Protein 8U7F (pdb70)

Sequence (955 aa):
MFPKNFKFGFSEAGFQFEMGVSDIDTNTDWYKWSHDSENIKNHIVSGDRPEEGVGYWDLYPKDHDLAEYIGMNAARIGIEWSRIFPVSTERVTVEVIEENGDILEIKITEKTIKELDLLSDKNAMQHYTNIFNDIKKRGWFLVINLFHWSLPLWINDPSNNALGNCMNRSSVIEFVKYAAYISYYFGSIADRFATMNEPNEVFKTCSEDKRVESYHIRMKWFVEAHARSYDAMKQFTNRQIGVIYANGDVQSFENKDPKLKEEVEYEQRYSFFDALIHGDVHWYVGACRKTNHVHGKSIRPDLSNRIDWIGVNYYSRNVVKRKEDGYENVRGLGYDTGWVSYEKSLDGRSVSETGWEIYPEGIYNIVMSYHKRYELPMMITENGMADDNDRFRPRYLVSHLKNLERAINDGAKVDGYLHWALTDNFEWGSGFSKKFGLIKVDYKTKKRYLRPSALIMKEITKHNGIPEELEWLGEDKFMFPKNFKFGFSEAGFQFEMGVSDIDTNTDWYKWSHDSENIKNHIVSGDRPEEGVGYWDLYPKDHDLAEYIGMNAARIGIEWSRIFPVSTERVTVEVIEENGDILEIKITEKTIKELDLLSDKNAMQHYTNIFNDIKKRGWFLVINLFHWSLPLWINDPSNALGNCMNRSSVIEFVKYAAYISYYFGSIADRFATMNEPNEVFKTCSEDKRVESYHIRMKWFVEAHARSYDAMKQFTNRQIGVIYANGDVQSFENKDPKLKEEVEYEQRYSFFDALIHGDVHWYVGACRKTNHVHGKSIRPDLSNRIDWIGVNYYSRNVVKRKEDGYENVRGLGYDTGWVSYEKSLDGRSVSETGWEIYPEGIYNIVMSYHKRYELPMMITENGMADDNDRFRPRYLVSHLKNLERAINDGAKVDGYLHWALTDNFEWGSGFSKKFGLIKVDYKTKKRYLRPSALIMKEITKHNGIPEELEWLGEDKF

Nearest PDB structures (foldseek):
  8u7f-assembly1_A  TM=1.002E+00  e=0.000E+00  Cuniculiplasma divulgatum
  8u7f-assembly2_B  TM=1.001E+00  e=3.703E-102  Cuniculiplasma divulgatum
  8u7g-assembly2_B  TM=9.493E-01  e=4.921E-72  Cuniculiplasma divulgatum
  1qvb-assembly1_A  TM=9.064E-01  e=3.653E-61  Thermosphaera aggregans
  1uwu-assembly1_B-2  TM=9.105E-01  e=4.332E-60  Saccharolobus solfataricus

Solvent-accessible surface area: 35203 Å² total; per-residue (Å²): 165,8,58,183,117,7,40,5,0,2,0,1,0,0,3,4,2,2,4,16,85,48,88,107,14,69,33,0,0,23,31,69,35,2,56,62,86,96,12,63,140,82,166,81,6,49,22,46,124,3,30,87,1,0,0,3,5,53,40,28,49,128,0,0,75,21,0,86,72,0,34,4,47,0,0,0,1,1,1,3,3,3,20,0,0,50,77,38,1,129,158,2,116,19,102,39,74,66,94,65,24,1,0,39,58,3,107,1,39,115,149,7,4,138,74,0,16,148,28,11,53,103,124,8,10,105,40,1,39,65,1,0,84,10,0,66,143,47,67,12,39,0,0,0,0,1,3,6,37,3,0,0,38,68,35,22,47,38,48,174,164,28,13,34,5,29,5,72,113,63,9,0,17,13,0,0,4,1,0,0,0,0,0,92,74,2,5,96,46,0,33,10,0,0,0,0,0,18,0,16,47,4,0,100,65,2,27,125,42,129,164,62,64,17,19,10,36,16,0,2,45,0,0,0,0,0,0,8,0,24,47,1,0,66,105,44,6,146,72,66,0,0,0,0,0,18,10,9,6,3,24,5,66,103,118,154,37,76,146,3,77,106,91,2,13,64,32,51,8,4,0,0,0,15,0,0,12,116,0,44,0,107,26,0,8,46,6,2,146,181,52,149,74,82,54,12,109,34,110,3,97,16,0,16,108,32,7,31,0,0,0,0,1,0,19,0,18,14,7,0,78,92,127,161,162,25,65,50,56,14,132,0,15,0,58,18,0,21,154,82,41,128,139,94,10,111,79,44,13,1,6,2,84,25,2,58,1,1,28,0,32,0,0,36,53,2,0,24,34,1,18,163,94,28,105,28,43,0,0,0,0,10,0,1,2,0,3,33,69,9,89,27,0,7,23,2,0,0,0,0,0,77,2,0,58,105,0,27,118,70,39,4,99,4,48,0,0,0,0,8,0,2,1,0,2,3,28,20,24,43,0,19,71,43,42,1,0,0,0,39,4,50,36,192,92,44,59,23,32,7,0,2,0,0,2,0,0,38,4,0,23,110,66,31,2,40,28,83,62,1,89,36,1,1,96,23,133,34,138,8,50,180,108,5,36,4,0,5,0,1,0,1,6,4,4,5,7,13,77,38,81,97,17,69,34,1,0,18,34,100,31,0,54,62,84,109,6,56,150,78,154,83,2,50,25,47,110,2,14,90,2,0,0,4,6,53,50,31,46,129,1,0,68,23,0,86,73,0,34,4,53,0,0,0,1,1,1,5,2,2,19,0,0,48,85,24,1,99,202,7,116,33,127,34,73,67,115,84,37,4,4,49,65,6,93,2,56,96,136,2,0,102,67,0,20,147,52,12,53,110,130,9,15,108,43,1,26,61,1,0,63,12,0,65,162,51,65,12,39,0,0,0,0,0,2,6,35,2,0,0,36,55,33,28,63,44,144,135,34,15,32,5,24,5,76,110,58,3,0,20,11,0,0,4,0,0,0,1,0,0,61,80,2,2,90,43,0,33,8,0,0,0,0,1,19,0,16,50,3,0,93,68,1,40,117,51,114,156,57,54,13,20,16,24,28,0,1,42,0,0,0,0,0,0,2,0,28,46,2,0,69,104,40,10,130,64,66,0,0,0,0,0,17,9,9,4,6,24,4,69,104,112,147,26,70,130,6,63,118,78,1,13,60,35,56,10,9,0,0,0,11,0,0,16,109,0,36,0,104,20,1,4,23,4,0,156,151,50,141,76,98,64,12,163,28,97,5,100,24,1,22,109,39,10,31,0,0,0,0,1,0,20,0,14,16,6,0,95,110,126,125,162,36,65,76,57,18,132,0,13,0,57,28,0,21,164,86,24,122,127,86,10,114,76,42,20,0,5,6,73,24,1,59,1,1,22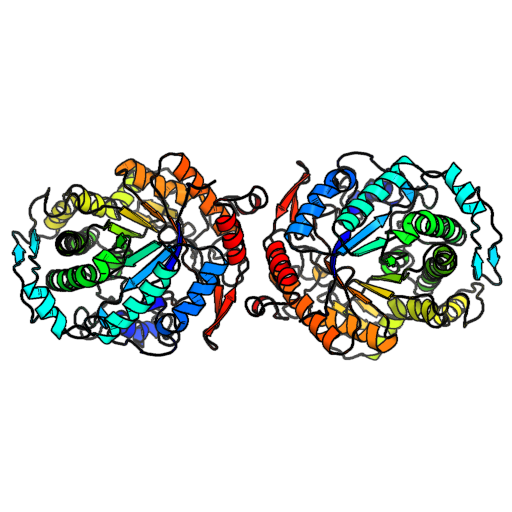,0,37,0,0,36,52,2,0,11,33,0,24,160,100,22,109,36,36,0,0,0,0,9,0,1,2,1,4,41,70,8,93,21,0,9,22,3,0,0,0,0,0,77,2,0,51,103,0,29,121,69,39,5,102,3,35,0,0,0,0,10,0,3,3,0,1,4,31,25,21,49,0,23,74,48,28,2,0,0,0,38,2,56,34,201,63,37,81,22,31,5,0,4,0,0,2,0,0,34,13,0,20,134,79,42,0,32,20,108,49,1,82,28,2,2,113,31,107,33

InterPro domains:
  IPR001360 Glycoside hydrolase family 1 [PF00232] (2-88)
  IPR001360 Glycoside hydrolase family 1 [PF00232] (123-471)
  IPR001360 Glycoside hydrolase family 1 [PR00131] (312-326)
  IPR001360 Glycoside hydrolase family 1 [PR00131] (384-392)
  IPR001360 Glycoside hydrolase family 1 [PR00131] (396-407)
  IPR001360 Glycoside hydrolase family 1 [PR00131] (417-434)
  IPR001360 Glycoside hydrolase family 1 [PR00131] (441-453)
  IPR001360 Glycoside hydrolase family 1 [PTHR10353] (3-472)
  IPR017853 Glycoside hydrolase superfamily [SSF51445] (1-477)
  IPR033132 Glycosyl hydrolases family 1, N-terminal conserved site [PS00653] (6-20)
  IPR053427 Beta-galactosidase [NF041004] (2-479)

Secondary structure (DSSP, 8-state):
-PPTT-EEEEE--HHHHS-SSS-----BHHHHHHH-HHHHHTTSS----GGGS--HHHHHHHHHHHHHHTT--EEEEEPPHHHH--S--TTS--EEEESSS-EEEEE--HHHHHHHHHHS-HHHHHHHHHHHHHHHTTT-EEEEEEE-S--BTTT--S----------HHHHHHHHHHHHHHHHHHTTT-SEEEEEE-HHHHHHHSSS---HHHHHHHHHHHHHHHHHHHHHHHTT--SEEEEEEEEEEEEEGGGS-HHHHHHHHIIIIIHHHHHHHT-B-HHHHHHHHHHT-----SB-TTTTT--S-EEEEEEEEEEEEE-SSSEEEPTTSGGG-TTT-SSB-TTS-BB-TTS-B--THHHHHHHHHHHHHH---EEEEE-----TT-SSHHHHHHHHHHHHHHHHHTT--EEEEEES-SB----GGGGGGS---SEEEETTTTEEEE-HHHHHHHHHHHHTS--GGGGGGG-S--/-PPTT-EEEEE--HHHHS-SSS-----BHHHHHHH-HHHHHTTSS----GGGS--HHHHHHHHHHHHHHTT--EEEEE--HHHH-SS--TTS---EEE-SS-EEEE---HHHHHHHTTTS-HHHHHHHHHHHHHHHTTT-EEEEES--S--BTTT------------HHHHHHHHHHHHHHHHHHTTT-SEEEEEE-HHHHTTSSSS---HHHHHHHHHHHHHHHHHHHHHHTTT--SEEEEEEEEEEEEEGGGS-HHHHHHHHIIIIIHHHHHHHH-B-HHHHHHHHHHT-----SB-TTTSS--SEEEEEEEEEEEEEE-SSSEEE-TTSGGGGGGT-SSB-TTS-BB-TTS-B--THHHHHHHHHHHHHH---EEEEE-----TT-SSHHHHHHHHHHHHHHHHHTT--EEEEEES-SB----GGGGGGS---SEEEETTTTEEEE-HHHHHHHHHHHHTS--GGGGGGG-S--

Foldseek 3Di:
DFDPPFAEAAEDECLWAAAADDDDQCFWLLQCVQCPPVCCVVLVFVNFHSNLWQNCLPCVLVLVVLCVLLQGFEYEYEQAPCQFQVDDPPVQDFDWDDDLQATLETDDDVVSLVVSVVRTDVVSVVSVVVSLCSNCVVVGAYEYEYEEQIDGVVLPHVVVPFSQSFADPVNLNRLLSVLLNCLQVCQVRHQEYAHYAAVLVCLCGNDPDNDLLSSLVSLSRVLSSQLNNLVSSVVRHPHFYAHHHEDAAEAEDVNPCVVVSVVVCCSRPVCSVCCQAWNQNVVNVVSCVVVVRGDDDRRRPSRHNRGQEYAYEYEWHFYWYADPVRIDGDAQAAQNNVPVDQQAGPVGFGAFNNRGGQFLLGLLNVLCVVCVVPNHAYEHNEYFGQDQLPPQGLLSVQQNQVSVVVNVVVRRNYRHYHYHRQEATQPRRHGRNGTGHCWYADSVVSDTGHDVSSSVSSVCSVVVHADPVSVVSNDRGD/DADPPFAEAAEDACLWAAAAPDDDDCQWLLQCCQCPPVCCVVLVFVNDHSNLWLNCLPCVLVLVVLRVLLQGFAYEYEDAPCQFAVDALPVQDFDFDDDQQDTQETADDPVSLVVSVVRTDVVSVVSVVVSLVSSVVVNGAYEYEYEEQIDGVVLPHPCVFSQRFADVVNLNRLLSSLLNCLQVCQPSHQEYADYAAVLVCLCRNDPDRPLLSSLVRLSRVLVSLLNSLVSSVVRHPHFYAHHHEDALEAEDVNPCVVVRVVVCCSRPVCSVCCQAFVANLVNVVSCVVVVGGDDDRGRPSRHRRHQEYAYEYEAHFYWYDDPVDIDTDQQAAQRVQVPDQQAGPVRAHHFPSGGGLFLLSLLNVQLVVCVVRVHAYENQEYFGQDQQCPLGLLSVQQNLVSNVVNVVVRGNYRYYHYHRQEQTQPRSHGRNRTGHQWYADSPVSDTHGHPSSNLSSVCSVVVHHPPVSCVSNDRGD

Structure (mmCIF, N/CA/C/O backbone):
data_8U7F
#
_entry.id   8U7F
#
_cell.length_a   193.215
_cell.length_b   51.805
_cell.length_c   128.794
_cell.angle_alpha   90.000
_cell.angle_beta   108.340
_cell.angle_gamma   90.000
#
_symmetry.space_group_name_H-M   'C 1 2 1'
#
loop_
_entity.id
_entity.type
_entity.pdbx_description
1 polymer 'CIB_12 Beta-galactosidase'
2 non-polymer GLYCEROL
3 water water
#
loop_
_atom_site.group_PDB
_atom_site.id
_atom_site.type_symbol
_atom_site.label_atom_id
_atom_site.label_alt_id
_atom_site.label_comp_id
_atom_site.label_asym_id
_atom_site.label_entity_id
_atom_site.label_seq_id
_atom_site.pdbx_PDB_ins_code
_atom_site.Cartn_x
_atom_site.Cartn_y
_atom_site.Cartn_z
_atom_site.occupancy
_atom_site.B_iso_or_equiv
_atom_site.auth_seq_id
_atom_site.auth_comp_id
_atom_site.auth_asym_id
_atom_site.auth_atom_id
_atom_site.pdbx_PDB_model_num
ATOM 1 N N . MET A 1 1 ? 7.16200 -14.83800 38.82300 1.000 73.95392 1 MET A N 1
ATOM 2 C CA . MET A 1 1 ? 6.93400 -14.48000 37.42800 1.000 68.52807 1 MET A CA 1
ATOM 3 C C . MET A 1 1 ? 8.25300 -14.26800 36.68900 1.000 68.10385 1 MET A C 1
ATOM 4 O O . MET A 1 1 ? 9.29500 -14.03900 37.30300 1.000 72.08524 1 MET A O 1
ATOM 9 N N . PHE A 1 2 ? 8.19400 -14.35000 35.36300 1.000 66.81555 2 PHE A N 1
ATOM 10 C CA . PHE A 1 2 ? 9.36700 -14.13400 34.53700 1.000 67.58469 2 PHE A CA 1
ATOM 11 C C . PHE A 1 2 ? 9.70900 -12.64600 34.48600 1.000 67.17997 2 PHE A C 1
ATOM 12 O O . PHE A 1 2 ? 8.88300 -11.79900 34.83500 1.000 69.16618 2 PHE A O 1
ATOM 20 N N . PRO A 1 3 ? 10.93100 -12.30100 34.07200 1.000 68.15276 3 PRO A N 1
ATOM 21 C CA . PRO A 1 3 ? 11.29300 -10.88400 33.95800 1.000 72.22455 3 PRO A CA 1
ATOM 22 C C . PRO A 1 3 ? 10.39200 -10.14600 32.97800 1.000 73.51337 3 PRO A C 1
ATOM 23 O O . PRO A 1 3 ? 9.74200 -10.74100 32.11400 1.000 72.78233 3 PRO A O 1
ATOM 27 N N . LYS A 1 4 ? 10.36300 -8.82300 33.12700 1.000 75.19439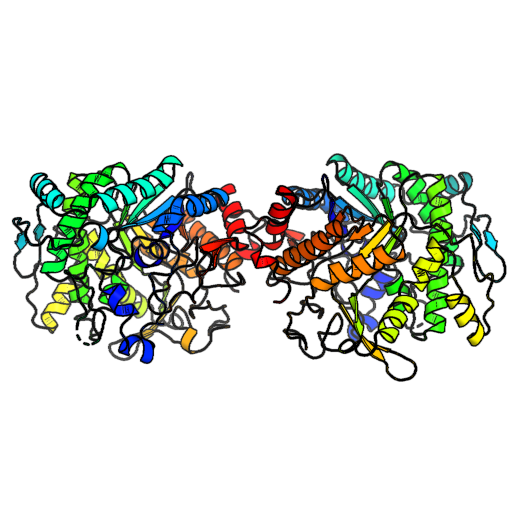 4 LYS A N 1
ATOM 28 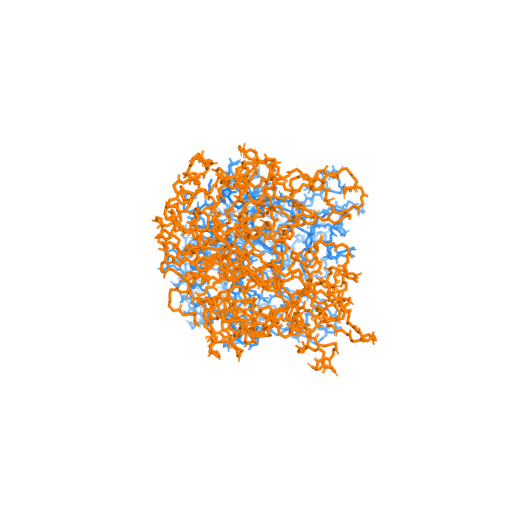C CA . LYS A 1 4 ? 9.51500 -7.99200 32.28400 1.000 78.82768 4 LYS A CA 1
ATOM 29 C C . LYS A 1 4 ? 9.94900 -8.08400 30.82700 1.000 79.33022 4 LYS A C 1
ATOM 30 O O . LYS A 1 4 ? 11.14300 -8.10000 30.51700 1.000 79.99531 4 LYS A O 1
ATOM 36 N N . ASN A 1 5 ? 8.96000 -8.14900 29.93300 1.000 79.90606 5 ASN A N 1
ATOM 37 C CA . ASN A 1 5 ? 9.18700 -8.26800 28.49200 1.000 79.01099 5 ASN A CA 1
ATOM 38 C C . ASN A 1 5 ? 10.01100 -9.50500 28.14400 1.000 75.06374 5 ASN A C 1
ATOM 39 O O . ASN A 1 5 ? 10.76900 -9.50300 27.17100 1.000 76.60237 5 ASN A O 1
ATOM 44 N N . PHE A 1 6 ? 9.87400 -10.56700 28.93600 1.000 75.09555 6 PHE A N 1
ATOM 45 C CA . PHE A 1 6 ? 10.55100 -11.81800 28.62500 1.000 66.68547 6 PHE A CA 1
ATOM 46 C C . PHE A 1 6 ? 10.05600 -12.36300 27.29300 1.000 67.74771 6 PHE A C 1
ATOM 47 O O . PHE A 1 6 ? 8.88600 -12.21200 26.92700 1.000 68.82809 6 PHE A O 1
ATOM 55 N N . LYS A 1 7 ? 10.96200 -13.00600 26.56400 1.000 65.42340 7 LYS A N 1
ATOM 56 C CA . LYS A 1 7 ? 10.69100 -13.44600 25.20200 1.000 59.57491 7 LYS A CA 1
ATOM 57 C C . LYS A 1 7 ? 10.19800 -14.88700 25.22400 1.000 58.73087 7 LYS A C 1
ATOM 58 O O . LYS A 1 7 ? 10.94900 -15.80600 25.56600 1.000 56.90519 7 LYS A O 1
ATOM 64 N N . PHE A 1 8 ? 8.92900 -15.07900 24.87300 1.000 61.07591 8 PHE A N 1
ATOM 65 C CA . PHE A 1 8 ? 8.35100 -16.39700 24.64200 1.000 54.66444 8 PHE A CA 1
ATOM 66 C C . PHE A 1 8 ? 8.07900 -16.52500 23.15000 1.000 55.40382 8 PHE A C 1
ATOM 67 O O . PHE A 1 8 ? 7.35200 -15.70600 22.57800 1.000 57.83032 8 PHE A O 1
ATOM 75 N N . GLY A 1 9 ? 8.65900 -17.53500 22.52200 1.000 54.39493 9 GLY A N 1
ATOM 76 C CA . GLY A 1 9 ? 8.50200 -17.68900 21.09600 1.000 51.46006 9 GLY A CA 1
ATOM 77 C C . GLY A 1 9 ? 8.80500 -19.08600 20.61200 1.000 52.40936 9 GLY A C 1
ATOM 78 O O . GLY A 1 9 ? 8.70100 -20.06100 21.35700 1.000 49.40010 9 GLY A O 1
ATOM 79 N N . PHE A 1 10 ? 9.18700 -19.17000 19.34000 1.000 51.44261 10 PHE A N 1
ATOM 80 C CA . PHE A 1 10 ? 9.42800 -20.44200 18.68000 1.000 49.53357 10 PHE A CA 1
ATOM 81 C C . PHE A 1 10 ? 10.70300 -20.35500 17.85300 1.000 52.25910 10 PHE A C 1
ATOM 82 O O . PHE A 1 10 ? 11.17400 -19.26800 17.50400 1.000 50.69409 10 PHE A O 1
ATOM 90 N N . SER A 1 11 ? 11.25000 -21.52200 17.53300 1.000 49.24981 11 SER A N 1
ATOM 91 C CA . SER A 1 11 ? 12.40200 -21.63400 16.65600 1.000 50.81499 11 SER A CA 1
ATOM 92 C C . SER A 1 11 ? 12.00400 -22.35300 15.37500 1.000 49.53047 11 SER A C 1
ATOM 93 O O . SER A 1 11 ? 11.07700 -23.16700 15.36100 1.000 50.20166 11 SER A O 1
ATOM 96 N N . GLU A 1 12 ? 12.71600 -22.04400 14.29700 1.000 47.83630 12 GLU A N 1
ATOM 97 C CA . GLU A 1 12 ? 12.37600 -22.59000 12.99400 1.000 50.28165 12 GLU A CA 1
ATOM 98 C C . GLU A 1 12 ? 13.65000 -22.80700 12.19000 1.000 49.97673 12 GLU A C 1
ATOM 99 O O . GLU A 1 12 ? 14.57800 -21.99500 12.25000 1.000 50.15353 12 GLU A O 1
ATOM 105 N N . ALA A 1 13 ? 13.68800 -23.91300 11.45300 1.000 49.52722 13 ALA A N 1
ATOM 106 C CA . ALA A 1 13 ? 14.75400 -24.20700 10.50700 1.000 49.41258 13 ALA A CA 1
ATOM 107 C C . ALA A 1 13 ? 14.20000 -24.13800 9.09100 1.000 52.15357 13 ALA A C 1
ATOM 108 O O . ALA A 1 13 ? 13.05600 -24.53500 8.84200 1.000 48.23764 13 ALA A O 1
ATOM 110 N N . GLY A 1 14 ? 15.01500 -23.63200 8.16600 1.000 52.93314 14 GLY A N 1
ATOM 111 C CA . GLY A 1 14 ? 14.55400 -23.48300 6.79500 1.000 45.80878 14 GLY A CA 1
ATOM 112 C C . GLY A 1 14 ? 14.23700 -24.81200 6.13800 1.000 47.59169 14 GLY A C 1
ATOM 113 O O . GLY A 1 14 ? 13.17100 -24.98800 5.54000 1.000 48.79889 14 GLY A O 1
ATOM 114 N N . PHE A 1 15 ? 15.15700 -25.77300 6.24700 1.000 44.00400 15 PHE A N 1
ATOM 115 C CA . PHE A 1 15 ? 14.95600 -27.06400 5.60100 1.000 45.25243 15 PHE A CA 1
ATOM 116 C C . PHE A 1 15 ? 13.77200 -27.81900 6.19000 1.000 48.56674 15 PHE A C 1
ATOM 117 O O . PHE A 1 15 ? 13.12800 -28.60300 5.48600 1.000 50.13511 15 PHE A O 1
ATOM 125 N N . GLN A 1 16 ? 13.46400 -27.59600 7.46500 1.000 48.29553 16 GLN A N 1
ATOM 126 C CA . GLN A 1 16 ? 12.42900 -28.36400 8.14100 1.000 48.03339 16 GLN A CA 1
ATOM 127 C C . GLN A 1 16 ? 11.03800 -27.75400 8.01500 1.000 44.08714 16 GLN A C 1
ATOM 128 O O . GLN A 1 16 ? 10.05400 -28.45000 8.28200 1.000 41.39512 16 GLN A O 1
ATOM 134 N N . PHE A 1 17 ? 10.92600 -26.49400 7.59800 1.000 45.91918 17 PHE A N 1
ATOM 135 C CA . PHE A 1 17 ? 9.65700 -25.77500 7.61200 1.000 45.67170 17 PHE A CA 1
ATOM 136 C C . PHE A 1 17 ? 9.25100 -25.21100 6.25700 1.000 46.98247 17 PHE A C 1
ATOM 137 O O . PHE A 1 17 ? 8.06300 -25.23000 5.92300 1.000 42.51000 17 PHE A O 1
ATOM 145 N N . GLU A 1 18 ? 10.20400 -24.69100 5.47500 1.000 47.01717 18 GLU A N 1
ATOM 146 C CA . GLU A 1 18 ? 9.87100 -23.85700 4.31900 1.000 49.05858 18 GLU A CA 1
ATOM 147 C C . GLU A 1 18 ? 9.05400 -24.61700 3.27900 1.000 48.43043 18 GLU A C 1
ATOM 148 O O . GLU A 1 18 ? 7.93200 -24.22300 2.94000 1.000 44.46528 18 GLU A O 1
ATOM 154 N N . MET A 1 19 ? 9.60900 -25.70000 2.74600 1.000 46.16367 19 MET A N 1
ATOM 155 C CA . MET A 1 19 ? 8.99400 -26.36200 1.60700 1.000 44.52827 19 MET A CA 1
ATOM 156 C C . MET A 1 19 ? 7.68100 -27.03500 1.99700 1.000 47.91973 19 MET A C 1
ATOM 157 O O . MET A 1 19 ? 7.41000 -27.30900 3.17000 1.000 45.89189 19 MET A O 1
ATOM 162 N N . GLY A 1 20 ? 6.86100 -27.30200 0.98100 1.000 47.73457 20 GLY A N 1
ATOM 163 C CA . GLY A 1 20 ? 5.60600 -27.99600 1.18000 1.000 43.33468 20 GLY A CA 1
ATOM 164 C C . GLY A 1 20 ? 4.51600 -27.57200 0.21900 1.000 45.90719 20 GLY A C 1
ATOM 165 O O . GLY A 1 20 ? 3.69000 -28.39300 -0.19200 1.000 43.30414 20 GLY A O 1
ATOM 166 N N . VAL A 1 21 ? 4.49900 -26.29200 -0.14800 1.000 41.50239 21 VAL A N 1
ATOM 167 C CA . VAL A 1 21 ? 3.46200 -25.72800 -1.01000 1.000 46.12115 21 VAL A CA 1
ATOM 168 C C . VAL A 1 21 ? 4.03600 -25.28000 -2.35400 1.000 46.24133 21 VAL A C 1
ATOM 169 O O . VAL A 1 21 ? 3.60500 -25.74800 -3.40800 1.000 52.63906 21 VAL A O 1
ATOM 173 N N . SER A 1 22 ? 5.00700 -24.37000 -2.33500 1.000 43.66426 22 SER A N 1
ATOM 174 C CA . SER A 1 22 ? 5.59400 -23.86200 -3.56600 1.000 51.22644 22 SER A CA 1
ATOM 175 C C . SER A 1 22 ? 7.07400 -23.56900 -3.35000 1.000 48.13546 22 SER A C 1
ATOM 176 O O . SER A 1 22 ? 7.58600 -23.62200 -2.23000 1.000 50.35499 22 SER A O 1
ATOM 179 N N . ASP A 1 23 ? 7.75800 -23.27000 -4.45500 1.000 54.52387 23 ASP A N 1
ATOM 180 C CA . ASP A 1 23 ? 9.16100 -22.85100 -4.46100 1.000 47.28785 23 ASP A CA 1
ATOM 181 C C . ASP A 1 23 ? 10.07100 -23.91700 -3.84500 1.000 47.48498 23 ASP A C 1
ATOM 182 O O . ASP A 1 23 ? 10.78200 -23.68000 -2.86700 1.000 44.62897 23 ASP A O 1
ATOM 187 N N . ILE A 1 24 ? 10.04900 -25.10400 -4.45600 1.000 48.95437 24 ILE A N 1
ATOM 188 C CA . ILE A 1 24 ? 10.90400 -26.19200 -3.99800 1.000 49.98472 24 ILE A CA 1
ATOM 189 C C . ILE A 1 24 ? 12.37000 -25.79900 -4.14100 1.000 50.01026 24 ILE A C 1
ATOM 190 O O . ILE A 1 24 ? 12.79500 -25.25700 -5.17000 1.000 57.48060 24 ILE A O 1
ATOM 195 N N . ASP A 1 25 ? 13.14800 -26.06400 -3.09700 1.000 50.37096 25 ASP A N 1
ATOM 196 C CA . ASP A 1 25 ? 14.59100 -25.82800 -3.09100 1.000 49.19406 25 ASP A CA 1
ATOM 197 C C . ASP A 1 25 ? 15.27500 -27.18900 -3.04000 1.000 49.41648 25 ASP A C 1
ATOM 198 O O . ASP A 1 25 ? 15.30700 -27.83900 -1.99100 1.000 46.73986 25 ASP A O 1
ATOM 203 N N . THR A 1 26 ? 15.80700 -27.62400 -4.18100 1.000 52.52129 26 THR A N 1
ATOM 204 C CA . THR A 1 26 ? 16.51600 -28.89100 -4.28500 1.000 49.83291 26 THR A CA 1
ATOM 205 C C . THR A 1 26 ? 18.02600 -28.73200 -4.16300 1.000 54.80420 26 THR A C 1
ATOM 206 O O . THR A 1 26 ? 18.74800 -29.73200 -4.22900 1.000 53.85962 26 THR A O 1
ATOM 210 N N . ASN A 1 27 ? 18.51600 -27.50800 -3.98200 1.000 52.88062 27 ASN A N 1
ATOM 211 C CA . ASN A 1 27 ? 19.94600 -27.20900 -4.04800 1.000 56.70703 27 ASN A CA 1
ATOM 212 C C . ASN A 1 27 ? 20.65400 -27.37300 -2.71100 1.000 55.00329 27 ASN A C 1
ATOM 213 O O . ASN A 1 27 ? 21.58100 -26.61600 -2.41000 1.000 55.74286 27 ASN A O 1
ATOM 218 N N . THR A 1 28 ? 20.25600 -28.33900 -1.88600 1.000 54.60451 28 THR A N 1
ATOM 219 C CA . THR A 1 28 ? 20.93200 -28.60500 -0.62500 1.000 54.61487 28 THR A CA 1
ATOM 220 C C . THR A 1 28 ? 21.45900 -30.03100 -0.60100 1.000 55.42743 28 THR A C 1
ATOM 221 O O . THR A 1 28 ? 20.89300 -30.93300 -1.22600 1.000 54.06352 28 THR A O 1
ATOM 225 N N . ASP A 1 29 ? 22.55300 -30.22400 0.13700 1.000 52.43197 29 ASP A N 1
ATOM 226 C CA . ASP A 1 29 ? 23.06600 -31.57100 0.35000 1.000 54.13447 29 ASP A CA 1
ATOM 227 C C . ASP A 1 29 ? 22.06900 -32.42900 1.11700 1.000 55.74027 29 ASP A C 1
ATOM 228 O O . ASP A 1 29 ? 21.97100 -33.63700 0.87100 1.000 58.00915 29 ASP A O 1
ATOM 233 N N . TRP A 1 30 ? 21.31400 -31.82700 2.03800 1.000 51.37802 30 TRP A N 1
ATOM 234 C CA . TRP A 1 30 ? 20.35200 -32.60100 2.81300 1.000 56.29258 30 TRP A CA 1
ATOM 235 C C . TRP A 1 30 ? 19.17100 -33.04900 1.96200 1.000 54.39857 30 TRP A C 1
ATOM 236 O O . TRP A 1 30 ? 18.60000 -34.11500 2.21700 1.000 55.43404 30 TRP A O 1
ATOM 247 N N . TYR A 1 31 ? 18.79200 -32.26000 0.95300 1.000 54.31424 31 TYR A N 1
ATOM 248 C CA . TYR A 1 31 ? 17.70900 -32.67200 0.06600 1.000 52.50859 31 TYR A CA 1
ATOM 249 C C . TYR A 1 31 ? 18.05400 -33.97800 -0.63700 1.000 54.89018 31 TYR A C 1
ATOM 250 O O . TYR A 1 31 ? 17.26600 -34.93100 -0.62700 1.000 55.46456 31 TYR A O 1
ATOM 259 N N . LYS A 1 32 ? 19.23800 -34.04000 -1.25000 1.000 59.34377 32 LYS A N 1
ATOM 260 C CA . LYS A 1 32 ? 19.67100 -35.27200 -1.89800 1.000 57.81199 32 LYS A CA 1
ATOM 261 C C . LYS A 1 32 ? 19.92700 -36.37400 -0.88000 1.000 57.53374 32 LYS A C 1
ATOM 262 O O . LYS A 1 32 ? 19.66000 -37.54800 -1.15900 1.000 61.31837 32 LYS A O 1
ATOM 268 N N . TRP A 1 33 ? 20.43900 -36.01900 0.30100 1.000 57.01602 33 TRP A N 1
ATOM 269 C CA . TRP A 1 33 ? 20.59000 -37.00500 1.36600 1.000 57.23230 33 TRP A CA 1
ATOM 270 C C . TRP A 1 33 ? 19.24200 -37.56600 1.79700 1.000 56.95838 33 TRP A C 1
ATOM 271 O O . TRP A 1 33 ? 19.14900 -38.74200 2.16700 1.000 57.21952 33 TRP A O 1
ATOM 282 N N . SER A 1 34 ? 18.18800 -36.74300 1.74700 1.000 60.55084 34 SER A N 1
ATOM 283 C CA . SER A 1 34 ? 16.85000 -37.21400 2.09200 1.000 56.53436 34 SER A CA 1
ATOM 284 C C . SER A 1 34 ? 16.27800 -38.13400 1.02400 1.000 56.08381 34 SER A C 1
ATOM 285 O O . SER A 1 34 ? 15.53500 -39.06800 1.34800 1.000 57.79206 34 SER A O 1
ATOM 288 N N . HIS A 1 35 ? 16.60300 -37.88700 -0.24700 1.000 53.85782 35 HIS A N 1
ATOM 289 C CA . HIS A 1 35 ? 15.99300 -38.60000 -1.36100 1.000 55.16818 35 HIS A CA 1
ATOM 290 C C . HIS A 1 35 ? 16.80700 -39.79300 -1.84300 1.000 57.87206 35 HIS A C 1
ATOM 291 O O . HIS A 1 35 ? 16.31900 -40.54300 -2.69400 1.000 58.83904 35 HIS A O 1
ATOM 298 N N . ASP A 1 36 ? 18.02200 -39.98200 -1.33100 1.000 56.48473 36 ASP A N 1
ATOM 299 C CA . ASP A 1 36 ? 18.87000 -41.07300 -1.79600 1.000 58.82499 36 ASP A CA 1
ATOM 300 C C . ASP A 1 36 ? 18.22700 -42.42200 -1.49600 1.000 61.90285 36 ASP A C 1
ATOM 301 O O . ASP A 1 36 ? 17.84500 -42.70500 -0.35600 1.000 61.82069 36 ASP A O 1
ATOM 306 N N . SER A 1 37 ? 18.11800 -43.26000 -2.53100 1.000 61.54206 37 SER A N 1
ATOM 307 C CA . SER A 1 37 ? 17.42300 -44.53500 -2.38400 1.000 65.17753 37 SER A CA 1
ATOM 308 C C . SER A 1 37 ? 18.17700 -45.47900 -1.45600 1.000 67.41864 37 SER A C 1
ATOM 309 O O . SER A 1 37 ? 17.56200 -46.18300 -0.64700 1.000 68.71023 37 SER A O 1
ATOM 312 N N . GLU A 1 38 ? 19.50700 -45.51200 -1.56100 1.000 72.55161 38 GLU A N 1
ATOM 313 C CA . GLU A 1 38 ? 20.28700 -46.38100 -0.68700 1.000 74.65100 38 GLU A CA 1
ATOM 314 C C . GLU A 1 38 ? 20.15900 -45.95300 0.76900 1.000 69.52888 38 GLU A C 1
ATOM 315 O O . GLU A 1 38 ? 20.08100 -46.79800 1.66800 1.000 69.62054 38 GLU A O 1
ATOM 321 N N . ASN A 1 39 ? 20.12500 -44.64200 1.02100 1.000 63.77335 39 ASN A N 1
ATOM 322 C CA . ASN A 1 39 ? 19.91900 -44.16100 2.38300 1.000 65.21864 39 ASN A CA 1
ATOM 323 C C . ASN A 1 39 ? 18.53400 -44.52000 2.90300 1.000 67.87427 39 ASN A C 1
ATOM 324 O O . ASN A 1 39 ? 18.34900 -44.66900 4.11600 1.000 65.35659 39 ASN A O 1
ATOM 329 N N . ILE A 1 40 ? 17.55400 -44.66300 2.00900 1.000 66.75031 40 ILE A N 1
ATOM 330 C CA . ILE A 1 40 ? 16.19900 -44.99100 2.44100 1.000 67.30077 40 ILE A CA 1
ATOM 331 C C . ILE A 1 40 ? 16.11500 -46.45200 2.86700 1.000 70.22826 40 ILE A C 1
ATOM 332 O O . ILE A 1 40 ? 15.60300 -46.77200 3.94600 1.000 73.24014 40 ILE A O 1
ATOM 337 N N . LYS A 1 41 ? 16.62100 -47.36000 2.03200 1.000 71.19901 41 LYS A N 1
ATOM 338 C CA . LYS A 1 41 ? 16.53200 -48.78300 2.33300 1.000 75.55659 41 LYS A CA 1
ATOM 339 C C . LYS A 1 41 ? 17.58200 -49.24900 3.33400 1.000 75.30498 41 LYS A C 1
ATOM 340 O O . LYS A 1 41 ? 17.50100 -50.38900 3.80500 1.000 77.13922 41 LYS A O 1
ATOM 346 N N . ASN A 1 42 ? 18.55500 -48.40600 3.67400 1.000 77.60226 42 ASN A N 1
ATOM 347 C CA . ASN A 1 42 ? 19.49700 -48.69300 4.74700 1.000 77.76520 42 ASN A CA 1
ATOM 348 C C . ASN A 1 42 ? 19.12100 -47.99100 6.04600 1.000 74.13071 42 ASN A C 1
ATOM 349 O O . ASN A 1 42 ? 19.88600 -48.04700 7.01400 1.000 76.30630 42 ASN A O 1
ATOM 354 N N . HIS A 1 43 ? 17.96700 -47.32200 6.07700 1.000 70.51021 43 HIS A N 1
ATOM 355 C CA . HIS A 1 43 ? 17.42400 -46.69200 7.28200 1.000 70.27467 43 HIS A CA 1
ATOM 356 C C . HIS A 1 43 ? 18.31000 -45.56100 7.79600 1.000 67.39691 43 HIS A C 1
ATOM 357 O O . HIS A 1 43 ? 18.39700 -45.32700 9.00300 1.000 65.78592 43 HIS A O 1
ATOM 364 N N . ILE A 1 44 ? 18.96700 -44.84700 6.88700 1.000 66.42918 44 ILE A N 1
ATOM 365 C CA . ILE A 1 44 ? 19.65800 -43.61400 7.25000 1.000 61.55294 44 ILE A CA 1
ATOM 366 C C . ILE A 1 44 ? 18.69700 -42.43100 7.25100 1.000 59.65580 44 ILE A C 1
ATOM 367 O O . ILE A 1 44 ? 18.76000 -41.56900 8.13200 1.000 59.35434 44 ILE A O 1
ATOM 372 N N . VAL A 1 45 ? 17.79000 -42.38300 6.27600 1.000 59.71233 45 VAL A N 1
ATOM 373 C CA . VAL A 1 45 ? 16.71300 -41.40400 6.23900 1.000 58.86134 45 VAL A CA 1
ATOM 374 C C . VAL A 1 45 ? 15.38800 -42.15000 6.17400 1.000 54.89256 45 VAL A C 1
ATOM 375 O O . VAL A 1 45 ? 15.32000 -43.32000 5.78800 1.000 56.23949 45 VAL A O 1
ATOM 379 N N . SER A 1 46 ? 14.31900 -41.44700 6.55500 1.000 54.37208 46 SER A N 1
ATOM 380 C CA . SER A 1 46 ? 13.00300 -42.07600 6.62000 1.000 53.36086 46 SER A CA 1
ATOM 381 C C . SER A 1 46 ? 12.44100 -42.36300 5.23500 1.000 56.64396 46 SER A C 1
ATOM 382 O O . SER A 1 46 ? 11.67100 -43.31500 5.06700 1.000 57.64513 46 SER A O 1
ATOM 385 N N . GLY A 1 47 ? 12.80600 -41.55700 4.24000 1.000 57.21071 47 GLY A N 1
ATOM 386 C CA . GLY A 1 47 ? 12.19600 -41.61300 2.93200 1.000 56.09534 47 GLY A CA 1
ATOM 387 C C . GLY A 1 47 ? 11.13900 -40.55600 2.69300 1.000 58.84075 47 GLY A C 1
ATOM 388 O O . GLY A 1 47 ? 10.70200 -40.38800 1.54700 1.000 61.84800 47 GLY A O 1
ATOM 389 N N . ASP A 1 48 ? 10.71700 -39.84600 3.73800 1.000 53.20027 48 ASP A N 1
ATOM 390 C CA . ASP A 1 48 ? 9.76400 -38.75900 3.58300 1.000 50.90462 48 ASP A CA 1
ATOM 391 C C . ASP A 1 48 ? 10.36300 -37.63800 2.74300 1.000 51.67365 48 ASP A C 1
ATOM 392 O O . ASP A 1 48 ? 11.57100 -37.38800 2.76500 1.000 49.12680 48 ASP A O 1
ATOM 397 N N . ARG A 1 49 ? 9.50000 -36.95300 1.99900 1.000 53.31854 49 ARG A N 1
ATOM 398 C CA . ARG A 1 49 ? 9.94300 -35.89100 1.11300 1.000 52.25004 49 ARG A CA 1
ATOM 399 C C . ARG A 1 49 ? 9.80900 -34.55300 1.81700 1.000 49.55315 49 ARG A C 1
ATOM 400 O O . ARG A 1 49 ? 8.68800 -34.17600 2.19300 1.000 50.29535 49 ARG A O 1
ATOM 408 N N . PRO A 1 50 ? 10.90100 -33.81300 2.03100 1.000 49.37953 50 PRO A N 1
ATOM 409 C CA . PRO A 1 50 ? 10.77400 -32.49200 2.66900 1.000 47.25593 50 PRO A CA 1
ATOM 410 C C . PRO A 1 50 ? 9.97300 -31.49800 1.84800 1.000 46.75121 50 PRO A C 1
ATOM 411 O O . PRO A 1 50 ? 9.42000 -30.55000 2.42100 1.000 48.08331 50 PRO A O 1
ATOM 415 N N . GLU A 1 51 ? 9.88100 -31.68300 0.53000 1.000 46.41288 51 GLU A N 1
ATOM 416 C CA . GLU A 1 51 ? 9.07200 -30.79500 -0.29800 1.000 47.22414 51 GLU A CA 1
ATOM 417 C C . GLU A 1 51 ? 7.57700 -31.02500 -0.11800 1.000 47.86515 51 GLU A C 1
ATOM 418 O O . GLU A 1 51 ? 6.78100 -30.34300 -0.77400 1.000 49.56046 51 GLU A O 1
ATOM 424 N N . GLU A 1 52 ? 7.18400 -31.96200 0.74200 1.000 49.99573 52 GLU A N 1
ATOM 425 C CA . GLU A 1 52 ? 5.79400 -32.18400 1.12400 1.000 46.38232 52 GLU A CA 1
ATOM 426 C C . GLU A 1 52 ? 5.56200 -31.78800 2.57900 1.000 45.24241 52 GLU A C 1
ATOM 427 O O . GLU A 1 52 ? 4.80000 -32.43200 3.30100 1.000 48.03602 52 GLU A O 1
ATOM 433 N N . GLY A 1 53 ? 6.21000 -30.72100 3.01900 1.000 49.75586 53 GLY A N 1
ATOM 434 C CA . GLY A 1 53 ? 6.30200 -30.39400 4.43100 1.000 51.40565 53 GLY A CA 1
ATOM 435 C C . GLY A 1 53 ? 5.31700 -29.33200 4.86800 1.000 51.75981 53 GLY A C 1
ATOM 436 O O . GLY A 1 53 ? 4.16600 -29.29600 4.41800 1.000 52.03842 53 GLY A O 1
ATOM 437 N N . VAL A 1 54 ? 5.78600 -28.44900 5.75200 1.000 47.79336 54 VAL A N 1
ATOM 438 C CA . VAL A 1 54 ? 4.90500 -27.53000 6.46500 1.000 43.17321 54 VAL A CA 1
ATOM 439 C C . VAL A 1 54 ? 4.35400 -26.46100 5.53200 1.000 44.61091 54 VAL A C 1
ATOM 440 O O . VAL A 1 54 ? 3.21600 -26.00700 5.69400 1.000 46.26650 54 VAL A O 1
ATOM 444 N N . GLY A 1 55 ? 5.14600 -26.03400 4.55200 1.000 47.71870 55 GLY A N 1
ATOM 445 C CA . GLY A 1 55 ? 4.75600 -24.90700 3.73200 1.000 42.98300 55 GLY A CA 1
ATOM 446 C C . GLY A 1 55 ? 4.94000 -23.56000 4.39000 1.000 47.35486 55 GLY A C 1
ATOM 447 O O . GLY A 1 55 ? 4.29100 -22.59100 3.98400 1.000 49.34001 55 GLY A O 1
ATOM 448 N N . TYR A 1 56 ? 5.81100 -23.46700 5.40000 1.000 49.93570 56 TYR A N 1
ATOM 449 C CA . TYR A 1 56 ? 6.05600 -22.20000 6.08200 1.000 46.78208 56 TYR A CA 1
ATOM 450 C C . TYR A 1 56 ? 6.54000 -21.11400 5.13100 1.000 51.52575 56 TYR A C 1
ATOM 451 O O . TYR A 1 56 ? 6.34500 -19.92700 5.41300 1.000 51.63818 56 TYR A O 1
ATOM 460 N N . TRP A 1 57 ? 7.15600 -21.49500 4.00900 1.000 50.67430 57 TRP A N 1
ATOM 461 C CA . TRP A 1 57 ? 7.60900 -20.51300 3.03000 1.000 49.59038 57 TRP A CA 1
ATOM 462 C C . TRP A 1 57 ? 6.46000 -19.65000 2.52500 1.000 53.36056 57 TRP A C 1
ATOM 463 O O . TRP A 1 57 ? 6.65800 -18.46700 2.22500 1.000 50.33729 57 TRP A O 1
ATOM 474 N N . ASP A 1 58 ? 5.25600 -20.21400 2.43600 1.000 57.32617 58 ASP A N 1
ATOM 475 C CA . ASP A 1 58 ? 4.08600 -19.48600 1.96200 1.000 56.62578 58 ASP A CA 1
ATOM 476 C C . ASP A 1 58 ? 3.04000 -19.23100 3.03600 1.000 57.48638 58 ASP A C 1
ATOM 477 O O . ASP A 1 58 ? 2.33400 -18.22400 2.95900 1.000 60.26016 58 ASP A O 1
ATOM 482 N N . LEU A 1 59 ? 2.92300 -20.11000 4.03200 1.000 55.69993 59 LEU A N 1
ATOM 483 C CA . LEU A 1 59 ? 1.88900 -20.01000 5.05500 1.000 55.84456 59 LEU A CA 1
ATOM 484 C C . LEU A 1 59 ? 2.38500 -19.34500 6.33700 1.000 54.03857 59 LEU A C 1
ATOM 485 O O . LEU A 1 59 ? 1.73700 -19.47300 7.38200 1.000 50.44632 59 LEU A O 1
ATOM 490 N N . TYR A 1 60 ? 3.50900 -18.63000 6.27800 1.000 54.26803 60 TYR A N 1
ATOM 491 C CA . TYR A 1 60 ? 4.06700 -18.04200 7.49300 1.000 54.37188 60 TYR A CA 1
ATOM 492 C C . TYR A 1 60 ? 3.17700 -16.99000 8.15300 1.000 54.95631 60 TYR A C 1
ATOM 493 O O . TYR A 1 60 ? 3.17100 -16.93400 9.39500 1.000 54.53693 60 TYR A O 1
ATOM 502 N N . PRO A 1 61 ? 2.42600 -16.13900 7.43700 1.000 56.70638 61 PRO A N 1
ATOM 503 C CA . PRO A 1 61 ? 1.58700 -15.17500 8.16600 1.000 54.83374 61 PRO A CA 1
ATOM 504 C C . PRO A 1 61 ? 0.45700 -15.83700 8.93200 1.000 55.13758 61 PRO A C 1
ATOM 505 O O . PRO A 1 61 ? 0.03800 -15.31100 9.97000 1.000 56.16890 61 PRO A O 1
ATOM 509 N N . LYS A 1 62 ? -0.03900 -16.98300 8.46200 1.000 54.09815 62 LYS A N 1
ATOM 510 C CA . LYS A 1 62 ? -1.08200 -17.68900 9.19600 1.000 53.43531 62 LYS A CA 1
ATOM 511 C C . LYS A 1 62 ? -0.51600 -18.47400 10.37100 1.000 52.68815 62 LYS A C 1
ATOM 512 O O . LYS A 1 62 ? -1.18800 -18.61000 11.39800 1.000 55.22686 62 LYS A O 1
ATOM 518 N N . ASP A 1 63 ? 0.70700 -18.99300 10.24300 1.000 54.35666 63 ASP A N 1
ATOM 519 C CA . ASP A 1 63 ? 1.35300 -19.64100 11.38000 1.000 51.76923 63 ASP A CA 1
ATOM 520 C C . ASP A 1 63 ? 1.82000 -18.62100 12.40900 1.000 52.38024 63 ASP A C 1
ATOM 521 O O . ASP A 1 63 ? 1.87400 -18.92800 13.60500 1.000 55.26687 63 ASP A O 1
ATOM 526 N N . HIS A 1 64 ? 2.16000 -17.40800 11.96800 1.000 52.59359 64 HIS A N 1
ATOM 527 C CA . HIS A 1 64 ? 2.50000 -16.35500 12.91700 1.000 54.17231 64 HIS A CA 1
ATOM 528 C C . HIS A 1 64 ? 1.27300 -15.87000 13.67400 1.000 56.36701 64 HIS A C 1
ATOM 529 O O . HIS A 1 64 ? 1.38300 -15.47500 14.84000 1.000 57.49558 64 HIS A O 1
ATOM 536 N N . ASP A 1 65 ? 0.10200 -15.88800 13.03200 1.000 55.37852 65 ASP A N 1
ATOM 537 C CA . ASP A 1 65 ? -1.12800 -15.52400 13.72800 1.000 54.72912 65 ASP A CA 1
ATOM 538 C C . ASP A 1 65 ? -1.43600 -16.49700 14.85600 1.000 53.63191 65 ASP A C 1
ATOM 539 O O . ASP A 1 65 ? -1.96700 -16.09300 15.89700 1.000 55.00613 65 ASP A O 1
ATOM 544 N N . LEU A 1 66 ? -1.11400 -17.77800 14.67200 1.000 52.33573 66 LEU A N 1
ATOM 545 C CA . LEU A 1 66 ? -1.32400 -18.74700 15.74100 1.000 51.94777 66 LEU A CA 1
ATOM 546 C C . LEU A 1 66 ? -0.33800 -18.52900 16.88100 1.000 55.48516 66 LEU A C 1
ATOM 547 O O . LEU A 1 66 ? -0.69900 -18.67000 18.05500 1.000 55.26225 66 LEU A O 1
ATOM 552 N N . ALA A 1 67 ? 0.91100 -18.18600 16.55600 1.000 53.92208 67 ALA A N 1
ATOM 553 C CA . ALA A 1 67 ? 1.86100 -17.81500 17.59900 1.000 52.83480 67 ALA A CA 1
ATOM 554 C C . ALA A 1 67 ? 1.39000 -16.57400 18.34200 1.000 55.12054 67 ALA A C 1
ATOM 555 O O . ALA A 1 67 ? 1.53900 -16.47700 19.56700 1.000 53.82768 67 ALA A O 1
ATOM 557 N N . GLU A 1 68 ? 0.81300 -15.61400 17.61600 1.000 53.19742 68 GLU A N 1
ATOM 558 C CA . GLU A 1 68 ? 0.28800 -14.41400 18.25800 1.000 54.57933 68 GLU A CA 1
ATOM 559 C C . GLU A 1 68 ? -0.90000 -14.74400 19.14900 1.000 56.68216 68 GLU A C 1
ATOM 560 O O . GLU A 1 68 ? -1.06500 -14.14700 20.22000 1.000 58.73355 68 GLU A O 1
ATOM 566 N N . TYR A 1 69 ? -1.73400 -15.69900 18.73500 1.000 54.54484 69 TYR A N 1
ATOM 567 C CA . TYR A 1 69 ? -2.89900 -16.04000 19.53900 1.000 55.52237 69 TYR A CA 1
ATOM 568 C C . TYR A 1 69 ? -2.50600 -16.68700 20.86200 1.000 54.43577 69 TYR A C 1
ATOM 569 O O . TYR A 1 69 ? -3.25000 -16.57700 21.84300 1.000 57.98570 69 TYR A O 1
ATOM 578 N N . ILE A 1 70 ? -1.35800 -17.36300 20.91800 1.000 52.04347 70 ILE A N 1
ATOM 579 C CA . ILE A 1 70 ? -0.94400 -18.07200 22.12800 1.000 54.77837 70 ILE A CA 1
ATOM 580 C C . ILE A 1 70 ? 0.07900 -17.22500 22.86300 1.000 52.03138 70 ILE A C 1
ATOM 581 O O . ILE A 1 70 ? 0.82100 -17.71900 23.72000 1.000 52.10573 70 ILE A O 1
ATOM 586 N N . GLY A 1 71 ? 0.11600 -15.94600 22.50500 1.000 49.83403 71 GLY A N 1
ATOM 587 C CA . GLY A 1 71 ? 0.85900 -14.93000 23.21200 1.000 51.81826 71 GLY A CA 1
ATOM 588 C C . GLY A 1 71 ? 2.34900 -14.90200 22.96700 1.000 53.25833 71 GLY A C 1
ATOM 589 O O . GLY A 1 71 ? 3.08000 -14.30200 23.76400 1.000 58.12978 71 GLY A O 1
ATOM 590 N N . MET A 1 72 ? 2.82800 -15.52800 21.89800 1.000 53.22101 72 MET A N 1
ATOM 591 C CA . MET A 1 72 ? 4.25100 -15.50700 21.60200 1.000 52.91309 72 MET A CA 1
ATOM 592 C C . MET A 1 72 ? 4.68300 -14.11200 21.16100 1.000 54.56639 72 MET A C 1
ATOM 593 O O . MET A 1 72 ? 3.90300 -13.35200 20.58100 1.000 54.98001 72 MET A O 1
ATOM 598 N N . ASN A 1 73 ? 5.94300 -13.76900 21.45600 1.000 54.34845 73 ASN A N 1
ATOM 599 C CA . ASN A 1 73 ? 6.48100 -12.47500 21.05200 1.000 56.50491 73 ASN A CA 1
ATOM 600 C C . ASN A 1 73 ? 7.91400 -12.57800 20.53600 1.000 60.24134 73 ASN A C 1
ATOM 601 O O . ASN A 1 73 ? 8.64700 -11.58200 20.56800 1.000 61.80057 73 ASN A O 1
ATOM 606 N N . ALA A 1 74 ? 8.32800 -13.75100 20.06200 1.000 59.49823 74 ALA A N 1
ATOM 607 C CA . ALA A 1 74 ? 9.68900 -13.95400 19.59100 1.000 59.14923 74 ALA A CA 1
ATOM 608 C C . ALA A 1 74 ? 9.69200 -15.04900 18.53800 1.000 55.25064 74 ALA A C 1
ATOM 609 O O . ALA A 1 74 ? 8.78800 -15.88500 18.48000 1.000 52.70172 74 ALA A O 1
ATOM 611 N N . ALA A 1 75 ? 10.73300 -15.04000 17.70900 1.000 54.29826 75 ALA A N 1
ATOM 612 C CA . ALA A 1 75 ? 10.87100 -16.03800 16.66000 1.000 55.72876 75 ALA A CA 1
ATOM 613 C C . ALA A 1 75 ? 12.33100 -16.13500 16.25000 1.000 54.70095 75 ALA A C 1
ATOM 614 O O . ALA A 1 75 ? 13.00900 -15.11600 16.09900 1.000 54.49754 75 ALA A O 1
ATOM 616 N N . ARG A 1 76 ? 12.80300 -17.36500 16.07400 1.000 52.73334 76 ARG A N 1
ATOM 617 C CA . ARG A 1 76 ? 14.12900 -17.64100 15.53500 1.000 52.84288 76 ARG A CA 1
ATOM 618 C C . ARG A 1 76 ? 13.94000 -18.27800 14.16500 1.000 54.15328 76 ARG A C 1
ATOM 619 O O . ARG A 1 76 ? 13.44100 -19.40500 14.06400 1.000 52.05473 76 ARG A O 1
ATOM 627 N N . ILE A 1 77 ? 14.33300 -17.55700 13.11800 1.000 55.14006 77 ILE A N 1
ATOM 628 C CA . ILE A 1 77 ? 14.15700 -17.99100 11.73800 1.000 55.44328 77 ILE A CA 1
ATOM 629 C C . ILE A 1 77 ? 15.52900 -18.25000 11.13300 1.000 57.54086 77 ILE A C 1
ATOM 630 O O . ILE A 1 77 ? 16.45400 -17.44700 11.30900 1.000 53.74756 77 ILE A O 1
ATOM 635 N N . GLY A 1 78 ? 15.66000 -19.36800 10.42300 1.000 60.19017 78 GLY A N 1
ATOM 636 C CA . GLY A 1 78 ? 16.90000 -19.71900 9.75600 1.000 61.17935 78 GLY A CA 1
ATOM 637 C C . GLY A 1 78 ? 16.83500 -19.39400 8.27500 1.000 57.03439 78 GLY A C 1
ATOM 638 O O . GLY A 1 78 ? 15.86400 -19.73100 7.59500 1.000 61.28545 78 GLY A O 1
ATOM 639 N N . ILE A 1 79 ? 17.87900 -18.73100 7.78700 1.000 55.66937 79 ILE A N 1
ATOM 640 C CA . ILE A 1 79 ? 17.99500 -18.40300 6.37100 1.000 56.44351 79 ILE A CA 1
ATOM 641 C C . ILE A 1 79 ? 18.76700 -19.51500 5.67400 1.000 53.23593 79 ILE A C 1
ATOM 642 O O . ILE A 1 79 ? 19.81300 -19.95900 6.16200 1.000 57.09241 79 ILE A O 1
ATOM 647 N N . GLU A 1 80 ? 18.25200 -19.96800 4.53600 1.000 51.73676 80 GLU A N 1
ATOM 648 C CA . GLU A 1 80 ? 18.89200 -21.04200 3.78700 1.000 53.89736 80 GLU A CA 1
ATOM 649 C C . GLU A 1 80 ? 19.96800 -20.46400 2.87600 1.000 54.31362 80 GLU A C 1
ATOM 650 O O . GLU A 1 80 ? 19.69400 -19.56900 2.06900 1.000 56.18336 80 GLU A O 1
ATOM 656 N N . TRP A 1 81 ? 21.19400 -20.97400 3.01200 1.000 54.10141 81 TRP A N 1
ATOM 657 C CA . TRP A 1 81 ? 22.27900 -20.55100 2.13500 1.000 58.32303 81 TRP A CA 1
ATOM 658 C C . TRP A 1 81 ? 21.99300 -20.91500 0.68200 1.000 58.06498 81 TRP A C 1
ATOM 659 O O . TRP A 1 81 ? 22.41600 -20.20200 -0.23500 1.000 53.11449 81 TRP A O 1
ATOM 670 N N . SER A 1 82 ? 21.25400 -22.00400 0.45900 1.000 58.58822 82 SER A N 1
ATOM 671 C CA . SER A 1 82 ? 20.98300 -22.47100 -0.89500 1.000 51.51048 82 SER A CA 1
ATOM 672 C C . SER A 1 82 ? 20.05700 -21.52800 -1.65300 1.000 56.20989 82 SER A C 1
ATOM 673 O O . SER A 1 82 ? 20.12700 -21.45400 -2.88500 1.000 57.51501 82 SER A O 1
ATOM 676 N N . ARG A 1 83 ? 19.17400 -20.81600 -0.95000 1.000 54.90926 83 ARG A N 1
ATOM 677 C CA . ARG A 1 83 ? 18.24600 -19.90900 -1.61900 1.000 55.56609 83 ARG A CA 1
ATOM 678 C C . ARG A 1 83 ? 18.84600 -18.53800 -1.89200 1.000 54.55671 83 ARG A C 1
ATOM 679 O O . ARG A 1 83 ? 18.49300 -17.91100 -2.89700 1.000 60.45230 83 ARG A O 1
ATOM 687 N N . ILE A 1 84 ? 19.74300 -18.05700 -1.03000 1.000 56.97879 84 ILE A N 1
ATOM 688 C CA . ILE A 1 84 ? 20.32600 -16.73400 -1.22900 1.000 58.71177 84 ILE A CA 1
ATOM 689 C C . ILE A 1 84 ? 21.36700 -16.77400 -2.34000 1.000 60.46013 84 ILE A C 1
ATOM 690 O O . ILE A 1 84 ? 21.36100 -15.93700 -3.25100 1.000 62.75157 84 ILE A O 1
ATOM 695 N N . PHE A 1 85 ? 22.27800 -17.74700 -2.28100 1.000 59.55342 85 PHE A N 1
ATOM 696 C CA . PHE A 1 85 ? 23.32000 -17.93400 -3.28700 1.000 58.48242 85 PHE A CA 1
ATOM 697 C C . PHE A 1 85 ? 23.16800 -19.33400 -3.86900 1.000 61.45335 85 PHE A C 1
ATOM 698 O O . PHE A 1 85 ? 23.84000 -20.27900 -3.42800 1.000 58.90072 85 PHE A O 1
ATOM 706 N N . PRO A 1 86 ? 22.28300 -19.51100 -4.85500 1.000 60.11440 86 PRO A N 1
ATOM 707 C CA . PRO A 1 86 ? 22.13000 -20.83900 -5.46800 1.000 61.01693 86 PRO A CA 1
ATOM 708 C C . PRO A 1 86 ? 23.30900 -21.24900 -6.33300 1.000 60.26625 86 PRO A C 1
ATOM 709 O O . PRO A 1 86 ? 23.43800 -22.44000 -6.64400 1.000 58.88128 86 PRO A O 1
ATOM 713 N N . VAL A 1 87 ? 24.16800 -20.31100 -6.73200 1.000 58.51018 87 VAL A N 1
ATOM 714 C CA . VAL A 1 87 ? 25.36300 -20.62300 -7.50400 1.000 64.09515 87 VAL A CA 1
ATOM 715 C C . VAL A 1 87 ? 26.58900 -20.22700 -6.68900 1.000 65.78261 87 VAL A C 1
ATOM 716 O O . VAL A 1 87 ? 26.51000 -19.44300 -5.74000 1.000 69.00321 87 VAL A O 1
ATOM 720 N N . SER A 1 88 ? 27.73500 -20.77500 -7.08300 1.000 67.50267 88 SER A N 1
ATOM 721 C CA . SER A 1 88 ? 28.94800 -20.63700 -6.28700 1.000 68.60934 88 SER A CA 1
ATOM 722 C C . SER A 1 88 ? 29.43600 -19.19400 -6.25900 1.000 73.14648 88 SER A C 1
ATOM 723 O O . SER A 1 88 ? 29.38900 -18.48200 -7.26600 1.000 73.75904 88 SER A O 1
ATOM 726 N N . THR A 1 89 ? 29.91400 -18.76800 -5.08900 1.000 74.61585 89 THR A N 1
ATOM 727 C CA . THR A 1 89 ? 30.51900 -17.45600 -4.90700 1.000 74.37314 89 THR A CA 1
ATOM 728 C C . THR A 1 89 ? 32.04300 -17.52300 -4.88000 1.000 78.71922 89 THR A C 1
ATOM 729 O O . THR A 1 89 ? 32.69300 -16.58100 -4.41100 1.000 78.69793 89 THR A O 1
ATOM 733 N N . GLU A 1 90 ? 32.62500 -18.62100 -5.37200 1.000 76.57398 90 GLU A N 1
ATOM 734 C CA . GLU A 1 90 ? 34.07700 -18.75600 -5.37500 1.000 78.75853 90 GLU A CA 1
ATOM 735 C C . GLU A 1 90 ? 34.73900 -17.73100 -6.28700 1.000 82.19357 90 GLU A C 1
ATOM 736 O O . GLU A 1 90 ? 35.86200 -17.29300 -6.01100 1.000 81.80424 90 GLU A O 1
ATOM 742 N N . ARG A 1 91 ? 34.06100 -17.32900 -7.36800 1.000 86.33374 91 ARG A N 1
ATOM 743 C CA . ARG A 1 91 ? 34.63300 -16.36000 -8.29700 1.000 84.48658 91 ARG A CA 1
ATOM 744 C C . ARG A 1 91 ? 34.85400 -14.99700 -7.65100 1.000 81.64056 91 ARG A C 1
ATOM 745 O O . ARG A 1 91 ? 35.62100 -14.18800 -8.18600 1.000 81.32974 91 ARG A O 1
ATOM 753 N N . VAL A 1 92 ? 34.20300 -14.72500 -6.52300 1.000 86.66132 92 VAL A N 1
ATOM 754 C CA . VAL A 1 92 ? 34.40800 -13.48900 -5.78300 1.000 84.73129 92 VAL A CA 1
ATOM 755 C C . VAL A 1 92 ? 35.55100 -13.74300 -4.80500 1.000 78.48056 92 VAL A C 1
ATOM 756 O O . VAL A 1 92 ? 35.37700 -14.41700 -3.78800 1.000 79.05005 92 VAL A O 1
ATOM 760 N N . THR A 1 93 ? 36.72400 -13.20700 -5.11500 1.000 80.80427 93 THR A N 1
ATOM 761 C CA . THR A 1 93 ? 37.90400 -13.39500 -4.28300 1.000 82.73713 93 THR A CA 1
ATOM 762 C C . THR A 1 93 ? 37.95400 -12.33700 -3.18800 1.000 78.65072 93 THR A C 1
ATOM 763 O O . THR A 1 93 ? 37.49800 -11.20400 -3.36900 1.000 77.69016 93 THR A O 1
ATOM 767 N N . VAL A 1 94 ? 38.50600 -12.72600 -2.03800 1.000 79.02404 94 VAL A N 1
ATOM 768 C CA . VAL A 1 94 ? 38.64100 -11.84300 -0.88800 1.000 77.50448 94 VAL A CA 1
ATOM 769 C C . VAL A 1 94 ? 40.03100 -12.01900 -0.29000 1.000 79.34683 94 VAL A C 1
ATOM 770 O O . VAL A 1 94 ? 40.71100 -13.02100 -0.52000 1.000 82.56457 94 VAL A O 1
ATOM 774 N N . GLU A 1 95 ? 40.45100 -11.02000 0.48500 1.000 77.58706 95 GLU A N 1
ATOM 775 C CA . GLU A 1 95 ? 41.73800 -11.07900 1.16600 1.000 77.50821 95 GLU A CA 1
ATOM 776 C C . GLU A 1 95 ? 41.65800 -12.06200 2.32900 1.000 79.42050 95 GLU A C 1
ATOM 777 O O . GLU A 1 95 ? 40.79600 -11.93000 3.20400 1.000 83.38512 95 GLU A O 1
ATOM 783 N N . VAL A 1 96 ? 42.55600 -13.04500 2.34500 1.000 79.25323 96 VAL A N 1
ATOM 784 C CA . VAL A 1 96 ? 42.54700 -14.10900 3.34600 1.000 83.54038 96 VAL A CA 1
ATOM 785 C C . VAL A 1 96 ? 43.94000 -14.20200 3.95600 1.000 83.12155 96 VAL A C 1
ATOM 786 O O . VAL A 1 96 ? 44.89300 -14.60700 3.27900 1.000 81.96611 96 VAL A O 1
ATOM 790 N N . ILE A 1 97 ? 44.05700 -13.84500 5.23400 1.000 86.26260 97 ILE A N 1
ATOM 791 C CA . ILE A 1 97 ? 45.31100 -13.93600 5.97500 1.000 84.01484 97 ILE A CA 1
ATOM 792 C C . ILE A 1 97 ? 45.30900 -15.23700 6.76500 1.000 87.48768 97 ILE A C 1
ATOM 793 O O . ILE A 1 97 ? 44.36900 -15.51200 7.52200 1.000 87.55007 97 ILE A O 1
ATOM 798 N N . GLU A 1 98 ? 46.35100 -16.04500 6.58300 1.000 88.39384 98 GLU A N 1
ATOM 799 C CA . GLU A 1 98 ? 46.49100 -17.31400 7.28000 1.000 92.44507 98 GLU A CA 1
ATOM 800 C C . GLU A 1 98 ? 47.90300 -17.44300 7.82900 1.000 97.01849 98 GLU A C 1
ATOM 801 O O . GLU A 1 98 ? 48.77900 -16.61600 7.56300 1.000 101.43994 98 GLU A O 1
ATOM 807 N N . GLU A 1 99 ? 48.11600 -18.50400 8.60500 1.000 100.80458 99 GLU A N 1
ATOM 808 C CA . GLU A 1 99 ? 49.44700 -18.82600 9.10100 1.000 109.25454 99 GLU A CA 1
ATOM 809 C C . GLU A 1 99 ? 49.69800 -20.32300 8.97900 1.000 114.02052 99 GLU A C 1
ATOM 810 O O . GLU A 1 99 ? 49.76000 -20.85700 7.86700 1.000 127.54542 99 GLU A O 1
ATOM 816 N N . ASN A 1 100 ? 49.82500 -21.01300 10.11200 1.000 105.79863 100 ASN A N 1
ATOM 817 C CA . ASN A 1 100 ? 50.09500 -22.44600 10.10500 1.000 103.41913 100 ASN A CA 1
ATOM 818 C C . ASN A 1 100 ? 48.81200 -23.24600 9.91600 1.000 101.24621 100 ASN A C 1
ATOM 819 O O . ASN A 1 100 ? 48.66800 -24.34000 10.47100 1.000 100.30314 100 ASN A O 1
ATOM 824 N N . GLY A 1 101 ? 47.87900 -22.71200 9.13300 1.000 101.68878 101 GLY A N 1
ATOM 825 C CA . GLY A 1 101 ? 46.61100 -23.35800 8.87200 1.000 92.59331 101 GLY A CA 1
ATOM 826 C C . GLY A 1 101 ? 45.42200 -22.67100 9.50200 1.000 91.91708 101 GLY A C 1
ATOM 827 O O . GLY A 1 101 ? 44.28200 -22.98200 9.13600 1.000 91.47485 101 GLY A O 1
ATOM 828 N N . ASP A 1 102 ? 45.65100 -21.74900 10.43200 1.000 93.58242 102 ASP A N 1
ATOM 829 C CA . ASP A 1 102 ? 44.57800 -21.03200 11.10700 1.000 88.18698 102 ASP A CA 1
ATOM 830 C C . ASP A 1 102 ? 44.22500 -19.78500 10.30400 1.000 83.61539 102 ASP A C 1
ATOM 831 O O . ASP A 1 102 ? 45.05900 -18.88800 10.14300 1.000 89.20005 102 ASP A O 1
ATOM 836 N N . ILE A 1 103 ? 42.99400 -19.73100 9.80000 1.000 87.83766 103 ILE A N 1
ATOM 837 C CA . ILE A 1 103 ? 42.52500 -18.55900 9.06800 1.000 89.50200 103 ILE A CA 1
ATOM 838 C C . ILE A 1 103 ? 42.34200 -17.41200 10.05300 1.000 88.00175 103 ILE A C 1
ATOM 839 O O . ILE A 1 103 ? 41.36800 -17.37900 10.81400 1.000 85.75491 103 ILE A O 1
ATOM 844 N N . LEU A 1 104 ? 43.27800 -16.46300 10.04300 1.000 88.30118 104 LEU A N 1
ATOM 845 C CA . LEU A 1 104 ? 43.27800 -15.37700 11.01200 1.000 88.87369 104 LEU A CA 1
ATOM 846 C C . LEU A 1 104 ? 42.47700 -14.16000 10.56700 1.000 89.55547 104 LEU A C 1
ATOM 847 O O . LEU A 1 104 ? 42.09900 -13.34700 11.41700 1.000 93.12179 104 LEU A O 1
ATOM 852 N N . GLU A 1 105 ? 42.20800 -14.00800 9.27200 1.000 85.08352 105 GLU A N 1
ATOM 853 C CA . GLU A 1 105 ? 41.54000 -12.80600 8.79000 1.000 82.51295 105 GLU A CA 1
ATOM 854 C C . GLU A 1 105 ? 40.94400 -13.06800 7.41500 1.000 83.98568 105 GLU A C 1
ATOM 855 O O . GLU A 1 105 ? 41.62100 -13.61300 6.53700 1.000 84.64959 105 GLU A O 1
ATOM 861 N N . ILE A 1 106 ? 39.68300 -12.67900 7.23700 1.000 82.14695 106 ILE A N 1
ATOM 862 C CA . ILE A 1 106 ? 38.99400 -12.73000 5.94900 1.000 82.04988 106 ILE A CA 1
ATOM 863 C C . ILE A 1 106 ? 38.34600 -11.36300 5.76300 1.000 82.42772 106 ILE A C 1
ATOM 864 O O . ILE A 1 106 ? 37.25700 -11.10800 6.29000 1.000 83.06361 106 ILE A O 1
ATOM 869 N N . LYS A 1 107 ? 39.01200 -10.48100 5.02100 1.000 82.05332 107 LYS A N 1
ATOM 870 C CA . LYS A 1 107 ? 38.56700 -9.09700 4.88200 1.000 82.65731 107 LYS A CA 1
ATOM 871 C C . LYS A 1 107 ? 37.42500 -9.02900 3.87600 1.000 78.36720 107 LYS A C 1
ATOM 872 O O . LYS A 1 107 ? 37.64200 -9.15600 2.66600 1.000 80.36489 107 LYS A O 1
ATOM 878 N N . ILE A 1 108 ? 36.21000 -8.82700 4.37300 1.000 83.01155 108 ILE A N 1
ATOM 879 C CA . ILE A 1 108 ? 35.03500 -8.62900 3.53500 1.000 83.20834 108 ILE A CA 1
ATOM 880 C C . ILE A 1 108 ? 34.71600 -7.14200 3.54900 1.000 87.38650 108 ILE A C 1
ATOM 881 O O . ILE A 1 108 ? 34.27700 -6.60000 4.56800 1.000 90.11338 108 ILE A O 1
ATOM 886 N N . THR A 1 109 ? 34.93500 -6.47700 2.42300 1.000 95.35471 109 THR A N 1
ATOM 887 C CA . THR A 1 109 ? 34.65700 -5.05800 2.28000 1.000 97.00111 109 THR A CA 1
ATOM 888 C C . THR A 1 109 ? 33.41500 -4.85800 1.41600 1.000 102.57219 109 THR A C 1
ATOM 889 O O . THR A 1 109 ? 32.79200 -5.81300 0.94400 1.000 101.29329 109 THR A O 1
ATOM 893 N N . GLU A 1 110 ? 33.06000 -3.58800 1.20600 1.000 108.98590 110 GLU A N 1
ATOM 894 C CA . GLU A 1 110 ? 31.82800 -3.26900 0.49600 1.000 107.87812 110 GLU A CA 1
ATOM 895 C C . GLU A 1 110 ? 31.92700 -3.53300 -1.00000 1.000 105.83473 110 GLU A C 1
ATOM 896 O O . GLU A 1 110 ? 30.89100 -3.69200 -1.65400 1.000 104.13500 110 GLU A O 1
ATOM 902 N N . LYS A 1 111 ? 33.13800 -3.58200 -1.55900 1.000 106.24339 111 LYS A N 1
ATOM 903 C CA . LYS A 1 111 ? 33.27300 -3.99200 -2.95100 1.000 104.76976 111 LYS A CA 1
ATOM 904 C C . LYS A 1 111 ? 33.02400 -5.48400 -3.12100 1.000 101.14039 111 LYS A C 1
ATOM 905 O O . LYS A 1 111 ? 32.74600 -5.93200 -4.23900 1.000 102.37468 111 LYS A O 1
ATOM 911 N N . THR A 1 112 ? 33.11600 -6.25800 -2.03800 1.000 99.61305 112 THR A N 1
ATOM 912 C CA . THR A 1 112 ? 32.71000 -7.65700 -2.07800 1.000 93.76788 112 THR A CA 1
ATOM 913 C C . THR A 1 112 ? 31.19500 -7.79600 -2.02800 1.000 92.60074 112 THR A C 1
ATOM 914 O O . THR A 1 112 ? 30.63400 -8.68700 -2.67700 1.000 88.64464 112 THR A O 1
ATOM 918 N N . ILE A 1 113 ? 30.52200 -6.91500 -1.28200 1.000 93.73721 113 ILE A N 1
ATOM 919 C CA . ILE A 1 113 ? 29.07100 -7.00300 -1.13500 1.000 90.37619 113 ILE A CA 1
ATOM 920 C C . ILE A 1 113 ? 28.38500 -6.78700 -2.47800 1.000 89.48711 113 ILE A C 1
ATOM 921 O O . ILE A 1 113 ? 27.50400 -7.55800 -2.87700 1.000 84.01401 113 ILE A O 1
ATOM 926 N N . LYS A 1 114 ? 28.77600 -5.73100 -3.19700 1.000 94.22192 114 LYS A N 1
ATOM 927 C CA . LYS A 1 114 ? 28.19200 -5.48500 -4.51100 1.000 98.26001 114 LYS A CA 1
ATOM 928 C C . LYS A 1 114 ? 28.60400 -6.55500 -5.51500 1.000 96.39500 114 LYS A C 1
ATOM 929 O O . LYS A 1 114 ? 27.87900 -6.80400 -6.48500 1.000 94.78115 114 LYS A O 1
ATOM 935 N N . GLU A 1 115 ? 29.75600 -7.19500 -5.30200 1.000 90.77541 115 GLU A N 1
ATOM 936 C CA . GLU A 1 115 ? 30.12000 -8.34200 -6.12600 1.000 87.81655 115 GLU A CA 1
ATOM 937 C C . GLU A 1 115 ? 29.21700 -9.53200 -5.82800 1.000 83.52590 115 GLU A C 1
ATOM 938 O O . GLU A 1 115 ? 28.74300 -10.20600 -6.75000 1.000 83.25777 115 GLU A O 1
ATOM 944 N N . LEU A 1 116 ? 28.96500 -9.80400 -4.54400 1.000 85.39719 116 LEU A N 1
ATOM 945 C CA . LEU A 1 116 ? 27.99500 -10.82700 -4.17000 1.000 81.79243 116 LEU A CA 1
ATOM 946 C C . LEU A 1 116 ? 26.57000 -10.41700 -4.51300 1.000 78.51176 116 LEU A C 1
ATOM 947 O O . LEU A 1 116 ? 25.69100 -11.28200 -4.58900 1.000 76.66520 116 LEU A O 1
ATOM 952 N N . ASP A 1 117 ? 26.32400 -9.12100 -4.72000 1.000 78.35542 117 ASP A N 1
ATOM 953 C CA . ASP A 1 117 ? 24.97900 -8.65200 -5.03400 1.000 79.31021 117 ASP A CA 1
ATOM 954 C C . ASP A 1 117 ? 24.50400 -9.16200 -6.38900 1.000 79.96891 117 ASP A C 1
ATOM 955 O O . ASP A 1 117 ? 23.29700 -9.33600 -6.59600 1.000 79.01584 117 ASP A O 1
ATOM 960 N N . LEU A 1 118 ? 25.42900 -9.41000 -7.31900 1.000 78.28923 118 LEU A N 1
ATOM 961 C CA . LEU A 1 118 ? 25.05700 -9.87300 -8.65000 1.000 79.38683 118 LEU A CA 1
ATOM 962 C C . LEU A 1 118 ? 24.75900 -11.36600 -8.69700 1.000 81.24283 118 LEU A C 1
ATOM 963 O O . LEU A 1 118 ? 24.03600 -11.81100 -9.59500 1.000 80.01813 118 LEU A O 1
ATOM 968 N N . LEU A 1 119 ? 25.29500 -12.14400 -7.75800 1.000 80.61354 119 LEU A N 1
ATOM 969 C CA . LEU A 1 119 ? 25.06400 -13.58100 -7.72700 1.000 76.35736 119 LEU A CA 1
ATOM 970 C C . LEU A 1 119 ? 23.92300 -13.98100 -6.80100 1.000 71.54068 119 LEU A C 1
ATOM 971 O O . LEU A 1 119 ? 23.48200 -15.13400 -6.85000 1.000 70.11112 119 LEU A O 1
ATOM 976 N N . SER A 1 120 ? 23.43800 -13.06700 -5.96700 1.000 72.90831 120 SER A N 1
ATOM 977 C CA . SER A 1 120 ? 22.40900 -13.40000 -4.99500 1.000 72.26904 120 SER A CA 1
ATOM 978 C C . SER A 1 120 ? 21.03800 -13.47000 -5.65600 1.000 69.94168 120 SER A C 1
ATOM 979 O O . SER A 1 120 ? 20.77000 -12.79900 -6.65700 1.000 68.98355 120 SER A O 1
ATOM 982 N N . ASP A 1 121 ? 20.16800 -14.29800 -5.08400 1.000 67.83378 121 ASP A N 1
ATOM 983 C CA . ASP A 1 121 ? 18.78300 -14.40900 -5.53500 1.000 67.74162 121 ASP A CA 1
ATOM 984 C C . ASP A 1 121 ? 18.00300 -13.25800 -4.91700 1.000 69.56071 121 ASP A C 1
ATOM 985 O O . ASP A 1 121 ? 17.61600 -13.30800 -3.74700 1.000 68.92410 121 ASP A O 1
ATOM 990 N N . LYS A 1 122 ? 17.77000 -12.20600 -5.70800 1.000 73.85341 122 LYS A N 1
ATOM 991 C CA . LYS A 1 122 ? 17.09200 -11.02700 -5.18300 1.000 75.23709 122 LYS A CA 1
ATOM 992 C C . LYS A 1 122 ? 15.65000 -11.33400 -4.80200 1.000 74.32140 122 LYS A C 1
ATOM 993 O O . LYS A 1 122 ? 15.07900 -10.65800 -3.93700 1.000 75.17281 122 LYS A O 1
ATOM 999 N N . ASN A 1 123 ? 15.04800 -12.34600 -5.42500 1.000 68.94059 123 ASN A N 1
ATOM 1000 C CA . ASN A 1 123 ? 13.69300 -12.73200 -5.04900 1.000 67.70190 123 ASN A CA 1
ATOM 1001 C C . ASN A 1 123 ? 13.67300 -13.50100 -3.73500 1.000 65.63230 123 ASN A C 1
ATOM 1002 O O . ASN A 1 123 ? 12.74600 -13.34000 -2.93200 1.000 63.16126 123 ASN A O 1
ATOM 1007 N N . ALA A 1 124 ? 14.68300 -14.34100 -3.49800 1.000 65.50013 124 ALA A N 1
ATOM 1008 C CA . ALA A 1 124 ? 14.77900 -15.02300 -2.21300 1.000 64.12432 124 ALA A CA 1
ATOM 1009 C C . ALA A 1 124 ? 15.07600 -14.04300 -1.08800 1.000 62.73782 124 ALA A C 1
ATOM 1010 O O . ALA A 1 124 ? 14.62900 -14.24800 0.04600 1.000 61.75050 124 ALA A O 1
ATOM 1012 N N . MET A 1 125 ? 15.82300 -12.97500 -1.37800 1.000 64.72768 125 MET A N 1
ATOM 1013 C CA . MET A 1 125 ? 16.06700 -11.95400 -0.36500 1.000 62.89435 125 MET A CA 1
ATOM 1014 C C . MET A 1 125 ? 14.78300 -11.21500 -0.01200 1.000 62.48374 125 MET A C 1
ATOM 1015 O O . MET A 1 125 ? 14.57500 -10.84100 1.14800 1.000 63.05082 125 MET A O 1
ATOM 1020 N N . GLN A 1 126 ? 13.90900 -11.00000 -0.99900 1.000 62.07376 126 GLN A N 1
ATOM 1021 C CA . GLN A 1 126 ? 12.65400 -10.30400 -0.73600 1.000 57.84248 126 GLN A CA 1
ATOM 1022 C C . GLN A 1 126 ? 11.68000 -11.17700 0.04000 1.000 56.93941 126 GLN A C 1
ATOM 1023 O O . GLN A 1 126 ? 10.88400 -10.66200 0.83300 1.000 57.64150 126 GLN A O 1
ATOM 1029 N N . HIS A 1 127 ? 11.72800 -12.49300 -0.16900 1.000 54.36077 127 HIS A N 1
ATOM 1030 C CA . HIS A 1 127 ? 10.82800 -13.38300 0.55600 1.000 55.18820 127 HIS A CA 1
ATOM 1031 C C . HIS A 1 127 ? 11.19900 -13.45200 2.03300 1.000 55.86541 127 HIS A C 1
ATOM 1032 O O . HIS A 1 127 ? 10.32700 -13.37400 2.90700 1.000 54.42221 127 HIS A O 1
ATOM 1039 N N . TYR A 1 128 ? 12.49200 -13.60000 2.33100 1.000 57.32776 128 TYR A N 1
ATOM 1040 C CA . TYR A 1 128 ? 12.93000 -13.59400 3.72300 1.000 57.72670 128 TYR A CA 1
ATOM 1041 C C . TYR A 1 128 ? 12.66500 -12.24200 4.37200 1.000 58.75895 128 TYR A C 1
ATOM 1042 O O . TYR A 1 128 ? 12.30600 -12.17200 5.55400 1.000 56.63405 128 TYR A O 1
ATOM 1051 N N . THR A 1 129 ? 12.83300 -11.15600 3.61200 1.000 56.79760 129 THR A N 1
ATOM 1052 C CA . THR A 1 129 ? 12.50500 -9.83000 4.12700 1.000 57.37407 129 THR A CA 1
ATOM 1053 C C . THR A 1 129 ? 11.03200 -9.73600 4.50700 1.000 60.99421 129 THR A C 1
ATOM 1054 O O . THR A 1 129 ? 10.68500 -9.13200 5.53000 1.000 62.36392 129 THR A O 1
ATOM 1058 N N . ASN A 1 130 ? 10.15100 -10.33000 3.69600 1.000 56.86879 130 ASN A N 1
ATOM 1059 C CA . ASN A 1 130 ? 8.72400 -10.30400 4.00600 1.000 57.06962 130 ASN A CA 1
ATOM 1060 C C . ASN A 1 130 ? 8.41100 -11.14800 5.23400 1.000 59.20630 130 ASN A C 1
ATOM 1061 O O . ASN A 1 130 ? 7.51800 -10.80400 6.01800 1.000 59.87629 130 ASN A O 1
ATOM 1066 N N . ILE A 1 131 ? 9.12700 -12.26000 5.41400 1.000 60.23871 131 ILE A N 1
ATOM 1067 C CA . ILE A 1 131 ? 8.94000 -13.07500 6.61000 1.000 56.09598 131 ILE A CA 1
ATOM 1068 C C . ILE A 1 131 ? 9.41600 -12.32300 7.84400 1.000 58.56316 131 ILE A C 1
ATOM 1069 O O . ILE A 1 131 ? 8.73700 -12.30400 8.87800 1.000 61.13175 131 ILE A O 1
ATOM 1074 N N . PHE A 1 132 ? 10.58600 -11.68500 7.75700 1.000 57.12300 132 PHE A N 1
ATOM 1075 C CA . PHE A 1 132 ? 11.11200 -10.94700 8.90000 1.000 59.63382 132 PHE A CA 1
ATOM 1076 C C . PHE A 1 132 ? 10.25600 -9.72600 9.20900 1.000 63.32682 132 PHE A C 1
ATOM 1077 O O . PHE A 1 132 ? 10.05400 -9.38300 10.38000 1.000 66.93429 132 PHE A O 1
ATOM 1085 N N . ASN A 1 133 ? 9.74700 -9.05500 8.17300 1.000 65.00662 133 ASN A N 1
ATOM 1086 C CA . ASN A 1 133 ? 8.86700 -7.91500 8.40400 1.000 66.64698 133 ASN A CA 1
ATOM 1087 C C . ASN A 1 133 ? 7.56200 -8.35400 9.05000 1.000 63.91246 133 ASN A C 1
ATOM 1088 O O . ASN A 1 133 ? 7.00600 -7.63800 9.89000 1.000 65.51680 133 ASN A O 1
ATOM 1093 N N . ASP A 1 134 ? 7.05900 -9.53100 8.67200 1.000 61.41775 134 ASP A N 1
ATOM 1094 C CA . ASP A 1 134 ? 5.86100 -10.06200 9.30900 1.000 63.62020 134 ASP A CA 1
ATOM 1095 C C . ASP A 1 134 ? 6.08200 -10.33900 10.78800 1.000 64.06895 134 ASP A C 1
ATOM 1096 O O . ASP A 1 134 ? 5.11600 -10.35500 11.55900 1.000 62.93951 134 ASP A O 1
ATOM 1101 N N . ILE A 1 135 ? 7.32900 -10.54800 11.20100 1.000 62.90110 135 ILE A N 1
ATOM 1102 C CA . ILE A 1 135 ? 7.61400 -10.78600 12.61000 1.000 61.95728 135 ILE A CA 1
ATOM 1103 C C . ILE A 1 135 ? 7.77900 -9.47000 13.35100 1.000 64.14865 135 ILE A C 1
ATOM 1104 O O . ILE A 1 135 ? 7.23100 -9.27600 14.44300 1.000 65.49406 135 ILE A O 1
ATOM 1109 N N . LYS A 1 136 ? 8.52900 -8.54000 12.76300 1.000 63.88366 136 LYS A N 1
ATOM 1110 C CA . LYS A 1 136 ? 8.85000 -7.30400 13.46100 1.000 66.59231 136 LYS A CA 1
ATOM 1111 C C . LYS A 1 136 ? 7.68500 -6.32400 13.47900 1.000 67.12549 136 LYS A C 1
ATOM 1112 O O . LYS A 1 136 ? 7.60200 -5.49000 14.38700 1.000 69.23503 136 LYS A O 1
ATOM 1118 N N . LYS A 1 137 ? 6.77800 -6.40500 12.50300 1.000 67.08437 137 LYS A N 1
ATOM 1119 C CA . LYS A 1 137 ? 5.62400 -5.51400 12.51000 1.000 67.30902 137 LYS A CA 1
ATOM 1120 C C . LYS A 1 137 ? 4.66900 -5.82400 13.65400 1.000 68.19220 137 LYS A C 1
ATOM 1121 O O . LYS A 1 137 ? 3.85900 -4.96600 14.01900 1.000 70.47045 137 LYS A O 1
ATOM 1127 N N . ARG A 1 138 ? 4.74800 -7.02300 14.22700 1.000 68.37060 138 ARG A N 1
ATOM 1128 C CA . ARG A 1 138 ? 4.00400 -7.37200 15.42700 1.000 66.29477 138 ARG A CA 1
ATOM 1129 C C . ARG A 1 138 ? 4.75100 -7.00000 16.70100 1.000 64.30585 138 ARG A C 1
ATOM 1130 O O . ARG A 1 138 ? 4.29200 -7.34100 17.79500 1.000 67.10473 138 ARG A O 1
ATOM 1138 N N . GLY A 1 139 ? 5.88500 -6.31300 16.58200 1.000 65.77965 139 GLY A N 1
ATOM 1139 C CA . GLY A 1 139 ? 6.67600 -5.95300 17.74300 1.000 66.74000 139 GLY A CA 1
ATOM 1140 C C . GLY A 1 139 ? 7.42000 -7.10700 18.37100 1.000 66.00236 139 GLY A C 1
ATOM 1141 O O . GLY A 1 139 ? 7.73100 -7.05800 19.56500 1.000 65.57209 139 GLY A O 1
ATOM 1142 N N . TRP A 1 140 ? 7.72900 -8.14200 17.59700 1.000 63.74141 140 TRP A N 1
ATOM 1143 C CA . TRP A 1 140 ? 8.32400 -9.35400 18.13400 1.000 64.00101 140 TRP A CA 1
ATOM 1144 C C . TRP A 1 140 ? 9.84700 -9.31800 18.04200 1.000 65.68147 140 TRP A C 1
ATOM 1145 O O . TRP A 1 140 ? 10.43900 -8.52600 17.30400 1.000 63.84172 140 TRP A O 1
ATOM 1156 N N . PHE A 1 141 ? 10.47400 -10.20400 18.81200 1.000 63.62215 141 PHE A N 1
ATOM 1157 C CA . PHE A 1 141 ? 11.91900 -10.37400 18.79000 1.000 63.80324 141 PHE A CA 1
ATOM 1158 C C . PHE A 1 141 ? 12.31500 -11.29200 17.64200 1.000 64.88294 141 PHE A C 1
ATOM 1159 O O . PHE A 1 141 ? 11.73100 -12.36800 17.46800 1.000 64.19994 141 PHE A O 1
ATOM 1167 N N . LEU A 1 142 ? 13.31500 -10.87700 16.86800 1.000 62.58179 142 LEU A N 1
ATOM 1168 C CA . LEU A 1 142 ? 13.76100 -11.61800 15.69600 1.000 61.05904 142 LEU A CA 1
ATOM 1169 C C . LEU A 1 142 ? 15.20100 -12.06800 15.89600 1.000 62.65107 142 LEU A C 1
ATOM 1170 O O . LEU A 1 142 ? 16.05800 -11.27000 16.28700 1.000 66.87174 142 LEU A O 1
ATOM 1175 N N . VAL A 1 143 ? 15.45900 -13.34700 15.63100 1.000 60.52910 143 VAL A N 1
ATOM 1176 C CA . VAL A 1 143 ? 16.79800 -13.92100 15.68700 1.000 59.63054 143 VAL A CA 1
ATOM 1177 C C . VAL A 1 143 ? 17.03100 -14.67000 14.38200 1.000 61.12556 143 VAL A C 1
ATOM 1178 O O . VAL A 1 143 ? 16.35100 -15.66600 14.10600 1.000 58.49279 143 VAL A O 1
ATOM 1182 N N . ILE A 1 144 ? 17.99000 -14.20400 13.58700 1.000 58.66967 144 ILE A N 1
ATOM 1183 C CA . ILE A 1 144 ? 18.31800 -14.83000 12.31100 1.000 57.01260 144 ILE A CA 1
ATOM 1184 C C . ILE A 1 144 ? 19.41500 -15.86200 12.53300 1.000 57.50919 144 ILE A C 1
ATOM 1185 O O . ILE A 1 144 ? 20.43000 -15.57500 13.18100 1.000 59.19104 144 ILE A O 1
ATOM 1190 N N . ASN A 1 145 ? 19.21500 -17.06200 11.99600 1.000 56.64065 145 ASN A N 1
ATOM 1191 C CA . ASN A 1 145 ? 20.21700 -18.11900 12.01500 1.000 57.02709 145 ASN A CA 1
ATOM 1192 C C . ASN A 1 145 ? 20.70500 -18.36800 10.59400 1.000 56.65907 145 ASN A C 1
ATOM 1193 O O . ASN A 1 145 ? 19.90000 -18.63700 9.69700 1.000 56.67284 145 ASN A O 1
ATOM 1198 N N . LEU A 1 146 ? 22.02200 -18.28300 10.39300 1.000 58.12928 146 LEU A N 1
ATOM 1199 C CA . LEU A 1 146 ? 22.57300 -18.35800 9.04300 1.000 57.15937 146 LEU A CA 1
ATOM 1200 C C . LEU A 1 146 ? 22.66500 -19.79100 8.53700 1.000 58.16649 146 LEU A C 1
ATOM 1201 O O . LEU A 1 146 ? 22.35100 -20.06100 7.37200 1.000 60.58719 146 LEU A O 1
ATOM 1206 N N . PHE A 1 147 ? 23.10400 -20.71600 9.38700 1.000 55.05141 147 PHE A N 1
ATOM 1207 C CA . PHE A 1 147 ? 23.37900 -22.08700 8.97900 1.000 58.73590 147 PHE A CA 1
ATOM 1208 C C . PHE A 1 147 ? 22.60600 -23.04900 9.86700 1.000 56.45745 147 PHE A C 1
ATOM 1209 O O . PHE A 1 147 ? 22.71400 -22.98600 11.09600 1.000 55.91010 147 PHE A O 1
ATOM 1217 N N . HIS A 1 148 ? 21.83500 -23.94100 9.24200 1.000 54.53139 148 HIS A N 1
ATOM 1218 C CA . HIS A 1 148 ? 21.07000 -24.96100 9.95200 1.000 53.12233 148 HIS A CA 1
ATOM 1219 C C . HIS A 1 148 ? 21.18500 -26.28700 9.20000 1.000 51.87893 148 HIS A C 1
ATOM 1220 O O . HIS A 1 148 ? 20.20400 -26.84300 8.70400 1.000 50.29865 148 HIS A O 1
ATOM 1227 N N . TRP A 1 149 ? 22.42800 -26.77100 9.09100 1.000 48.86104 149 TRP A N 1
ATOM 1228 C CA . TRP A 1 149 ? 22.79400 -28.10300 8.61100 1.000 50.92089 149 TRP A CA 1
ATOM 1229 C C . TRP A 1 149 ? 22.76600 -28.20900 7.08900 1.000 54.04729 149 TRP A C 1
ATOM 1230 O O . TRP A 1 149 ? 23.72000 -28.71300 6.48400 1.000 54.84383 149 TRP A O 1
ATOM 1241 N N . SER A 1 150 ? 21.69300 -27.74300 6.45700 1.000 49.98530 150 SER A N 1
ATOM 1242 C CA . SER A 1 150 ? 21.57600 -27.85100 5.00800 1.000 52.94789 150 SER A CA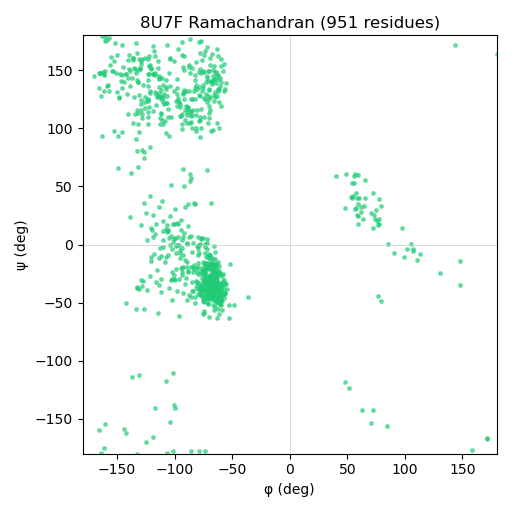 1
ATOM 1243 C C . SER A 1 150 ? 22.54700 -26.89700 4.32100 1.000 54.60453 150 SER A C 1
ATOM 1244 O O . SER A 1 150 ? 22.57000 -25.69700 4.61500 1.000 55.00521 150 SER A O 1
ATOM 1247 N N . LEU A 1 151 ? 23.34700 -27.43200 3.39800 1.000 51.88413 151 LEU A N 1
ATOM 1248 C CA . LEU A 1 151 ? 24.36500 -26.67300 2.69200 1.000 54.69248 151 LEU A CA 1
ATOM 1249 C C . LEU A 1 151 ? 24.09600 -26.67300 1.19100 1.000 55.74488 151 LEU A C 1
ATOM 1250 O O . LEU A 1 151 ? 23.58000 -27.65600 0.65000 1.000 51.88381 151 LEU A O 1
ATOM 1255 N N . PRO A 1 152 ? 24.43500 -25.58800 0.49200 1.000 55.26541 152 PRO A N 1
ATOM 1256 C CA . PRO A 1 152 ? 24.30600 -25.58100 -0.97000 1.000 55.99000 152 PRO A CA 1
ATOM 1257 C C . PRO A 1 152 ? 25.12600 -26.69100 -1.61000 1.000 57.18814 152 PRO A C 1
ATOM 1258 O O . PRO A 1 152 ? 26.17300 -27.09600 -1.10000 1.000 55.33460 152 PRO A O 1
ATOM 1262 N N . LEU A 1 153 ? 24.63500 -27.17900 -2.75100 1.000 57.23093 153 LEU A N 1
ATOM 1263 C CA . LEU A 1 153 ? 25.27100 -28.31800 -3.40500 1.000 60.13577 153 LEU A CA 1
ATOM 1264 C C . LEU A 1 153 ? 26.68200 -27.99400 -3.88100 1.000 59.45586 153 LEU A C 1
ATOM 1265 O O . LEU A 1 153 ? 27.54600 -28.87900 -3.88900 1.000 56.80080 153 LEU A O 1
ATOM 1270 N N . TRP A 1 154 ? 26.94100 -26.74500 -4.27800 1.000 56.98831 154 TRP A N 1
ATOM 1271 C CA . TRP A 1 154 ? 28.28500 -26.38500 -4.71700 1.000 59.22699 154 TRP A CA 1
ATOM 1272 C C . TRP A 1 154 ? 29.26400 -26.29800 -3.55400 1.000 60.86990 154 TRP A C 1
ATOM 1273 O O . TRP A 1 154 ? 30.47900 -26.30300 -3.78100 1.000 63.63696 154 TRP A O 1
ATOM 1284 N N . ILE A 1 155 ? 28.76400 -26.21500 -2.32100 1.000 59.75234 155 ILE A N 1
ATOM 1285 C CA . ILE A 1 155 ? 29.62900 -26.33100 -1.15200 1.000 56.37102 155 ILE A CA 1
ATOM 1286 C C . ILE A 1 155 ? 29.89800 -27.79500 -0.83500 1.000 57.66307 155 ILE A C 1
ATOM 1287 O O . ILE A 1 155 ? 31.05100 -28.21000 -0.66500 1.000 61.19321 155 ILE A O 1
ATOM 1292 N N . ASN A 1 156 ? 28.84000 -28.59700 -0.75100 1.000 56.93646 156 ASN A N 1
ATOM 1293 C CA . ASN A 1 156 ? 28.95400 -30.01600 -0.44800 1.000 56.98462 156 ASN A CA 1
ATOM 1294 C C . ASN A 1 156 ? 27.93800 -30.78200 -1.27900 1.000 60.97937 156 ASN A C 1
ATOM 1295 O O . ASN A 1 156 ? 26.75300 -30.43500 -1.29500 1.000 58.02862 156 ASN A O 1
ATOM 1300 N N . ASP A 1 157 ? 28.40700 -31.81500 -1.96300 1.000 63.95770 157 ASP A N 1
ATOM 1301 C CA . ASP A 1 157 ? 27.54600 -32.70400 -2.73900 1.000 62.80436 157 ASP A CA 1
ATOM 1302 C C . ASP A 1 157 ? 27.74300 -34.12800 -2.24600 1.000 67.41285 157 ASP A C 1
ATOM 1303 O O . ASP A 1 157 ? 28.82600 -34.70600 -2.45700 1.000 73.07255 157 ASP A O 1
ATOM 1308 N N . PRO A 1 158 ? 26.76000 -34.72400 -1.56400 1.000 69.17005 158 PRO A N 1
ATOM 1309 C CA . PRO A 1 158 ? 26.92500 -36.12500 -1.13500 1.000 71.18640 158 PRO A CA 1
ATOM 1310 C C . PRO A 1 158 ? 27.17200 -37.06600 -2.30100 1.000 74.30150 158 PRO A C 1
ATOM 1311 O O . PRO A 1 158 ? 28.01600 -37.96400 -2.20000 1.000 78.33436 158 PRO A O 1
ATOM 1315 N N . SER A 1 159 ? 26.45500 -36.88400 -3.40700 1.000 76.67519 159 SER A N 1
ATOM 1316 C CA . SER A 1 159 ? 26.84500 -37.52800 -4.65300 1.000 83.44338 159 SER A CA 1
ATOM 1317 C C . SER A 1 159 ? 28.21100 -37.00900 -5.08900 1.000 88.74338 159 SER A C 1
ATOM 1318 O O . SER A 1 159 ? 28.54700 -35.84200 -4.87800 1.000 89.28050 159 SER A O 1
ATOM 1321 N N . ASN A 1 160 ? 28.99300 -37.89000 -5.71100 1.000 100.99297 160 ASN A N 1
ATOM 1322 C CA . ASN A 1 160 ? 30.41700 -37.65900 -5.99800 1.000 103.36304 160 ASN A CA 1
ATOM 1323 C C . ASN A 1 160 ? 31.21600 -37.56600 -4.69900 1.000 101.11667 160 ASN A C 1
ATOM 1324 O O . ASN A 1 160 ? 31.02000 -36.65600 -3.89500 1.000 100.79797 160 ASN A O 1
ATOM 1329 N N . ASN A 1 167 ? 31.40100 -41.78800 3.58000 1.000 63.86053 167 ASN A N 1
ATOM 1330 C CA . ASN A 1 167 ? 30.08700 -42.40800 3.45800 1.000 69.17284 167 ASN A CA 1
ATOM 1331 C C . ASN A 1 167 ? 29.05200 -41.70000 4.33000 1.000 71.51471 167 ASN A C 1
ATOM 1332 O O . ASN A 1 167 ? 27.94500 -42.19900 4.53200 1.000 71.88843 167 ASN A O 1
ATOM 1337 N N . ALA A 1 168 ? 29.42300 -40.53400 4.84800 1.000 70.59865 168 ALA A N 1
ATOM 1338 C CA . ALA A 1 168 ? 28.52000 -39.69600 5.61800 1.000 63.43871 168 ALA A CA 1
ATOM 1339 C C . ALA A 1 168 ? 28.01100 -38.55500 4.74000 1.000 62.67610 168 ALA A C 1
ATOM 1340 O O . ALA A 1 168 ? 28.32700 -38.46200 3.55100 1.000 66.45749 168 ALA A O 1
ATOM 1342 N N . LEU A 1 169 ? 27.20900 -37.67200 5.34200 1.000 63.11671 169 LEU A N 1
ATOM 1343 C CA . LEU A 1 169 ? 26.67700 -36.53500 4.59800 1.000 61.62080 169 LEU A CA 1
ATOM 1344 C C . LEU A 1 169 ? 27.78900 -35.61600 4.11400 1.000 61.02231 169 LEU A C 1
ATOM 1345 O O . LEU A 1 169 ? 27.69300 -35.04500 3.02100 1.000 59.01467 169 LEU A O 1
ATOM 1350 N N . GLY A 1 170 ? 28.85300 -35.47000 4.90100 1.000 59.41173 170 GLY A N 1
ATOM 1351 C CA . GLY A 1 170 ? 29.98700 -34.67400 4.48600 1.000 59.98408 170 GLY A CA 1
ATOM 1352 C C . GLY A 1 170 ? 29.78600 -33.18100 4.57000 1.000 61.38378 170 GLY A C 1
ATOM 1353 O O . GLY A 1 170 ? 30.55100 -32.43000 3.95600 1.000 65.00852 170 GLY A O 1
ATOM 1354 N N . ASN A 1 171 ? 28.78000 -32.72100 5.31000 1.000 61.98285 171 ASN A N 1
ATOM 1355 C CA . ASN A 1 171 ? 28.53300 -31.28900 5.46000 1.000 62.03756 171 ASN A CA 1
ATOM 1356 C C . ASN A 1 171 ? 29.40200 -30.65000 6.53700 1.000 65.75157 171 ASN A C 1
ATOM 1357 O O . ASN A 1 171 ? 28.95800 -29.74000 7.24100 1.000 63.79874 171 ASN A O 1
ATOM 1362 N N . CYS A 1 172 ? 30.64300 -31.11100 6.68100 1.000 73.95111 172 CYS A N 1
ATOM 1363 C CA . CYS A 1 172 ? 31.58600 -30.47600 7.58600 1.000 73.49727 172 CYS A CA 1
ATOM 1364 C C . CYS A 1 172 ? 32.06100 -29.15100 6.99700 1.000 69.99529 172 CYS A C 1
ATOM 1365 O O . CYS A 1 172 ? 31.64000 -28.72300 5.91800 1.000 69.62025 172 CYS A O 1
ATOM 1368 N N . MET A 1 173 ? 32.96000 -28.49500 7.71600 1.000 69.58010 173 MET A N 1
ATOM 1369 C CA . MET A 1 173 ? 33.58000 -27.26600 7.25100 1.000 68.65223 173 MET A CA 1
ATOM 1370 C C . MET A 1 173 ? 35.04500 -27.52600 6.93000 1.000 65.39519 173 MET A C 1
ATOM 1371 O O . MET A 1 173 ? 35.73500 -28.23800 7.66600 1.000 61.49302 173 MET A O 1
ATOM 1376 N N . ASN A 1 174 ? 35.50000 -26.97900 5.81100 1.000 67.60428 174 ASN A N 1
ATOM 1377 C CA . ASN A 1 174 ? 36.91300 -26.93800 5.46900 1.000 68.79672 174 ASN A CA 1
ATOM 1378 C C . ASN A 1 174 ? 37.29500 -25.48200 5.20900 1.000 68.80826 174 ASN A C 1
ATOM 1379 O O . ASN A 1 174 ? 36.51100 -24.56700 5.47000 1.000 68.38016 174 ASN A O 1
ATOM 1384 N N . ARG A 1 175 ? 38.50200 -25.26400 4.68700 1.000 69.05983 175 ARG A N 1
ATOM 1385 C CA . ARG A 1 175 ? 38.95800 -23.89500 4.47500 1.000 71.89782 175 ARG A CA 1
ATOM 1386 C C . ARG A 1 175 ? 38.11900 -23.19200 3.41400 1.000 67.83173 175 ARG A C 1
ATOM 1387 O O . ARG A 1 175 ? 37.68500 -22.05200 3.61000 1.000 68.17766 175 ARG A O 1
ATOM 1395 N N . SER A 1 176 ? 37.86800 -23.86000 2.28500 1.000 70.71641 176 SER A N 1
ATOM 1396 C CA . SER A 1 176 ? 37.08600 -23.22900 1.22700 1.000 73.45712 176 SER A CA 1
ATOM 1397 C C . SER A 1 176 ? 35.64000 -22.99200 1.65300 1.000 67.79152 176 SER A C 1
ATOM 1398 O O . SER A 1 176 ? 35.03400 -21.99700 1.23900 1.000 66.70659 176 SER A O 1
ATOM 1401 N N . SER A 1 177 ? 35.07600 -23.87500 2.48200 1.000 67.68513 177 SER A N 1
ATOM 1402 C CA . SER A 1 177 ? 33.71400 -23.65900 2.96600 1.000 66.93755 177 SER A CA 1
ATOM 1403 C C . SER A 1 177 ? 33.63300 -22.46400 3.90600 1.000 69.81934 177 SER A C 1
ATOM 1404 O O . SER A 1 177 ? 32.59500 -21.79400 3.96300 1.000 69.03796 177 SER A O 1
ATOM 1407 N N . VAL A 1 178 ? 34.70400 -22.19200 4.65500 1.000 62.83825 178 VAL A N 1
ATOM 1408 C CA . VAL A 1 178 ? 34.69100 -21.06900 5.58700 1.000 66.98759 178 VAL A CA 1
ATOM 1409 C C . VAL A 1 178 ? 34.73800 -19.74600 4.83400 1.000 67.23508 178 VAL A C 1
ATOM 1410 O O . VAL A 1 178 ? 34.01400 -18.80100 5.17000 1.000 66.59983 178 VAL A O 1
ATOM 1414 N N . ILE A 1 179 ? 35.58900 -19.65400 3.80800 1.000 70.02067 179 ILE A N 1
ATOM 1415 C CA . ILE A 1 179 ? 35.72000 -18.40800 3.05700 1.000 68.75926 179 ILE A CA 1
ATOM 1416 C C . ILE A 1 179 ? 34.40000 -18.04000 2.39500 1.000 67.52054 179 ILE A C 1
ATOM 1417 O O . ILE A 1 179 ? 33.97200 -16.88000 2.43400 1.000 66.31842 179 ILE A O 1
ATOM 1422 N N . GLU A 1 180 ? 33.72700 -19.02200 1.78900 1.000 68.65188 180 GLU A N 1
ATOM 1423 C CA . GLU A 1 180 ? 32.43400 -18.75300 1.16900 1.000 68.28779 180 GLU A CA 1
ATOM 1424 C C . GLU A 1 180 ? 31.36600 -18.42300 2.20500 1.000 66.72121 180 GLU A C 1
ATOM 1425 O O . GLU A 1 180 ? 30.49100 -17.58900 1.94500 1.000 65.57313 180 GLU A O 1
ATOM 1431 N N . PHE A 1 181 ? 31.42200 -19.06000 3.37900 1.000 66.21773 181 PHE A N 1
ATOM 1432 C CA . PHE A 1 181 ? 30.41300 -18.81700 4.40700 1.000 66.28404 181 PHE A CA 1
ATOM 1433 C C . PHE A 1 181 ? 30.50200 -17.39800 4.95300 1.000 64.94543 181 PHE A C 1
ATOM 1434 O O . PHE A 1 181 ? 29.47300 -16.76100 5.20700 1.000 66.26521 181 PHE A O 1
ATOM 1442 N N . VAL A 1 182 ? 31.71900 -16.88800 5.14800 1.000 62.78933 182 VAL A N 1
ATOM 1443 C CA . VAL A 1 182 ? 31.87400 -15.52800 5.65600 1.000 68.04648 182 VAL A CA 1
ATOM 1444 C C . VAL A 1 182 ? 31.35800 -14.51300 4.64300 1.000 68.95483 182 VAL A C 1
ATOM 1445 O O . VAL A 1 182 ? 30.86100 -13.44500 5.02300 1.000 70.63822 182 VAL A O 1
ATOM 1449 N N . LYS A 1 183 ? 31.45600 -14.82100 3.34800 1.000 70.36599 183 LYS A N 1
ATOM 1450 C CA . LYS A 1 183 ? 30.84900 -13.95900 2.33900 1.000 67.56882 183 LYS A CA 1
ATOM 1451 C C . LYS A 1 183 ? 29.33500 -13.92500 2.50100 1.000 66.15141 183 LYS A C 1
ATOM 1452 O O . LYS A 1 183 ? 28.71900 -12.85400 2.49400 1.000 67.52760 183 LYS A O 1
ATOM 1458 N N . TYR A 1 184 ? 28.72100 -15.09900 2.65700 1.000 65.74095 184 TYR A N 1
ATOM 1459 C CA . TYR A 1 184 ? 27.27600 -15.17000 2.84000 1.000 66.92952 184 TYR A CA 1
ATOM 1460 C C . TYR A 1 184 ? 26.85600 -14.63100 4.20100 1.000 68.44287 184 TYR A C 1
ATOM 1461 O O . TYR A 1 184 ? 25.74400 -14.10900 4.34500 1.000 67.25594 184 TYR A O 1
ATOM 1470 N N . ALA A 1 185 ? 27.72900 -14.74100 5.20400 1.000 68.38161 185 ALA A N 1
ATOM 1471 C CA . ALA A 1 185 ? 27.40800 -14.21900 6.52800 1.000 67.47344 185 ALA A CA 1
ATOM 1472 C C . ALA A 1 185 ? 27.43100 -12.69700 6.53300 1.000 69.22345 185 ALA A C 1
ATOM 1473 O O . ALA A 1 185 ? 26.52800 -12.05300 7.08000 1.000 70.32087 185 ALA A O 1
ATOM 1475 N N . ALA A 1 186 ? 28.46500 -12.10200 5.93300 1.000 70.12740 186 ALA A N 1
ATOM 1476 C CA . ALA A 1 186 ? 28.51300 -10.65000 5.81500 1.000 72.25512 186 ALA A CA 1
ATOM 1477 C C . ALA A 1 186 ? 27.39400 -10.12400 4.92900 1.000 72.64429 186 ALA A C 1
ATOM 1478 O O . ALA A 1 186 ? 26.90300 -9.01000 5.14600 1.000 73.12926 186 ALA A O 1
ATOM 1480 N N . TYR A 1 187 ? 26.98000 -10.90600 3.92900 1.000 68.30367 187 TYR A N 1
ATOM 1481 C CA . TYR A 1 187 ? 25.90600 -10.46700 3.04700 1.000 70.25364 187 TYR A CA 1
ATOM 1482 C C . TYR A 1 187 ? 24.58700 -10.35400 3.80000 1.000 69.94577 187 TYR A C 1
ATOM 1483 O O . TYR A 1 187 ? 23.81600 -9.41300 3.57600 1.000 71.08929 187 TYR A O 1
ATOM 1492 N N . ILE A 1 188 ? 24.31600 -11.29700 4.70500 1.000 70.93045 188 ILE A N 1
ATOM 1493 C CA . ILE A 1 188 ? 23.06600 -11.26900 5.45700 1.000 70.85987 188 ILE A CA 1
ATOM 1494 C C . ILE A 1 188 ? 23.05100 -10.09400 6.42600 1.000 71.86281 188 ILE A C 1
ATOM 1495 O O . ILE A 1 188 ? 22.02600 -9.42300 6.59500 1.000 74.98290 188 ILE A O 1
ATOM 1500 N N . SER A 1 189 ? 24.18600 -9.81800 7.07000 1.000 77.25510 189 SER A N 1
ATOM 1501 C CA . SER A 1 189 ? 24.26200 -8.70300 8.00500 1.000 79.27885 189 SER A CA 1
ATOM 1502 C C . SER A 1 189 ? 24.22900 -7.35600 7.29800 1.000 79.43441 189 SER A C 1
ATOM 1503 O O . SER A 1 189 ? 23.92400 -6.34300 7.93400 1.000 79.67314 189 SER A O 1
ATOM 1506 N N . TYR A 1 190 ? 24.54600 -7.32200 6.00200 1.000 74.88734 190 TYR A N 1
ATOM 1507 C CA . TYR A 1 190 ? 24.49600 -6.06600 5.26600 1.000 73.99638 190 TYR A CA 1
ATOM 1508 C C . TYR A 1 190 ? 23.05600 -5.61600 5.04500 1.000 73.74583 190 TYR A C 1
ATOM 1509 O O . TYR A 1 190 ? 22.74700 -4.42600 5.17100 1.000 74.67680 190 TYR A O 1
ATOM 1518 N N . TYR A 1 191 ? 22.16100 -6.55300 4.72600 1.000 72.64058 191 TYR A N 1
ATOM 1519 C CA . TYR A 1 191 ? 20.78100 -6.22500 4.39400 1.000 72.35709 191 TYR A CA 1
ATOM 1520 C C . TYR A 1 191 ? 19.81300 -6.40700 5.55400 1.000 73.65078 191 TYR A C 1
ATOM 1521 O O . TYR A 1 191 ? 18.72600 -5.81800 5.52900 1.000 73.84863 191 TYR A O 1
ATOM 1530 N N . PHE A 1 192 ? 20.17100 -7.20300 6.56200 1.000 74.56197 192 PHE A N 1
ATOM 1531 C CA . PHE A 1 192 ? 19.30400 -7.44400 7.70800 1.000 72.96372 192 PHE A CA 1
ATOM 1532 C C . PHE A 1 192 ? 19.94700 -7.03300 9.02500 1.000 74.63256 192 PHE A C 1
ATOM 1533 O O . PHE A 1 192 ? 19.44600 -7.41300 10.09100 1.000 75.56539 192 PHE A O 1
ATOM 1541 N N . GLY A 1 193 ? 21.03900 -6.26700 8.98400 1.000 73.66297 193 GLY A N 1
ATOM 1542 C CA . GLY A 1 193 ? 21.69300 -5.83700 10.20700 1.000 81.47439 193 GLY A CA 1
ATOM 1543 C C . GLY A 1 193 ? 20.86400 -4.89400 11.05200 1.000 81.14204 193 GLY A C 1
ATOM 1544 O O . GLY A 1 193 ? 21.11900 -4.76900 12.25400 1.000 83.30689 193 GLY A O 1
ATOM 1545 N N . SER A 1 194 ? 19.88100 -4.22600 10.45300 1.000 75.69588 194 SER A N 1
ATOM 1546 C CA . SER A 1 194 ? 18.99100 -3.32900 11.17300 1.000 76.18467 194 SER A CA 1
ATOM 1547 C C . SER A 1 194 ? 17.62800 -3.95100 11.44800 1.000 76.88104 194 SER A C 1
ATOM 1548 O O . SER A 1 194 ? 16.79900 -3.32700 12.11800 1.000 77.36343 194 SER A O 1
ATOM 1551 N N . ILE A 1 195 ? 17.38100 -5.16100 10.95700 1.000 73.65333 195 ILE A N 1
ATOM 1552 C CA . ILE A 1 195 ? 16.12300 -5.86400 11.18400 1.000 73.54549 195 ILE A CA 1
ATOM 1553 C C . ILE A 1 195 ? 16.26800 -6.93400 12.25700 1.000 71.98016 195 ILE A C 1
ATOM 1554 O O . ILE A 1 195 ? 15.44800 -7.02300 13.17100 1.000 69.37050 195 ILE A O 1
ATOM 1559 N N . ALA A 1 196 ? 17.30900 -7.75700 12.16200 1.000 72.76398 196 ALA A N 1
ATOM 1560 C CA . ALA A 1 196 ? 17.52100 -8.82200 13.13400 1.000 69.10599 196 ALA A CA 1
ATOM 1561 C C . ALA A 1 196 ? 17.92700 -8.23100 14.47800 1.000 68.25805 196 ALA A C 1
ATOM 1562 O O . ALA A 1 196 ? 18.89100 -7.46300 14.56200 1.000 70.73491 196 ALA A O 1
ATOM 1564 N N . ASP A 1 197 ? 17.18600 -8.58600 15.53000 1.000 69.19616 197 ASP A N 1
ATOM 1565 C CA . ASP A 1 197 ? 17.53400 -8.11900 16.86700 1.000 68.35491 197 ASP A CA 1
ATOM 1566 C C . ASP A 1 197 ? 18.80300 -8.79500 17.37000 1.000 68.33756 197 ASP A C 1
ATOM 1567 O O . ASP A 1 197 ? 19.60500 -8.17500 18.07800 1.000 69.17356 197 ASP A O 1
ATOM 1572 N N . ARG A 1 198 ? 18.99200 -10.06700 17.02500 1.000 66.80821 198 ARG A N 1
ATOM 1573 C CA . ARG A 1 198 ? 20.21000 -10.80000 17.33400 1.000 67.47358 198 ARG A CA 1
ATOM 1574 C C . ARG A 1 198 ? 20.51100 -11.75400 16.18900 1.000 64.16564 198 ARG A C 1
ATOM 1575 O O . ARG A 1 198 ? 19.60700 -12.20100 15.47900 1.000 59.93565 198 ARG A O 1
ATOM 1583 N N . PHE A 1 199 ? 21.79100 -12.06100 16.01500 1.000 64.81133 199 PHE A N 1
ATOM 1584 C CA . PHE A 1 199 ? 22.24600 -12.95300 14.96100 1.000 62.21225 199 PHE A CA 1
ATOM 1585 C C . PHE A 1 199 ? 22.81100 -14.23200 15.56500 1.000 60.33485 199 PHE A C 1
ATOM 1586 O O . PHE A 1 199 ? 23.45100 -14.20300 16.62100 1.000 59.57062 199 PHE A O 1
ATOM 1594 N N . ALA A 1 200 ? 22.56000 -15.35200 14.89400 1.000 59.03991 200 ALA A N 1
ATOM 1595 C CA . ALA A 1 200 ? 23.18000 -16.63000 15.22000 1.000 55.60719 200 ALA A CA 1
ATOM 1596 C C . ALA A 1 200 ? 23.83100 -17.16400 13.95400 1.000 59.43948 200 ALA A C 1
ATOM 1597 O O . ALA A 1 200 ? 23.15800 -17.32500 12.93000 1.000 60.51892 200 ALA A O 1
ATOM 1599 N N . THR A 1 201 ? 25.13700 -17.42600 14.01800 1.000 58.85533 201 THR A N 1
ATOM 1600 C CA . THR A 1 201 ? 25.85700 -17.83900 12.81800 1.000 59.28467 201 THR A CA 1
ATOM 1601 C C . THR A 1 201 ? 25.53300 -19.27500 12.42400 1.000 57.67942 201 THR A C 1
ATOM 1602 O O . THR A 1 201 ? 25.52200 -19.59900 11.23100 1.000 59.16975 201 THR A O 1
ATOM 1606 N N . MET A 1 202 ? 25.26900 -20.14300 13.39800 1.000 52.33810 202 MET A N 1
ATOM 1607 C CA . MET A 1 202 ? 25.06300 -21.55800 13.13000 1.000 52.14910 202 MET A CA 1
ATOM 1608 C C . MET A 1 202 ? 24.18300 -22.14600 14.22100 1.000 57.73180 202 MET A C 1
ATOM 1609 O O . MET A 1 202 ? 24.21100 -21.69800 15.37100 1.000 56.22376 202 MET A O 1
ATOM 1614 N N . ASN A 1 203 ? 23.40700 -23.15900 13.85200 1.000 53.40236 203 ASN A N 1
ATOM 1615 C CA . ASN A 1 203 ? 22.55400 -23.88000 14.78600 1.000 52.06356 203 ASN A CA 1
ATOM 1616 C C . ASN A 1 203 ? 23.13400 -25.26900 15.00600 1.000 51.78252 203 ASN A C 1
ATOM 1617 O O . ASN A 1 203 ? 23.27600 -26.04100 14.05100 1.000 54.12177 203 ASN A O 1
ATOM 1622 N N . GLU A 1 204 ? 23.45400 -25.58100 16.25800 1.000 52.47875 204 GLU A N 1
ATOM 1623 C CA . GLU A 1 204 ? 23.98600 -26.88200 16.64800 1.000 53.40884 204 GLU A CA 1
ATOM 1624 C C . GLU A 1 204 ? 25.14500 -27.33700 15.75800 1.000 55.74408 204 GLU A C 1
ATOM 1625 O O . GLU A 1 204 ? 25.05500 -28.38300 15.09700 1.000 53.57990 204 GLU A O 1
ATOM 1631 N N . PRO A 1 205 ? 26.24900 -26.58700 15.71400 1.000 55.76304 205 PRO A N 1
ATOM 1632 C CA . PRO A 1 205 ? 27.39600 -27.05200 14.92200 1.000 52.15688 205 PRO A CA 1
ATOM 1633 C C . PRO A 1 205 ? 28.04800 -28.29100 15.50600 1.000 57.56714 205 PRO A C 1
ATOM 1634 O O . PRO A 1 205 ? 28.66000 -29.06300 14.75700 1.000 57.93015 205 PRO A O 1
ATOM 1638 N N . ASN A 1 206 ? 27.93100 -28.50900 16.82100 1.000 57.91404 206 ASN A N 1
ATOM 1639 C CA . ASN A 1 206 ? 28.49500 -29.71300 17.42000 1.000 56.43549 206 ASN A CA 1
ATOM 1640 C C . ASN A 1 206 ? 27.81100 -30.96700 16.90000 1.000 56.24225 206 ASN A C 1
ATOM 1641 O O . ASN A 1 206 ? 28.44300 -32.02400 16.79900 1.000 58.09947 206 ASN A O 1
ATOM 1646 N N . GLU A 1 207 ? 26.52500 -30.87000 16.56200 1.000 57.21214 207 GLU A N 1
ATOM 1647 C CA . GLU A 1 207 ? 25.84200 -31.99600 15.94200 1.000 59.28413 207 GLU A CA 1
ATOM 1648 C C . GLU A 1 207 ? 26.34200 -32.23300 14.52500 1.000 55.46195 207 GLU A C 1
ATOM 1649 O O . GLU A 1 207 ? 26.29700 -33.36600 14.03400 1.000 57.00892 207 GLU A O 1
ATOM 1655 N N . VAL A 1 208 ? 26.83100 -31.18600 13.86100 1.000 56.12322 208 VAL A N 1
ATOM 1656 C CA . VAL A 1 208 ? 27.29300 -31.32300 12.48300 1.000 57.90628 208 VAL A CA 1
ATOM 1657 C C . VAL A 1 208 ? 28.64400 -32.02600 12.43300 1.000 59.10201 208 VAL A C 1
ATOM 1658 O O . VAL A 1 208 ? 28.78000 -33.09200 11.82200 1.000 57.62022 208 VAL A O 1
ATOM 1662 N N . PHE A 1 209 ? 29.66800 -31.44600 13.08300 1.000 60.03671 209 PHE A N 1
ATOM 1663 C CA . PHE A 1 209 ? 30.97300 -32.10300 12.96800 1.000 60.26553 209 PHE A CA 1
ATOM 1664 C C . PHE A 1 209 ? 31.08200 -33.37100 13.81000 1.000 60.17710 209 PHE A C 1
ATOM 1665 O O . PHE A 1 209 ? 32.17400 -33.95300 13.87700 1.000 64.93045 209 PHE A O 1
ATOM 1673 N N . LYS A 1 210 ? 29.99700 -33.81000 14.44500 1.000 56.13459 210 LYS A N 1
ATOM 1674 C CA . LYS A 1 210 ? 29.95500 -35.12700 15.06300 1.000 58.33948 210 LYS A CA 1
ATOM 1675 C C . LYS A 1 210 ? 29.43300 -36.18800 14.10300 1.000 60.24736 210 LYS A C 1
ATOM 1676 O O . LYS A 1 210 ? 29.90200 -37.33200 14.13400 1.000 63.77785 210 LYS A O 1
ATOM 1682 N N . THR A 1 211 ? 28.49900 -35.82200 13.22600 1.000 58.34532 211 THR A N 1
ATOM 1683 C CA . THR A 1 211 ? 27.86000 -36.76600 12.32400 1.000 62.14546 211 THR A CA 1
ATOM 1684 C C . THR A 1 211 ? 28.28400 -36.61000 10.87000 1.000 60.77601 211 THR A C 1
ATOM 1685 O O . THR A 1 211 ? 28.03300 -37.52000 10.07300 1.000 58.85070 211 THR A O 1
ATOM 1689 N N . CYS A 1 212 ? 28.91700 -35.49200 10.50400 1.000 61.05970 212 CYS A N 1
ATOM 1690 C CA . CYS A 1 212 ? 29.21800 -35.21800 9.10400 1.000 64.48583 212 CYS A CA 1
ATOM 1691 C C . CYS A 1 212 ? 30.30600 -36.11700 8.53700 1.000 65.19014 212 CYS A C 1
ATOM 1692 O O . CYS A 1 212 ? 30.50900 -36.11500 7.31900 1.000 63.40438 212 CYS A O 1
ATOM 1695 N N . SER A 1 213 ? 31.00200 -36.88300 9.37300 1.000 65.90594 213 SER A N 1
ATOM 1696 C CA . SER A 1 213 ? 32.06900 -37.75100 8.90400 1.000 65.90103 213 SER A CA 1
ATOM 1697 C C . SER A 1 213 ? 32.00300 -39.08300 9.63500 1.000 67.49678 213 SER A C 1
ATOM 1698 O O . SER A 1 213 ? 31.54300 -39.16200 10.77700 1.000 69.17423 213 SER A O 1
ATOM 1701 N N . GLU A 1 214 ? 32.46600 -40.13400 8.95800 1.000 67.46889 214 GLU A N 1
ATOM 1702 C CA . GLU A 1 214 ? 32.56000 -41.45000 9.57400 1.000 72.60985 214 GLU A CA 1
ATOM 1703 C C . GLU A 1 214 ? 33.65200 -41.52400 10.63400 1.000 77.80606 214 GLU A C 1
ATOM 1704 O O . GLU A 1 214 ? 33.70300 -42.50700 11.38000 1.000 75.14324 214 GLU A O 1
ATOM 1710 N N . ASP A 1 215 ? 34.51600 -40.51400 10.71700 1.000 80.49980 215 ASP A N 1
ATOM 1711 C CA . ASP A 1 215 ? 35.63100 -40.50100 11.66200 1.000 79.83176 215 ASP A CA 1
ATOM 1712 C C . ASP A 1 215 ? 35.12100 -39.97200 12.99600 1.000 79.22032 215 ASP A C 1
ATOM 1713 O O . ASP A 1 215 ? 34.96900 -38.76100 13.18200 1.000 78.72596 215 ASP A O 1
ATOM 1718 N N . LYS A 1 216 ? 34.85500 -40.88200 13.93000 1.000 76.34794 216 LYS A N 1
ATOM 1719 C CA . LYS A 1 216 ? 34.36300 -40.52500 15.25200 1.000 73.05618 216 LYS A CA 1
ATOM 1720 C C . LYS A 1 216 ? 35.48400 -40.34800 16.26900 1.000 75.66611 216 LYS A C 1
ATOM 1721 O O . LYS A 1 216 ? 35.20300 -40.17000 17.46000 1.000 72.03312 216 LYS A O 1
ATOM 1727 N N . ARG A 1 217 ? 36.74000 -40.39400 15.83100 1.000 72.10444 217 ARG A N 1
ATOM 1728 C CA . ARG A 1 217 ? 37.85800 -40.21700 16.74500 1.000 75.54973 217 ARG A CA 1
ATOM 1729 C C . ARG A 1 217 ? 37.85600 -38.80900 17.33000 1.000 77.63629 217 ARG A C 1
ATOM 1730 O O . ARG A 1 217 ? 37.42700 -37.84500 16.69000 1.000 76.04481 217 ARG A O 1
ATOM 1738 N N . VAL A 1 218 ? 38.34300 -38.70500 18.56900 1.000 74.99377 218 VAL A N 1
ATOM 1739 C CA . VAL A 1 218 ? 38.31700 -37.42900 19.27900 1.000 75.59610 218 VAL A CA 1
ATOM 1740 C C . VAL A 1 218 ? 39.17300 -36.39800 18.55500 1.000 77.49650 218 VAL A C 1
ATOM 1741 O O . VAL A 1 218 ? 38.79100 -35.22700 18.43100 1.000 73.66002 218 VAL A O 1
ATOM 1745 N N . GLU A 1 219 ? 40.33200 -36.82200 18.04500 1.000 78.95380 219 GLU A N 1
ATOM 1746 C CA . GLU A 1 219 ? 41.25100 -35.90100 17.38200 1.000 79.11738 219 GLU A CA 1
ATOM 1747 C C . GLU A 1 219 ? 40.61200 -35.27500 16.14800 1.000 74.23066 219 GLU A C 1
ATOM 1748 O O . GLU A 1 219 ? 40.55000 -34.04700 16.01600 1.000 72.31717 219 GLU A O 1
ATOM 1754 N N . SER A 1 220 ? 40.13500 -36.11300 15.22300 1.000 76.62137 220 SER A N 1
ATOM 1755 C CA . SER A 1 220 ? 39.50700 -35.59500 14.01100 1.000 71.54562 220 SER A CA 1
ATOM 1756 C C . SER A 1 220 ? 38.21500 -34.85200 14.32100 1.000 70.58944 220 SER A C 1
ATOM 1757 O O . SER A 1 220 ? 37.83400 -33.93600 13.58300 1.000 72.67812 220 SER A O 1
ATOM 1760 N N . TYR A 1 221 ? 37.53000 -35.22800 15.40300 1.000 69.71473 221 TYR A N 1
ATOM 1761 C CA . TYR A 1 221 ? 36.34800 -34.48700 15.83100 1.000 69.14847 221 TYR A CA 1
ATOM 1762 C C . TYR A 1 221 ? 36.68800 -33.03900 16.16100 1.000 70.55339 221 TYR A C 1
ATOM 1763 O O . TYR A 1 221 ? 35.87000 -32.14200 15.93200 1.000 64.98394 221 TYR A O 1
ATOM 1772 N N . HIS A 1 222 ? 37.89300 -32.78600 16.67200 1.000 74.59117 222 HIS A N 1
ATOM 1773 C CA . HIS A 1 222 ? 38.24000 -31.45000 17.14000 1.000 75.59149 222 HIS A CA 1
ATOM 1774 C C . HIS A 1 222 ? 38.85000 -30.57100 16.05500 1.000 77.32107 222 HIS A C 1
ATOM 1775 O O . HIS A 1 222 ? 38.70200 -29.34400 16.11400 1.000 77.71040 222 HIS A O 1
ATOM 1782 N N . ILE A 1 223 ? 39.53000 -31.15300 15.06400 1.000 70.31112 223 ILE A N 1
ATOM 1783 C CA . ILE A 1 223 ? 39.95100 -30.34100 13.92600 1.000 69.65435 223 ILE A CA 1
ATOM 1784 C C . ILE A 1 223 ? 38.74900 -30.01400 13.04900 1.000 70.63022 223 ILE A C 1
ATOM 1785 O O . ILE A 1 223 ? 38.70000 -28.95100 12.41800 1.000 70.46292 223 ILE A O 1
ATOM 1790 N N . ARG A 1 224 ? 37.76400 -30.91300 12.99200 1.000 69.06368 224 ARG A N 1
ATOM 1791 C CA . ARG A 1 224 ? 36.49400 -30.56600 12.36600 1.000 67.27765 224 ARG A CA 1
ATOM 1792 C C . ARG A 1 224 ? 35.81600 -29.42800 13.11800 1.000 66.22188 224 ARG A C 1
ATOM 1793 O O . ARG A 1 224 ? 35.33500 -28.46700 12.50600 1.000 64.43408 224 ARG A O 1
ATOM 1801 N N . MET A 1 225 ? 35.77300 -29.51600 14.45200 1.000 65.70630 225 MET A N 1
ATOM 1802 C CA . MET A 1 225 ? 35.25900 -28.40500 15.24800 1.000 66.90228 225 MET A CA 1
ATOM 1803 C C . MET A 1 225 ? 36.06100 -27.13200 15.00600 1.000 69.68724 225 MET A C 1
ATOM 1804 O O . MET A 1 225 ? 35.49500 -26.03200 15.00300 1.000 69.20375 225 MET A O 1
ATOM 1809 N N . LYS A 1 226 ? 37.37200 -27.26500 14.78100 1.000 68.01487 226 LYS A N 1
ATOM 1810 C CA . LYS A 1 226 ? 38.21200 -26.09700 14.53700 1.000 67.63721 226 LYS A CA 1
ATOM 1811 C C . LYS A 1 226 ? 37.74000 -25.31000 13.32300 1.000 68.05660 226 LYS A C 1
ATOM 1812 O O . LYS A 1 226 ? 37.70600 -24.07400 13.35300 1.000 66.73217 226 LYS A O 1
ATOM 1818 N N . TRP A 1 227 ? 37.39000 -26.00400 12.23700 1.000 68.18801 227 TRP A N 1
ATOM 1819 C CA . TRP A 1 227 ? 36.91400 -25.30600 11.04700 1.000 68.95406 227 TRP A CA 1
ATOM 1820 C C . TRP A 1 227 ? 35.62300 -24.55200 11.33700 1.000 69.19599 227 TRP A C 1
ATOM 1821 O O . TRP A 1 227 ? 35.40200 -23.45600 10.80800 1.000 68.99030 227 TRP A O 1
ATOM 1832 N N . PHE A 1 228 ? 34.75900 -25.12200 12.18100 1.000 63.68987 228 PHE A N 1
ATOM 1833 C CA . PHE A 1 228 ? 33.54700 -24.41600 12.57800 1.000 62.59446 228 PHE A CA 1
ATOM 1834 C C . PHE A 1 228 ? 33.85800 -23.26400 13.52400 1.000 63.49854 228 PHE A C 1
ATOM 1835 O O . PHE A 1 228 ? 33.14700 -22.25200 13.52100 1.000 61.09139 228 PHE A O 1
ATOM 1843 N N . VAL A 1 229 ? 34.91000 -23.39900 14.33400 1.000 65.03254 229 VAL A N 1
ATOM 1844 C CA . VAL A 1 229 ? 35.32100 -22.31500 15.22300 1.000 63.45846 229 VAL A CA 1
ATOM 1845 C C . VAL A 1 229 ? 35.68900 -21.07800 14.41200 1.000 67.46349 229 VAL A C 1
ATOM 1846 O O . VAL A 1 229 ? 35.22600 -19.96600 14.69600 1.000 64.40868 229 VAL A O 1
ATOM 1850 N N . GLU A 1 230 ? 36.52400 -21.25500 13.38500 1.000 68.09824 230 GLU A N 1
ATOM 1851 C CA . GLU A 1 230 ? 36.88500 -20.13100 12.52800 1.000 67.62620 230 GLU A CA 1
ATOM 1852 C C . GLU A 1 230 ? 35.70800 -19.66900 11.68100 1.000 63.17440 230 GLU A C 1
ATOM 1853 O O . GLU A 1 230 ? 35.64400 -18.49400 11.30300 1.000 64.19084 230 GLU A O 1
ATOM 1859 N N . ALA A 1 231 ? 34.77200 -20.57400 11.37900 1.000 65.17892 231 ALA A N 1
ATOM 1860 C CA . ALA A 1 231 ? 33.61000 -20.20600 10.57600 1.000 63.52936 231 ALA A CA 1
ATOM 1861 C C . ALA A 1 231 ? 32.80300 -19.09700 11.23900 1.000 64.11736 231 ALA A C 1
ATOM 1862 O O . ALA A 1 231 ? 32.26300 -18.22100 10.55400 1.000 63.06043 231 ALA A O 1
ATOM 1864 N N . HIS A 1 232 ? 32.70500 -19.11900 12.57100 1.000 62.86632 232 HIS A N 1
ATOM 1865 C CA . HIS A 1 232 ? 32.00400 -18.06500 13.29400 1.000 62.68127 232 HIS A CA 1
ATOM 1866 C C . HIS A 1 232 ? 32.89900 -16.86900 13.57700 1.000 66.48096 232 HIS A C 1
ATOM 1867 O O . HIS A 1 232 ? 32.44400 -15.72400 13.48200 1.000 68.20581 232 HIS A O 1
ATOM 1874 N N . ALA A 1 233 ? 34.15900 -17.11600 13.94200 1.000 68.93641 233 ALA A N 1
ATOM 1875 C CA . ALA A 1 233 ? 35.05900 -16.02400 14.29500 1.000 68.57710 233 ALA A CA 1
ATOM 1876 C C . ALA A 1 233 ? 35.29000 -15.09800 13.10900 1.000 72.37938 233 ALA A C 1
ATOM 1877 O O . ALA A 1 233 ? 35.23400 -13.87000 13.24600 1.000 73.23688 233 ALA A O 1
ATOM 1879 N N . ARG A 1 234 ? 35.55100 -15.66900 11.93000 1.000 69.40973 234 ARG A N 1
ATOM 1880 C CA . ARG A 1 234 ? 35.73700 -14.83300 10.75000 1.000 72.40398 234 ARG A CA 1
ATOM 1881 C C . ARG A 1 234 ? 34.42200 -14.22900 10.28100 1.000 68.80396 234 ARG A C 1
ATOM 1882 O O . ARG A 1 234 ? 34.41100 -13.11700 9.74100 1.000 70.50881 234 ARG A O 1
ATOM 1890 N N . SER A 1 235 ? 33.31100 -14.93900 10.47800 1.000 68.49083 235 SER A N 1
ATOM 1891 C CA . SER A 1 235 ? 32.00700 -14.36700 10.16600 1.000 69.32109 235 SER A CA 1
ATOM 1892 C C . SER A 1 235 ? 31.72900 -13.15300 11.04300 1.000 72.14441 235 SER A C 1
ATOM 1893 O O . SER A 1 235 ? 31.60800 -12.02900 10.54400 1.000 74.17138 235 SER A O 1
ATOM 1896 N N . TYR A 1 236 ? 31.64800 -13.36900 12.36300 1.000 70.90703 236 TYR A N 1
ATOM 1897 C CA . TYR A 1 236 ? 31.43800 -12.33100 13.37200 1.000 71.10928 236 TYR A CA 1
ATOM 1898 C C . TYR A 1 236 ? 32.14300 -11.02900 13.01500 1.000 74.82039 236 TYR A C 1
ATOM 1899 O O . TYR A 1 236 ? 31.55700 -9.94800 13.13400 1.000 76.49697 236 TYR A O 1
ATOM 1908 N N . ASP A 1 237 ? 33.39800 -11.12600 12.57100 1.000 76.15611 237 ASP A N 1
ATOM 1909 C CA . ASP A 1 237 ? 34.13800 -9.93900 12.15700 1.000 74.85359 237 ASP A CA 1
ATOM 1910 C C . ASP A 1 237 ? 33.46200 -9.25700 10.97400 1.000 75.85459 237 ASP A C 1
ATOM 1911 O O . ASP A 1 237 ? 33.23800 -8.04100 10.98500 1.000 77.50871 237 ASP A O 1
ATOM 1916 N N . ALA A 1 238 ? 33.12300 -10.03300 9.94300 1.000 76.24845 238 ALA A N 1
ATOM 1917 C CA . ALA A 1 238 ? 32.51300 -9.46000 8.75000 1.000 72.61554 238 ALA A CA 1
ATOM 1918 C C . ALA A 1 238 ? 31.10700 -8.94600 9.03300 1.000 76.70101 238 ALA A C 1
ATOM 1919 O O . ALA A 1 238 ? 30.71600 -7.88900 8.52600 1.000 79.52847 238 ALA A O 1
ATOM 1921 N N . MET A 1 239 ? 30.33100 -9.68000 9.83800 1.000 74.76325 239 MET A N 1
ATOM 1922 C CA . MET A 1 239 ? 28.97900 -9.23600 10.16700 1.000 74.91635 239 MET A CA 1
ATOM 1923 C C . MET A 1 239 ? 28.99800 -7.95600 10.99300 1.000 77.05996 239 MET A C 1
ATOM 1924 O O . MET A 1 239 ? 28.22300 -7.03000 10.72500 1.000 78.86216 239 MET A O 1
ATOM 1929 N N . LYS A 1 240 ? 29.88100 -7.88000 11.99300 1.000 78.10888 240 LYS A N 1
ATOM 1930 C CA . LYS A 1 240 ? 29.94100 -6.70100 12.85200 1.000 78.07286 240 LYS A CA 1
ATOM 1931 C C . LYS A 1 240 ? 30.31300 -5.44000 12.08300 1.000 81.85403 240 LYS A C 1
ATOM 1932 O O . LYS A 1 240 ? 30.13300 -4.33300 12.60400 1.000 79.83474 240 LYS A O 1
ATOM 1938 N N . GLN A 1 241 ? 30.83100 -5.58200 10.86000 1.000 85.64622 241 GLN A N 1
ATOM 1939 C CA . GLN A 1 241 ? 31.08500 -4.41900 10.01800 1.000 84.93261 241 GLN A CA 1
ATOM 1940 C C . GLN A 1 241 ? 29.78900 -3.73100 9.60900 1.000 82.59231 241 GLN A C 1
ATOM 1941 O O . GLN A 1 241 ? 29.79000 -2.52800 9.32400 1.000 81.91187 241 GLN A O 1
ATOM 1947 N N . PHE A 1 242 ? 28.67800 -4.47100 9.57500 1.000 80.57998 242 PHE A N 1
ATOM 1948 C CA . PHE A 1 242 ? 27.41200 -3.94500 9.09000 1.000 82.00140 242 PHE A CA 1
ATOM 1949 C C . PHE A 1 242 ? 26.28700 -3.98400 10.11300 1.000 84.37468 242 PHE A C 1
ATOM 1950 O O . PHE A 1 242 ? 25.23400 -3.38600 9.86300 1.000 83.59844 242 PHE A O 1
ATOM 1958 N N . THR A 1 243 ? 26.46500 -4.66100 11.24600 1.000 86.31430 243 THR A N 1
ATOM 1959 C CA . THR A 1 243 ? 25.43600 -4.73100 12.27200 1.000 85.54331 243 THR A CA 1
ATOM 1960 C C . THR A 1 243 ? 26.02900 -4.38900 13.63200 1.000 88.57113 243 THR A C 1
ATOM 1961 O O . THR A 1 243 ? 27.22100 -4.58900 13.88100 1.000 88.59286 243 THR A O 1
ATOM 1965 N N . ASN A 1 244 ? 25.17800 -3.85100 14.50500 1.000 86.22705 244 ASN A N 1
ATOM 1966 C CA . ASN A 1 244 ? 25.54300 -3.53600 15.87900 1.000 80.66093 244 ASN A CA 1
ATOM 1967 C C . ASN A 1 244 ? 24.93800 -4.52100 16.86900 1.000 80.65352 244 ASN A C 1
ATOM 1968 O O . ASN A 1 244 ? 24.96300 -4.26700 18.07700 1.000 84.60886 244 ASN A O 1
ATOM 1973 N N . ARG A 1 245 ? 24.40400 -5.63600 16.38800 1.000 78.63294 245 ARG A N 1
ATOM 1974 C CA . ARG A 1 245 ? 23.58300 -6.52300 17.19600 1.000 76.49221 245 ARG A CA 1
ATOM 1975 C C . ARG A 1 245 ? 24.38900 -7.72100 17.68300 1.000 74.05438 245 ARG A C 1
ATOM 1976 O O . ARG A 1 245 ? 25.41000 -8.10000 17.10100 1.000 70.76505 245 ARG A O 1
ATOM 1984 N N . GLN A 1 246 ? 23.90100 -8.32300 18.76400 1.000 71.34433 246 GLN A N 1
ATOM 1985 C CA . GLN A 1 246 ? 24.60200 -9.43400 19.38800 1.000 69.89358 246 GLN A CA 1
ATOM 1986 C C . GLN A 1 246 ? 24.64200 -10.63400 18.45300 1.000 67.65183 246 GLN A C 1
ATOM 1987 O O . GLN A 1 246 ? 23.60800 -11.07700 17.94200 1.000 68.56343 246 GLN A O 1
ATOM 1993 N N . ILE A 1 247 ? 25.84300 -11.15600 18.22500 1.000 66.23383 247 ILE A N 1
ATOM 1994 C CA . ILE A 1 247 ? 26.05900 -12.31400 17.36900 1.000 65.50040 247 ILE A CA 1
ATOM 1995 C C . ILE A 1 247 ? 26.59400 -13.44700 18.23000 1.000 64.92931 247 ILE A C 1
ATOM 1996 O O . ILE A 1 247 ? 27.58300 -13.27200 18.95300 1.000 65.97221 247 ILE A O 1
ATOM 2001 N N . GLY A 1 248 ? 25.93900 -14.60200 18.15700 1.000 59.15469 248 GLY A N 1
ATOM 2002 C CA . GLY A 1 248 ? 26.35000 -15.75000 18.93800 1.000 56.10614 248 GLY A CA 1
ATOM 2003 C C . GLY A 1 248 ? 26.17500 -17.07100 18.21800 1.000 57.55001 248 GLY A C 1
ATOM 2004 O O . GLY A 1 248 ? 26.09000 -17.11400 16.98700 1.000 59.56467 248 GLY A O 1
ATOM 2005 N N . VAL A 1 249 ? 26.11600 -18.15800 18.98300 1.000 54.78043 249 VAL A N 1
ATOM 2006 C CA . VAL A 1 249 ? 26.02800 -19.51000 18.44800 1.000 49.10241 249 VAL A CA 1
ATOM 2007 C C . VAL A 1 249 ? 24.90600 -20.24000 19.16900 1.000 51.50659 249 VAL A C 1
ATOM 2008 O O . VAL A 1 249 ? 24.85700 -20.24800 20.40400 1.000 59.79801 249 VAL A O 1
ATOM 2012 N N . ILE A 1 250 ? 24.00700 -20.84500 18.40400 1.000 48.44312 250 ILE A N 1
ATOM 2013 C CA . ILE A 1 250 ? 23.01500 -21.76200 18.94800 1.000 49.88438 250 ILE A CA 1
ATOM 2014 C C . ILE A 1 250 ? 23.65900 -23.14000 19.00800 1.000 52.54272 250 ILE A C 1
ATOM 2015 O O . ILE A 1 250 ? 24.17200 -23.63900 18.00100 1.000 56.70490 250 ILE A O 1
ATOM 2020 N N . TYR A 1 251 ? 23.64900 -23.75200 20.18800 1.000 50.98016 251 TYR A N 1
ATOM 2021 C CA . TYR A 1 251 ? 24.41500 -24.96400 20.43700 1.000 54.45636 251 TYR A CA 1
ATOM 2022 C C . TYR A 1 251 ? 23.50500 -26.08400 20.91900 1.000 55.19275 251 TYR A C 1
ATOM 2023 O O . TYR A 1 251 ? 22.56100 -25.84800 21.68000 1.000 53.60078 251 TYR A O 1
ATOM 2032 N N . ALA A 1 252 ? 23.79100 -27.30200 20.46100 1.000 57.59497 252 ALA A N 1
ATOM 2033 C CA . ALA A 1 252 ? 23.12100 -28.48900 20.97200 1.000 55.00861 252 ALA A CA 1
ATOM 2034 C C . ALA A 1 252 ? 23.69300 -28.84000 22.33800 1.000 57.22409 252 ALA A C 1
ATOM 2035 O O . ALA A 1 252 ? 24.91300 -28.88200 22.51300 1.000 53.08583 252 ALA A O 1
ATOM 2037 N N . ASN A 1 253 ? 22.81800 -29.09300 23.30500 1.000 59.20744 253 ASN A N 1
ATOM 2038 C CA . ASN A 1 253 ? 23.26300 -29.36800 24.66100 1.000 56.24508 253 ASN A CA 1
ATOM 2039 C C . ASN A 1 253 ? 22.39800 -30.44400 25.29500 1.000 59.63358 253 ASN A C 1
ATOM 2040 O O . ASN A 1 253 ? 21.19800 -30.54700 25.02400 1.000 58.07533 253 ASN A O 1
ATOM 2045 N N . GLY A 1 254 ? 23.02800 -31.24400 26.13900 1.000 66.59562 254 GLY A N 1
ATOM 2046 C CA . GLY A 1 254 ? 22.30900 -32.12100 27.04100 1.000 68.35352 254 GLY A CA 1
ATOM 2047 C C . GLY A 1 254 ? 22.93600 -32.03900 28.41400 1.000 69.76551 254 GLY A C 1
ATOM 2048 O O . GLY A 1 254 ? 24.12300 -31.74400 28.55800 1.000 77.42478 254 GLY A O 1
ATOM 2049 N N . ASP A 1 255 ? 22.11800 -32.28300 29.43500 1.000 62.46557 255 ASP A N 1
ATOM 2050 C CA . ASP A 1 255 ? 22.61000 -32.26400 30.81100 1.000 59.76222 255 ASP A CA 1
ATOM 2051 C C . ASP A 1 255 ? 23.54400 -33.45000 31.00500 1.000 63.98358 255 ASP A C 1
ATOM 2052 O O . ASP A 1 255 ? 23.10100 -34.57500 31.24400 1.000 64.46118 255 ASP A O 1
ATOM 2057 N N . VAL A 1 256 ? 24.84800 -33.20400 30.89800 1.000 63.88631 256 VAL A N 1
ATOM 2058 C CA . VAL A 1 256 ? 25.82100 -34.28400 30.98700 1.000 65.65241 256 VAL A CA 1
ATOM 2059 C C . VAL A 1 256 ? 25.92900 -34.75400 32.43100 1.000 69.26095 256 VAL A C 1
ATOM 2060 O O . VAL A 1 256 ? 26.10900 -33.94900 33.35400 1.000 73.73181 256 VAL A O 1
ATOM 2064 N N . GLN A 1 257 ? 25.81600 -36.06500 32.63000 1.000 64.27783 257 GLN A N 1
ATOM 2065 C CA . GLN A 1 257 ? 25.88700 -36.66700 33.95200 1.000 68.10257 257 GLN A CA 1
ATOM 2066 C C . GLN A 1 257 ? 26.63000 -37.99200 33.85300 1.000 73.72179 257 GLN A C 1
ATOM 2067 O O . GLN A 1 257 ? 26.54500 -38.69100 32.84100 1.000 69.69008 257 GLN A O 1
ATOM 2073 N N . SER A 1 258 ? 27.37100 -38.32400 34.90800 1.000 67.37906 258 SER A N 1
ATOM 2074 C CA . SER A 1 258 ? 28.02300 -39.61900 34.97900 1.000 73.37599 258 SER A CA 1
ATOM 2075 C C . SER A 1 258 ? 27.00900 -40.69700 35.35500 1.000 79.48359 258 SER A C 1
ATOM 2076 O O . SER A 1 258 ? 25.90600 -40.41100 35.82100 1.000 86.42009 258 SER A O 1
ATOM 2079 N N . PHE A 1 259 ? 27.39900 -41.95500 35.14600 1.000 80.44546 259 PHE A N 1
ATOM 2080 C CA . PHE A 1 259 ? 26.56700 -43.07700 35.55300 1.000 86.75771 259 PHE A CA 1
ATOM 2081 C C . PHE A 1 259 ? 26.48900 -43.08900 37.07400 1.000 89.03721 259 PHE A C 1
ATOM 2082 O O . PHE A 1 259 ? 27.40500 -43.56500 37.75200 1.000 95.11103 259 PHE A O 1
ATOM 2090 N N . GLU A 1 260 ? 25.39900 -42.53600 37.60500 1.000 90.26596 260 GLU A N 1
ATOM 2091 C CA . GLU A 1 260 ? 25.11400 -42.46700 39.04100 1.000 96.85781 260 GLU A CA 1
ATOM 2092 C C . GLU A 1 260 ? 26.03600 -41.49600 39.77500 1.000 98.81055 260 GLU A C 1
ATOM 2093 O O . GLU A 1 260 ? 26.29700 -41.66900 40.96900 1.000 97.27904 260 GLU A O 1
ATOM 2099 N N . ASN A 1 261 ? 26.54600 -40.47900 39.07500 1.000 95.88255 261 ASN A N 1
ATOM 2100 C CA . ASN A 1 261 ? 27.37700 -39.42400 39.65800 1.000 98.36577 261 ASN A CA 1
ATOM 2101 C C . ASN A 1 261 ? 28.64500 -39.96400 40.31300 1.000 96.95594 261 ASN A C 1
ATOM 2102 O O . ASN A 1 261 ? 29.20000 -39.32700 41.21500 1.000 99.10412 261 ASN A O 1
ATOM 2107 N N . LYS A 1 262 ? 29.11800 -41.13200 39.87800 1.000 94.14602 262 LYS A N 1
ATOM 2108 C CA . LYS A 1 262 ? 30.35000 -41.69100 40.41600 1.000 85.15095 262 LYS A CA 1
ATOM 2109 C C . LYS A 1 262 ? 31.59300 -41.11800 39.75100 1.000 86.62905 262 LYS A C 1
ATOM 2110 O O . LYS A 1 262 ? 32.68100 -41.18600 40.33600 1.000 88.90846 262 LYS A O 1
ATOM 2116 N N . ASP A 1 263 ? 31.45700 -40.55700 38.55200 1.000 81.48702 263 ASP A N 1
ATOM 2117 C CA . ASP A 1 263 ? 32.58800 -40.09000 37.75300 1.000 82.91176 263 ASP A CA 1
ATOM 2118 C C . ASP A 1 263 ? 32.35400 -38.63800 37.36000 1.000 82.28969 263 ASP A C 1
ATOM 2119 O O . ASP A 1 263 ? 32.03800 -38.33900 36.20100 1.000 84.51368 263 ASP A O 1
ATOM 2124 N N . PRO A 1 264 ? 32.51400 -37.70300 38.30000 1.000 84.43812 264 PRO A N 1
ATOM 2125 C CA . PRO A 1 264 ? 32.30800 -36.29000 37.94800 1.000 82.17873 264 PRO A CA 1
ATOM 2126 C C . PRO A 1 264 ? 33.38700 -35.74800 37.03100 1.000 82.35298 264 PRO A C 1
ATOM 2127 O O . PRO A 1 264 ? 33.12800 -34.79500 36.28400 1.000 76.47378 264 PRO A O 1
ATOM 2131 N N . LYS A 1 265 ? 34.59200 -36.32200 37.06900 1.000 86.01680 265 LYS A N 1
ATOM 2132 C CA . LYS A 1 265 ? 35.64400 -35.88300 36.16100 1.000 85.41000 265 LYS A CA 1
ATOM 2133 C C . LYS A 1 265 ? 35.30500 -36.23500 34.71800 1.000 77.64253 265 LYS A C 1
ATOM 2134 O O . LYS A 1 265 ? 35.57800 -35.45000 33.80200 1.000 75.38812 265 LYS A O 1
ATOM 2140 N N . LEU A 1 266 ? 34.70600 -37.40900 34.49600 1.000 81.06165 266 LEU A N 1
ATOM 2141 C CA . LEU A 1 266 ? 34.27600 -37.76600 33.14800 1.000 81.76635 266 LEU A CA 1
ATOM 2142 C C . LEU A 1 266 ? 33.19200 -36.82400 32.64300 1.000 77.91249 266 LEU A C 1
ATOM 2143 O O . LEU A 1 266 ? 33.14400 -36.52300 31.44600 1.000 76.61625 266 LEU A O 1
ATOM 2148 N N . LYS A 1 267 ? 32.32200 -36.34500 33.53600 1.000 75.35149 267 LYS A N 1
ATOM 2149 C CA . LYS A 1 267 ? 31.31200 -35.37300 33.13100 1.000 75.07822 267 LYS A CA 1
ATOM 2150 C C . LYS A 1 267 ? 31.96300 -34.10200 32.59800 1.000 73.06066 267 LYS A C 1
ATOM 2151 O O . LYS A 1 267 ? 31.63000 -33.63200 31.50500 1.000 78.73091 267 LYS A O 1
ATOM 2157 N N . GLU A 1 268 ? 32.90300 -33.53600 33.35800 1.000 72.52599 268 GLU A N 1
ATOM 2158 C CA . GLU A 1 268 ? 33.61200 -32.34900 32.89400 1.000 76.01546 268 GLU A CA 1
ATOM 2159 C C . GLU A 1 268 ? 34.49900 -32.66100 31.69400 1.000 72.86349 268 GLU A C 1
ATOM 2160 O O . GLU A 1 268 ? 34.77700 -31.77200 30.88100 1.000 66.04697 268 GLU A O 1
ATOM 2166 N N . GLU A 1 269 ? 34.95500 -33.91000 31.57300 1.000 74.13010 269 GLU A N 1
ATOM 2167 C CA . GLU A 1 269 ? 35.68400 -34.32900 30.38100 1.000 72.51271 269 GLU A CA 1
ATOM 2168 C C . GLU A 1 269 ? 34.80200 -34.22700 29.14500 1.000 69.60070 269 GLU A C 1
ATOM 2169 O O . GLU A 1 269 ? 35.20500 -33.66900 28.11800 1.000 66.92314 269 GLU A O 1
ATOM 2175 N N . VAL A 1 270 ? 33.58700 -34.77200 29.23200 1.000 74.21450 270 VAL A N 1
ATOM 2176 C CA . VAL A 1 270 ? 32.66600 -34.75600 28.09800 1.000 70.40371 270 VAL A CA 1
ATOM 2177 C C . VAL A 1 270 ? 32.28700 -33.32400 27.74700 1.000 68.46633 270 VAL A C 1
ATOM 2178 O O . VAL A 1 270 ? 32.28600 -32.92900 26.57400 1.000 64.78110 270 VAL A O 1
ATOM 2182 N N . GLU A 1 271 ? 31.96700 -32.52200 28.76500 1.000 68.25554 271 GLU A N 1
ATOM 2183 C CA . GLU A 1 271 ? 31.51700 -31.15600 28.52000 1.000 69.54098 271 GLU A CA 1
ATOM 2184 C C . GLU A 1 271 ? 32.60400 -30.30700 27.87600 1.000 66.74443 271 GLU A C 1
ATOM 2185 O O . GLU A 1 271 ? 32.29500 -29.37200 27.12700 1.000 64.39663 271 GLU A O 1
ATOM 2191 N N . TYR A 1 272 ? 33.87700 -30.60900 28.14100 1.000 66.63659 272 TYR A N 1
ATOM 2192 C CA . TYR A 1 272 ? 34.93400 -29.83900 27.49700 1.000 67.47254 272 TYR A CA 1
ATOM 2193 C C . TYR A 1 272 ? 35.20600 -30.33100 26.08200 1.000 63.51318 272 TYR A C 1
ATOM 2194 O O . TYR A 1 272 ? 35.47300 -29.52500 25.18600 1.000 63.55296 272 TYR A O 1
ATOM 2203 N N . GLU A 1 273 ? 35.14200 -31.64500 25.85900 1.000 61.75184 273 GLU A N 1
ATOM 2204 C CA . GLU A 1 273 ? 35.40200 -32.17400 24.52400 1.000 63.72337 273 GLU A CA 1
ATOM 2205 C C . GLU A 1 273 ? 34.31700 -31.75100 23.53900 1.000 66.73281 273 GLU A C 1
ATOM 2206 O O . GLU A 1 273 ? 34.61400 -31.42800 22.38300 1.000 66.90345 273 GLU A O 1
ATOM 2212 N N . GLN A 1 274 ? 33.05900 -31.72400 23.98300 1.000 61.56857 274 GLN A N 1
ATOM 2213 C CA . GLN A 1 274 ? 31.93700 -31.50800 23.07900 1.000 63.46276 274 GLN A CA 1
ATOM 2214 C C . GLN A 1 274 ? 31.50300 -30.05400 22.97100 1.000 63.47001 274 GLN A C 1
ATOM 2215 O O . GLN A 1 274 ? 30.88700 -29.68500 21.96400 1.000 61.67179 274 GLN A O 1
ATOM 2221 N N . ARG A 1 275 ? 31.79100 -29.22200 23.97200 1.000 62.14929 275 ARG A N 1
ATOM 2222 C CA . ARG A 1 275 ? 31.18000 -27.89900 24.00300 1.000 64.48113 275 ARG A CA 1
ATOM 2223 C C . ARG A 1 275 ? 32.12600 -26.81400 24.50300 1.000 67.45372 275 ARG A C 1
ATOM 2224 O O . ARG A 1 275 ? 32.27300 -25.77100 23.85800 1.000 67.91343 275 ARG A O 1
ATOM 2232 N N . TYR A 1 276 ? 32.76800 -27.03600 25.65000 1.000 67.15564 276 TYR A N 1
ATOM 2233 C CA . TYR A 1 276 ? 33.54400 -25.96500 26.25900 1.000 68.44760 276 TYR A CA 1
ATOM 2234 C C . TYR A 1 276 ? 34.87900 -25.73300 25.56700 1.000 69.47832 276 TYR A C 1
ATOM 2235 O O . TYR A 1 276 ? 35.44900 -24.64700 25.71100 1.000 70.23297 276 TYR A O 1
ATOM 2244 N N . SER A 1 277 ? 35.38400 -26.71000 24.80900 1.000 67.45224 277 SER A N 1
ATOM 2245 C CA . SER A 1 277 ? 36.49100 -26.42300 23.90300 1.000 69.88231 277 SER A CA 1
ATOM 2246 C C . SER A 1 277 ? 36.07400 -25.39700 22.85900 1.000 70.84985 277 SER A C 1
ATOM 2247 O O . SER A 1 277 ? 36.82300 -24.45800 22.56100 1.000 70.73296 277 SER A O 1
ATOM 2250 N N . PHE A 1 278 ? 34.87500 -25.56800 22.29600 1.000 67.96550 278 PHE A N 1
ATOM 2251 C CA . PHE A 1 278 ? 34.33800 -24.62500 21.32100 1.000 66.51817 278 PHE A CA 1
ATOM 2252 C C . PHE A 1 278 ? 34.22200 -23.22600 21.91300 1.000 67.47140 278 PHE A C 1
ATOM 2253 O O . PHE A 1 278 ? 34.78000 -22.26200 21.38200 1.000 65.20854 278 PHE A O 1
ATOM 2261 N N . PHE A 1 279 ? 33.50000 -23.09600 23.02700 1.000 71.02785 279 PHE A N 1
ATOM 2262 C CA . PHE A 1 279 ? 33.21700 -21.76900 23.55600 1.000 70.64929 279 PHE A CA 1
ATOM 2263 C C . PHE A 1 279 ? 34.41900 -21.13200 24.24000 1.000 72.46670 279 PHE A C 1
ATOM 2264 O O . PHE A 1 279 ? 34.45800 -19.90500 24.36300 1.000 73.78890 279 PHE A O 1
ATOM 2272 N N . ASP A 1 280 ? 35.40000 -21.91700 24.68500 1.000 71.41522 280 ASP A N 1
ATOM 2273 C CA . ASP A 1 280 ? 36.61000 -21.30100 25.21300 1.000 73.09469 280 ASP A CA 1
ATOM 2274 C C . ASP A 1 280 ? 37.50100 -20.75700 24.11000 1.000 77.63080 280 ASP A C 1
ATOM 2275 O O . ASP A 1 280 ? 38.30600 -19.85400 24.36600 1.000 75.50036 280 ASP A O 1
ATOM 2280 N N . ALA A 1 281 ? 37.37300 -21.28200 22.89200 1.000 75.48265 281 ALA A N 1
ATOM 2281 C CA . ALA A 1 281 ? 38.12200 -20.73200 21.77200 1.000 73.84785 281 ALA A CA 1
ATOM 2282 C C . ALA A 1 281 ? 37.47600 -19.45200 21.25500 1.000 73.39482 281 ALA A C 1
ATOM 2283 O O . ALA A 1 281 ? 38.17200 -18.46600 20.98800 1.000 77.74269 281 ALA A O 1
ATOM 2285 N N . LEU A 1 282 ? 36.14600 -19.45100 21.13000 1.000 79.18153 282 LEU A N 1
ATOM 2286 C CA . LEU A 1 282 ? 35.42500 -18.33300 20.53200 1.000 82.43649 282 LEU A CA 1
ATOM 2287 C C . LEU A 1 282 ? 35.23000 -17.16800 21.49600 1.000 78.79335 282 LEU A C 1
ATOM 2288 O O . LEU A 1 282 ? 34.99200 -16.04100 21.04500 1.000 79.71220 282 LEU A O 1
ATOM 2293 N N . ILE A 1 283 ? 35.34500 -17.40900 22.80300 1.000 75.81807 283 ILE A N 1
ATOM 2294 C CA . ILE A 1 283 ? 35.28200 -16.34300 23.78600 1.000 79.97171 283 ILE A CA 1
ATOM 2295 C C . ILE A 1 283 ? 36.66100 -15.94500 24.31900 1.000 80.35463 283 ILE A C 1
ATOM 2296 O O . ILE A 1 283 ? 36.84800 -14.77700 24.67600 1.000 77.76261 283 ILE A O 1
ATOM 2301 N N . HIS A 1 284 ? 37.63800 -16.86500 24.37600 1.000 76.39928 284 HIS A N 1
ATOM 2302 C CA . HIS A 1 284 ? 38.90900 -16.57900 25.04600 1.000 82.17804 284 HIS A CA 1
ATOM 2303 C C . HIS A 1 284 ? 40.11900 -16.86800 24.16100 1.000 79.73897 284 HIS A C 1
ATOM 2304 O O . HIS A 1 284 ? 41.16700 -16.21800 24.28400 1.000 83.68678 284 HIS A O 1
ATOM 2311 N N . GLY A 1 285 ? 39.98200 -17.85400 23.27900 1.000 80.45742 285 GLY A N 1
ATOM 2312 C CA . GLY A 1 285 ? 41.02700 -18.23300 22.35300 1.000 77.55471 285 GLY A CA 1
ATOM 2313 C C . GLY A 1 285 ? 41.73300 -19.51700 22.70600 1.000 79.36604 285 GLY A C 1
ATOM 2314 O O . GLY A 1 285 ? 42.66000 -19.90500 21.98600 1.000 80.33681 285 GLY A O 1
ATOM 2315 N N . ASP A 1 286 ? 41.33900 -20.18300 23.79200 1.000 79.63568 286 ASP A N 1
ATOM 2316 C CA . ASP A 1 286 ? 41.94300 -21.44800 24.19100 1.000 80.81309 286 ASP A CA 1
ATOM 2317 C C . ASP A 1 286 ? 41.70400 -22.50900 23.12500 1.000 80.45284 286 ASP A C 1
ATOM 2318 O O . ASP A 1 286 ? 40.59100 -23.03100 23.00200 1.000 74.82572 286 ASP A O 1
ATOM 2323 N N . VAL A 1 287 ? 42.73400 -22.82700 22.34500 1.000 77.77324 287 VAL A N 1
ATOM 2324 C CA . VAL A 1 287 ? 42.65700 -23.89700 21.36100 1.000 81.14169 287 VAL A CA 1
ATOM 2325 C C . VAL A 1 287 ? 43.66600 -25.00400 21.66300 1.000 80.91076 287 VAL A C 1
ATOM 2326 O O . VAL A 1 287 ? 44.07200 -25.73900 20.76600 1.000 82.67040 287 VAL A O 1
ATOM 2330 N N . HIS A 1 288 ? 44.06300 -25.13700 22.93300 1.000 80.70364 288 HIS A N 1
ATOM 2331 C CA . HIS A 1 288 ? 44.99000 -26.19600 23.32000 1.000 84.85388 288 HIS A CA 1
ATOM 2332 C C . HIS A 1 288 ? 44.45300 -27.57500 22.95000 1.000 83.38896 288 HIS A C 1
ATOM 2333 O O . HIS A 1 288 ? 45.23600 -28.49000 22.66800 1.000 85.15980 288 HIS A O 1
ATOM 2340 N N . TRP A 1 289 ? 43.12700 -27.74000 22.94500 1.000 79.28785 289 TRP A N 1
ATOM 2341 C CA . TRP A 1 289 ? 42.52700 -28.97500 22.44800 1.000 80.01391 289 TRP A CA 1
ATOM 2342 C C . TRP A 1 289 ? 42.87600 -29.19500 20.98200 1.000 80.42557 289 TRP A C 1
ATOM 2343 O O . TRP A 1 289 ? 43.29600 -30.28800 20.58300 1.000 83.80791 289 TRP A O 1
ATOM 2354 N N . TYR A 1 290 ? 42.69900 -28.15600 20.16600 1.000 78.16626 290 TYR A N 1
ATOM 2355 C CA . TYR A 1 290 ? 42.97400 -28.25200 18.73800 1.000 80.70736 290 TYR A CA 1
ATOM 2356 C C . TYR A 1 290 ? 44.44700 -28.55300 18.48900 1.000 82.69358 290 TYR A C 1
ATOM 2357 O O . TYR A 1 290 ? 44.78300 -29.39100 17.64400 1.000 84.88973 290 TYR A O 1
ATOM 2366 N N . VAL A 1 291 ? 45.33900 -27.91300 19.24800 1.000 87.85918 291 VAL A N 1
ATOM 2367 C CA . VAL A 1 291 ? 46.76200 -28.20900 19.12000 1.000 83.69303 291 VAL A CA 1
ATOM 2368 C C . VAL A 1 291 ? 47.07200 -29.59100 19.68100 1.000 84.87548 291 VAL A C 1
ATOM 2369 O O . VAL A 1 291 ? 47.82800 -30.36200 19.07900 1.000 86.53209 291 VAL A O 1
ATOM 2373 N N . GLY A 1 292 ? 46.48700 -29.93100 20.83300 1.000 84.91116 292 GLY A N 1
ATOM 2374 C CA . GLY A 1 292 ? 46.68500 -31.26200 21.38500 1.000 88.49738 292 GLY A CA 1
ATOM 2375 C C . GLY A 1 292 ? 46.28000 -32.35700 20.41800 1.000 95.79470 292 GLY A C 1
ATOM 2376 O O . GLY A 1 292 ? 46.97500 -33.36800 20.27900 1.000 96.16357 292 GLY A O 1
ATOM 2377 N N . ALA A 1 293 ? 45.15600 -32.16600 19.72700 1.000 102.69893 293 ALA A N 1
ATOM 2378 C CA . ALA A 1 293 ? 44.76400 -33.09800 18.67800 1.000 100.15923 293 ALA A CA 1
ATOM 2379 C C . ALA A 1 293 ? 45.77000 -33.07700 17.53100 1.000 102.83666 293 ALA A C 1
ATOM 2380 O O . ALA A 1 293 ? 46.32400 -34.11700 17.15700 1.000 107.49345 293 ALA A O 1
ATOM 2382 N N . CYS A 1 294 ? 46.04700 -31.89000 16.98500 1.000 93.70773 294 CYS A N 1
ATOM 2383 C CA . CYS A 1 294 ? 46.93700 -31.74000 15.83300 1.000 101.17004 294 CYS A CA 1
ATOM 2384 C C . CYS A 1 294 ? 48.30300 -32.38900 15.95100 1.000 104.76986 294 CYS A C 1
ATOM 2385 O O . CYS A 1 294 ? 49.00500 -32.53200 14.94500 1.000 104.94139 294 CYS A O 1
ATOM 2388 N N . ARG A 1 295 ? 48.71400 -32.73000 17.16700 1.000 103.00493 295 ARG A N 1
ATOM 2389 C CA . ARG A 1 295 ? 49.99200 -33.40200 17.33600 1.000 103.90445 295 ARG A CA 1
ATOM 2390 C C . ARG A 1 295 ? 49.89900 -34.85600 16.89600 1.000 113.59906 295 ARG A C 1
ATOM 2391 O O . ARG A 1 295 ? 50.61200 -35.28600 15.98300 1.000 120.98631 295 ARG A O 1
ATOM 2399 N N . LYS A 1 296 ? 49.00300 -35.62600 17.52300 1.000 106.08003 296 LYS A N 1
ATOM 2400 C CA . LYS A 1 296 ? 48.85700 -37.04100 17.19600 1.000 108.29335 296 LYS A CA 1
ATOM 2401 C C . LYS A 1 296 ? 48.36700 -37.27100 15.77200 1.000 109.75021 296 LYS A C 1
ATOM 2402 O O . LYS A 1 296 ? 48.31600 -38.42200 15.32700 1.000 112.34298 296 LYS A O 1
ATOM 2408 N N . THR A 1 297 ? 48.00900 -36.21300 15.05400 1.000 107.72496 297 THR A N 1
ATOM 2409 C CA . THR A 1 297 ? 47.61000 -36.31600 13.65900 1.000 110.16595 297 THR A CA 1
ATOM 2410 C C . THR A 1 297 ? 48.74900 -36.07200 12.68400 1.000 112.39219 297 THR A C 1
ATOM 2411 O O . THR A 1 297 ? 48.64300 -36.48200 11.52100 1.000 113.05726 297 THR A O 1
ATOM 2415 N N . ASN A 1 298 ? 49.82400 -35.41400 13.12800 1.000 108.74654 298 ASN A N 1
ATOM 2416 C CA . ASN A 1 298 ? 50.87800 -34.89900 12.25100 1.000 113.22397 298 ASN A CA 1
ATOM 2417 C C . ASN A 1 298 ? 50.33000 -33.85400 11.28000 1.000 110.67660 298 ASN A C 1
ATOM 2418 O O . ASN A 1 298 ? 50.80000 -33.73100 10.14700 1.000 112.43977 298 ASN A O 1
ATOM 2423 N N . HIS A 1 299 ? 49.33100 -33.09900 11.72800 1.000 113.57000 299 HIS A N 1
ATOM 2424 C CA . HIS A 1 299 ? 48.72300 -32.01400 10.97000 1.000 114.15490 299 HIS A CA 1
ATOM 2425 C C . HIS A 1 299 ? 49.15500 -30.69300 11.59300 1.000 110.38966 299 HIS A C 1
ATOM 2426 O O . HIS A 1 299 ? 49.26100 -30.58100 12.81900 1.000 109.59206 299 HIS A O 1
ATOM 2433 N N . VAL A 1 300 ? 49.41500 -29.70000 10.74300 1.000 106.71537 300 VAL A N 1
ATOM 2434 C CA . VAL A 1 300 ? 50.04400 -28.46600 11.19700 1.000 101.20733 300 VAL A CA 1
ATOM 2435 C C . VAL A 1 300 ? 49.09900 -27.69500 12.11200 1.000 99.60459 300 VAL A C 1
ATOM 2436 O O . VAL A 1 300 ? 47.88900 -27.60400 11.86200 1.000 102.87244 300 VAL A O 1
ATOM 2440 N N . HIS A 1 301 ? 49.65100 -27.14400 13.19100 1.000 96.78124 301 HIS A N 1
ATOM 2441 C CA . HIS A 1 301 ? 48.89600 -26.36400 14.15900 1.000 94.16734 301 HIS A CA 1
ATOM 2442 C C . HIS A 1 301 ? 49.50200 -24.97300 14.28600 1.000 94.35566 301 HIS A C 1
ATOM 2443 O O . HIS A 1 301 ? 50.65300 -24.73600 13.90900 1.000 89.98898 301 HIS A O 1
ATOM 2450 N N . GLY A 1 302 ? 48.71200 -24.05200 14.83700 1.000 92.48877 302 GLY A N 1
ATOM 2451 C CA . GLY A 1 302 ? 49.13900 -22.67300 14.97800 1.000 94.40110 302 GLY A CA 1
ATOM 2452 C C . GLY A 1 302 ? 49.24000 -22.19900 16.41300 1.000 90.59080 302 GLY A C 1
ATOM 2453 O O . GLY A 1 302 ? 49.69000 -22.94300 17.28900 1.000 87.38519 302 GLY A O 1
ATOM 2454 N N . LYS A 1 303 ? 48.82900 -20.95700 16.66400 1.000 92.76877 303 LYS A N 1
ATOM 2455 C CA . LYS A 1 303 ? 48.89000 -20.40100 18.00900 1.000 91.48284 303 LYS A CA 1
ATOM 2456 C C . LYS A 1 303 ? 47.90600 -21.11100 18.93100 1.000 91.37409 303 LYS A C 1
ATOM 2457 O O . LYS A 1 303 ? 46.77800 -21.42000 18.54200 1.000 92.76062 303 LYS A O 1
ATOM 2463 N N . SER A 1 304 ? 48.33500 -21.35700 20.16800 1.000 91.89427 304 SER A N 1
ATOM 2464 C CA . SER A 1 304 ? 47.45900 -21.99200 21.14500 1.000 89.82459 304 SER A CA 1
ATOM 2465 C C . SER A 1 304 ? 46.46300 -21.02100 21.76800 1.000 85.96629 304 SER A C 1
ATOM 2466 O O . SER A 1 304 ? 45.49100 -21.46700 22.38800 1.000 83.88021 304 SER A O 1
ATOM 2469 N N . ILE A 1 305 ? 46.69100 -19.71400 21.63500 1.000 87.11677 305 ILE A N 1
ATOM 2470 C CA . ILE A 1 305 ? 45.79000 -18.67600 22.13400 1.000 86.21057 305 ILE A CA 1
ATOM 2471 C C . ILE A 1 305 ? 45.69500 -17.64300 21.02000 1.000 86.86774 305 ILE A C 1
ATOM 2472 O O . ILE A 1 305 ? 46.62200 -16.84900 20.81500 1.000 90.78746 305 ILE A O 1
ATOM 2477 N N . ARG A 1 306 ? 44.57400 -17.63900 20.30700 1.000 86.65378 306 ARG A N 1
ATOM 2478 C CA . ARG A 1 306 ? 44.41900 -16.81400 19.11100 1.000 87.05389 306 ARG A CA 1
ATOM 2479 C C . ARG A 1 306 ? 43.40900 -15.70700 19.36200 1.000 90.63720 306 ARG A C 1
ATOM 2480 O O . ARG A 1 306 ? 42.21900 -15.99600 19.56100 1.000 81.82663 306 ARG A O 1
ATOM 2488 N N . PRO A 1 307 ? 43.83500 -14.44000 19.38700 1.000 88.03596 307 PRO A N 1
ATOM 2489 C CA . PRO A 1 307 ? 42.87700 -13.32700 19.47300 1.000 89.57904 307 PRO A CA 1
ATOM 2490 C C . PRO A 1 307 ? 42.07300 -13.08700 18.19900 1.000 92.77215 307 PRO A C 1
ATOM 2491 O O . PRO A 1 307 ? 41.27800 -12.14000 18.17000 1.000 95.66120 307 PRO A O 1
ATOM 2495 N N . ASP A 1 308 ? 42.26100 -13.87400 17.13500 1.000 102.73400 308 ASP A N 1
ATOM 2496 C CA . ASP A 1 308 ? 41.30200 -13.82800 16.03400 1.000 101.20022 308 ASP A CA 1
ATOM 2497 C C . ASP A 1 308 ? 40.01000 -14.53400 16.41900 1.000 99.26746 308 ASP A C 1
ATOM 2498 O O . ASP A 1 308 ? 38.92800 -14.14200 15.97400 1.000 103.98353 308 ASP A O 1
ATOM 2503 N N . LEU A 1 309 ? 40.10200 -15.55300 17.26900 1.000 88.80094 309 LEU A N 1
ATOM 2504 C CA . LEU A 1 309 ? 38.93400 -16.31300 17.67800 1.000 86.10900 309 LEU A CA 1
ATOM 2505 C C . LEU A 1 309 ? 38.24100 -15.72100 18.89500 1.000 84.11841 309 LEU A C 1
ATOM 2506 O O . LEU A 1 309 ? 37.04000 -15.94900 19.08100 1.000 84.36047 309 LEU A O 1
ATOM 2511 N N . SER A 1 310 ? 38.95700 -14.94900 19.70500 1.000 84.92288 310 SER A N 1
ATOM 2512 C CA . SER A 1 310 ? 38.51400 -14.62400 21.05000 1.000 80.02083 310 SER A CA 1
ATOM 2513 C C . SER A 1 310 ? 37.50300 -13.47800 21.06200 1.000 78.99611 310 SER A C 1
ATOM 2514 O O . SER A 1 310 ? 37.44800 -12.64400 20.15500 1.000 79.47936 310 SER A O 1
ATOM 2517 N N . ASN A 1 311 ? 36.71300 -13.44200 22.13900 1.000 79.93347 311 ASN A N 1
ATOM 2518 C CA . ASN A 1 311 ? 35.67600 -12.42400 22.35400 1.000 77.69191 311 ASN A CA 1
ATOM 2519 C C . ASN A 1 311 ? 34.71600 -12.33000 21.17000 1.000 78.39556 311 ASN A C 1
ATOM 2520 O O . ASN A 1 311 ? 34.29800 -11.24100 20.76300 1.000 76.22976 311 ASN A O 1
ATOM 2525 N N . ARG A 1 312 ? 34.34900 -13.49000 20.62000 1.000 74.74735 312 ARG A N 1
ATOM 2526 C CA . ARG A 1 312 ? 33.49800 -13.57100 19.43700 1.000 74.28829 312 ARG A CA 1
ATOM 2527 C C . ARG A 1 312 ? 32.14100 -14.19600 19.75400 1.000 72.95137 312 ARG A C 1
ATOM 2528 O O . ARG A 1 312 ? 31.55400 -14.88200 18.91400 1.000 71.80234 312 ARG A O 1
ATOM 2536 N N . ILE A 1 313 ? 31.63500 -13.97600 20.96900 1.000 71.62200 313 ILE A N 1
ATOM 2537 C CA . ILE A 1 313 ? 30.34100 -14.50000 21.40100 1.000 67.26757 313 ILE A CA 1
ATOM 2538 C C . ILE A 1 313 ? 29.66000 -13.42100 22.23200 1.000 66.89193 313 ILE A C 1
ATOM 2539 O O . ILE A 1 313 ? 30.12400 -13.09700 23.33200 1.000 74.98239 313 ILE A O 1
ATOM 2544 N N . ASP A 1 314 ? 28.56600 -12.86600 21.71700 1.000 67.48674 314 ASP A N 1
ATOM 2545 C CA . ASP A 1 314 ? 27.79200 -11.88800 22.47200 1.000 67.33675 314 ASP A CA 1
ATOM 2546 C C . ASP A 1 314 ? 26.64500 -12.52500 23.24100 1.000 68.68826 314 ASP A C 1
ATOM 2547 O O . ASP A 1 314 ? 26.20900 -11.97700 24.26000 1.000 74.74585 314 ASP A O 1
ATOM 2552 N N . TRP A 1 315 ? 26.14900 -13.66500 22.77000 1.000 64.63205 315 TRP A N 1
ATOM 2553 C CA . TRP A 1 315 ? 25.08800 -14.38900 23.45100 1.000 63.23841 315 TRP A CA 1
ATOM 2554 C C . TRP A 1 315 ? 25.17800 -15.85200 23.04800 1.000 62.67011 315 TRP A C 1
ATOM 2555 O O . TRP A 1 315 ? 25.79700 -16.19800 22.04000 1.000 62.52913 315 TRP A O 1
ATOM 2566 N N . ILE A 1 316 ? 24.55800 -16.71000 23.85300 1.000 61.20751 316 ILE A N 1
ATOM 2567 C CA . ILE A 1 316 ? 24.61000 -18.15200 23.65000 1.000 57.75860 316 ILE A CA 1
ATOM 2568 C C . ILE A 1 316 ? 23.18800 -18.67600 23.52000 1.000 59.97156 316 ILE A C 1
ATOM 2569 O O . ILE A 1 316 ? 22.35100 -18.44200 24.39900 1.000 60.72901 316 ILE A O 1
ATOM 2574 N N . GLY A 1 317 ? 22.91700 -19.37500 22.42100 1.000 56.53198 317 GLY A N 1
ATOM 2575 C CA . GLY A 1 317 ? 21.63800 -20.02500 22.23600 1.000 52.94297 317 GLY A CA 1
ATOM 2576 C C . GLY A 1 317 ? 21.66500 -21.44400 22.75800 1.000 53.50283 317 GLY A C 1
ATOM 2577 O O . GLY A 1 317 ? 22.28100 -22.32700 22.15200 1.000 52.11272 317 GLY A O 1
ATOM 2578 N N . VAL A 1 318 ? 21.00800 -21.67500 23.88500 1.000 52.05397 318 VAL A N 1
ATOM 2579 C CA . VAL A 1 318 ? 21.03300 -22.97400 24.54400 1.000 54.42407 318 VAL A CA 1
ATOM 2580 C C . VAL A 1 318 ? 19.86500 -23.80900 24.04100 1.000 52.96102 318 VAL A C 1
ATOM 2581 O O . VAL A 1 318 ? 18.70900 -23.37300 24.09100 1.000 53.30162 318 VAL A O 1
ATOM 2585 N N . ASN A 1 319 ? 20.16600 -25.00400 23.54500 1.000 51.59662 319 ASN A N 1
ATOM 2586 C CA . ASN A 1 319 ? 19.15700 -25.98700 23.17900 1.000 52.26532 319 ASN A CA 1
ATOM 2587 C C . ASN A 1 319 ? 19.18100 -27.10700 24.20700 1.000 54.72669 319 ASN A C 1
ATOM 2588 O O . ASN A 1 319 ? 20.25600 -27.59500 24.56900 1.000 54.80631 319 ASN A O 1
ATOM 2593 N N . TYR A 1 320 ? 18.00200 -27.50900 24.67800 1.000 52.12820 320 TYR A N 1
ATOM 2594 C CA . TYR A 1 320 ? 17.90100 -28.57500 25.66200 1.000 48.93413 320 TYR A CA 1
ATOM 2595 C C . TYR A 1 320 ? 16.63600 -29.38100 25.41700 1.000 47.75489 320 TYR A C 1
ATOM 2596 O O . TYR A 1 320 ? 15.56100 -28.81500 25.20300 1.000 47.71781 320 TYR A O 1
ATOM 2605 N N . TYR A 1 321 ? 16.77500 -30.69900 25.46000 1.000 48.27523 321 TYR A N 1
ATOM 2606 C CA . TYR A 1 321 ? 15.66400 -31.63600 25.32000 1.000 48.66780 321 TYR A CA 1
ATOM 2607 C C . TYR A 1 321 ? 15.68400 -32.72500 26.38100 1.000 50.83764 321 TYR A C 1
ATOM 2608 O O . TYR A 1 321 ? 14.62100 -33.12100 26.86700 1.000 49.08616 321 TYR A O 1
ATOM 2617 N N . SER A 1 322 ? 16.86400 -33.21600 26.75000 1.000 48.18446 322 SER A N 1
ATOM 2618 C CA . SER A 1 322 ? 17.00800 -34.28700 27.72800 1.000 50.95544 322 SER A CA 1
ATOM 2619 C C . SER A 1 322 ? 18.42300 -34.22000 28.29100 1.000 56.79293 322 SER A C 1
ATOM 2620 O O . SER A 1 322 ? 19.24300 -33.40900 27.85500 1.000 58.43828 322 SER A O 1
ATOM 2623 N N . ARG A 1 323 ? 18.71000 -35.08000 29.27000 1.000 53.75323 323 ARG A N 1
ATOM 2624 C CA . ARG A 1 323 ? 20.06000 -35.16600 29.80400 1.000 57.99714 323 ARG A CA 1
ATOM 2625 C C . ARG A 1 323 ? 20.90100 -36.12000 28.96100 1.000 57.75802 323 ARG A C 1
ATOM 2626 O O . ARG A 1 323 ? 20.44400 -36.67800 27.96200 1.000 61.32215 323 ARG A O 1
ATOM 2634 N N . ASN A 1 324 ? 22.14700 -36.32500 29.38300 1.000 60.66186 324 ASN A N 1
ATOM 2635 C CA . ASN A 1 324 ? 23.07500 -37.18500 28.65200 1.000 58.74142 324 ASN A CA 1
ATOM 2636 C C . ASN A 1 324 ? 23.95700 -37.88300 29.68400 1.000 60.38187 324 ASN A C 1
ATOM 2637 O O . ASN A 1 324 ? 24.95000 -37.31000 30.14100 1.000 62.96218 324 ASN A O 1
ATOM 2642 N N . VAL A 1 325 ? 23.58900 -39.11000 30.04400 1.000 58.60631 325 VAL A N 1
ATOM 2643 C CA . VAL A 1 325 ? 24.33600 -39.89200 31.02300 1.000 68.97829 325 VAL A CA 1
ATOM 2644 C C . VAL A 1 325 ? 25.42700 -40.66300 30.29500 1.000 69.89405 325 VAL A C 1
ATOM 2645 O O . VAL A 1 325 ? 25.16700 -41.30800 29.27300 1.000 67.90622 325 VAL A O 1
ATOM 2649 N N . VAL A 1 326 ? 26.65100 -40.59600 30.82000 1.000 72.88489 326 VAL A N 1
ATOM 2650 C CA . VAL A 1 326 ? 27.81400 -41.17600 30.16400 1.000 76.80784 326 VAL A CA 1
ATOM 2651 C C . VAL A 1 326 ? 28.58400 -42.04000 31.15200 1.000 83.91453 326 VAL A C 1
ATOM 2652 O O . VAL A 1 326 ? 28.57100 -41.80000 32.36300 1.000 84.49332 326 VAL A O 1
ATOM 2656 N N . LYS A 1 327 ? 29.26400 -43.05300 30.61900 1.000 92.67300 327 LYS A N 1
ATOM 2657 C CA . LYS A 1 327 ? 30.09200 -43.95300 31.40400 1.000 101.35935 327 LYS A CA 1
ATOM 2658 C C . LYS A 1 327 ? 31.44300 -44.10500 30.72800 1.000 103.36601 327 LYS A C 1
ATOM 2659 O O . LYS A 1 327 ? 31.52400 -44.18100 29.49800 1.000 102.49716 327 LYS A O 1
ATOM 2665 N N . ARG A 1 328 ? 32.49200 -44.13300 31.54700 1.000 97.99608 328 ARG A N 1
ATOM 2666 C CA . ARG A 1 328 ? 33.85500 -44.29300 30.99800 1.000 97.58622 328 ARG A CA 1
ATOM 2667 C C . ARG A 1 328 ? 33.97900 -45.71700 30.47400 1.000 100.52628 328 ARG A C 1
ATOM 2668 O O . ARG A 1 328 ? 33.52000 -46.64200 31.15900 1.000 100.02392 328 ARG A O 1
ATOM 2676 N N . LYS A 1 329 ? 34.51600 -45.86600 29.27200 1.000 104.13169 329 LYS A N 1
ATOM 2677 C CA . LYS A 1 329 ? 34.76600 -47.22200 28.74700 1.000 106.09487 329 LYS A CA 1
ATOM 2678 C C . LYS A 1 329 ? 36.27700 -47.40500 28.79900 1.000 114.01144 329 LYS A C 1
ATOM 2679 O O . LYS A 1 329 ? 36.84700 -47.33800 29.90300 1.000 113.30339 329 LYS A O 1
ATOM 2685 N N . GLU A 1 330 ? 36.90100 -47.59000 27.64400 1.000 119.79809 330 GLU A N 1
ATOM 2686 C CA . GLU A 1 330 ? 38.38100 -47.68300 27.59600 1.000 123.38533 330 GLU A CA 1
ATOM 2687 C C . GLU A 1 330 ? 38.90800 -46.37800 27.00100 1.000 125.67550 330 GLU A C 1
ATOM 2688 O O . GLU A 1 330 ? 38.68200 -46.15000 25.80000 1.000 125.55740 330 GLU A O 1
ATOM 2694 N N . ASP A 1 331 ? 39.55000 -45.54700 27.82400 1.000 124.02924 331 ASP A N 1
ATOM 2695 C CA . ASP A 1 331 ? 40.09200 -44.24200 27.35600 1.000 124.93764 331 ASP A CA 1
ATOM 2696 C C . ASP A 1 331 ? 38.99800 -43.53100 26.56400 1.000 121.66117 331 ASP A C 1
ATOM 2697 O O . ASP A 1 331 ? 39.33600 -42.78400 25.63400 1.000 123.66049 331 ASP A O 1
ATOM 2702 N N . GLY A 1 332 ? 37.73900 -43.75700 26.93800 1.000 115.24788 332 GLY A N 1
ATOM 2703 C CA . GLY A 1 332 ? 36.62200 -43.14400 26.20400 1.000 103.86353 332 GLY A CA 1
ATOM 2704 C C . GLY A 1 332 ? 35.33700 -43.12800 27.00200 1.000 101.07302 332 GLY A C 1
ATOM 2705 O O . GLY A 1 332 ? 35.36700 -43.53200 28.17700 1.000 104.61606 332 GLY A O 1
ATOM 2706 N N . TYR A 1 333 ? 34.24500 -42.69000 26.37700 1.000 94.88266 333 TYR A N 1
ATOM 2707 C CA . TYR A 1 333 ? 32.95700 -42.59700 27.04400 1.000 90.27066 333 TYR A CA 1
ATOM 2708 C C . TYR A 1 333 ? 31.85300 -43.13100 26.14000 1.000 90.33336 333 TYR A C 1
ATOM 2709 O O . TYR A 1 333 ? 31.99300 -43.20300 24.91600 1.000 87.11252 333 TYR A O 1
ATOM 2718 N N . GLU A 1 334 ? 30.74200 -43.50500 26.77200 1.000 89.02515 334 GLU A N 1
ATOM 2719 C CA . GLU A 1 334 ? 29.59400 -44.07100 26.07600 1.000 81.88467 334 GLU A CA 1
ATOM 2720 C C . GLU A 1 334 ? 28.31900 -43.49000 26.66900 1.000 80.37071 334 GLU A C 1
ATOM 2721 O O . GLU A 1 334 ? 28.20600 -43.34900 27.89100 1.000 81.27832 334 GLU A O 1
ATOM 2727 N N . ASN A 1 335 ? 27.38200 -43.11100 25.80500 1.000 75.45684 335 ASN A N 1
ATOM 2728 C CA . ASN A 1 335 ? 26.07200 -42.67700 26.27000 1.000 69.96313 335 ASN A CA 1
ATOM 2729 C C . ASN A 1 335 ? 25.30100 -43.88700 26.77900 1.000 74.57239 335 ASN A C 1
ATOM 2730 O O . ASN A 1 335 ? 25.10400 -44.85900 26.04100 1.000 78.20820 335 ASN A O 1
ATOM 2735 N N . VAL A 1 336 ? 24.87500 -43.83600 28.04000 1.000 75.42568 336 VAL A N 1
ATOM 2736 C CA . VAL A 1 336 ? 24.19300 -44.97100 28.65300 1.000 73.35852 336 VAL A CA 1
ATOM 2737 C C . VAL A 1 336 ? 22.81400 -45.12700 28.02500 1.000 73.44122 336 VAL A C 1
ATOM 2738 O O . VAL A 1 336 ? 21.97100 -44.22400 28.10400 1.000 69.70780 336 VAL A O 1
ATOM 2742 N N . ARG A 1 337 ? 22.57900 -46.27800 27.39700 1.000 74.88477 337 ARG A N 1
ATOM 2743 C CA . ARG A 1 337 ? 21.30600 -46.54800 26.74500 1.000 77.21416 337 ARG A CA 1
ATOM 2744 C C . ARG A 1 337 ? 20.24100 -46.86000 27.78800 1.000 73.11632 337 ARG A C 1
ATOM 2745 O O . ARG A 1 337 ? 20.48000 -47.63000 28.72300 1.000 75.84622 337 ARG A O 1
ATOM 2753 N N . GLY A 1 338 ? 19.06600 -46.25900 27.62400 1.000 77.21412 338 GLY A N 1
ATOM 2754 C CA . GLY A 1 338 ? 18.00100 -46.36000 28.60000 1.000 77.30442 338 GLY A CA 1
ATOM 2755 C C . GLY A 1 338 ? 17.77000 -45.10100 29.40400 1.000 75.79113 338 GLY A C 1
ATOM 2756 O O . GLY A 1 338 ? 16.83500 -45.07000 30.21300 1.000 75.12689 338 GLY A O 1
ATOM 2757 N N . LEU A 1 339 ? 18.58500 -44.06500 29.21000 1.000 70.78287 339 LEU A N 1
ATOM 2758 C CA . LEU A 1 339 ? 18.44400 -42.81200 29.93500 1.000 67.50294 339 LEU A CA 1
ATOM 2759 C C . LEU A 1 339 ? 18.87800 -41.67000 29.02900 1.000 62.17415 339 LEU A C 1
ATOM 2760 O O . LEU A 1 339 ? 19.77500 -41.82800 28.19700 1.000 66.55325 339 LEU A O 1
ATOM 2765 N N . GLY A 1 340 ? 18.23000 -40.51900 29.19600 1.000 60.15964 340 GLY A N 1
ATOM 2766 C CA . GLY A 1 340 ? 18.60800 -39.34700 28.42000 1.000 60.80718 340 GLY A CA 1
ATOM 2767 C C . GLY A 1 340 ? 18.19000 -39.47100 26.96600 1.000 60.37860 340 GLY A C 1
ATOM 2768 O O . GLY A 1 340 ? 17.11700 -39.99300 26.64200 1.000 59.88144 340 GLY A O 1
ATOM 2769 N N . TYR A 1 341 ? 19.05400 -38.97700 26.07300 1.000 59.42406 341 TYR A N 1
ATOM 2770 C CA . TYR A 1 341 ? 18.78400 -39.04500 24.64200 1.000 56.83397 341 TYR A CA 1
ATOM 2771 C C . TYR A 1 341 ? 18.80400 -40.47300 24.11600 1.000 58.87015 341 TYR A C 1
ATOM 2772 O O . TYR A 1 341 ? 18.19300 -40.74600 23.07700 1.000 65.63713 341 TYR A O 1
ATOM 2781 N N . ASP A 1 342 ? 19.49100 -41.38400 24.80100 1.000 59.37322 342 ASP A N 1
ATOM 2782 C CA . ASP A 1 342 ? 19.58900 -42.77500 24.38100 1.000 65.01452 342 ASP A CA 1
ATOM 2783 C C . ASP A 1 342 ? 18.61800 -43.67700 25.13600 1.000 66.55187 342 ASP A C 1
ATOM 2784 O O . ASP A 1 342 ? 18.90300 -44.86100 25.34200 1.000 69.50492 342 ASP A O 1
ATOM 2789 N N . THR A 1 343 ? 17.46700 -43.14000 25.54800 1.000 66.10423 343 THR A N 1
ATOM 2790 C CA . THR A 1 343 ? 16.51400 -43.94000 26.31200 1.000 68.36258 343 THR A CA 1
ATOM 2791 C C . THR A 1 343 ? 15.79300 -44.94600 25.42400 1.000 70.50914 343 THR A C 1
ATOM 2792 O O . THR A 1 343 ? 15.53800 -46.08100 25.84400 1.000 75.71344 343 THR A O 1
ATOM 2796 N N . GLY A 1 344 ? 15.47100 -44.55900 24.19200 1.000 67.48992 344 GLY A N 1
ATOM 2797 C CA . GLY A 1 344 ? 14.67900 -45.39100 23.30500 1.000 71.92209 344 GLY A CA 1
ATOM 2798 C C . GLY A 1 344 ? 15.36300 -46.65200 22.81400 1.000 77.12613 344 GLY A C 1
ATOM 2799 O O . GLY A 1 344 ? 15.15600 -47.06900 21.67100 1.000 78.72184 344 GLY A O 1
ATOM 2800 N N . TRP A 1 345 ? 16.17500 -47.27400 23.66400 1.000 78.38579 345 TRP A N 1
ATOM 2801 C CA . TRP A 1 345 ? 16.81700 -48.54100 23.34300 1.000 83.15410 345 TRP A CA 1
ATOM 2802 C C . TRP A 1 345 ? 16.47400 -49.65600 24.31700 1.000 89.32530 345 TRP A C 1
ATOM 2803 O O . TRP A 1 345 ? 16.50200 -50.82400 23.92600 1.000 91.62145 345 TRP A O 1
ATOM 2814 N N . VAL A 1 346 ? 16.15200 -49.33800 25.56800 1.000 99.28290 346 VAL A N 1
ATOM 2815 C CA . VAL A 1 346 ? 15.66900 -50.34300 26.50500 1.000 104.09400 346 VAL A CA 1
ATOM 2816 C C . VAL A 1 346 ? 14.15800 -50.26100 26.67200 1.000 99.98937 346 VAL A C 1
ATOM 2817 O O . VAL A 1 346 ? 13.52900 -51.26900 27.02700 1.000 108.91266 346 VAL A O 1
ATOM 2821 N N . SER A 1 347 ? 13.55700 -49.10800 26.39900 1.000 88.25011 347 SER A N 1
ATOM 2822 C CA . SER A 1 347 ? 12.12200 -48.92000 26.53700 1.000 86.32332 347 SER A CA 1
ATOM 2823 C C . SER A 1 347 ? 11.73600 -47.58800 25.91500 1.000 81.02734 347 SER A C 1
ATOM 2824 O O . SER A 1 347 ? 12.49900 -46.62200 25.98700 1.000 77.76774 347 SER A O 1
ATOM 2827 N N . TYR A 1 348 ? 10.55500 -47.54600 25.30500 1.000 79.18788 348 TYR A N 1
ATOM 2828 C CA . TYR A 1 348 ? 10.01600 -46.32300 24.72700 1.000 75.53694 348 TYR A CA 1
ATOM 2829 C C . TYR A 1 348 ? 8.95800 -45.67400 25.61000 1.000 79.39371 348 TYR A C 1
ATOM 2830 O O . TYR A 1 348 ? 8.38900 -44.65000 25.22100 1.000 76.84929 348 TYR A O 1
ATOM 2839 N N . GLU A 1 349 ? 8.68700 -46.23900 26.78400 1.000 84.28587 349 GLU A N 1
ATOM 2840 C CA . GLU A 1 349 ? 7.65700 -45.73500 27.68000 1.000 86.01192 349 GLU A CA 1
ATOM 2841 C C . GLU A 1 349 ? 8.19100 -45.22600 29.01000 1.000 80.51475 349 GLU A C 1
ATOM 2842 O O . GLU A 1 349 ? 7.61300 -44.29100 29.56700 1.000 78.33291 349 GLU A O 1
ATOM 2848 N N . LYS A 1 350 ? 9.26700 -45.81000 29.53400 1.000 76.59432 350 LYS A N 1
ATOM 2849 C CA . LYS A 1 350 ? 9.85500 -45.37400 30.79300 1.000 76.35178 350 LYS A CA 1
ATOM 2850 C C . LYS A 1 350 ? 11.36500 -45.54200 30.72700 1.000 76.33054 350 LYS A C 1
ATOM 2851 O O . LYS A 1 350 ? 11.87400 -46.46900 30.09300 1.000 78.15768 350 LYS A O 1
ATOM 2857 N N . SER A 1 351 ? 12.08000 -44.63500 31.38800 1.000 73.51953 351 SER A N 1
ATOM 2858 C CA . SER A 1 351 ? 13.53000 -44.70200 31.44400 1.000 71.08523 351 SER A CA 1
ATOM 2859 C C . SER A 1 351 ? 13.96300 -45.60200 32.59900 1.000 72.53796 351 SER A C 1
ATOM 2860 O O . SER A 1 351 ? 13.14300 -46.11000 33.36600 1.000 76.04561 351 SER A O 1
ATOM 2863 N N . LEU A 1 352 ? 15.27600 -45.80300 32.72700 1.000 75.77720 352 LEU A N 1
ATOM 2864 C CA . LEU A 1 352 ? 15.78900 -46.60100 33.83600 1.000 73.11632 352 LEU A CA 1
ATOM 2865 C C . LEU A 1 352 ? 15.55400 -45.90600 35.17100 1.000 71.67419 352 LEU A C 1
ATOM 2866 O O . LEU A 1 352 ? 15.34100 -46.57400 36.18900 1.000 75.64540 352 LEU A O 1
ATOM 2871 N N . ASP A 1 353 ? 15.58600 -44.57100 35.18200 1.000 74.73360 353 ASP A N 1
ATOM 2872 C CA . ASP A 1 353 ? 15.17100 -43.76600 36.32700 1.000 78.05402 353 ASP A CA 1
ATOM 2873 C C . ASP A 1 353 ? 13.65800 -43.78100 36.51300 1.000 78.94172 353 ASP A C 1
ATOM 2874 O O . ASP A 1 353 ? 13.15300 -43.21300 37.48600 1.000 84.92200 353 ASP A O 1
ATOM 2879 N N . GLY A 1 354 ? 12.92200 -44.42600 35.61600 1.000 76.37009 354 GLY A N 1
ATOM 2880 C CA . GLY A 1 354 ? 11.47900 -44.47500 35.73000 1.000 72.85349 354 GLY A CA 1
ATOM 2881 C C . GLY A 1 354 ? 10.81800 -43.15000 35.41300 1.000 74.59481 354 GLY A C 1
ATOM 2882 O O . GLY A 1 354 ? 9.92100 -42.70300 36.13400 1.000 78.52373 354 GLY A O 1
ATOM 2883 N N . ARG A 1 355 ? 11.26300 -42.50600 34.33800 1.000 72.24914 355 ARG A N 1
ATOM 2884 C CA . ARG A 1 355 ? 10.68800 -41.25600 33.86900 1.000 69.42410 355 ARG A CA 1
ATOM 2885 C C . ARG A 1 355 ? 10.20300 -41.42600 32.43500 1.000 70.95761 355 ARG A C 1
ATOM 2886 O O . ARG A 1 355 ? 10.70900 -42.26700 31.68500 1.000 69.42374 355 ARG A O 1
ATOM 2894 N N . SER A 1 356 ? 9.21200 -40.61900 32.06500 1.000 68.29921 356 SER A N 1
ATOM 2895 C CA . SER A 1 356 ? 8.58000 -40.75300 30.76200 1.000 63.55754 356 SER A CA 1
ATOM 2896 C C . SER A 1 356 ? 9.55600 -40.42100 29.63900 1.000 63.38977 356 SER A C 1
ATOM 2897 O O . SER A 1 356 ? 10.51200 -39.66000 29.81400 1.000 63.00765 356 SER A O 1
ATOM 2900 N N . VAL A 1 357 ? 9.30300 -41.00800 28.47200 1.000 65.20198 357 VAL A N 1
ATOM 2901 C CA . VAL A 1 357 ? 10.16600 -40.86100 27.30800 1.000 60.40738 357 VAL A CA 1
ATOM 2902 C C . VAL A 1 357 ? 9.37600 -40.20500 26.18400 1.000 59.73649 357 VAL A C 1
ATOM 2903 O O . VAL A 1 357 ? 8.16800 -40.41800 26.03900 1.000 58.91114 357 VAL A O 1
ATOM 2907 N N . SER A 1 358 ? 10.07200 -39.40000 25.38500 1.000 56.52551 358 SER A N 1
ATOM 2908 C CA . SER A 1 358 ? 9.45000 -38.77200 24.23200 1.000 55.09697 358 SER A CA 1
ATOM 2909 C C . SER A 1 358 ? 9.23200 -39.79600 23.12100 1.000 56.25418 358 SER A C 1
ATOM 2910 O O . SER A 1 358 ? 9.78300 -40.90000 23.13300 1.000 58.45732 358 SER A O 1
ATOM 2913 N N . GLU A 1 359 ? 8.42400 -39.40600 22.13400 1.000 49.22877 359 GLU A N 1
ATOM 2914 C CA . GLU A 1 359 ? 8.16600 -40.28500 21.00000 1.000 53.72991 359 GLU A CA 1
ATOM 2915 C C . GLU A 1 359 ? 9.36300 -40.41700 20.07000 1.000 55.17915 359 GLU A C 1
ATOM 2916 O O . GLU A 1 359 ? 9.25000 -41.06800 19.02500 1.000 56.68804 359 GLU A O 1
ATOM 2922 N N . THR A 1 360 ? 10.50000 -39.82000 20.42000 1.000 53.73554 360 THR A N 1
ATOM 2923 C CA . THR A 1 360 ? 11.73500 -39.99300 19.67300 1.000 55.25888 360 THR A CA 1
ATOM 2924 C C . THR A 1 360 ? 12.83500 -40.61700 20.52600 1.000 54.74630 360 THR A C 1
ATOM 2925 O O . THR A 1 360 ? 13.97700 -40.73800 20.06500 1.000 53.48759 360 THR A O 1
ATOM 2929 N N . GLY A 1 361 ? 12.51500 -41.03500 21.74700 1.000 57.12755 361 GLY A N 1
ATOM 2930 C CA . GLY A 1 361 ? 13.43900 -41.77300 22.57900 1.000 59.84753 361 GLY A CA 1
ATOM 2931 C C . GLY A 1 361 ? 14.20100 -40.96500 23.60400 1.000 61.21580 361 GLY A C 1
ATOM 2932 O O . GLY A 1 361 ? 15.17400 -41.47800 24.16600 1.000 64.43083 361 GLY A O 1
ATOM 2933 N N . TRP A 1 362 ? 13.79200 -39.72800 23.87100 1.000 53.67309 362 TRP A N 1
ATOM 2934 C CA . TRP A 1 362 ? 14.48500 -38.84700 24.80400 1.000 54.20928 362 TRP A CA 1
ATOM 2935 C C . TRP A 1 362 ? 13.65800 -38.73000 26.07800 1.000 57.14495 362 TRP A C 1
ATOM 2936 O O . TRP A 1 362 ? 12.49700 -38.30800 26.03100 1.000 55.57577 362 TRP A O 1
ATOM 2947 N N . GLU A 1 363 ? 14.25200 -39.10000 27.21000 1.000 56.12942 363 GLU A N 1
ATOM 2948 C CA . GLU A 1 363 ? 13.52100 -39.07600 28.46800 1.000 56.31962 363 GLU A CA 1
ATOM 2949 C C . GLU A 1 363 ? 13.26300 -37.64100 28.91500 1.000 54.89441 363 GLU A C 1
ATOM 2950 O O . GLU A 1 363 ? 14.03500 -36.72300 28.62400 1.000 50.65633 363 GLU A O 1
ATOM 2956 N N . ILE A 1 364 ? 12.15400 -37.45400 29.62100 1.000 55.04318 364 ILE A N 1
ATOM 2957 C CA . ILE A 1 364 ? 11.75000 -36.14100 30.11100 1.000 52.22146 364 ILE A CA 1
ATOM 2958 C C . ILE A 1 364 ? 12.47000 -35.89100 31.43200 1.000 57.90275 364 ILE A C 1
ATOM 2959 O O . ILE A 1 364 ? 12.19600 -36.55200 32.43600 1.000 59.15774 364 ILE A O 1
ATOM 2964 N N . TYR A 1 365 ? 13.40000 -34.93600 31.42800 1.000 58.75186 365 TYR A N 1
ATOM 2965 C CA . TYR A 1 365 ? 14.19300 -34.57900 32.60500 1.000 53.98493 365 TYR A CA 1
ATOM 2966 C C . TYR A 1 365 ? 14.18100 -33.06300 32.74500 1.000 53.68562 365 TYR A C 1
ATOM 2967 O O . TYR A 1 365 ? 15.13600 -32.38000 32.34600 1.000 53.73684 365 TYR A O 1
ATOM 2976 N N . PRO A 1 366 ? 13.11300 -32.50000 33.31100 1.000 54.01010 366 PRO A N 1
ATOM 2977 C CA . PRO A 1 366 ? 13.00900 -31.03200 33.39100 1.000 54.20091 366 PRO A CA 1
ATOM 2978 C C . PRO A 1 366 ? 14.08500 -30.37200 34.24000 1.000 56.30470 366 PRO A C 1
ATOM 2979 O O . PRO A 1 366 ? 14.38300 -29.19200 34.01800 1.000 56.74018 366 PRO A O 1
ATOM 2983 N N . GLU A 1 367 ? 14.67700 -31.08500 35.20400 1.000 54.91030 367 GLU A N 1
ATOM 2984 C CA . GLU A 1 367 ? 15.73700 -30.49800 36.01900 1.000 57.85951 367 GLU A CA 1
ATOM 2985 C C . GLU A 1 367 ? 16.98600 -30.17700 35.20500 1.000 59.93859 367 GLU A C 1
ATOM 2986 O O . GLU A 1 367 ? 17.81300 -29.37500 35.65100 1.000 59.10336 367 GLU A O 1
ATOM 2992 N N . GLY A 1 368 ? 17.14200 -30.78400 34.02700 1.000 56.34361 368 GLY A N 1
ATOM 2993 C CA . GLY A 1 368 ? 18.32200 -30.54800 33.21700 1.000 57.34531 368 GLY A CA 1
ATOM 2994 C C . GLY A 1 368 ? 18.36100 -29.19000 32.55100 1.000 57.51710 368 GLY A C 1
ATOM 2995 O O . GLY A 1 368 ? 19.44800 -28.71400 32.20400 1.000 60.87589 368 GLY A O 1
ATOM 2996 N N . ILE A 1 369 ? 17.20300 -28.55400 32.35700 1.000 61.00194 369 ILE A N 1
ATOM 2997 C CA . ILE A 1 369 ? 17.21000 -27.22300 31.76000 1.000 59.21889 369 ILE A CA 1
ATOM 2998 C C . ILE A 1 369 ? 17.71900 -26.19700 32.76200 1.000 63.08802 369 ILE A C 1
ATOM 2999 O O . ILE A 1 369 ? 18.25800 -25.15300 32.37300 1.000 66.41609 369 ILE A O 1
ATOM 3004 N N . TYR A 1 370 ? 17.57400 -26.47200 34.06000 1.000 58.35733 370 TYR A N 1
ATOM 3005 C CA . TYR A 1 370 ? 18.24300 -25.64500 35.05600 1.000 59.07707 370 TYR A CA 1
ATOM 3006 C C . TYR A 1 370 ? 19.73000 -25.96800 35.11500 1.000 59.68939 370 TYR A C 1
ATOM 3007 O O . TYR A 1 370 ? 20.55800 -25.06500 35.27100 1.000 60.51280 370 TYR A O 1
ATOM 3016 N N . ASN A 1 371 ? 20.08100 -27.25000 34.98100 1.000 60.06192 371 ASN A N 1
ATOM 3017 C CA . ASN A 1 371 ? 21.47800 -27.65800 35.08900 1.000 59.54502 371 ASN A CA 1
ATOM 3018 C C . ASN A 1 371 ? 22.30200 -27.14300 33.91800 1.000 60.80613 371 ASN A C 1
ATOM 3019 O O . ASN A 1 371 ? 23.42100 -26.65100 34.10900 1.000 63.32314 371 ASN A O 1
ATOM 3024 N N . ILE A 1 372 ? 21.77300 -27.25200 32.69600 1.000 60.52846 372 ILE A N 1
ATOM 3025 C CA . ILE A 1 372 ? 22.54500 -26.84100 31.52900 1.000 58.73359 372 ILE A CA 1
ATOM 3026 C C . ILE A 1 372 ? 22.67600 -25.32500 31.47300 1.000 59.90306 372 ILE A C 1
ATOM 3027 O O . ILE A 1 372 ? 23.71500 -24.80200 31.05100 1.000 63.26950 372 ILE A O 1
ATOM 3032 N N . VAL A 1 373 ? 21.65000 -24.59300 31.90900 1.000 58.90799 373 VAL A N 1
ATOM 3033 C CA . VAL A 1 373 ? 21.73300 -23.13700 31.91100 1.000 59.98778 373 VAL A CA 1
ATOM 3034 C C . VAL A 1 373 ? 22.71200 -22.66800 32.97900 1.000 63.12349 373 VAL A C 1
ATOM 3035 O O . VAL A 1 373 ? 23.48300 -21.72400 32.76700 1.000 62.82719 373 VAL A O 1
ATOM 3039 N N . MET A 1 374 ? 22.71500 -23.33700 34.13500 1.000 62.27831 374 MET A N 1
ATOM 3040 C CA . MET A 1 374 ? 23.61400 -22.95800 35.22000 1.000 61.71897 374 MET A CA 1
ATOM 3041 C C . MET A 1 374 ? 25.07000 -23.18600 34.84100 1.000 64.79953 374 MET A C 1
ATOM 3042 O O . MET A 1 374 ? 25.92600 -22.33200 35.10400 1.000 60.75947 374 MET A O 1
ATOM 3047 N N . SER A 1 375 ? 25.36800 -24.32800 34.21700 1.000 65.04143 375 SER A N 1
ATOM 3048 C CA . SER A 1 375 ? 26.74200 -24.61600 33.81700 1.000 66.88127 375 SER A CA 1
ATOM 3049 C C . SER A 1 375 ? 27.24000 -23.59800 32.79800 1.000 66.18833 375 SER A C 1
ATOM 3050 O O . SER A 1 375 ? 28.39500 -23.16200 32.85700 1.000 68.84242 375 SER A O 1
ATOM 3053 N N . TYR A 1 376 ? 26.37600 -23.20000 31.86000 1.000 63.38933 376 TYR A N 1
ATOM 3054 C CA . TYR A 1 376 ? 26.75700 -22.18700 30.88200 1.000 67.78469 376 TYR A CA 1
ATOM 3055 C C . TYR A 1 376 ? 26.97200 -20.83400 31.54500 1.000 65.48871 376 TYR A C 1
ATOM 3056 O O . TYR A 1 376 ? 27.91000 -20.10700 31.19800 1.000 70.13045 376 TYR A O 1
ATOM 3065 N N . HIS A 1 377 ? 26.10400 -20.47400 32.49100 1.000 66.55516 377 HIS A N 1
ATOM 3066 C CA . HIS A 1 377 ? 26.22900 -19.18000 33.15100 1.000 68.50983 377 HIS A CA 1
ATOM 3067 C C . HIS A 1 377 ? 27.41900 -19.15300 34.10400 1.000 67.93480 377 HIS A C 1
ATOM 3068 O O . HIS A 1 377 ? 28.15700 -18.16300 34.15300 1.000 69.70677 377 HIS A O 1
ATOM 3075 N N . LYS A 1 378 ? 27.62900 -20.23300 34.86100 1.000 69.52056 378 LYS A N 1
ATOM 3076 C CA . LYS A 1 378 ? 28.71000 -20.26100 35.84300 1.000 70.89387 378 LYS A CA 1
ATOM 3077 C C . LYS A 1 378 ? 30.09300 -20.28200 35.20500 1.000 69.87867 378 LYS A C 1
ATOM 3078 O O . LYS A 1 378 ? 31.08700 -20.13900 35.92400 1.000 68.68577 378 LYS A O 1
ATOM 3084 N N . ARG A 1 379 ? 30.18200 -20.45500 33.88800 1.000 70.82426 379 ARG A N 1
ATOM 3085 C CA . ARG A 1 379 ? 31.46600 -20.47500 33.20000 1.000 70.28405 379 ARG A CA 1
ATOM 3086 C C . ARG A 1 379 ? 31.77000 -19.18700 32.44900 1.000 66.56710 379 ARG A C 1
ATOM 3087 O O . ARG A 1 379 ? 32.94200 -18.81200 32.34000 1.000 73.94018 379 ARG A O 1
ATOM 3095 N N . TYR A 1 380 ? 30.75300 -18.49000 31.94900 1.000 67.48394 380 TYR A N 1
ATOM 3096 C CA . TYR A 1 380 ? 31.00200 -17.35700 31.06300 1.000 68.46940 380 TYR A CA 1
ATOM 3097 C C . TYR A 1 380 ? 30.23600 -16.09300 31.43500 1.000 68.71707 380 TYR A C 1
ATOM 3098 O O . TYR A 1 380 ? 30.77400 -14.99300 31.27400 1.000 70.95460 380 TYR A O 1
ATOM 3107 N N . GLU A 1 381 ? 28.98400 -16.21800 31.89000 1.000 66.73296 381 GLU A N 1
ATOM 3108 C CA . GLU A 1 381 ? 28.17800 -15.08600 32.36800 1.000 67.39922 381 GLU A CA 1
ATOM 3109 C C . GLU A 1 381 ? 27.85700 -14.09400 31.24400 1.000 68.33099 381 GLU A C 1
ATOM 3110 O O . GLU A 1 381 ? 28.13300 -12.90000 31.35400 1.000 69.18834 381 GLU A O 1
ATOM 3116 N N . LEU A 1 382 ? 27.25700 -14.59400 30.15700 1.000 71.40091 382 LEU A N 1
ATOM 3117 C CA . LEU A 1 382 ? 26.78700 -13.70700 29.09300 1.000 72.41748 382 LEU A CA 1
ATOM 3118 C C . LEU A 1 382 ? 25.27600 -13.81600 28.93500 1.000 66.89494 382 LEU A C 1
ATOM 3119 O O . LEU A 1 382 ? 24.66000 -14.74000 29.48000 1.000 68.33610 382 LEU A O 1
ATOM 3124 N N . PRO A 1 383 ? 24.64300 -12.88700 28.21400 1.000 67.24157 383 PRO A N 1
ATOM 3125 C CA . PRO A 1 383 ? 23.22900 -13.07000 27.87100 1.000 66.25924 383 PRO A CA 1
ATOM 3126 C C . PRO A 1 383 ? 23.02000 -14.39200 27.15100 1.000 64.34450 383 PRO A C 1
ATOM 3127 O O . PRO A 1 383 ? 23.81900 -14.79300 26.30400 1.000 63.86658 383 PRO A O 1
ATOM 3131 N N . MET A 1 384 ? 21.94100 -15.07900 27.50800 1.000 61.18930 384 MET A N 1
ATOM 3132 C CA . MET A 1 384 ? 21.65900 -16.39500 26.96100 1.000 59.33071 384 MET A CA 1
ATOM 3133 C C . MET A 1 384 ? 20.20600 -16.45700 26.51500 1.000 62.23748 384 MET A C 1
ATOM 3134 O O . MET A 1 384 ? 19.44400 -15.49300 26.64200 1.000 61.13334 384 MET A O 1
ATOM 3139 N N . MET A 1 385 ? 19.82600 -17.61900 25.99600 1.000 58.81443 385 MET A N 1
ATOM 3140 C CA . MET A 1 385 ? 18.50400 -17.82300 25.42700 1.000 54.87341 385 MET A CA 1
ATOM 3141 C C . MET A 1 385 ? 18.26900 -19.31600 25.25700 1.000 54.93619 385 MET A C 1
ATOM 3142 O O . MET A 1 385 ? 19.16000 -20.03600 24.79300 1.000 55.77463 385 MET A O 1
ATOM 3147 N N . ILE A 1 386 ? 17.09300 -19.80200 25.65000 1.000 49.18944 386 ILE A N 1
ATOM 3148 C CA . ILE A 1 386 ? 16.70100 -21.17100 25.32900 1.000 52.79134 386 ILE A CA 1
ATOM 3149 C C . ILE A 1 386 ? 16.16800 -21.14600 23.89900 1.000 53.42178 386 ILE A C 1
ATOM 3150 O O . ILE A 1 386 ? 15.01600 -20.78400 23.65600 1.000 50.21448 386 ILE A O 1
ATOM 3155 N N . THR A 1 387 ? 17.02200 -21.50500 22.94000 1.000 52.83478 387 THR A N 1
ATOM 3156 C CA . THR A 1 387 ? 16.64600 -21.43100 21.53500 1.000 50.14055 387 THR A CA 1
ATOM 3157 C C . THR A 1 387 ? 15.86200 -22.64800 21.06500 1.000 48.36343 387 THR A C 1
ATOM 3158 O O . THR A 1 387 ? 15.21000 -22.57400 20.02000 1.000 49.52737 387 THR A O 1
ATOM 3162 N N . GLU A 1 388 ? 15.90500 -23.75700 21.80300 1.000 50.05080 388 GLU A N 1
ATOM 3163 C CA . GLU A 1 388 ? 15.12800 -24.94200 21.46100 1.000 48.76237 388 GLU A CA 1
ATOM 3164 C C . GLU A 1 388 ? 14.78100 -25.70000 22.73400 1.000 47.53606 388 GLU A C 1
ATOM 3165 O O . GLU A 1 388 ? 15.66000 -25.96100 23.56200 1.000 49.83665 388 GLU A O 1
ATOM 3171 N N . ASN A 1 389 ? 13.50500 -26.05300 22.88000 1.000 43.85093 389 ASN A N 1
ATOM 3172 C CA . ASN A 1 389 ? 13.05200 -26.89100 23.98600 1.000 46.55533 389 ASN A CA 1
ATOM 3173 C C . ASN A 1 389 ? 11.67200 -27.43300 23.64800 1.000 44.85153 389 ASN A C 1
ATOM 3174 O O . ASN A 1 389 ? 10.77300 -26.66200 23.30300 1.000 46.58014 389 ASN A O 1
ATOM 3179 N N . GLY A 1 390 ? 11.51000 -28.74700 23.74500 1.000 42.29476 390 GLY A N 1
ATOM 3180 C CA . GLY A 1 390 ? 10.25500 -29.37000 23.38200 1.000 42.14627 390 GLY A CA 1
ATOM 3181 C C . GLY A 1 390 ? 10.39100 -30.87800 23.38800 1.000 42.88727 390 GLY A C 1
ATOM 3182 O O . GLY A 1 390 ? 11.37100 -31.43200 23.89300 1.000 43.38607 390 GLY A O 1
ATOM 3183 N N . MET A 1 391 ? 9.38600 -31.53000 22.80900 1.000 41.26573 391 MET A N 1
ATOM 3184 C CA . MET A 1 391 ? 9.36400 -32.98500 22.76600 1.000 42.83554 391 MET A CA 1
ATOM 3185 C C . MET A 1 391 ? 8.49500 -33.45000 21.60800 1.000 46.57921 391 MET A C 1
ATOM 3186 O O . MET A 1 391 ? 7.60800 -32.72800 21.14300 1.000 45.54797 391 MET A O 1
ATOM 3191 N N . ALA A 1 392 ? 8.78800 -34.65600 21.13100 1.000 45.51925 392 ALA A N 1
ATOM 3192 C CA . ALA A 1 392 ? 7.94800 -35.31600 20.14200 1.000 46.84627 392 ALA A CA 1
ATOM 3193 C C . ALA A 1 392 ? 6.75700 -35.94000 20.85800 1.000 48.02544 392 ALA A C 1
ATOM 3194 O O . ALA A 1 392 ? 6.92800 -36.84600 21.68100 1.000 47.34472 392 ALA A O 1
ATOM 3196 N N . ASP A 1 393 ? 5.55400 -35.45400 20.54600 1.000 46.42534 393 ASP A N 1
ATOM 3197 C CA . ASP A 1 393 ? 4.35200 -35.85100 21.28500 1.000 46.04260 393 ASP A CA 1
ATOM 3198 C C . ASP A 1 393 ? 3.13900 -35.47000 20.42700 1.000 47.98490 393 ASP A C 1
ATOM 3199 O O . ASP A 1 393 ? 2.64400 -34.34500 20.50500 1.000 47.02288 393 ASP A O 1
ATOM 3204 N N . ASP A 1 394 ? 2.67000 -36.42800 19.62400 1.000 49.61892 394 ASP A N 1
ATOM 3205 C CA . ASP A 1 394 ? 1.59600 -36.14700 18.67400 1.000 48.92495 394 ASP A CA 1
ATOM 3206 C C . ASP A 1 394 ? 0.26500 -35.93100 19.38500 1.000 48.33094 394 ASP A C 1
ATOM 3207 O O . ASP A 1 394 ? -0.42000 -34.92700 19.15200 1.000 43.99569 394 ASP A O 1
ATOM 3212 N N . ASN A 1 395 ? -0.11800 -36.86400 20.25500 1.000 48.51264 395 ASN A N 1
ATOM 3213 C CA . ASN A 1 395 ? -1.39300 -36.80700 20.95700 1.000 45.58273 395 ASN A CA 1
ATOM 3214 C C . ASN A 1 395 ? -1.38100 -35.85900 22.14800 1.000 45.14907 395 ASN A C 1
ATOM 3215 O O . ASN A 1 395 ? -2.36800 -35.81900 22.89100 1.000 47.74269 395 ASN A O 1
ATOM 3220 N N . ASP A 1 396 ? -0.29400 -35.10800 22.34400 1.000 46.49901 396 ASP A N 1
ATOM 3221 C CA . ASP A 1 396 ? -0.17800 -34.15000 23.44500 1.000 44.49377 396 ASP A CA 1
ATOM 3222 C C . ASP A 1 396 ? -0.35200 -34.83800 24.79600 1.000 45.30243 396 ASP A C 1
ATOM 3223 O O . ASP A 1 396 ? -0.98500 -34.30800 25.71100 1.000 43.87831 396 ASP A O 1
ATOM 3228 N N . ARG A 1 397 ? 0.21900 -36.03800 24.91900 1.000 47.58088 397 ARG A N 1
ATOM 3229 C CA . ARG A 1 397 ? 0.14100 -36.78000 26.17300 1.000 45.91664 397 ARG A CA 1
ATOM 3230 C C . ARG A 1 397 ? 1.02600 -36.16000 27.24700 1.000 45.82160 397 ARG A C 1
ATOM 3231 O O . ARG A 1 397 ? 0.61200 -36.03800 28.40600 1.000 47.33250 397 ARG A O 1
ATOM 3239 N N . PHE A 1 398 ? 2.25100 -35.76800 26.88700 1.000 46.83053 398 PHE A N 1
ATOM 3240 C CA . PHE A 1 398 ? 3.21700 -35.29400 27.86700 1.000 48.60634 398 PHE A CA 1
ATOM 3241 C C . PHE A 1 398 ? 3.61200 -33.83500 27.70100 1.000 47.27564 398 PHE A C 1
ATOM 3242 O O . PHE A 1 398 ? 4.08300 -33.23200 28.67200 1.000 46.30113 398 PHE A O 1
ATOM 3250 N N . ARG A 1 399 ? 3.43900 -33.25800 26.51200 1.000 43.64170 399 ARG A N 1
ATOM 3251 C CA . ARG A 1 399 ? 3.91600 -31.89700 26.28200 1.000 45.37724 399 ARG A CA 1
ATOM 3252 C C . ARG A 1 399 ? 3.33900 -30.86400 27.24800 1.000 46.33624 399 ARG A C 1
ATOM 3253 O O . ARG A 1 399 ? 4.08700 -29.94900 27.63600 1.000 43.93928 399 ARG A O 1
ATOM 3261 N N . PRO A 1 400 ? 2.06300 -30.91700 27.65700 1.000 45.03309 400 PRO A N 1
ATOM 3262 C CA . PRO A 1 400 ? 1.60100 -29.94000 28.66100 1.000 45.33750 400 PRO A CA 1
ATOM 3263 C C . PRO A 1 400 ? 2.41100 -29.97100 29.94500 1.000 48.85605 400 PRO A C 1
ATOM 3264 O O . PRO A 1 400 ? 2.79800 -28.91400 30.45900 1.000 46.57687 400 PRO A O 1
ATOM 3268 N N . ARG A 1 401 ? 2.68300 -31.16300 30.47900 1.000 48.60906 401 ARG A N 1
ATOM 3269 C CA . ARG A 1 401 ? 3.51700 -31.25700 31.67000 1.000 48.52874 401 ARG A CA 1
ATOM 3270 C C . ARG A 1 401 ? 4.98100 -30.97900 31.35000 1.000 51.03320 401 ARG A C 1
ATOM 3271 O O . ARG A 1 401 ? 5.71800 -30.48700 32.21100 1.000 46.23263 401 ARG A O 1
ATOM 3279 N N . TYR A 1 402 ? 5.41300 -31.28200 30.12200 1.000 49.14271 402 TYR A N 1
ATOM 3280 C CA . TYR A 1 402 ? 6.78400 -30.98400 29.71500 1.000 47.86963 402 TYR A CA 1
ATOM 3281 C C . TYR A 1 402 ? 7.03200 -29.48100 29.69400 1.000 48.47619 402 TYR A C 1
ATOM 3282 O O . TYR A 1 402 ? 8.04200 -28.99600 30.21800 1.000 49.13675 402 TYR A O 1
ATOM 3291 N N . LEU A 1 403 ? 6.11300 -28.72500 29.09000 1.000 46.53635 403 LEU A N 1
ATOM 3292 C CA . LEU A 1 403 ? 6.32200 -27.29100 28.93200 1.000 48.44481 403 LEU A CA 1
ATOM 3293 C C . LEU A 1 403 ? 6.33500 -26.57500 30.27700 1.000 48.85747 403 LEU A C 1
ATOM 3294 O O . LEU A 1 403 ? 7.16300 -25.68500 30.50300 1.000 47.66310 403 LEU A O 1
ATOM 3299 N N . VAL A 1 404 ? 5.42700 -26.94700 31.18200 1.000 50.51804 404 VAL A N 1
ATOM 3300 C CA . VAL A 1 404 ? 5.34100 -26.25400 32.46300 1.000 50.78239 404 VAL A CA 1
ATOM 3301 C C . VAL A 1 404 ? 6.53600 -26.59800 33.34200 1.000 51.08408 404 VAL A C 1
ATOM 3302 O O . VAL A 1 404 ? 7.14600 -25.71500 33.95600 1.000 51.90319 404 VAL A O 1
ATOM 3306 N N . SER A 1 405 ? 6.89800 -27.88100 33.41000 1.000 50.06345 405 SER A N 1
ATOM 3307 C CA . SER A 1 405 ? 7.97900 -28.29600 34.29900 1.000 49.68399 405 SER A CA 1
ATOM 3308 C C . SER A 1 405 ? 9.31600 -27.70500 33.86400 1.000 55.34967 405 SER A C 1
ATOM 3309 O O . SER A 1 405 ? 10.12500 -27.30100 34.70900 1.000 54.13415 405 SER A O 1
ATOM 3312 N N . HIS A 1 406 ? 9.56400 -27.64200 32.55200 1.000 52.38241 406 HIS A N 1
ATOM 3313 C CA . HIS A 1 406 ? 10.81700 -27.07200 32.06500 1.000 50.30640 406 HIS A CA 1
ATOM 3314 C C . HIS A 1 406 ? 10.85500 -25.56300 32.27400 1.000 50.95706 406 HIS A C 1
ATOM 3315 O O . HIS A 1 406 ? 11.90400 -25.00500 32.61700 1.000 54.51855 406 HIS A O 1
ATOM 3322 N N . LEU A 1 407 ? 9.72100 -24.88700 32.08200 1.000 48.37626 407 LEU A N 1
ATOM 3323 C CA . LEU A 1 407 ? 9.68900 -23.43700 32.23600 1.000 51.44762 407 LEU A CA 1
ATOM 3324 C C . LEU A 1 407 ? 9.88300 -23.01400 33.68900 1.000 58.52639 407 LEU A C 1
ATOM 3325 O O . LEU A 1 407 ? 10.39400 -21.91800 33.94700 1.000 61.38192 407 LEU A O 1
ATOM 3330 N N . LYS A 1 408 ? 9.48300 -23.85400 34.64900 1.000 52.03728 408 LYS A N 1
ATOM 3331 C CA . LYS A 1 408 ? 9.70800 -23.50500 36.04600 1.000 58.26324 408 LYS A CA 1
ATOM 3332 C C . LYS A 1 408 ? 11.13100 -23.82000 36.48500 1.000 60.27054 408 LYS A C 1
ATOM 3333 O O . LYS A 1 408 ? 11.67500 -23.12200 37.34800 1.000 58.90677 408 LYS A O 1
ATOM 3339 N N . ASN A 1 409 ? 11.74800 -24.85500 35.90900 1.000 58.99588 409 ASN A N 1
ATOM 3340 C CA . ASN A 1 409 ? 13.16100 -25.09100 36.16400 1.000 55.46609 409 ASN A CA 1
ATOM 3341 C C . ASN A 1 409 ? 14.01600 -24.00900 35.52500 1.000 58.88350 409 ASN A C 1
ATOM 3342 O O . ASN A 1 409 ? 15.08600 -23.67500 36.04400 1.000 62.44156 409 ASN A O 1
ATOM 3347 N N . LEU A 1 410 ? 13.55800 -23.45000 34.40500 1.000 57.93208 410 LEU A N 1
ATOM 3348 C CA . LEU A 1 410 ? 14.25000 -22.31200 33.81500 1.000 60.62541 410 LEU A CA 1
ATOM 3349 C C . LEU A 1 410 ? 14.02600 -21.05000 34.63700 1.000 61.74137 410 LEU A C 1
ATOM 3350 O O . LEU A 1 410 ? 14.95100 -20.25100 34.81800 1.000 63.51685 410 LEU A O 1
ATOM 3355 N N . GLU A 1 411 ? 12.80600 -20.85300 35.14400 1.000 60.38565 411 GLU A N 1
ATOM 3356 C CA . GLU A 1 411 ? 12.55000 -19.71300 36.01900 1.000 63.10776 411 GLU A CA 1
ATOM 3357 C C . GLU A 1 411 ? 13.41400 -19.78300 37.27200 1.000 66.19857 411 GLU A C 1
ATOM 3358 O O . GLU A 1 411 ? 13.89300 -18.75500 37.76600 1.000 66.94190 411 GLU A O 1
ATOM 3364 N N . ARG A 1 412 ? 13.62800 -20.99300 37.79600 1.000 66.70777 412 ARG A N 1
ATOM 3365 C CA . ARG A 1 412 ? 14.56700 -21.17000 38.89800 1.000 64.56150 412 ARG A CA 1
ATOM 3366 C C . ARG A 1 412 ? 15.97600 -20.76200 38.48900 1.000 68.37276 412 ARG A C 1
ATOM 3367 O O . ARG A 1 412 ? 16.78100 -20.35900 39.33800 1.000 66.88345 412 ARG A O 1
ATOM 3375 N N . ALA A 1 413 ? 16.28700 -20.84500 37.19400 1.000 69.58502 413 ALA A N 1
ATOM 3376 C CA . ALA A 1 413 ? 17.60300 -20.44200 36.71500 1.000 66.20696 413 ALA A CA 1
ATOM 3377 C C . ALA A 1 413 ? 17.71900 -18.92700 36.58400 1.000 70.87816 413 ALA A C 1
ATOM 3378 O O . ALA A 1 413 ? 18.77300 -18.35800 36.88800 1.000 72.49127 413 ALA A O 1
ATOM 3380 N N . ILE A 1 414 ? 16.65400 -18.25600 36.13500 1.000 71.52723 414 ILE A N 1
ATOM 3381 C CA . ILE A 1 414 ? 16.68400 -16.79800 36.05700 1.000 71.12966 414 ILE A CA 1
ATOM 3382 C C . ILE A 1 414 ? 16.88200 -16.19900 37.44200 1.000 72.97130 414 ILE A C 1
ATOM 3383 O O . ILE A 1 414 ? 17.66300 -15.25600 37.62300 1.000 74.22180 414 ILE A O 1
ATOM 3388 N N . ASN A 1 415 ? 16.17900 -16.74100 38.44100 1.000 75.67766 415 ASN A N 1
ATOM 3389 C CA . ASN A 1 415 ? 16.27000 -16.20700 39.79500 1.000 80.33107 415 ASN A CA 1
ATOM 3390 C C . ASN A 1 415 ? 17.66000 -16.41200 40.38500 1.000 79.49606 415 ASN A C 1
ATOM 3391 O O . ASN A 1 415 ? 18.10100 -15.61600 41.22300 1.000 84.53983 415 ASN A O 1
ATOM 3396 N N . ASP A 1 416 ? 18.37200 -17.44900 39.94900 1.000 77.13133 416 ASP A N 1
ATOM 3397 C CA . ASP A 1 416 ? 19.70700 -17.74400 40.45300 1.000 79.11409 416 ASP A CA 1
ATOM 3398 C C . ASP A 1 416 ? 20.80400 -16.97300 39.72600 1.000 76.01734 416 ASP A C 1
ATOM 3399 O O . ASP A 1 416 ? 21.98900 -17.23300 39.96400 1.000 75.28417 416 ASP A O 1
ATOM 3404 N N . GLY A 1 417 ? 20.44400 -16.03900 38.85000 1.000 83.37164 417 GLY A N 1
ATOM 3405 C CA . GLY A 1 417 ? 21.40600 -15.15300 38.21400 1.000 82.32852 417 GLY A CA 1
ATOM 3406 C C . GLY A 1 417 ? 21.59200 -15.34300 36.71700 1.000 79.21112 417 GLY A C 1
ATOM 3407 O O . GLY A 1 417 ? 22.28300 -14.52400 36.09500 1.000 80.32748 417 GLY A O 1
ATOM 3408 N N . ALA A 1 418 ? 21.02000 -16.37500 36.09900 1.000 74.28302 418 ALA A N 1
ATOM 3409 C CA . ALA A 1 418 ? 21.24000 -16.60500 34.67300 1.000 75.71708 418 ALA A CA 1
ATOM 3410 C C . ALA A 1 418 ? 20.63600 -15.47800 33.84000 1.000 70.65841 418 ALA A C 1
ATOM 3411 O O . ALA A 1 418 ? 19.46100 -15.13200 34.00200 1.000 67.98062 418 ALA A O 1
ATOM 3413 N N . LYS A 1 419 ? 21.44000 -14.91600 32.93900 1.000 69.58906 419 LYS A N 1
ATOM 3414 C CA . LYS A 1 419 ? 21.00400 -13.80500 32.09000 1.000 66.56274 419 LYS A CA 1
ATOM 3415 C C . LYS A 1 419 ? 20.29500 -14.32700 30.83800 1.000 65.19180 419 LYS A C 1
ATOM 3416 O O . LYS A 1 419 ? 20.67200 -14.04700 29.70100 1.000 63.49578 419 LYS A O 1
ATOM 3422 N N . VAL A 1 420 ? 19.23900 -15.10000 31.07300 1.000 64.49724 420 VAL A N 1
ATOM 3423 C CA . VAL A 1 420 ? 18.40800 -15.65400 30.01000 1.000 63.59479 420 VAL A CA 1
ATOM 3424 C C . VAL A 1 420 ? 17.18300 -14.76400 29.85800 1.000 61.10825 420 VAL A C 1
ATOM 3425 O O . VAL A 1 420 ? 16.39500 -14.61300 30.79900 1.000 62.15240 420 VAL A O 1
ATOM 3429 N N . ASP A 1 421 ? 17.01800 -14.17400 28.67300 1.000 59.84116 421 ASP A N 1
ATOM 3430 C CA . ASP A 1 421 ? 15.92600 -13.24200 28.41400 1.000 62.47513 421 ASP A CA 1
ATOM 3431 C C . ASP A 1 421 ? 14.95500 -13.76000 27.35700 1.000 59.10383 421 ASP A C 1
ATOM 3432 O O . ASP A 1 421 ? 14.18100 -12.97500 26.80000 1.000 55.36163 421 ASP A O 1
ATOM 3437 N N . GLY A 1 422 ? 14.96700 -15.06000 27.07200 1.000 56.84496 422 GLY A N 1
ATOM 3438 C CA . GLY A 1 422 ? 14.10600 -15.59700 26.03700 1.000 57.50764 422 GLY A CA 1
ATOM 3439 C C . GLY A 1 422 ? 13.98700 -17.10000 26.11500 1.000 54.50116 422 GLY A C 1
ATOM 3440 O O . GLY A 1 422 ? 14.92800 -17.79800 26.50400 1.000 53.92245 422 GLY A O 1
ATOM 3441 N N . TYR A 1 423 ? 12.81200 -17.59900 25.73400 1.000 52.52938 423 TYR A N 1
ATOM 3442 C CA . TYR A 1 423 ? 12.53600 -19.03000 25.64700 1.000 52.61584 423 TYR A CA 1
ATOM 3443 C C . TYR A 1 423 ? 11.88900 -19.28900 24.29300 1.000 52.58443 423 TYR A C 1
ATOM 3444 O O . TYR A 1 423 ? 10.77200 -18.82700 24.03700 1.000 51.72483 423 TYR A O 1
ATOM 3453 N N . LEU A 1 424 ? 12.58500 -20.01400 23.42700 1.000 52.44462 424 LEU A N 1
ATOM 3454 C CA . LEU A 1 424 ? 12.09500 -20.32800 22.08800 1.000 50.71162 424 LEU A CA 1
ATOM 3455 C C . LEU A 1 424 ? 11.77700 -21.81800 22.05300 1.000 50.61073 424 LEU A C 1
ATOM 3456 O O . LEU A 1 424 ? 12.68000 -22.65800 21.99100 1.000 44.68010 424 LEU A O 1
ATOM 3461 N N . HIS A 1 425 ? 10.48700 -22.13600 22.11100 1.000 49.00037 425 HIS A N 1
ATOM 3462 C CA . HIS A 1 425 ? 10.04700 -23.52400 22.09800 1.000 48.20934 425 HIS A CA 1
ATOM 3463 C C . HIS A 1 425 ? 10.26900 -24.11100 20.71100 1.000 49.12995 425 HIS A C 1
ATOM 3464 O O . HIS A 1 425 ? 9.82300 -23.53800 19.71200 1.000 52.31603 425 HIS A O 1
ATOM 3471 N N . TRP A 1 426 ? 10.70300 -25.37600 20.66700 1.000 45.29359 426 TRP A N 1
ATOM 3472 C CA . TRP A 1 426 ? 10.76800 -26.12800 19.39000 1.000 45.95175 426 TRP A CA 1
ATOM 3473 C C . TRP A 1 426 ? 9.64800 -27.17300 19.40700 1.000 48.36226 426 TRP A C 1
ATOM 3474 O O . TRP A 1 426 ? 9.87100 -28.24700 19.97100 1.000 49.41495 426 TRP A O 1
ATOM 3485 N N . ALA A 1 427 ? 8.49000 -26.87300 18.81700 1.000 48.38086 427 ALA A N 1
ATOM 3486 C CA . ALA A 1 427 ? 8.34300 -25.75000 17.86700 1.000 45.97897 427 ALA A CA 1
ATOM 3487 C C . ALA A 1 427 ? 6.88400 -25.31400 17.80900 1.000 46.60732 427 ALA A C 1
ATOM 3488 O O . ALA A 1 427 ? 6.05600 -25.95100 18.46900 1.000 44.62553 427 ALA A O 1
ATOM 3490 N N . LEU A 1 428 ? 6.59400 -24.27600 17.02800 1.000 45.29146 428 LEU A N 1
ATOM 3491 C CA . LEU A 1 428 ? 5.19500 -23.80600 16.88500 1.000 47.20556 428 LEU A CA 1
ATOM 3492 C C . LEU A 1 428 ? 4.39900 -24.88000 16.15900 1.000 46.90423 428 LEU A C 1
ATOM 3493 O O . LEU A 1 428 ? 3.27200 -25.16000 16.57700 1.000 48.47355 428 LEU A O 1
ATOM 3498 N N . THR A 1 429 ? 4.98700 -25.46700 15.12200 1.000 45.72203 429 THR A N 1
ATOM 3499 C CA . THR A 1 429 ? 4.27300 -26.47700 14.31300 1.000 44.71084 429 THR A CA 1
ATOM 3500 C C . THR A 1 429 ? 5.16100 -27.69800 14.14500 1.000 43.29531 429 THR A C 1
ATOM 3501 O O . THR A 1 429 ? 6.36700 -27.56900 14.34600 1.000 44.11410 429 THR A O 1
ATOM 3505 N N . ASP A 1 430 ? 4.57300 -28.84500 13.82700 1.000 41.94233 430 ASP A N 1
ATOM 3506 C CA . ASP A 1 430 ? 5.40600 -30.00000 13.52300 1.000 41.56430 430 ASP A CA 1
ATOM 3507 C C . ASP A 1 430 ? 6.25100 -29.70400 12.28500 1.000 41.31465 430 ASP A C 1
ATOM 3508 O O . ASP A 1 430 ? 6.02400 -28.72800 11.56900 1.000 42.48992 430 ASP A O 1
ATOM 3513 N N . ASN A 1 431 ? 7.24000 -30.55800 12.02700 1.000 44.72636 431 ASN A N 1
ATOM 3514 C CA . ASN A 1 431 ? 8.16300 -30.28800 10.93100 1.000 38.38029 431 ASN A CA 1
ATOM 3515 C C . ASN A 1 431 ? 8.93500 -31.55100 10.57800 1.000 41.19910 431 ASN A C 1
ATOM 3516 O O . ASN A 1 431 ? 8.74000 -32.61700 11.16800 1.000 46.30066 431 ASN A O 1
ATOM 3521 N N . PHE A 1 432 ? 9.82400 -31.40800 9.59500 1.000 44.45511 432 PHE A N 1
ATOM 3522 C CA . PHE A 1 432 ? 10.66700 -32.49000 9.10100 1.000 45.98440 432 PHE A CA 1
ATOM 3523 C C . PHE A 1 432 ? 11.82000 -32.70400 10.07300 1.000 46.55177 432 PHE A C 1
ATOM 3524 O O . PHE A 1 432 ? 12.75100 -31.89200 10.13200 1.000 47.22261 432 PHE A O 1
ATOM 3532 N N . GLU A 1 433 ? 11.76700 -33.79600 10.83500 1.000 44.85197 433 GLU A N 1
ATOM 3533 C CA . GLU A 1 433 ? 12.83500 -34.13500 11.77600 1.000 46.68447 433 GLU A CA 1
ATOM 3534 C C . GLU A 1 433 ? 13.93100 -34.94000 11.07000 1.000 47.78400 433 GLU A C 1
ATOM 3535 O O . GLU A 1 433 ? 14.22000 -36.09300 11.39600 1.000 46.67662 433 GLU A O 1
ATOM 3541 N N . TRP A 1 434 ? 14.52700 -34.29500 10.06300 1.000 47.35682 434 TRP A N 1
ATOM 3542 C CA . TRP A 1 434 ? 15.71300 -34.79200 9.37000 1.000 48.59886 434 TRP A CA 1
ATOM 3543 C C . TRP A 1 434 ? 15.58900 -36.25400 8.95600 1.000 48.24587 434 TRP A C 1
ATOM 3544 O O . TRP A 1 434 ? 14.70500 -36.60900 8.17000 1.000 45.42538 434 TRP A O 1
ATOM 3555 N N . GLY A 1 435 ? 16.46800 -37.10700 9.48700 1.000 49.69482 435 GLY A N 1
ATOM 3556 C CA . GLY A 1 435 ? 16.48900 -38.50500 9.09400 1.000 47.49150 435 GLY A CA 1
ATOM 3557 C C . GLY A 1 435 ? 15.25100 -39.28400 9.48400 1.000 50.61824 435 GLY A C 1
ATOM 3558 O O . GLY A 1 435 ? 14.99000 -40.34000 8.89700 1.000 52.58079 435 GLY A O 1
ATOM 3559 N N . SER A 1 436 ? 14.48500 -38.79400 10.45900 1.000 45.81759 436 SER A N 1
ATOM 3560 C CA . SER A 1 436 ? 13.28100 -39.47300 10.91800 1.000 48.42920 436 SER A CA 1
ATOM 3561 C C . SER A 1 436 ? 12.01200 -38.96600 10.24800 1.000 48.49906 436 SER A C 1
ATOM 3562 O O . SER A 1 436 ? 10.93400 -39.51200 10.50400 1.000 48.01142 436 SER A O 1
ATOM 3565 N N . GLY A 1 437 ? 12.10900 -37.93400 9.41000 1.000 46.81588 437 GLY A N 1
ATOM 3566 C CA . GLY A 1 437 ? 10.96200 -37.46900 8.65700 1.000 47.26748 437 GLY A CA 1
ATOM 3567 C C . GLY A 1 437 ? 9.92000 -36.77700 9.52000 1.000 49.25194 437 GLY A C 1
ATOM 3568 O O . GLY A 1 437 ? 10.21000 -36.21600 10.58100 1.000 46.26688 437 GLY A O 1
ATOM 3569 N N . PHE A 1 438 ? 8.67700 -36.82200 9.04400 1.000 46.32245 438 PHE A N 1
ATOM 3570 C CA . PHE A 1 438 ? 7.56300 -36.16800 9.71700 1.000 45.32912 438 PHE A CA 1
ATOM 3571 C C . PHE A 1 438 ? 6.95700 -37.01200 10.83000 1.000 47.13218 438 PHE A C 1
ATOM 3572 O O . PHE A 1 438 ? 5.98300 -36.57300 11.45000 1.000 47.96098 438 PHE A O 1
ATOM 3580 N N . SER A 1 439 ? 7.49500 -38.20700 11.09500 1.000 45.47199 439 SER A N 1
ATOM 3581 C CA . SER A 1 439 ? 6.93300 -39.05000 12.14500 1.000 44.20364 439 SER A CA 1
ATOM 3582 C C . SER A 1 439 ? 7.11600 -38.43000 13.52400 1.000 46.63732 439 SER A C 1
ATOM 3583 O O . SER A 1 439 ? 6.31300 -38.68500 14.42800 1.000 44.85868 439 SER A O 1
ATOM 3586 N N . LYS A 1 440 ? 8.15100 -37.61400 13.70200 1.000 45.81034 440 LYS A N 1
ATOM 3587 C CA . LYS A 1 440 ? 8.43200 -36.97500 14.98200 1.000 48.18802 440 LYS A CA 1
ATOM 3588 C C . LYS A 1 440 ? 7.80300 -35.58500 14.98400 1.000 45.31186 440 LYS A C 1
ATOM 3589 O O . LYS A 1 440 ? 8.25300 -34.69000 14.26100 1.000 40.45514 440 LYS A O 1
ATOM 3595 N N . LYS A 1 441 ? 6.76400 -35.40700 15.80000 1.000 45.47634 441 LYS A N 1
ATOM 3596 C CA . LYS A 1 441 ? 5.95900 -34.18800 15.81800 1.000 48.83540 441 LYS A CA 1
ATOM 3597 C C . LYS A 1 441 ? 6.26500 -33.40700 17.09100 1.000 45.41271 441 LYS A C 1
ATOM 3598 O O . LYS A 1 441 ? 5.82500 -33.78900 18.18100 1.000 45.78877 441 LYS A O 1
ATOM 3604 N N . PHE A 1 442 ? 6.99900 -32.30600 16.94400 1.000 43.34768 442 PHE A N 1
ATOM 3605 C CA . PHE A 1 442 ? 7.43300 -31.48100 18.06200 1.000 45.69556 442 PHE A CA 1
ATOM 3606 C C . PHE A 1 442 ? 6.56400 -30.25100 18.27300 1.000 46.10701 442 PHE A C 1
ATOM 3607 O O . PHE A 1 442 ? 6.81400 -29.49200 19.21300 1.000 52.04862 442 PHE A O 1
ATOM 3615 N N . GLY A 1 443 ? 5.55300 -30.03600 17.43500 1.000 43.46328 443 GLY A N 1
ATOM 3616 C CA . GLY A 1 443 ? 4.86100 -28.76100 17.42500 1.000 45.44404 443 GLY A CA 1
ATOM 3617 C C . GLY A 1 443 ? 3.88000 -28.58700 18.57300 1.000 47.43699 443 GLY A C 1
ATOM 3618 O O . GLY A 1 443 ? 3.27300 -29.53700 19.06500 1.000 46.16427 443 GLY A O 1
ATOM 3619 N N . LEU A 1 444 ? 3.74200 -27.33200 19.01000 1.000 45.97446 444 LEU A N 1
ATOM 3620 C CA . LEU A 1 444 ? 2.62700 -26.95600 19.86800 1.000 42.85377 444 LEU A CA 1
ATOM 3621 C C . LEU A 1 444 ? 1.31800 -26.98800 19.10300 1.000 47.04744 444 LEU A C 1
ATOM 3622 O O . LEU A 1 444 ? 0.24700 -27.05500 19.71500 1.000 45.97212 444 LEU A O 1
ATOM 3627 N N . ILE A 1 445 ? 1.38400 -26.91500 17.77900 1.000 48.05644 445 ILE A N 1
ATOM 3628 C CA . ILE A 1 445 ? 0.24000 -27.16600 16.91900 1.000 50.22841 445 ILE A CA 1
ATOM 3629 C C . ILE A 1 445 ? 0.61500 -28.29000 15.96400 1.000 46.43771 445 ILE A C 1
ATOM 3630 O O . ILE A 1 445 ? 1.77800 -28.44200 15.57500 1.000 44.54457 445 ILE A O 1
ATOM 3635 N N . LYS A 1 446 ? -0.37500 -29.10100 15.61000 1.000 45.52808 446 LYS A N 1
ATOM 3636 C CA . LYS A 1 446 ? -0.14600 -30.25800 14.76000 1.000 49.03732 446 LYS A CA 1
ATOM 3637 C C . LYS A 1 446 ? -0.49000 -29.91000 13.31800 1.000 49.80901 446 LYS A C 1
ATOM 3638 O O . LYS A 1 446 ? -1.42800 -29.14900 13.05500 1.000 48.40403 446 LYS A O 1
ATOM 3644 N N . VAL A 1 447 ? 0.29900 -30.44400 12.39000 1.000 49.04263 447 VAL A N 1
ATOM 3645 C CA . VAL A 1 447 ? 0.15900 -30.17200 10.96500 1.000 45.76164 447 VAL A CA 1
ATOM 3646 C C . VAL A 1 447 ? -0.29100 -31.45100 10.27500 1.000 49.93624 447 VAL A C 1
ATOM 3647 O O . VAL A 1 447 ? 0.32900 -32.50800 10.44800 1.000 46.64606 447 VAL A O 1
ATOM 3651 N N . ASP A 1 448 ? -1.37800 -31.35800 9.51000 1.000 47.28407 448 ASP A N 1
ATOM 3652 C CA . ASP A 1 448 ? -1.81000 -32.42700 8.61100 1.000 46.62429 448 ASP A CA 1
ATOM 3653 C C . ASP A 1 448 ? -1.07600 -32.21500 7.29500 1.000 47.84860 448 ASP A C 1
ATOM 3654 O O . ASP A 1 448 ? -1.41700 -31.32000 6.52100 1.000 52.21263 448 ASP A O 1
ATOM 3659 N N . TYR A 1 449 ? -0.05900 -33.03700 7.03300 1.000 47.82864 449 TYR A N 1
ATOM 3660 C CA . TYR A 1 449 ? 0.76300 -32.81900 5.84700 1.000 50.97545 449 TYR A CA 1
ATOM 3661 C C . TYR A 1 449 ? 0.02800 -33.11100 4.54600 1.000 48.21004 449 TYR A C 1
ATOM 3662 O O . TYR A 1 449 ? 0.51500 -32.71500 3.48100 1.000 50.51955 449 TYR A O 1
ATOM 3671 N N . LYS A 1 450 ? -1.12100 -33.78500 4.59800 1.000 51.03943 450 LYS A N 1
ATOM 3672 C CA . LYS A 1 450 ? -1.89800 -33.99600 3.38200 1.000 52.92434 450 LYS A CA 1
ATOM 3673 C C . LYS A 1 450 ? -2.68000 -32.74600 3.00100 1.000 50.02267 450 LYS A C 1
ATOM 3674 O O . LYS A 1 450 ? -2.74000 -32.38600 1.82000 1.000 51.62620 450 LYS A O 1
ATOM 3680 N N . THR A 1 451 ? -3.27600 -32.06800 3.98500 1.000 46.75029 451 THR A N 1
ATOM 3681 C CA . THR A 1 451 ? -4.09100 -30.88700 3.74100 1.000 45.61177 451 THR A CA 1
ATOM 3682 C C . THR A 1 451 ? -3.41500 -29.58200 4.13600 1.000 46.49423 451 THR A C 1
ATOM 3683 O O . THR A 1 451 ? -3.95700 -28.51500 3.82800 1.000 47.74732 451 THR A O 1
ATOM 3687 N N . LYS A 1 452 ? -2.26400 -29.63800 4.81100 1.000 51.09299 452 LYS A N 1
ATOM 3688 C CA . LYS A 1 452 ? -1.52700 -28.46900 5.29900 1.000 46.84356 452 LYS A CA 1
ATOM 3689 C C . LYS A 1 452 ? -2.31700 -27.67000 6.33400 1.000 46.72014 452 LYS A C 1
ATOM 3690 O O . LYS A 1 452 ? -2.03500 -26.48700 6.55800 1.000 42.45914 452 LYS A O 1
ATOM 3696 N N . LYS A 1 453 ? -3.29300 -28.29500 6.98700 1.000 47.49401 453 LYS A N 1
ATOM 3697 C CA . LYS A 1 453 ? -4.09300 -27.59800 7.98200 1.000 49.30804 453 LYS A CA 1
ATOM 3698 C C . LYS A 1 453 ? -3.38300 -27.56300 9.33100 1.000 49.84484 453 LYS A C 1
ATOM 3699 O O . LYS A 1 453 ? -2.67300 -28.49700 9.71300 1.000 46.52284 453 LYS A O 1
ATOM 3705 N N . ARG A 1 454 ? -3.59100 -26.46500 10.05300 1.000 52.35841 454 ARG A N 1
ATOM 3706 C CA . ARG A 1 454 ? -2.99900 -26.24000 11.36400 1.000 46.13339 454 ARG A CA 1
ATOM 3707 C C . ARG A 1 454 ? -4.01300 -26.61100 12.44100 1.000 49.85845 454 ARG A C 1
ATOM 3708 O O . ARG A 1 454 ? -5.18500 -26.23100 12.34800 1.000 52.42228 454 ARG A O 1
ATOM 3716 N N . TYR A 1 455 ? -3.56200 -27.34600 13.45900 1.000 50.26937 455 TYR A N 1
ATOM 3717 C CA . TYR A 1 455 ? -4.40700 -27.75500 14.57800 1.000 49.40598 455 TYR A CA 1
ATOM 3718 C C . TYR A 1 455 ? -3.71600 -27.39300 15.88300 1.000 49.53048 455 TYR A C 1
ATOM 3719 O O . TYR A 1 455 ? -2.62000 -27.88800 16.15600 1.000 49.53328 455 TYR A O 1
ATOM 3728 N N . LEU A 1 456 ? -4.36600 -26.56900 16.70300 1.000 52.22023 456 LEU A N 1
ATOM 3729 C CA . LEU A 1 456 ? -3.81700 -26.23000 18.01200 1.000 49.03179 456 LEU A CA 1
ATOM 3730 C C . LEU A 1 456 ? -3.85400 -27.43800 18.94100 1.000 48.07874 456 LEU A C 1
ATOM 3731 O O . LEU A 1 456 ? -4.90300 -28.06400 19.12300 1.000 48.22371 456 LEU A O 1
ATOM 3736 N N . ARG A 1 457 ? -2.69400 -27.77100 19.53500 1.000 49.34479 457 ARG A N 1
ATOM 3737 C CA . ARG A 1 457 ? -2.72400 -28.78100 20.58300 1.000 47.95825 457 ARG A CA 1
ATOM 3738 C C . ARG A 1 457 ? -3.01100 -28.12900 21.92900 1.000 46.94867 457 ARG A C 1
ATOM 3739 O O . ARG A 1 457 ? -2.74000 -26.93800 22.11500 1.000 46.08531 457 ARG A O 1
ATOM 3747 N N . PRO A 1 458 ? -3.57100 -28.87300 22.88900 1.000 45.89396 458 PRO A N 1
ATOM 3748 C CA . PRO A 1 458 ? -3.85000 -28.27100 24.20500 1.000 46.30793 458 PRO A CA 1
ATOM 3749 C C . PRO A 1 458 ? -2.62800 -27.64700 24.85800 1.000 47.83522 458 PRO A C 1
ATOM 3750 O O . PRO A 1 458 ? -2.76300 -26.63200 25.55400 1.000 46.18351 458 PRO A O 1
ATOM 3754 N N . SER A 1 459 ? -1.43700 -28.21500 24.65100 1.000 45.34459 459 SER A N 1
ATOM 3755 C CA . SER A 1 459 ? -0.22500 -27.61800 25.20300 1.000 46.27198 459 SER A CA 1
ATOM 3756 C C . SER A 1 459 ? 0.02500 -26.21500 24.66400 1.000 48.94917 459 SER A C 1
ATOM 3757 O O . SER A 1 459 ? 0.70000 -25.42000 25.32900 1.000 47.80147 459 SER A O 1
ATOM 3760 N N . ALA A 1 460 ? -0.50200 -25.89000 23.48000 1.000 47.70026 460 ALA A N 1
ATOM 3761 C CA . ALA A 1 460 ? -0.35600 -24.53500 22.95900 1.000 46.55966 460 ALA A CA 1
ATOM 3762 C C . ALA A 1 460 ? -1.20100 -23.54200 23.74200 1.000 49.25434 460 ALA A C 1
ATOM 3763 O O . ALA A 1 460 ? -0.83300 -22.36600 23.85100 1.000 47.74885 460 ALA A O 1
ATOM 3765 N N . LEU A 1 461 ? -2.33700 -23.99000 24.28300 1.000 50.77260 461 LEU A N 1
ATOM 3766 C CA . LEU A 1 461 ? -3.14200 -23.12100 25.13200 1.000 49.02905 461 LEU A CA 1
ATOM 3767 C C . LEU A 1 461 ? -2.47500 -22.89900 26.48200 1.000 52.90810 461 LEU A C 1
ATOM 3768 O O . LEU A 1 461 ? -2.66500 -21.84400 27.10100 1.000 51.25475 461 LEU A O 1
ATOM 3773 N N . ILE A 1 462 ? -1.69700 -23.87800 26.95300 1.000 52.82813 462 ILE A N 1
ATOM 3774 C CA . ILE A 1 462 ? -0.88700 -23.68200 28.15200 1.000 50.50066 462 ILE A CA 1
ATOM 3775 C C . ILE A 1 462 ? 0.12500 -22.56600 27.92700 1.000 52.26307 462 ILE A C 1
ATOM 3776 O O . ILE A 1 462 ? 0.37700 -21.74500 28.81900 1.000 53.49742 462 ILE A O 1
ATOM 3781 N N . MET A 1 463 ? 0.72000 -22.51900 26.73200 1.000 48.95743 463 MET A N 1
ATOM 3782 C CA . MET A 1 463 ? 1.60100 -21.40800 26.38600 1.000 49.11218 463 MET A CA 1
ATOM 3783 C C . MET A 1 463 ? 0.84000 -20.09000 26.37500 1.000 51.41076 463 MET A C 1
ATOM 3784 O O . MET A 1 463 ? 1.37900 -19.04900 26.77100 1.000 51.94913 463 MET A O 1
ATOM 3789 N N . LYS A 1 464 ? -0.41800 -20.11500 25.92600 1.000 53.49297 464 LYS A N 1
ATOM 3790 C CA . LYS A 1 464 ? -1.23100 -18.90400 25.92100 1.000 55.53887 464 LYS A CA 1
ATOM 3791 C C . LYS A 1 464 ? -1.48800 -18.40400 27.33500 1.000 56.05594 464 LYS A C 1
ATOM 3792 O O . LYS A 1 464 ? -1.55800 -17.19100 27.56300 1.000 61.41217 464 LYS A O 1
ATOM 3798 N N . GLU A 1 465 ? -1.61800 -19.31800 28.29700 1.000 62.32771 465 GLU A N 1
ATOM 3799 C CA . GLU A 1 465 ? -1.83600 -18.92200 29.68300 1.000 60.14779 465 GLU A CA 1
ATOM 3800 C C . GLU A 1 465 ? -0.55500 -18.40400 30.32600 1.000 62.14294 465 GLU A C 1
ATOM 3801 O O . GLU A 1 465 ? -0.59100 -17.44400 31.10400 1.000 69.30748 465 GLU A O 1
ATOM 3807 N N . ILE A 1 466 ? 0.58300 -19.02800 30.01700 1.000 57.39407 466 ILE A N 1
ATOM 3808 C CA . ILE A 1 466 ? 1.84800 -18.59800 30.60400 1.000 60.31482 466 ILE A CA 1
ATOM 3809 C C . ILE A 1 466 ? 2.26900 -17.24600 30.04200 1.000 63.49592 466 ILE A C 1
ATOM 3810 O O . ILE A 1 466 ? 2.72600 -16.36600 30.78200 1.000 64.58544 466 ILE A O 1
ATOM 3815 N N . THR A 1 467 ? 2.11600 -17.05200 28.72800 1.000 58.17052 467 THR A N 1
ATOM 3816 C CA . THR A 1 467 ? 2.46800 -15.76800 28.13100 1.000 59.13482 467 THR A CA 1
ATOM 3817 C C . THR A 1 467 ? 1.58600 -14.64600 28.66000 1.000 58.96832 467 THR A C 1
ATOM 3818 O O . THR A 1 467 ? 2.05100 -13.51000 28.81000 1.000 59.46154 467 THR A O 1
ATOM 3822 N N . LYS A 1 468 ? 0.31900 -14.94400 28.95600 1.000 59.06763 468 LYS A N 1
ATOM 3823 C CA . LYS A 1 468 ? -0.58800 -13.91200 29.44900 1.000 63.13259 468 LYS A CA 1
ATOM 3824 C C . LYS A 1 468 ? -0.18000 -13.43000 30.83600 1.000 69.22175 468 LYS A C 1
ATOM 3825 O O . LYS A 1 468 ? -0.28500 -12.23600 31.13900 1.000 70.84732 468 LYS A O 1
ATOM 3831 N N . HIS A 1 469 ? 0.29300 -14.33900 31.68900 1.000 72.54606 469 HIS A N 1
ATOM 3832 C CA . HIS A 1 469 ? 0.68100 -14.00900 33.05400 1.000 71.25518 469 HIS A CA 1
ATOM 3833 C C . HIS A 1 469 ? 2.17900 -13.79000 33.21400 1.000 71.79602 469 HIS A C 1
ATOM 3834 O O . HIS A 1 469 ? 2.62800 -13.48500 34.32400 1.000 72.09104 469 HIS A O 1
ATOM 3841 N N . ASN A 1 470 ? 2.95700 -13.92800 32.13600 1.000 68.89619 470 ASN A N 1
ATOM 3842 C CA . ASN A 1 470 ? 4.41400 -13.79300 32.19000 1.000 66.28487 470 ASN A CA 1
ATOM 3843 C C . ASN A 1 470 ? 5.01000 -14.73400 33.23400 1.000 65.28613 470 ASN A C 1
ATOM 3844 O O . ASN A 1 470 ? 5.90900 -14.37300 33.99500 1.000 67.47516 470 ASN A O 1
ATOM 3849 N N . GLY A 1 471 ? 4.49600 -15.95200 33.27000 1.000 66.16804 471 GLY A N 1
ATOM 3850 C CA . GLY A 1 471 ? 4.92200 -16.92300 34.25500 1.000 62.57235 471 GLY A CA 1
ATOM 3851 C C . GLY A 1 471 ? 3.86200 -17.98700 34.43800 1.000 60.50832 471 GLY A C 1
ATOM 3852 O O . GLY A 1 471 ? 2.83000 -17.99800 33.76600 1.000 65.19271 471 GLY A O 1
ATOM 3853 N N . ILE A 1 472 ? 4.14200 -18.88500 35.37700 1.000 58.89594 472 ILE A N 1
ATOM 3854 C CA . ILE A 1 472 ? 3.27300 -20.02200 35.66400 1.000 62.75857 472 ILE A CA 1
ATOM 3855 C C . ILE A 1 472 ? 2.35600 -19.63200 36.82100 1.000 61.87065 472 ILE A C 1
ATOM 3856 O O . ILE A 1 472 ? 2.84000 -19.47900 37.95500 1.000 66.59581 472 ILE A O 1
ATOM 3861 N N . PRO A 1 473 ? 1.05600 -19.45600 36.59200 1.000 62.67200 473 PRO A N 1
ATOM 3862 C CA . PRO A 1 473 ? 0.13800 -19.21800 37.70900 1.000 64.88684 473 PRO A CA 1
ATOM 3863 C C . PRO A 1 473 ? 0.01900 -20.45300 38.58800 1.000 62.92851 473 PRO A C 1
ATOM 3864 O O . PRO A 1 473 ? 0.38800 -21.56500 38.20300 1.000 63.21499 473 PRO A O 1
ATOM 3868 N N . GLU A 1 474 ? -0.51400 -20.23700 39.79300 1.000 64.56799 474 GLU A N 1
ATOM 3869 C CA . GLU A 1 474 ? -0.60600 -21.32000 40.76700 1.000 63.16137 474 GLU A CA 1
ATOM 3870 C C . GLU A 1 474 ? -1.47000 -22.46800 40.26400 1.000 62.24077 474 GLU A C 1
ATOM 3871 O O . GLU A 1 474 ? -1.19000 -23.63300 40.56800 1.000 61.85390 474 GLU A O 1
ATOM 3877 N N . GLU A 1 475 ? -2.51500 -22.16500 39.49200 1.000 62.24625 475 GLU A N 1
ATOM 3878 C CA . GLU A 1 475 ? -3.41400 -23.19900 38.99400 1.000 57.16442 475 GLU A CA 1
ATOM 3879 C C . GLU A 1 475 ? -2.75700 -24.11200 37.96900 1.000 58.02149 475 GLU A C 1
ATOM 3880 O O . GLU A 1 475 ? -3.34100 -25.14300 37.62000 1.000 60.14843 475 GLU A O 1
ATOM 3886 N N . LEU A 1 476 ? -1.56800 -23.76700 37.48200 1.000 58.42271 476 LEU A N 1
ATOM 3887 C CA . LEU A 1 476 ? -0.84100 -24.60300 36.53900 1.000 55.52914 476 LEU A CA 1
ATOM 3888 C C . LEU A 1 476 ? 0.35200 -25.30000 37.17800 1.000 59.39786 476 LEU A C 1
ATOM 3889 O O . LEU A 1 476 ? 1.16800 -25.89000 36.46300 1.000 59.50574 476 LEU A O 1
ATOM 3894 N N . GLU A 1 477 ? 0.47000 -25.25500 38.50900 1.000 58.25249 477 GLU A N 1
ATOM 3895 C CA . GLU A 1 477 ? 1.66800 -25.77500 39.15900 1.000 56.47937 477 GLU A CA 1
ATOM 3896 C C . GLU A 1 477 ? 1.68900 -27.29700 39.17700 1.000 57.58608 477 GLU A C 1
ATOM 3897 O O . GLU A 1 477 ? 2.76700 -27.89900 39.26900 1.000 58.70865 477 GLU A O 1
ATOM 3903 N N . TRP A 1 478 ? 0.52000 -27.93500 39.10300 1.000 55.81226 478 TRP A N 1
ATOM 3904 C CA . TRP A 1 478 ? 0.48900 -29.39400 39.08900 1.000 55.67439 478 TRP A CA 1
ATOM 3905 C C . TRP A 1 478 ? 1.15200 -29.94900 37.83500 1.000 55.99786 478 TRP A C 1
ATOM 3906 O O . TRP A 1 478 ? 1.76600 -31.02300 37.87600 1.000 56.42891 478 TRP A O 1
ATOM 3917 N N . LEU A 1 479 ? 1.05800 -29.22700 36.71800 1.000 53.22548 479 LEU A N 1
ATOM 3918 C CA . LEU A 1 479 ? 1.73800 -29.65700 35.50400 1.000 56.77751 479 LEU A CA 1
ATOM 3919 C C . LEU A 1 479 ? 3.24600 -29.47600 35.59400 1.000 54.68044 479 LEU A C 1
ATOM 3920 O O . LEU A 1 479 ? 3.98100 -30.12400 34.84200 1.000 52.25734 479 LEU A O 1
ATOM 3925 N N . GLY A 1 480 ? 3.72100 -28.62100 36.49700 1.000 56.53636 480 GLY A N 1
ATOM 3926 C CA . GLY A 1 480 ? 5.13200 -28.33300 36.64600 1.000 54.01890 480 GLY A CA 1
ATOM 3927 C C . GLY A 1 480 ? 5.94100 -29.35500 37.40500 1.000 57.16313 480 GLY A C 1
ATOM 3928 O O . GLY A 1 480 ? 7.15100 -29.16900 37.55900 1.000 55.74838 480 GLY A O 1
ATOM 3929 N N . GLU A 1 481 ? 5.31100 -30.42500 37.89200 1.000 58.30569 481 GLU A N 1
ATOM 3930 C CA . GLU A 1 481 ? 6.03900 -31.46900 38.60300 1.000 56.32030 481 GLU A CA 1
ATOM 3931 C C . GLU A 1 481 ? 7.14000 -32.04000 37.71700 1.000 59.69199 481 GLU A C 1
ATOM 3932 O O . GLU A 1 481 ? 6.90600 -32.36800 36.55000 1.000 61.77382 481 GLU A O 1
ATOM 3938 N N . ASP A 1 482 ? 8.34700 -32.14900 38.27900 1.000 58.73506 482 ASP A N 1
ATOM 3939 C CA . ASP A 1 482 ? 9.51300 -32.52900 37.48600 1.000 56.89295 482 ASP A CA 1
ATOM 3940 C C . ASP A 1 482 ? 9.40300 -33.96300 36.98000 1.000 61.18466 482 ASP A C 1
ATOM 3941 O O . ASP A 1 482 ? 9.63600 -34.23300 35.79500 1.000 58.33349 482 ASP A O 1
ATOM 3946 N N . LYS A 1 483 ? 9.05800 -34.89600 37.86100 1.000 59.06350 483 LYS A N 1
ATOM 3947 C CA . LYS A 1 483 ? 9.05900 -36.31700 37.53500 1.000 63.59184 483 LYS A CA 1
ATOM 3948 C C . LYS A 1 483 ? 7.65100 -36.76200 37.15800 1.000 61.01282 483 LYS A C 1
ATOM 3949 O O . LYS A 1 483 ? 6.70900 -36.58300 37.93600 1.000 62.27748 483 LYS A O 1
ATOM 3955 N N . PHE A 1 484 ? 7.51500 -37.33300 35.96400 1.000 60.87326 484 PHE A N 1
ATOM 3956 C CA . PHE A 1 484 ? 6.26100 -37.93700 35.52300 1.000 61.84682 484 PHE A CA 1
ATOM 3957 C C . PHE A 1 484 ? 6.51900 -38.87900 34.35200 1.000 65.06951 484 PHE A C 1
ATOM 3958 O O . PHE A 1 484 ? 5.59600 -39.46400 33.78500 1.000 63.29360 484 PHE A O 1
ATOM 3967 N N . MET B 1 1 ? -21.67400 -24.37900 14.61800 1.000 62.52233 1 MET B N 1
ATOM 3968 C CA . MET B 1 1 ? -21.90800 -23.40000 15.67300 1.000 62.42882 1 MET B CA 1
ATOM 3969 C C . MET B 1 1 ? -23.12800 -23.77100 16.51300 1.000 62.09493 1 MET B C 1
ATOM 3970 O O . MET B 1 1 ? -24.16800 -24.17100 15.98600 1.000 63.91822 1 MET B O 1
ATOM 3975 N N . PHE B 1 2 ? -22.98600 -23.64200 17.82500 1.000 59.25530 2 PHE B N 1
ATOM 3976 C CA . PHE B 1 2 ? -24.05400 -23.97700 18.75000 1.000 60.71889 2 PHE B CA 1
ATOM 3977 C C . PHE B 1 2 ? -25.11900 -22.88400 18.74600 1.000 60.78636 2 PHE B C 1
ATOM 3978 O O . PHE B 1 2 ? -24.85600 -21.75300 18.33100 1.000 60.45917 2 PHE B O 1
ATOM 3986 N N . PRO B 1 3 ? -26.34300 -23.20700 19.17200 1.000 61.13232 3 PRO B N 1
ATOM 3987 C CA . PRO B 1 3 ? -27.39800 -22.18600 19.21100 1.000 61.04507 3 PRO B CA 1
ATOM 3988 C C . PRO B 1 3 ? -26.99300 -20.99100 20.06100 1.000 64.46868 3 PRO B C 1
ATOM 3989 O O . PRO B 1 3 ? -26.14500 -21.09000 20.95100 1.000 63.08429 3 PRO B O 1
ATOM 3993 N N . LYS B 1 4 ? -27.60500 -19.84700 19.76300 1.000 64.47624 4 LYS B N 1
ATOM 3994 C CA . LYS B 1 4 ? -27.27800 -18.61600 20.46800 1.000 68.77345 4 LYS B CA 1
ATOM 3995 C C . LYS B 1 4 ? -27.56500 -18.76400 21.95700 1.000 69.15563 4 LYS B C 1
ATOM 3996 O O . LYS B 1 4 ? -28.59400 -19.31600 22.35700 1.000 68.33196 4 LYS B O 1
ATOM 4002 N N . ASN B 1 5 ? -26.62900 -18.28200 22.77800 1.000 70.59864 5 ASN B N 1
ATOM 4003 C CA . ASN B 1 5 ? -26.73100 -18.36100 24.23500 1.000 69.12426 5 ASN B CA 1
ATOM 4004 C C . ASN B 1 5 ? -26.84200 -19.81000 24.70700 1.000 63.91884 5 ASN B C 1
ATOM 4005 O O . ASN B 1 5 ? -27.53300 -20.11500 25.68300 1.000 67.68231 5 ASN B O 1
ATOM 4010 N N . PHE B 1 6 ? -26.16100 -20.71100 24.00200 1.000 62.95543 6 PHE B N 1
ATOM 4011 C CA . PHE B 1 6 ? -26.08600 -22.10200 24.42800 1.000 59.95691 6 PHE B CA 1
ATOM 4012 C C . PHE B 1 6 ? -25.42600 -22.18800 25.79700 1.000 59.03751 6 PHE B C 1
ATOM 4013 O O . PHE B 1 6 ? -24.50300 -21.43100 26.11200 1.000 59.73090 6 PHE B O 1
ATOM 4021 N N . LYS B 1 7 ? -25.91000 -23.11300 26.61700 1.000 57.03343 7 LYS B N 1
ATOM 4022 C CA . LYS B 1 7 ? -25.46800 -23.22500 28.00000 1.000 56.04573 7 LYS B CA 1
ATOM 4023 C C . LYS B 1 7 ? -24.25900 -24.15000 28.08000 1.000 54.32806 7 LYS B C 1
ATOM 4024 O O . LYS B 1 7 ? -24.34700 -25.33200 27.72700 1.000 53.46265 7 LYS B O 1
ATOM 4030 N N . PHE B 1 8 ? -23.13300 -23.60700 28.53600 1.000 54.95359 8 PHE B N 1
ATOM 4031 C CA . PHE B 1 8 ? -21.92400 -24.37200 28.81700 1.000 51.06047 8 PHE B CA 1
ATOM 4032 C C . PHE B 1 8 ? -21.63600 -24.26200 30.30600 1.000 50.40127 8 PHE B C 1
ATOM 4033 O O . PHE B 1 8 ? -21.44400 -23.15500 30.82000 1.000 53.02868 8 PHE B O 1
ATOM 4041 N N . GLY B 1 9 ? -21.60700 -25.39100 30.99500 1.000 48.24547 9 GLY B N 1
ATOM 4042 C CA . GLY B 1 9 ? -21.39600 -25.36100 32.42200 1.000 47.88187 9 GLY B CA 1
ATOM 4043 C C . GLY B 1 9 ? -21.05600 -26.71200 32.99700 1.000 48.92170 9 GLY B C 1
ATOM 4044 O O . GLY B 1 9 ? -20.61500 -27.61900 32.28900 1.000 45.42040 9 GLY B O 1
ATOM 4045 N N . PHE B 1 10 ? -21.27300 -26.83600 34.30600 1.000 49.10899 10 PHE B N 1
ATOM 4046 C CA . PHE B 1 10 ? -20.90700 -28.02400 35.06200 1.000 49.22603 10 PHE B CA 1
ATOM 4047 C C . PHE B 1 10 ? -22.10200 -28.51500 35.86600 1.000 47.20644 10 PHE B C 1
ATOM 4048 O O . PHE B 1 10 ? -23.04500 -27.76900 36.14000 1.000 46.59070 10 PHE B O 1
ATOM 4056 N N . SER B 1 11 ? -22.04300 -29.78700 36.24900 1.000 47.59680 11 SER B N 1
ATOM 4057 C CA . SER B 1 11 ? -23.03200 -30.40300 37.12000 1.000 49.55916 11 SER B CA 1
ATOM 4058 C C . SER B 1 11 ? -22.38900 -30.76700 38.45200 1.000 49.28723 11 SER B C 1
ATOM 4059 O O . SER B 1 11 ? -21.21700 -31.14800 38.51200 1.000 48.52784 11 SER B O 1
ATOM 4062 N N . GLU B 1 12 ? -23.17200 -30.64800 39.52200 1.000 48.59985 12 GLU B N 1
ATOM 4063 C CA . GLU B 1 12 ? -22.67600 -30.84000 40.87600 1.000 52.96928 12 GLU B CA 1
ATOM 4064 C C . GLU B 1 12 ? -23.69300 -31.63100 41.68800 1.000 55.84691 12 GLU B C 1
ATOM 4065 O O . GLU B 1 12 ? -24.90200 -31.55200 41.44800 1.000 49.89765 12 GLU B O 1
ATOM 4071 N N . ALA B 1 13 ? -23.18300 -32.40600 42.64600 1.000 49.26266 13 ALA B N 1
ATOM 4072 C CA . ALA B 1 13 ? -23.99200 -33.11700 43.62400 1.000 52.25648 13 ALA B CA 1
ATOM 4073 C C . ALA B 1 13 ? -23.57000 -32.69900 45.02700 1.000 51.15996 13 ALA B C 1
ATOM 4074 O O . ALA B 1 13 ? -22.39600 -32.40800 45.27800 1.000 49.04595 13 ALA B O 1
ATOM 4076 N N . GLY B 1 14 ? -24.53900 -32.67400 45.94400 1.000 49.95367 14 GLY B N 1
ATOM 4077 C CA . GLY B 1 14 ? -24.24700 -32.22600 47.29700 1.000 50.37198 14 GLY B CA 1
ATOM 4078 C C . GLY B 1 14 ? -23.31200 -33.16500 48.03600 1.000 46.00876 14 GLY B C 1
ATOM 4079 O O . GLY B 1 14 ? -22.28900 -32.74100 48.58100 1.000 48.48812 14 GLY B O 1
ATOM 4080 N N . PHE B 1 15 ? -23.64600 -34.45800 48.05400 1.000 43.42218 15 PHE B N 1
ATOM 4081 C CA . PHE B 1 15 ? -22.84300 -35.42300 48.79800 1.000 45.89597 15 PHE B CA 1
ATOM 4082 C C . PHE B 1 15 ? -21.43100 -35.54400 48.23900 1.000 51.34438 15 PHE B C 1
ATOM 4083 O O . PHE B 1 15 ? -20.50100 -35.89400 48.97600 1.000 47.61323 15 PHE B O 1
ATOM 4091 N N . GLN B 1 16 ? -21.24600 -35.26200 46.95200 1.000 51.85633 16 GLN B N 1
ATOM 4092 C CA . GLN B 1 16 ? -19.95000 -35.44800 46.31600 1.000 49.45055 16 GLN B CA 1
ATOM 4093 C C . GLN B 1 16 ? -19.07500 -34.20100 46.33600 1.000 45.07353 16 GLN B C 1
ATOM 4094 O O . GLN B 1 16 ? -17.89400 -34.29400 45.98800 1.000 41.67856 16 GLN B O 1
ATOM 4100 N N . PHE B 1 17 ? -19.61000 -33.05200 46.73300 1.000 44.98842 17 PHE B N 1
ATOM 4101 C CA . PHE B 1 17 ? -18.86600 -31.79700 46.64000 1.000 48.32704 17 PHE B CA 1
ATOM 4102 C C . PHE B 1 17 ? -18.83700 -31.01100 47.94400 1.000 50.03427 17 PHE B C 1
ATOM 4103 O O . PHE B 1 17 ? -17.81800 -30.38800 48.25500 1.000 50.94379 17 PHE B O 1
ATOM 4111 N N . GLU B 1 18 ? -19.92300 -31.03300 48.71900 1.000 48.40432 18 GLU B N 1
ATOM 4112 C CA . GLU B 1 18 ? -20.09500 -30.07300 49.80700 1.000 50.83656 18 GLU B CA 1
ATOM 4113 C C . GLU B 1 18 ? -19.06000 -30.26900 50.90900 1.000 48.78214 18 GLU B C 1
ATOM 4114 O O . GLU B 1 18 ? -18.32400 -29.34000 51.26000 1.000 47.71784 18 GLU B O 1
ATOM 4120 N N . MET B 1 19 ? -18.98900 -31.47200 51.47100 1.000 46.19473 19 MET B N 1
ATOM 4121 C CA . MET B 1 19 ? -18.22000 -31.67800 52.68900 1.000 48.98281 19 MET B CA 1
ATOM 4122 C C . MET B 1 19 ? -16.71900 -31.68700 52.40800 1.000 52.34177 19 MET B C 1
ATOM 4123 O O . MET B 1 19 ? -16.26200 -32.08800 51.33500 1.000 54.21777 19 MET B O 1
ATOM 4128 N N . GLY B 1 20 ? -15.95000 -31.23500 53.39400 1.000 52.60554 20 GLY B N 1
ATOM 4129 C CA . GLY B 1 20 ? -14.50500 -31.22600 53.27800 1.000 52.27277 20 GLY B CA 1
ATOM 4130 C C . GLY B 1 20 ? -13.85500 -30.08100 54.02400 1.000 47.63289 20 GLY B C 1
ATOM 4131 O O . GLY B 1 20 ? -12.64100 -30.08500 54.24500 1.000 50.18850 20 GLY B O 1
ATOM 4132 N N . VAL B 1 21 ? -14.65600 -29.09300 54.41800 1.000 51.73764 21 VAL B N 1
ATOM 4133 C CA . VAL B 1 21 ? -14.14800 -27.91900 55.11900 1.000 50.68124 21 VAL B CA 1
ATOM 4134 C C . VAL B 1 21 ? -14.91900 -27.71700 56.41600 1.000 52.99209 21 VAL B C 1
ATOM 4135 O O . VAL B 1 21 ? -14.32500 -27.65600 57.49900 1.000 56.34433 21 VAL B O 1
ATOM 4139 N N . SER B 1 22 ? -16.24300 -27.61500 56.32000 1.000 50.64373 22 SER B N 1
ATOM 4140 C CA . SER B 1 22 ? -17.06800 -27.34600 57.48800 1.000 54.22971 22 SER B CA 1
ATOM 4141 C C . SER B 1 22 ? -18.44600 -27.95400 57.28400 1.000 49.34804 22 SER B C 1
ATOM 4142 O O . SER B 1 22 ? -18.77300 -28.46000 56.20900 1.000 56.01356 22 SER B O 1
ATOM 4145 N N . ASP B 1 23 ? -19.25100 -27.90200 58.34700 1.000 55.18073 23 ASP B N 1
ATOM 4146 C CA . ASP B 1 23 ? -20.66300 -28.28900 58.31700 1.000 51.53897 23 ASP B CA 1
ATOM 4147 C C . ASP B 1 23 ? -20.84200 -29.72300 57.81300 1.000 48.08059 23 ASP B C 1
ATOM 4148 O O . ASP B 1 23 ? -21.53000 -29.98700 56.82600 1.000 47.06512 23 ASP B O 1
ATOM 4153 N N . ILE B 1 24 ? -20.20800 -30.65300 58.52900 1.000 48.10783 24 ILE B N 1
ATOM 4154 C CA . ILE B 1 24 ? -20.33000 -32.06700 58.20100 1.000 48.28635 24 ILE B CA 1
ATOM 4155 C C . ILE B 1 24 ? -21.77900 -32.50500 58.35100 1.000 54.05010 24 ILE B C 1
ATOM 4156 O O . ILE B 1 24 ? -22.43400 -32.21500 59.36000 1.000 59.35978 24 ILE B O 1
ATOM 4161 N N . ASP B 1 25 ? -22.28700 -33.21200 57.34400 1.000 49.40548 25 ASP B N 1
ATOM 4162 C CA . ASP B 1 25 ? -23.64200 -33.75300 57.35500 1.000 51.76725 25 ASP B CA 1
ATOM 4163 C C . ASP B 1 25 ? -23.54500 -35.27100 57.46400 1.000 53.49989 25 ASP B C 1
ATOM 4164 O O . ASP B 1 25 ? -23.15800 -35.94500 56.50400 1.000 55.78492 25 ASP B O 1
ATOM 4169 N N . THR B 1 26 ? -23.88600 -35.80500 58.63500 1.000 53.94847 26 THR B N 1
ATOM 4170 C CA . THR B 1 26 ? -23.92400 -37.24300 58.85900 1.000 53.34109 26 THR B CA 1
ATOM 4171 C C . THR B 1 26 ? -25.33800 -37.79800 58.79100 1.000 55.79710 26 THR B C 1
ATOM 4172 O O . THR B 1 26 ? -25.54100 -38.98800 59.05000 1.000 59.68760 26 THR B O 1
ATOM 4176 N N . ASN B 1 27 ? -26.31700 -36.96100 58.44300 1.000 54.51627 27 ASN B N 1
ATOM 4177 C CA . ASN B 1 27 ? -27.72500 -37.33200 58.47100 1.000 54.93330 27 ASN B CA 1
ATOM 4178 C C . ASN B 1 27 ? -28.21500 -37.91000 57.14700 1.000 56.78657 27 ASN B C 1
ATOM 4179 O O . ASN B 1 27 ? -29.38500 -37.72100 56.78900 1.000 54.70158 27 ASN B O 1
ATOM 4184 N N . THR B 1 28 ? -27.35700 -38.61100 56.41000 1.000 55.36265 28 THR B N 1
ATOM 4185 C CA . THR B 1 28 ? -27.75100 -39.25800 55.16800 1.000 55.92018 28 THR B CA 1
ATOM 4186 C C . THR B 1 28 ? -27.49000 -40.75400 55.25000 1.000 55.86179 28 THR B C 1
ATOM 4187 O O . THR B 1 28 ? -26.62000 -41.21100 55.99500 1.000 56.41050 28 THR B O 1
ATOM 4191 N N . ASP B 1 29 ? -28.25500 -41.51500 54.46600 1.000 55.79003 29 ASP B N 1
ATOM 4192 C CA . ASP B 1 29 ? -28.00600 -42.94700 54.37500 1.000 53.94348 29 ASP B CA 1
ATOM 4193 C C . ASP B 1 29 ? -26.68600 -43.23700 53.67500 1.000 55.73870 29 ASP B C 1
ATOM 4194 O O . ASP B 1 29 ? -26.06400 -44.27300 53.93500 1.000 55.34923 29 ASP B O 1
ATOM 4199 N N . TRP B 1 30 ? -26.24000 -42.33700 52.79400 1.000 55.56628 30 TRP B N 1
ATOM 4200 C CA . TRP B 1 30 ? -24.99600 -42.55500 52.06600 1.000 54.99382 30 TRP B CA 1
ATOM 4201 C C . TRP B 1 30 ? -23.77300 -42.32300 52.94300 1.000 54.69834 30 TRP B C 1
ATOM 4202 O O . TRP B 1 30 ? -22.73700 -42.96400 52.73100 1.000 53.13424 30 TRP B O 1
ATOM 4213 N N . TYR B 1 31 ? -23.86700 -41.42000 53.92200 1.000 56.81955 31 TYR B N 1
ATOM 4214 C CA . TYR B 1 31 ? -22.75800 -41.23000 54.85200 1.000 56.22781 31 TYR B CA 1
ATOM 4215 C C . TYR B 1 31 ? -22.45100 -42.52200 55.59600 1.000 55.97949 31 TYR B C 1
ATOM 4216 O O . TYR B 1 31 ? -21.30300 -42.98300 55.61900 1.000 56.47401 31 TYR B O 1
ATOM 4225 N N . LYS B 1 32 ? -23.47100 -43.12700 56.21000 1.000 51.33061 32 LYS B N 1
ATOM 4226 C CA . LYS B 1 32 ? -23.26300 -44.40100 56.88600 1.000 55.84328 32 LYS B CA 1
ATOM 4227 C C . LYS B 1 32 ? -22.89100 -45.50200 55.90100 1.000 53.77333 32 LYS B C 1
ATOM 4228 O O . LYS B 1 32 ? -22.12700 -46.41000 56.24500 1.000 52.68201 32 LYS B O 1
ATOM 4234 N N . TRP B 1 33 ? -23.40400 -45.42700 54.67100 1.000 58.03698 33 TRP B N 1
ATOM 4235 C CA . TRP B 1 33 ? -23.09500 -46.44800 53.67700 1.000 55.61239 33 TRP B CA 1
ATOM 4236 C C . TRP B 1 33 ? -21.61100 -46.45200 53.32900 1.000 54.31143 33 TRP B C 1
ATOM 4237 O O . TRP B 1 33 ? -20.99800 -47.52000 53.21800 1.000 54.27912 33 TRP B O 1
ATOM 4248 N N . SER B 1 34 ? -21.01600 -45.27100 53.16500 1.000 52.85866 34 SER B N 1
ATOM 4249 C CA . SER B 1 34 ? -19.60900 -45.17000 52.79800 1.000 54.69798 34 SER B CA 1
ATOM 4250 C C . SER B 1 34 ? -18.66700 -45.37500 53.97700 1.000 55.70445 34 SER B C 1
ATOM 4251 O O . SER B 1 34 ? -17.44700 -45.39300 53.77600 1.000 56.93778 34 SER B O 1
ATOM 4254 N N . HIS B 1 35 ? -19.19600 -45.53200 55.19300 1.000 58.13026 35 HIS B N 1
ATOM 4255 C CA . HIS B 1 35 ? -18.38200 -45.76000 56.37900 1.000 56.10938 35 HIS B CA 1
ATOM 4256 C C . HIS B 1 35 ? -18.54100 -47.15600 56.96400 1.000 58.36552 35 HIS B C 1
ATOM 4257 O O . HIS B 1 35 ? -17.76600 -47.52400 57.85300 1.000 60.37781 35 HIS B O 1
ATOM 4264 N N . ASP B 1 36 ? -19.51600 -47.93500 56.49600 1.000 59.98034 36 ASP B N 1
ATOM 4265 C CA . ASP B 1 36 ? -19.77200 -49.25400 57.06000 1.000 64.18345 36 ASP B CA 1
ATOM 4266 C C . ASP B 1 36 ? -18.56000 -50.15900 56.88400 1.000 69.76700 36 ASP B C 1
ATOM 4267 O O . ASP B 1 36 ? -17.97300 -50.22700 55.80100 1.000 70.56657 36 ASP B O 1
ATOM 4272 N N . SER B 1 37 ? -18.19100 -50.86000 57.95900 1.000 74.37074 37 SER B N 1
ATOM 4273 C CA . SER B 1 37 ? -16.97400 -51.66700 57.94200 1.000 81.03623 37 SER B CA 1
ATOM 4274 C C . SER B 1 37 ? -17.08000 -52.81200 56.94300 1.000 81.47723 37 SER B C 1
ATOM 4275 O O . SER B 1 37 ? -16.14700 -53.06800 56.17200 1.000 81.47682 37 SER B O 1
ATOM 4278 N N . GLU B 1 38 ? -18.21200 -53.52100 56.94500 1.000 76.16764 38 GLU B N 1
ATOM 4279 C CA . GLU B 1 38 ? -18.37800 -54.63600 56.02000 1.000 78.90742 38 GLU B CA 1
ATOM 4280 C C . GLU B 1 38 ? -18.43600 -54.16100 54.57500 1.000 76.81040 38 GLU B C 1
ATOM 4281 O O . GLU B 1 38 ? -18.06400 -54.90700 53.66300 1.000 80.67506 38 GLU B O 1
ATOM 4287 N N . ASN B 1 39 ? -18.89000 -52.92800 54.34700 1.000 74.12583 39 ASN B N 1
ATOM 4288 C CA . ASN B 1 39 ? -18.91500 -52.39700 52.99000 1.000 71.25437 39 ASN B CA 1
ATOM 4289 C C . ASN B 1 39 ? -17.51300 -52.11700 52.46700 1.000 71.62561 39 ASN B C 1
ATOM 4290 O O . ASN B 1 39 ? -17.26700 -52.24700 51.26300 1.000 71.01263 39 ASN B O 1
ATOM 4295 N N . ILE B 1 40 ? -16.58600 -51.73800 53.35000 1.000 73.65892 40 ILE B N 1
ATOM 4296 C CA . ILE B 1 40 ? -15.23300 -51.40100 52.91700 1.000 74.26411 40 ILE B CA 1
ATOM 4297 C C . ILE B 1 40 ? -14.43100 -52.65700 52.60200 1.000 76.64941 40 ILE B C 1
ATOM 4298 O O . ILE B 1 40 ? -13.64000 -52.67700 51.65200 1.000 80.49966 40 ILE B O 1
ATOM 4303 N N . LYS B 1 41 ? -14.61300 -53.72200 53.38500 1.000 78.15616 41 LYS B N 1
ATOM 4304 C CA . LYS B 1 41 ? -13.83300 -54.93400 53.17100 1.000 80.91294 41 LYS B CA 1
ATOM 4305 C C . LYS B 1 41 ? -14.38000 -55.80200 52.04600 1.000 84.13119 41 LYS B C 1
ATOM 4306 O O . LYS B 1 41 ? -13.64200 -56.64000 51.51800 1.000 90.05599 41 LYS B O 1
ATOM 4312 N N . ASN B 1 42 ? -15.64400 -55.62800 51.67100 1.000 80.50351 42 ASN B N 1
ATOM 4313 C CA . ASN B 1 42 ? -16.19700 -56.29300 50.50000 1.000 81.02529 42 ASN B CA 1
ATOM 4314 C C . ASN B 1 42 ? -16.06600 -55.45100 49.23900 1.000 76.63223 42 ASN B C 1
ATOM 4315 O O . ASN B 1 42 ? -16.65400 -55.79900 48.21200 1.000 76.66118 42 ASN B O 1
ATOM 4320 N N . HIS B 1 43 ? -15.31400 -54.35200 49.30500 1.000 76.04893 43 HIS B N 1
ATOM 4321 C CA . HIS B 1 43 ? -15.10100 -53.43000 48.19200 1.000 74.55384 43 HIS B CA 1
ATOM 4322 C C . HIS B 1 43 ? -16.40300 -52.84200 47.66000 1.000 68.79926 43 HIS B C 1
ATOM 4323 O O . HIS B 1 43 ? -16.47600 -52.44100 46.49500 1.000 67.13335 43 HIS B O 1
ATOM 4330 N N . ILE B 1 44 ? -17.43800 -52.77900 48.50100 1.000 70.50837 44 ILE B N 1
ATOM 4331 C CA . ILE B 1 44 ? -18.66300 -52.08100 48.12100 1.000 65.22640 44 ILE B CA 1
ATOM 4332 C C . ILE B 1 44 ? -18.42400 -50.57700 48.09400 1.000 62.85486 44 ILE B C 1
ATOM 4333 O O . ILE B 1 44 ? -18.92000 -49.86900 47.21000 1.000 63.74962 44 ILE B O 1
ATOM 4338 N N . VAL B 1 45 ? -17.67700 -50.06600 49.07200 1.000 63.72067 45 VAL B N 1
ATOM 4339 C CA . VAL B 1 45 ? -17.24900 -48.67500 49.10300 1.000 62.12946 45 VAL B CA 1
ATOM 4340 C C . VAL B 1 45 ? -15.74500 -48.65100 49.33100 1.000 62.62288 45 VAL B C 1
ATOM 4341 O O . VAL B 1 45 ? -15.16600 -49.58900 49.88800 1.000 61.44791 45 VAL B O 1
ATOM 4345 N N . SER B 1 46 ? -15.10800 -47.56500 48.88700 1.000 59.44040 46 SER B N 1
ATOM 4346 C CA . SER B 1 46 ? -13.65600 -47.46800 48.99900 1.000 54.74943 46 SER B CA 1
ATOM 4347 C C . SER B 1 46 ? -13.20900 -47.29700 50.44300 1.000 63.91336 46 SER B C 1
ATOM 4348 O O . SER B 1 46 ? -12.14000 -47.79100 50.82500 1.000 63.80587 46 SER B O 1
ATOM 4351 N N . GLY B 1 47 ? -14.00400 -46.61000 51.25800 1.000 63.16130 47 GLY B N 1
ATOM 4352 C CA . GLY B 1 47 ? -13.61000 -46.28000 52.60900 1.000 61.99700 47 GLY B CA 1
ATOM 4353 C C . GLY B 1 47 ? -13.15000 -44.85400 52.79700 1.000 57.92247 47 GLY B C 1
ATOM 4354 O O . GLY B 1 47 ? -12.84900 -44.46400 53.93200 1.000 60.25770 47 GLY B O 1
ATOM 4355 N N . ASP B 1 48 ? -13.08000 -44.06900 51.72600 1.000 53.61614 48 ASP B N 1
ATOM 4356 C CA . ASP B 1 48 ? -12.72000 -42.66400 51.84500 1.000 54.34152 48 ASP B CA 1
ATOM 4357 C C . ASP B 1 48 ? -13.79200 -41.90700 52.61700 1.000 55.97222 48 ASP B C 1
ATOM 4358 O O . ASP B 1 48 ? -14.99000 -42.16800 52.47100 1.000 58.11564 48 ASP B O 1
ATOM 4363 N N . ARG B 1 49 ? -13.35200 -40.96200 53.44300 1.000 57.03576 49 ARG B N 1
ATOM 4364 C CA . ARG B 1 49 ? -14.25300 -40.17100 54.27000 1.000 56.86499 49 ARG B CA 1
ATOM 4365 C C . ARG B 1 49 ? -14.84800 -39.03100 53.45400 1.000 55.73065 49 ARG B C 1
ATOM 4366 O O . ARG B 1 49 ? -14.12800 -38.09900 53.07400 1.000 57.05975 49 ARG B O 1
ATOM 4374 N N . PRO B 1 50 ? -16.15200 -39.06200 53.16800 1.000 55.54963 50 PRO B N 1
ATOM 4375 C CA . PRO B 1 50 ? -16.75200 -37.97000 52.38600 1.000 53.55520 50 PRO B CA 1
ATOM 4376 C C . PRO B 1 50 ? -16.69900 -36.62400 53.08600 1.000 56.45755 50 PRO B C 1
ATOM 4377 O O . PRO B 1 50 ? -16.86700 -35.59400 52.42100 1.000 57.46264 50 PRO B O 1
ATOM 4381 N N . GLU B 1 51 ? -16.45900 -36.59000 54.39700 1.000 52.89981 51 GLU B N 1
ATOM 4382 C CA . GLU B 1 51 ? -16.34300 -35.32500 55.11200 1.000 58.76624 51 GLU B CA 1
ATOM 4383 C C . GLU B 1 51 ? -14.99400 -34.64800 54.90800 1.000 56.86567 51 GLU B C 1
ATOM 4384 O O . GLU B 1 51 ? -14.77000 -33.57100 55.47100 1.000 57.33822 51 GLU B O 1
ATOM 4390 N N . GLU B 1 52 ? -14.09900 -35.24600 54.12500 1.000 57.58971 52 GLU B N 1
ATOM 4391 C CA . GLU B 1 52 ? -12.80300 -34.66800 53.79200 1.000 58.02121 52 GLU B CA 1
ATOM 4392 C C . GLU B 1 52 ? -12.66200 -34.51300 52.28100 1.000 57.53914 52 GLU B C 1
ATOM 4393 O O . GLU B 1 52 ? -11.60800 -34.78800 51.70300 1.000 58.61761 52 GLU B O 1
ATOM 4399 N N . GLY B 1 53 ? -13.72400 -34.06600 51.62900 1.000 53.38186 53 GLY B N 1
ATOM 4400 C CA . GLY B 1 53 ? -13.81000 -34.03300 50.18100 1.000 51.87676 53 GLY B CA 1
ATOM 4401 C C . GLY B 1 53 ? -13.53700 -32.66100 49.60200 1.000 52.20285 53 GLY B C 1
ATOM 4402 O O . GLY B 1 53 ? -12.63700 -31.94200 50.05200 1.000 56.64086 53 GLY B O 1
ATOM 4403 N N . VAL B 1 54 ? -14.34100 -32.29300 48.60100 1.000 48.82975 54 VAL B N 1
ATOM 4404 C CA . VAL B 1 54 ? -14.05800 -31.12500 47.77100 1.000 50.45343 54 VAL B CA 1
ATOM 4405 C C . VAL B 1 54 ? -14.13200 -29.83700 48.58100 1.000 50.26712 54 VAL B C 1
ATOM 4406 O O . VAL B 1 54 ? -13.38200 -28.88700 48.32500 1.000 50.37716 54 VAL B O 1
ATOM 4410 N N . GLY B 1 55 ? -15.03400 -29.77300 49.55700 1.000 48.37601 55 GLY B N 1
ATOM 4411 C CA . GLY B 1 55 ? -15.22800 -28.53100 50.27600 1.000 47.86071 55 GLY B CA 1
ATOM 4412 C C . GLY B 1 55 ? -15.97500 -27.47400 49.49900 1.000 49.90846 55 GLY B C 1
ATOM 4413 O O . GLY B 1 55 ? -15.85200 -26.28600 49.80900 1.000 51.36383 55 GLY B O 1
ATOM 4414 N N . TYR B 1 56 ? -16.75400 -27.87900 48.49100 1.000 50.97878 56 TYR B N 1
ATOM 4415 C CA . TYR B 1 56 ? -17.50100 -26.93200 47.66800 1.000 51.38426 56 TYR B CA 1
ATOM 4416 C C . TYR B 1 56 ? -18.50100 -26.12600 48.48600 1.000 50.52089 56 TYR B C 1
ATOM 4417 O O . TYR B 1 56 ? -18.88800 -25.02800 48.06900 1.000 51.82055 56 TYR B O 1
ATOM 4426 N N . TRP B 1 57 ? -18.92000 -26.64900 49.64000 1.000 53.07623 57 TRP B N 1
ATOM 4427 C CA . TRP B 1 57 ? -19.80700 -25.90900 50.53200 1.000 52.36222 57 TRP B CA 1
ATOM 4428 C C . TRP B 1 57 ? -19.20200 -24.56600 50.92200 1.000 50.36615 57 TRP B C 1
ATOM 4429 O O . TRP B 1 57 ? -19.90000 -23.54700 50.95400 1.000 50.51396 57 TRP B O 1
ATOM 4440 N N . ASP B 1 58 ? -17.90100 -24.54000 51.20500 1.000 54.96290 58 ASP B N 1
ATOM 4441 C CA . ASP B 1 58 ? -17.22600 -23.31200 51.60800 1.000 52.82529 58 ASP B CA 1
ATOM 4442 C C . ASP B 1 58 ? -16.43600 -22.65500 50.48600 1.000 54.36794 58 ASP B C 1
ATOM 4443 O O . ASP B 1 58 ? -16.24300 -21.43500 50.51600 1.000 56.69921 58 ASP B O 1
ATOM 4448 N N . LEU B 1 59 ? -15.97900 -23.42500 49.49900 1.000 54.39421 59 LEU B N 1
ATOM 4449 C CA . LEU B 1 59 ? -15.13100 -22.91200 48.43100 1.000 54.77939 59 LEU B CA 1
ATOM 4450 C C . LEU B 1 59 ? -15.88500 -22.71400 47.12200 1.000 57.09373 59 LEU B C 1
ATOM 4451 O O . LEU B 1 59 ? -15.26600 -22.72300 46.05300 1.000 57.72779 59 LEU B O 1
ATOM 4456 N N . TYR B 1 60 ? -17.20100 -22.52800 47.17800 1.000 56.51607 60 TYR B N 1
ATOM 4457 C CA . TYR B 1 60 ? -17.97100 -22.37200 45.95000 1.000 56.19226 60 TYR B CA 1
ATOM 4458 C C . TYR B 1 60 ? -17.64800 -21.08600 45.18300 1.000 56.13899 60 TYR B C 1
ATOM 4459 O O . TYR B 1 60 ? -17.58000 -21.13900 43.94900 1.000 55.11151 60 TYR B O 1
ATOM 4468 N N . PRO B 1 61 ? -17.43200 -19.92500 45.82400 1.000 58.24364 61 PRO B N 1
ATOM 4469 C CA . PRO B 1 61 ? -17.12500 -18.73500 45.01400 1.000 60.69071 61 PRO B CA 1
ATOM 4470 C C . PRO B 1 61 ? -15.78600 -18.83200 44.30500 1.000 62.83994 61 PRO B C 1
ATOM 4471 O O . PRO B 1 61 ? -15.61400 -18.21900 43.24400 1.000 60.66702 61 PRO B O 1
ATOM 4475 N N . LYS B 1 62 ? -14.83700 -19.59600 44.85000 1.000 64.41966 62 LYS B N 1
ATOM 4476 C CA . LYS B 1 62 ? -13.56300 -19.79800 44.17000 1.000 66.20848 62 LYS B CA 1
ATOM 4477 C C . LYS B 1 62 ? -13.70000 -20.78300 43.01400 1.000 63.01584 62 LYS B C 1
ATOM 4478 O O . LYS B 1 62 ? -13.09500 -20.58600 41.95400 1.000 63.18531 62 LYS B O 1
ATOM 4484 N N . ASP B 1 63 ? -14.48400 -21.84800 43.20000 1.000 57.14453 63 ASP B N 1
ATOM 4485 C CA . ASP B 1 63 ? -14.69900 -22.79700 42.11400 1.000 56.94799 63 ASP B CA 1
ATOM 4486 C C . ASP B 1 63 ? -15.51000 -22.16700 40.98900 1.000 57.60402 63 ASP B C 1
ATOM 4487 O O . ASP B 1 63 ? -15.25500 -22.43200 39.80900 1.000 54.24016 63 ASP B O 1
ATOM 4492 N N . HIS B 1 64 ? -16.48600 -21.32300 41.33500 1.000 58.27761 64 HIS B N 1
ATOM 4493 C CA . HIS B 1 64 ? -17.24700 -20.61900 40.30800 1.000 57.53922 64 HIS B CA 1
ATOM 4494 C C . HIS B 1 64 ? -16.37900 -19.62100 39.55400 1.000 57.08181 64 HIS B C 1
ATOM 4495 O O . HIS B 1 64 ? -16.62800 -19.35500 38.37200 1.000 58.95514 64 HIS B O 1
ATOM 4502 N N . ASP B 1 65 ? -15.36700 -19.05700 40.21700 1.000 57.96602 65 ASP B N 1
ATOM 4503 C CA . ASP B 1 65 ? -14.44200 -18.16200 39.53100 1.000 57.93368 65 ASP B CA 1
ATOM 4504 C C . ASP B 1 65 ? -13.67000 -18.90200 38.44700 1.000 55.59018 65 ASP B C 1
ATOM 4505 O O . ASP B 1 65 ? -13.42500 -18.35700 37.36400 1.000 51.33064 65 ASP B O 1
ATOM 4510 N N . LEU B 1 66 ? -13.28500 -20.14900 38.71900 1.000 55.50664 66 LEU B N 1
ATOM 4511 C CA . LEU B 1 66 ? -12.58500 -20.93800 37.71200 1.000 54.16090 66 LEU B CA 1
ATOM 4512 C C . LEU B 1 66 ? -13.50000 -21.27500 36.54300 1.000 53.22367 66 LEU B C 1
ATOM 4513 O O . LEU B 1 66 ? -13.09000 -21.17900 35.38000 1.000 55.91002 66 LEU B O 1
ATOM 4518 N N . ALA B 1 67 ? -14.73900 -21.67800 36.83300 1.000 53.26117 67 ALA B N 1
ATOM 4519 C CA . ALA B 1 67 ? -15.70800 -21.91600 35.76900 1.000 53.41304 67 ALA B CA 1
ATOM 4520 C C . ALA B 1 67 ? -15.93400 -20.65700 34.94500 1.000 52.03767 67 ALA B C 1
ATOM 4521 O O . ALA B 1 67 ? -16.04800 -20.72100 33.71500 1.000 53.42386 67 ALA B O 1
ATOM 4523 N N . GLU B 1 68 ? -15.99900 -19.49900 35.60900 1.000 50.65631 68 GLU B N 1
ATOM 4524 C CA . GLU B 1 68 ? -16.11700 -18.23800 34.88500 1.000 53.80881 68 GLU B CA 1
ATOM 4525 C C . GLU B 1 68 ? -14.89800 -17.98200 34.01500 1.000 55.20079 68 GLU B C 1
ATOM 4526 O O . GLU B 1 68 ? -15.02000 -17.42000 32.92000 1.000 54.39859 68 GLU B O 1
ATOM 4532 N N . TYR B 1 69 ? -13.71700 -18.39800 34.47200 1.000 51.75379 69 TYR B N 1
ATOM 4533 C CA . TYR B 1 69 ? -12.51200 -18.17000 33.68900 1.000 52.38490 69 TYR B CA 1
ATOM 4534 C C . TYR B 1 69 ? -12.50700 -18.98400 32.40200 1.000 53.46421 69 TYR B C 1
ATOM 4535 O O . TYR B 1 69 ? -11.91400 -18.55400 31.40700 1.000 53.93682 69 TYR B O 1
ATOM 4544 N N . ILE B 1 70 ? -13.13700 -20.15700 32.39700 1.000 53.98363 70 ILE B N 1
ATOM 4545 C CA . ILE B 1 70 ? -13.13500 -21.01300 31.21300 1.000 52.24799 70 ILE B CA 1
ATOM 4546 C C . ILE B 1 70 ? -14.43600 -20.79600 30.46300 1.000 50.71388 70 ILE B C 1
ATOM 4547 O O . ILE B 1 70 ? -14.84700 -21.62400 29.64100 1.000 48.08972 70 ILE B O 1
ATOM 4552 N N . GLY B 1 71 ? -15.08500 -19.67900 30.76900 1.000 49.12946 71 GLY B N 1
ATOM 4553 C CA . GLY B 1 71 ? -16.20100 -19.18900 29.99700 1.000 51.09119 71 GLY B CA 1
ATOM 4554 C C . GLY B 1 71 ? -17.50900 -19.91500 30.19900 1.000 50.73630 71 GLY B C 1
ATOM 4555 O O . GLY B 1 71 ? -18.39100 -19.82500 29.33900 1.000 51.23740 71 GLY B O 1
ATOM 4556 N N . MET B 1 72 ? -17.66900 -20.62900 31.30700 1.000 51.93812 72 MET B N 1
ATOM 4557 C CA . MET B 1 72 ? -18.92700 -21.31000 31.57700 1.000 50.92286 72 MET B CA 1
ATOM 4558 C C . MET B 1 72 ? -20.00700 -20.30000 31.94800 1.000 51.71713 72 MET B C 1
ATOM 4559 O O . MET B 1 72 ? -19.73500 -19.29100 32.60600 1.000 50.05073 72 MET B O 1
ATOM 4564 N N . ASN B 1 73 ? -21.24400 -20.56900 31.50800 1.000 51.31006 73 ASN B N 1
ATOM 4565 C CA . ASN B 1 73 ? -22.36600 -19.66200 31.73600 1.000 52.26110 73 ASN B CA 1
ATOM 4566 C C . ASN B 1 73 ? -23.57500 -20.37800 32.33100 1.000 54.69144 73 ASN B C 1
ATOM 4567 O O . ASN B 1 73 ? -24.68700 -19.84100 32.29700 1.000 54.82137 73 ASN B O 1
ATOM 4572 N N . ALA B 1 74 ? -23.38600 -21.57900 32.86900 1.000 54.43618 74 ALA B N 1
ATOM 4573 C CA . ALA B 1 74 ? -24.48500 -22.34700 33.43000 1.000 51.89694 74 ALA B CA 1
ATOM 4574 C C . ALA B 1 74 ? -23.95000 -23.22200 34.55000 1.000 53.08291 74 ALA B C 1
ATOM 4575 O O . ALA B 1 74 ? -22.74400 -23.45900 34.66000 1.000 49.65714 74 ALA B O 1
ATOM 4577 N N . ALA B 1 75 ? -24.86800 -23.70500 35.38200 1.000 48.81906 75 ALA B N 1
ATOM 4578 C CA . ALA B 1 75 ? -24.50300 -24.60200 36.46500 1.000 51.92160 75 ALA B CA 1
ATOM 4579 C C . ALA B 1 75 ? -25.75000 -25.32700 36.93800 1.000 49.89725 75 ALA B C 1
ATOM 4580 O O . ALA B 1 75 ? -26.85300 -24.77400 36.91800 1.000 50.35928 75 ALA B O 1
ATOM 4582 N N . ARG B 1 76 ? -25.55900 -26.57400 37.35600 1.000 48.90983 76 ARG B N 1
ATOM 4583 C CA . ARG B 1 76 ? -26.61100 -27.37500 37.96400 1.000 50.22867 76 ARG B CA 1
ATOM 4584 C C . ARG B 1 76 ? -26.15100 -27.79900 39.34900 1.000 52.76965 76 ARG B C 1
ATOM 4585 O O . ARG B 1 76 ? -25.14300 -28.50300 39.48200 1.000 54.06864 76 ARG B O 1
ATOM 4593 N N . ILE B 1 77 ? -26.88500 -27.37200 40.37400 1.000 52.35455 77 ILE B N 1
ATOM 4594 C CA . ILE B 1 77 ? -26.52000 -27.59900 41.76800 1.000 52.89160 77 ILE B CA 1
ATOM 4595 C C . ILE B 1 77 ? -27.54700 -28.52800 42.39900 1.000 53.81577 77 ILE B C 1
ATOM 4596 O O . ILE B 1 77 ? -28.74500 -28.43700 42.10600 1.000 48.28632 77 ILE B O 1
ATOM 4601 N N . GLY B 1 78 ? -27.07800 -29.41800 43.26800 1.000 52.95408 78 GLY B N 1
ATOM 4602 C CA . GLY B 1 78 ? -27.93400 -30.37100 43.95500 1.000 53.30160 78 GLY B CA 1
ATOM 4603 C C . GLY B 1 78 ? -28.11500 -29.98300 45.41400 1.000 51.05639 78 GLY B C 1
ATOM 4604 O O . GLY B 1 78 ? -27.13800 -29.76300 46.13200 1.000 57.87568 78 GLY B O 1
ATOM 4605 N N . ILE B 1 79 ? -29.37400 -29.90400 45.83400 1.000 54.26365 79 ILE B N 1
ATOM 4606 C CA . ILE B 1 79 ? -29.71500 -29.57800 47.21300 1.000 54.17786 79 ILE B CA 1
ATOM 4607 C C . ILE B 1 79 ? -29.87100 -30.87600 47.99000 1.000 53.61052 79 ILE B C 1
ATOM 4608 O O . ILE B 1 79 ? -30.56900 -31.79500 47.54600 1.000 52.44168 79 ILE B O 1
ATOM 4613 N N . GLU B 1 80 ? -29.22000 -30.95400 49.14900 1.000 50.78378 80 GLU B N 1
ATOM 4614 C CA . GLU B 1 80 ? -29.30600 -32.13900 49.99000 1.000 53.05102 80 GLU B CA 1
ATOM 4615 C C . GLU B 1 80 ? -30.57300 -32.09500 50.83600 1.000 55.02681 80 GLU B C 1
ATOM 4616 O O . GLU B 1 80 ? -30.81700 -31.12500 51.56100 1.000 54.83675 80 GLU B O 1
ATOM 4622 N N . TRP B 1 81 ? -31.38000 -33.15400 50.73600 1.000 58.64279 81 TRP B N 1
ATOM 4623 C CA . TRP B 1 81 ? -32.62600 -33.23100 51.49400 1.000 55.51383 81 TRP B CA 1
ATOM 4624 C C . TRP B 1 81 ? -32.36100 -33.21700 52.99600 1.000 56.00163 81 TRP B C 1
ATOM 4625 O O . TRP B 1 81 ? -33.12600 -32.62500 53.76800 1.000 56.27694 81 TRP B O 1
ATOM 4636 N N . SER B 1 82 ? -31.27100 -33.85200 53.42600 1.000 57.41659 82 SER B N 1
ATOM 4637 C CA . SER B 1 82 ? -30.95500 -33.92400 54.84800 1.000 55.43013 82 SER B CA 1
ATOM 4638 C C . SER B 1 82 ? -30.60100 -32.56000 55.42800 1.000 56.77862 82 SER B C 1
ATOM 4639 O O . SER B 1 82 ? -30.78300 -32.33500 56.63000 1.000 56.64683 82 SER B O 1
ATOM 4642 N N . ARG B 1 83 ? -30.09200 -31.64400 54.60400 1.000 56.80454 83 ARG B N 1
ATOM 4643 C CA . ARG B 1 83 ? -29.70900 -30.33300 55.11500 1.000 58.20974 83 ARG B CA 1
ATOM 4644 C C . ARG B 1 83 ? -30.90600 -29.40500 55.27100 1.000 55.26861 83 ARG B C 1
ATOM 4645 O O . ARG B 1 83 ? -30.91900 -28.56900 56.18100 1.000 57.04404 83 ARG B O 1
ATOM 4653 N N . ILE B 1 84 ? -31.91300 -29.53500 54.40800 1.000 57.22372 84 ILE B N 1
ATOM 4654 C CA . ILE B 1 84 ? -33.09800 -28.69100 54.51200 1.000 58.54483 84 ILE B CA 1
ATOM 4655 C C . ILE B 1 84 ? -33.98100 -29.14400 55.66600 1.000 60.14450 84 ILE B C 1
ATOM 4656 O O . ILE B 1 84 ? -34.44200 -28.33000 56.47400 1.000 59.08458 84 ILE B O 1
ATOM 4661 N N . PHE B 1 85 ? -34.23000 -30.44800 55.76100 1.000 56.17929 85 PHE B N 1
ATOM 4662 C CA . PHE B 1 85 ? -35.06300 -31.02600 56.81300 1.000 56.40995 85 PHE B CA 1
ATOM 4663 C C . PHE B 1 85 ? -34.28300 -32.13700 57.50100 1.000 56.32511 85 PHE B C 1
ATOM 4664 O O . PHE B 1 85 ? -34.48600 -33.32500 57.21600 1.000 54.80039 85 PHE B O 1
ATOM 4672 N N . PRO B 1 86 ? -33.37400 -31.78700 58.41600 1.000 57.79546 86 PRO B N 1
ATOM 4673 C CA . PRO B 1 86 ? -32.66300 -32.83600 59.16400 1.000 56.53476 86 PRO B CA 1
ATOM 4674 C C . PRO B 1 86 ? -33.57700 -33.68200 60.03400 1.000 58.08357 86 PRO B C 1
ATOM 4675 O O . PRO B 1 86 ? -33.26800 -34.85500 60.27700 1.000 60.28045 86 PRO B O 1
A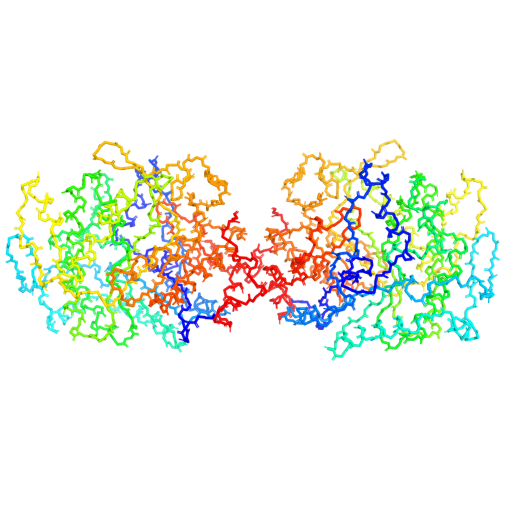TOM 4679 N N . VAL B 1 87 ? -34.69400 -33.13100 60.50500 1.000 58.14046 87 VAL B N 1
ATOM 4680 C CA . VAL B 1 87 ? -35.66300 -33.88800 61.28200 1.000 61.86710 87 VAL B CA 1
ATOM 4681 C C . VAL B 1 87 ? -36.85500 -34.21200 60.39000 1.000 59.83777 87 VAL B C 1
ATOM 4682 O O . VAL B 1 87 ? -37.08800 -33.57400 59.36000 1.000 59.33855 87 VAL B O 1
ATOM 4686 N N . SER B 1 88 ? -37.62300 -35.22100 60.79400 1.000 62.66300 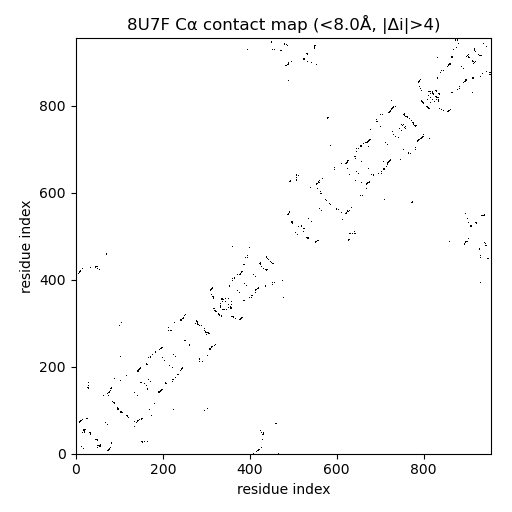88 SER B N 1
ATOM 4687 C CA . SER B 1 88 ? -38.68900 -35.75000 59.95400 1.000 59.51281 88 SER B CA 1
ATOM 4688 C C . SER B 1 88 ? -39.80400 -34.73000 59.75100 1.000 64.49884 88 SER B C 1
ATOM 4689 O O . SER B 1 88 ? -40.13100 -33.93900 60.64000 1.000 69.52563 88 SER B O 1
ATOM 4692 N N . THR B 1 89 ? -40.39000 -34.75900 58.55600 1.000 69.30824 89 THR B N 1
ATOM 4693 C CA . THR B 1 89 ? -41.51600 -33.90800 58.20200 1.000 71.09664 89 THR B CA 1
ATOM 4694 C C . THR B 1 89 ? -42.84200 -34.65900 58.22000 1.000 73.65794 89 THR B C 1
ATOM 4695 O O . THR B 1 89 ? -43.86500 -34.09700 57.81400 1.000 73.85044 89 THR B O 1
ATOM 4699 N N . GLU B 1 90 ? -42.84900 -35.91300 58.68500 1.000 71.54742 90 GLU B N 1
ATOM 4700 C CA . GLU B 1 90 ? -44.07800 -36.70000 58.71700 1.000 80.29408 90 GLU B CA 1
ATOM 4701 C C . GLU B 1 90 ? -45.14300 -36.07800 59.60900 1.000 83.67152 90 GLU B C 1
ATOM 4702 O O . GLU B 1 90 ? -46.32400 -36.41400 59.46900 1.000 86.80564 90 GLU B O 1
ATOM 4708 N N . ARG B 1 91 ? -44.75500 -35.18000 60.51700 1.000 90.79093 91 ARG B N 1
ATOM 4709 C CA . ARG B 1 91 ? -45.70900 -34.52500 61.40100 1.000 91.19824 91 ARG B CA 1
ATOM 4710 C C . ARG B 1 91 ? -46.61100 -33.53900 60.67000 1.000 93.26371 91 ARG B C 1
ATOM 4711 O O . ARG B 1 91 ? -47.56300 -33.03400 61.27500 1.000 91.11073 91 ARG B O 1
ATOM 4719 N N . VAL B 1 92 ? -46.33800 -33.25500 59.39900 1.000 90.90950 92 VAL B N 1
ATOM 4720 C CA . VAL B 1 92 ? -47.16100 -32.36300 58.59000 1.000 93.08311 92 VAL B CA 1
ATOM 4721 C C . VAL B 1 92 ? -48.13600 -33.21500 57.78900 1.000 98.58041 92 VAL B C 1
ATOM 4722 O O . VAL B 1 92 ? -47.72400 -34.09600 57.02500 1.000 94.36019 92 VAL B O 1
ATOM 4726 N N . THR B 1 93 ? -49.42800 -32.94400 57.95800 1.000 103.59099 93 THR B N 1
ATOM 4727 C CA . THR B 1 93 ? -50.49300 -33.74500 57.37200 1.000 106.68681 93 THR B CA 1
ATOM 4728 C C . THR B 1 93 ? -51.09900 -33.02800 56.17200 1.000 109.82016 93 THR B C 1
ATOM 4729 O O . THR B 1 93 ? -51.32100 -31.81400 56.21100 1.000 115.72659 93 THR B O 1
ATOM 4733 N N . VAL B 1 94 ? -51.34200 -33.78000 55.09100 1.000 107.21583 94 VAL B N 1
ATOM 4734 C CA . VAL B 1 94 ? -52.17900 -33.31300 53.99100 1.000 107.83234 94 VAL B CA 1
ATOM 4735 C C . VAL B 1 94 ? -53.04400 -34.46600 53.49700 1.000 109.18912 94 VAL B C 1
ATOM 4736 O O . VAL B 1 94 ? -52.74200 -35.64100 53.71500 1.000 105.32178 94 VAL B O 1
ATOM 4740 N N . GLU B 1 95 ? -54.14000 -34.10700 52.82700 1.000 116.67074 95 GLU B N 1
ATOM 4741 C CA . GLU B 1 95 ? -54.95300 -35.09100 52.12700 1.000 114.70165 95 GLU B CA 1
ATOM 4742 C C . GLU B 1 95 ? -54.14800 -35.69800 50.98600 1.000 113.62011 95 GLU B C 1
ATOM 4743 O O . GLU B 1 95 ? -53.53200 -34.97600 50.19500 1.000 110.98524 95 GLU B O 1
ATOM 4749 N N . VAL B 1 96 ? -54.14400 -37.02400 50.90600 1.000 100.23461 96 VAL B N 1
ATOM 4750 C CA . VAL B 1 96 ? -53.44500 -37.75500 49.85500 1.000 90.31660 96 VAL B CA 1
ATOM 4751 C C . VAL B 1 96 ? -54.47400 -38.63600 49.16000 1.000 91.01673 96 VAL B C 1
ATOM 4752 O O . VAL B 1 96 ? -55.02100 -39.56400 49.77000 1.000 88.94981 96 VAL B O 1
ATOM 4756 N N . ILE B 1 97 ? -54.74100 -38.34600 47.88900 1.000 90.90404 97 ILE B N 1
ATOM 4757 C CA . ILE B 1 97 ? -55.76000 -39.05300 47.11900 1.000 85.12479 97 ILE B CA 1
ATOM 4758 C C . ILE B 1 97 ? -55.12400 -40.30000 46.51800 1.000 84.41630 97 ILE B C 1
ATOM 4759 O O . ILE B 1 97 ? -54.29100 -40.21100 45.61400 1.000 85.01340 97 ILE B O 1
ATOM 4764 N N . GLU B 1 98 ? -55.51800 -41.46600 47.02000 1.000 86.27609 98 GLU B N 1
ATOM 4765 C CA . GLU B 1 98 ? -55.03800 -42.73600 46.50300 1.000 90.83968 98 GLU B CA 1
ATOM 4766 C C . GLU B 1 98 ? -56.22400 -43.61000 46.13300 1.000 100.32557 98 GLU B C 1
ATOM 4767 O O . GLU B 1 98 ? -57.34800 -43.40000 46.59800 1.000 104.15156 98 GLU B O 1
ATOM 4773 N N . GLU B 1 99 ? -55.95700 -44.60500 45.29000 1.000 102.71508 99 GLU B N 1
ATOM 4774 C CA . GLU B 1 99 ? -56.97600 -45.58100 44.93200 1.000 115.92202 99 GLU B CA 1
ATOM 4775 C C . GLU B 1 99 ? -56.42600 -46.99300 45.07600 1.000 113.53049 99 GLU B C 1
ATOM 4776 O O . GLU B 1 99 ? -56.15000 -47.44500 46.19100 1.000 123.01702 99 GLU B O 1
ATOM 4782 N N . ASN B 1 100 ? -56.25700 -47.69500 43.95900 1.000 100.07549 100 ASN B N 1
ATOM 4783 C CA . ASN B 1 100 ? -55.79700 -49.08200 43.98900 1.000 98.76619 100 ASN B CA 1
ATOM 4784 C C . ASN B 1 100 ? -54.27300 -49.14700 43.86500 1.000 93.24038 100 ASN B C 1
ATOM 4785 O O . ASN B 1 100 ? -53.71000 -49.65500 42.89700 1.000 93.62195 100 ASN B O 1
ATOM 4790 N N . GLY B 1 101 ? -53.60600 -48.61300 44.88800 1.000 92.72228 101 GLY B N 1
ATOM 4791 C CA . GLY B 1 101 ? -52.16500 -48.66300 44.98400 1.000 86.80564 101 GLY B CA 1
ATOM 4792 C C . GLY B 1 101 ? -51.43200 -47.49400 44.36400 1.000 83.79173 101 GLY B C 1
ATOM 4793 O O . GLY B 1 101 ? -50.20800 -47.40000 44.52300 1.000 80.70224 101 GLY B O 1
ATOM 4794 N N . ASP B 1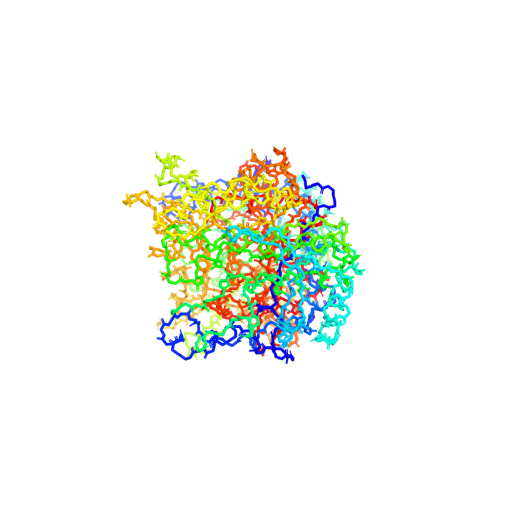 102 ? -52.13300 -46.60200 43.67100 1.000 83.59759 102 ASP B N 1
ATOM 4795 C CA . ASP B 1 102 ? -51.52200 -45.47800 42.97700 1.000 77.16917 102 ASP B CA 1
ATOM 4796 C C . ASP B 1 102 ? -51.81500 -44.17900 43.71500 1.000 75.86616 102 ASP B C 1
ATOM 4797 O O . ASP B 1 102 ? -52.94500 -43.94200 44.15200 1.000 85.13086 102 ASP B O 1
ATOM 4802 N N . ILE B 1 103 ? -50.79100 -43.34500 43.86000 1.000 77.30853 103 ILE B N 1
ATOM 4803 C CA . ILE B 1 103 ? -50.93900 -42.02500 44.46400 1.000 78.63996 103 ILE B CA 1
ATOM 4804 C C . ILE B 1 103 ? -51.30900 -41.03600 43.36700 1.000 76.88823 103 ILE B C 1
ATOM 4805 O O . ILE B 1 103 ? -50.54300 -40.82600 42.42100 1.000 76.72210 103 ILE B O 1
ATOM 4810 N N . LEU B 1 104 ? -52.48900 -40.43300 43.49100 1.000 80.85166 104 LEU B N 1
ATOM 4811 C CA . LEU B 1 104 ? -53.02000 -39.56400 42.45000 1.000 80.87471 104 LEU B CA 1
ATOM 4812 C C . LEU B 1 104 ? -52.83200 -38.08600 42.73900 1.000 84.05285 104 LEU B C 1
ATOM 4813 O O . LEU B 1 104 ? -52.71100 -37.29700 41.79700 1.000 83.99485 104 LEU B O 1
ATOM 4818 N N . GLU B 1 105 ? -52.81000 -37.68800 44.00700 1.000 83.28851 105 GLU B N 1
ATOM 4819 C CA . GLU B 1 105 ? -52.70000 -36.27300 44.32400 1.000 83.85229 105 GLU B CA 1
ATOM 4820 C C . GLU B 1 105 ? -52.18200 -36.10700 45.74300 1.000 83.71747 105 GLU B C 1
ATOM 4821 O O . GLU B 1 105 ? -52.61900 -36.81100 46.66000 1.000 88.44177 105 GLU B O 1
ATOM 4827 N N . ILE B 1 106 ? -51.24200 -35.18100 45.90800 1.000 80.68800 106 ILE B N 1
ATOM 4828 C CA . ILE B 1 106 ? -50.74600 -34.77600 47.22300 1.000 80.12323 106 ILE B CA 1
ATOM 4829 C C . ILE B 1 106 ? -50.72800 -33.25000 47.22200 1.000 81.33535 106 ILE B C 1
ATOM 4830 O O . ILE B 1 106 ? -49.74100 -32.62500 46.82000 1.000 82.72677 106 ILE B O 1
ATOM 4835 N N . LYS B 1 107 ? -51.82800 -32.64300 47.65400 1.000 84.31312 107 LYS B N 1
ATOM 4836 C CA . LYS B 1 107 ? -51.90100 -31.19000 47.68500 1.000 85.54759 107 LYS B CA 1
ATOM 4837 C C . LYS B 1 107 ? -50.84800 -30.62800 48.63000 1.000 84.09357 107 LYS B C 1
ATOM 4838 O O . LYS B 1 107 ? -50.56100 -31.20500 49.67900 1.000 82.52845 107 LYS B O 1
ATOM 4844 N N . ILE B 1 108 ? -50.25500 -29.50200 48.24500 1.000 85.57601 108 ILE B N 1
ATOM 4845 C CA . ILE B 1 108 ? -49.41300 -28.71800 49.13900 1.000 84.47137 108 ILE B CA 1
ATOM 4846 C C . ILE B 1 108 ? -49.95600 -27.29600 49.13200 1.000 86.14157 108 ILE B C 1
ATOM 4847 O O . ILE B 1 108 ? -49.99700 -26.64600 48.08000 1.000 87.08239 108 ILE B O 1
ATOM 4852 N N . THR B 1 109 ? -50.40900 -26.83300 50.28700 1.000 87.12916 109 THR B N 1
ATOM 4853 C CA . THR B 1 109 ? -50.91300 -25.48100 50.43500 1.000 87.28728 109 THR B CA 1
ATOM 4854 C C . THR B 1 109 ? -49.81700 -24.58200 50.99300 1.000 85.79766 109 THR B C 1
ATOM 4855 O O . THR B 1 109 ? -48.77000 -25.04300 51.45000 1.000 86.33487 109 THR B O 1
ATOM 4859 N N . GLU B 1 110 ? -50.06700 -23.27200 50.94000 1.000 88.28067 110 GLU B N 1
ATOM 4860 C CA . GLU B 1 110 ? -49.13000 -22.33200 51.53800 1.000 90.08905 110 GLU B CA 1
ATOM 4861 C C . GLU B 1 110 ? -49.07000 -22.47400 53.05200 1.000 84.40036 110 GLU B C 1
ATOM 4862 O O . GLU B 1 110 ? -48.09700 -22.02600 53.66400 1.000 80.66391 110 GLU B O 1
ATOM 4868 N N . LYS B 1 111 ? -50.08600 -23.08600 53.66500 1.000 90.62356 111 LYS B N 1
ATOM 4869 C CA . LYS B 1 111 ? -50.03900 -23.34500 55.10000 1.000 89.27026 111 LYS B CA 1
ATOM 4870 C C . LYS B 1 111 ? -49.10500 -24.50200 55.42600 1.000 85.58571 111 LYS B C 1
ATOM 4871 O O . LYS B 1 111 ? -48.44900 -24.49200 56.47500 1.000 84.59242 111 LYS B O 1
ATOM 4877 N N . THR B 1 112 ? -49.01900 -25.49800 54.54100 1.000 85.90777 112 THR B N 1
ATOM 4878 C CA . THR B 1 112 ? -48.13200 -26.63000 54.79100 1.000 88.45724 112 THR B CA 1
ATOM 4879 C C . THR B 1 112 ? -46.66700 -26.22200 54.68800 1.000 83.63508 112 THR B C 1
ATOM 4880 O O . THR B 1 112 ? -45.82600 -26.72100 55.44400 1.000 87.61780 112 THR B O 1
ATOM 4884 N N . ILE B 1 113 ? -46.33800 -25.31700 53.76300 1.000 79.20780 113 ILE B N 1
ATOM 4885 C CA . ILE B 1 113 ? -44.97000 -24.81300 53.72000 1.000 81.41542 113 ILE B CA 1
ATOM 4886 C C . ILE B 1 113 ? -44.71300 -23.87700 54.89600 1.000 81.77623 113 ILE B C 1
ATOM 4887 O O . ILE B 1 113 ? -43.58600 -23.80300 55.40300 1.000 83.10746 113 ILE B O 1
ATOM 4892 N N . LYS B 1 114 ? -45.74000 -23.15300 55.35600 1.000 82.88950 114 LYS B N 1
ATOM 4893 C CA . LYS B 1 114 ? -45.60500 -22.40100 56.59900 1.000 83.43534 114 LYS B CA 1
ATOM 4894 C C . LYS B 1 114 ? -45.43100 -23.33800 57.78700 1.000 83.88848 114 LYS B C 1
ATOM 4895 O O . LYS B 1 114 ? -44.79500 -22.96800 58.78000 1.000 88.24631 114 LYS B O 1
ATOM 4901 N N . GLU B 1 115 ? -45.99400 -24.54600 57.70300 1.000 82.24809 115 GLU B N 1
ATOM 4902 C CA . GLU B 1 115 ? -45.72100 -25.56500 58.71200 1.000 81.12472 115 GLU B CA 1
ATOM 4903 C C . GLU B 1 115 ? -44.30900 -26.11600 58.55800 1.000 80.90287 115 GLU B C 1
ATOM 4904 O O . GLU B 1 115 ? -43.61000 -26.34100 59.55300 1.000 79.06772 115 GLU B O 1
ATOM 4910 N N . LEU B 1 116 ? -43.87100 -26.33500 57.31600 1.000 82.49657 116 LEU B N 1
ATOM 4911 C CA . LEU B 1 116 ? -42.51500 -26.81300 57.07800 1.000 78.70615 116 LEU B CA 1
ATOM 4912 C C . LEU B 1 116 ? -41.46400 -25.79600 57.49900 1.000 73.15771 116 LEU B C 1
ATOM 4913 O O . LEU B 1 116 ? -40.30600 -26.17200 57.70300 1.000 74.78805 116 LEU B O 1
ATOM 4918 N N . ASP B 1 117 ? -41.83800 -24.52000 57.63300 1.000 74.67098 117 ASP B N 1
ATOM 4919 C CA . ASP B 1 117 ? -40.89600 -23.52100 58.12700 1.000 75.11269 117 ASP B CA 1
ATOM 4920 C C . ASP B 1 117 ? -40.46800 -23.81500 59.55600 1.000 76.49914 117 ASP B C 1
ATOM 4921 O O . ASP B 1 117 ? -39.32900 -23.52000 59.93700 1.000 73.95534 117 ASP B O 1
ATOM 4926 N N . LEU B 1 118 ? -41.36000 -24.39600 60.36100 1.000 76.02155 118 LEU B N 1
ATOM 4927 C CA . LEU B 1 118 ? -41.03000 -24.69400 61.74800 1.000 71.41349 118 LEU B CA 1
ATOM 4928 C C . LEU B 1 118 ? -39.94300 -25.75300 61.87900 1.000 71.54994 118 LEU B C 1
ATOM 4929 O O . LEU B 1 118 ? -39.27800 -25.81100 62.91700 1.000 69.98991 118 LEU B O 1
ATOM 4934 N N . LEU B 1 119 ? -39.74100 -26.58300 60.85700 1.000 73.82436 119 LEU B N 1
ATOM 4935 C CA . LEU B 1 119 ? -38.78200 -27.67900 60.92100 1.000 69.42961 119 LEU B CA 1
ATOM 4936 C C . LEU B 1 119 ? -37.59400 -27.49600 59.98500 1.000 72.41133 119 LEU B C 1
ATOM 4937 O O . LEU B 1 119 ? -36.68100 -28.33100 59.99000 1.000 66.04465 119 LEU B O 1
ATOM 4942 N N . SER B 1 120 ? -37.58100 -26.43600 59.18300 1.000 74.67481 120 SER B N 1
ATOM 4943 C CA . SER B 1 120 ? -36.52500 -26.23900 58.20100 1.000 70.17440 120 SER B CA 1
ATOM 4944 C C . SER B 1 120 ? -35.29000 -25.61400 58.83900 1.000 64.73162 120 SER B C 1
ATOM 4945 O O . SER B 1 120 ? -35.39200 -24.73600 59.69900 1.000 68.24186 120 SER B O 1
ATOM 4948 N N . ASP B 1 121 ? -34.12000 -26.07400 58.40700 1.000 66.44756 121 ASP B N 1
ATOM 4949 C CA . ASP B 1 121 ? -32.84500 -25.50400 58.83800 1.000 66.24763 121 ASP B CA 1
ATOM 4950 C C . ASP B 1 121 ? -32.63600 -24.19300 58.09000 1.000 70.56350 121 ASP B C 1
ATOM 4951 O O . ASP B 1 121 ? -32.22400 -24.18500 56.92800 1.000 68.43633 121 ASP B O 1
ATOM 4956 N N . LYS B 1 122 ? -32.92300 -23.07300 58.76000 1.000 73.68304 122 LYS B N 1
ATOM 4957 C CA . LYS B 1 122 ? -32.78700 -21.76500 58.12500 1.000 72.00816 122 LYS B CA 1
ATOM 4958 C C . LYS B 1 122 ? -31.34300 -21.43100 57.78100 1.000 72.37929 122 LYS B C 1
ATOM 4959 O O . LYS B 1 122 ? -31.10500 -20.61300 56.88600 1.000 75.22379 122 LYS B O 1
ATOM 4965 N N . ASN B 1 123 ? -30.37500 -22.03800 58.47000 1.000 69.07309 123 ASN B N 1
ATOM 4966 C CA . ASN B 1 123 ? -28.97400 -21.77000 58.16500 1.000 69.49922 123 ASN B CA 1
ATOM 4967 C C . ASN B 1 123 ? -28.58000 -22.38700 56.83000 1.000 67.55466 123 ASN B C 1
ATOM 4968 O O . ASN B 1 123 ? -27.94800 -21.73200 55.99400 1.000 70.73254 123 ASN B O 1
ATOM 4973 N N . ALA B 1 124 ? -28.94800 -23.65100 56.61100 1.000 64.53504 124 ALA B N 1
ATOM 4974 C CA . ALA B 1 124 ? -28.64400 -24.28900 55.33500 1.000 64.83555 124 ALA B CA 1
ATOM 4975 C C . ALA B 1 124 ? -29.47900 -23.70500 54.20500 1.000 68.33418 124 ALA B C 1
ATOM 4976 O O . ALA B 1 124 ? -29.02700 -23.67400 53.05500 1.000 66.62145 124 ALA B O 1
ATOM 4978 N N . MET B 1 125 ? -30.69100 -23.23500 54.51100 1.000 69.93460 125 MET B N 1
ATOM 4979 C CA . MET B 1 125 ? -31.54100 -22.64600 53.48200 1.000 64.67046 125 MET B CA 1
ATOM 4980 C C . MET B 1 125 ? -30.92800 -21.36900 52.92200 1.000 67.48161 125 MET B C 1
ATOM 4981 O O . MET B 1 125 ? -30.92200 -21.16200 51.70300 1.000 68.41535 125 MET B O 1
ATOM 4986 N N . GLN B 1 126 ? -30.40400 -20.50300 53.79400 1.000 64.75339 126 GLN B N 1
ATOM 4987 C CA . GLN B 1 126 ? -29.75000 -19.28900 53.31800 1.000 65.57082 126 GLN B CA 1
ATOM 4988 C C . GLN B 1 126 ? -28.41900 -19.59900 52.64600 1.000 66.00910 126 GLN B C 1
ATOM 4989 O O . GLN B 1 126 ? -28.02100 -18.90000 51.70700 1.000 65.94153 126 GLN B O 1
ATOM 4995 N N . HIS B 1 127 ? -27.72400 -20.64500 53.09900 1.000 64.24420 127 HIS B N 1
ATOM 4996 C CA . HIS B 1 127 ? -26.45000 -20.99600 52.48300 1.000 62.28857 127 HIS B CA 1
ATOM 4997 C C . HIS B 1 127 ? -26.64000 -21.44000 51.03800 1.000 61.31342 127 HIS B C 1
ATOM 4998 O O . HIS B 1 127 ? -25.87900 -21.03100 50.15200 1.000 58.81331 127 HIS B O 1
ATOM 5005 N N . TYR B 1 128 ? -27.64500 -22.28100 50.78100 1.000 60.56457 128 TYR B N 1
ATOM 5006 C CA . TYR B 1 128 ? -27.97200 -22.63700 49.40500 1.000 60.27918 128 TYR B CA 1
ATOM 5007 C C . TYR B 1 128 ? -28.39300 -21.40700 48.61000 1.000 58.09227 128 TYR B C 1
ATOM 5008 O O . TYR B 1 128 ? -28.08400 -21.29300 47.41800 1.000 59.62764 128 TYR B O 1
ATOM 5017 N N . THR B 1 129 ? -29.09500 -20.47300 49.25800 1.000 59.23952 129 THR B N 1
ATOM 5018 C CA . THR B 1 129 ? -29.44300 -19.21600 48.60100 1.000 61.00447 129 THR B CA 1
ATOM 5019 C C . THR B 1 129 ? -28.19400 -18.44700 48.19400 1.000 61.29626 129 THR B C 1
ATOM 5020 O O . THR B 1 129 ? -28.15200 -17.84000 47.11700 1.000 62.72283 129 THR B O 1
ATOM 5024 N N . ASN B 1 130 ? -27.16000 -18.46700 49.03900 1.000 62.12723 130 ASN B N 1
ATOM 5025 C CA . ASN B 1 130 ? -25.92700 -17.75700 48.72000 1.000 60.93571 130 ASN B CA 1
ATOM 5026 C C . ASN B 1 130 ? -25.15900 -18.43500 47.59400 1.000 60.62986 130 ASN B C 1
ATOM 5027 O O . ASN B 1 130 ? -24.48000 -17.75700 46.81400 1.000 58.81138 130 ASN B O 1
ATOM 5032 N N . ILE B 1 131 ? -25.24200 -19.76400 47.50200 1.000 60.60024 131 ILE B N 1
ATOM 5033 C CA . ILE B 1 131 ? -24.61500 -20.47600 46.39300 1.000 55.27395 131 ILE B CA 1
ATOM 5034 C C . ILE B 1 131 ? -25.36400 -20.19000 45.09600 1.000 60.25174 131 ILE B C 1
ATOM 5035 O O . ILE B 1 131 ? -24.75600 -19.90800 44.05600 1.000 58.03441 131 ILE B O 1
ATOM 5040 N N . PHE B 1 132 ? -26.69700 -20.25200 45.14200 1.000 57.55330 132 PHE B N 1
ATOM 5041 C CA . PHE B 1 132 ? -27.48500 -19.97900 43.94600 1.000 58.32595 132 PHE B CA 1
ATOM 5042 C C . PHE B 1 132 ? -27.31700 -18.53400 43.49600 1.000 61.04981 132 PHE B C 1
ATOM 5043 O O . PHE B 1 132 ? -27.16200 -18.26500 42.29900 1.000 60.94930 132 PHE B O 1
ATOM 5051 N N . ASN B 1 133 ? -27.32500 -17.59200 44.44100 1.000 64.42374 133 ASN B N 1
ATOM 5052 C CA . ASN B 1 133 ? -27.11100 -16.19400 44.08700 1.000 67.01624 133 ASN B CA 1
ATOM 5053 C C . ASN B 1 133 ? -25.70800 -15.96200 43.54100 1.000 66.19770 133 ASN B C 1
ATOM 5054 O O . ASN B 1 133 ? -25.50600 -15.05300 42.72900 1.000 68.88776 133 ASN B O 1
ATOM 5059 N N . ASP B 1 134 ? -24.73400 -16.77200 43.96600 1.000 60.72474 134 ASP B N 1
ATOM 5060 C CA . ASP B 1 134 ? -23.36100 -16.57300 43.51400 1.000 61.84506 134 ASP B CA 1
ATOM 5061 C C . ASP B 1 134 ? -23.20500 -16.87100 42.03000 1.000 63.73082 134 ASP B C 1
ATOM 5062 O O . ASP B 1 134 ? -22.31600 -16.31000 41.37900 1.000 62.65452 134 ASP B O 1
ATOM 5067 N N . ILE B 1 135 ? -24.04600 -17.74200 41.47600 1.000 59.92822 135 ILE B N 1
ATOM 5068 C CA . ILE B 1 135 ? -23.98100 -18.03700 40.05100 1.000 60.53430 135 ILE B CA 1
ATOM 5069 C C . ILE B 1 135 ? -24.99600 -17.17100 39.31600 1.000 61.91993 135 ILE B C 1
ATOM 5070 O O . ILE B 1 135 ? -24.78700 -16.80800 38.15400 1.000 65.28878 135 ILE B O 1
ATOM 5075 N N . LYS B 1 136 ? -26.09100 -16.81400 39.99000 1.000 62.36809 136 LYS B N 1
ATOM 5076 C CA . LYS B 1 136 ? -27.09900 -15.97700 39.35200 1.000 64.62331 136 LYS B CA 1
ATOM 5077 C C . LYS B 1 136 ? -26.64700 -14.52900 39.23400 1.000 66.70008 136 LYS B C 1
ATOM 5078 O O . LYS B 1 136 ? -27.13800 -13.80800 38.35900 1.000 66.15702 136 LYS B O 1
ATOM 5084 N N . LYS B 1 137 ? -25.72000 -14.09100 40.09000 1.000 65.91335 137 LYS B N 1
ATOM 5085 C CA . LYS B 1 137 ? -25.18600 -12.73900 39.98500 1.000 69.40700 137 LYS B CA 1
ATOM 5086 C C . LYS B 1 137 ? -24.25100 -12.58200 38.79400 1.000 70.28931 137 LYS B C 1
ATOM 5087 O O . LYS B 1 137 ? -23.95300 -11.44900 38.40200 1.000 74.13697 137 LYS B O 1
ATOM 5093 N N . ARG B 1 138 ? -23.77600 -13.68300 38.21900 1.000 65.36634 138 ARG B N 1
ATOM 5094 C CA . ARG B 1 138 ? -22.96200 -13.64500 37.01300 1.000 68.29187 138 ARG B CA 1
ATOM 5095 C C . ARG B 1 138 ? -23.78800 -13.80000 35.74400 1.000 69.13978 138 ARG B C 1
ATOM 5096 O O . ARG B 1 138 ? -23.21400 -13.86400 34.65200 1.000 71.23467 138 ARG B O 1
ATOM 5104 N N . GLY B 1 139 ? -25.11200 -13.86800 35.86000 1.000 68.43416 139 GLY B N 1
ATOM 5105 C CA . GLY B 1 139 ? -25.95200 -14.10500 34.70500 1.000 66.52049 139 GLY B CA 1
ATOM 5106 C C . GLY B 1 139 ? -25.93800 -15.53200 34.21000 1.000 64.57154 139 GLY B C 1
ATOM 5107 O O . GLY B 1 139 ? -26.12400 -15.76400 33.01300 1.000 67.05532 139 GLY B O 1
ATOM 5108 N N . TRP B 1 140 ? -25.72600 -16.49800 35.09700 1.000 61.16423 140 TRP B N 1
ATOM 5109 C CA . TRP B 1 140 ? -25.61800 -17.89200 34.69700 1.000 59.19552 140 TRP B CA 1
ATOM 5110 C C . TRP B 1 140 ? -26.97100 -18.59300 34.76300 1.000 59.35763 140 TRP B C 1
ATOM 5111 O O . TRP B 1 140 ? -27.91100 -18.13500 35.41800 1.000 60.16381 140 TRP B O 1
ATOM 5122 N N . PHE B 1 141 ? -27.04700 -19.73100 34.07900 1.000 58.72291 141 PHE B N 1
ATOM 5123 C CA . PHE B 1 141 ? -28.25400 -20.54900 34.02100 1.000 56.59717 141 PHE B CA 1
ATOM 5124 C C . PHE B 1 141 ? -28.22200 -21.54500 35.17500 1.000 57.31814 141 PHE B C 1
ATOM 5125 O O . PHE B 1 141 ? -27.36900 -22.43900 35.21000 1.000 56.12814 141 PHE B O 1
ATOM 5133 N N . LEU B 1 142 ? -29.15300 -21.39900 36.11600 1.000 56.12153 142 LEU B N 1
ATOM 5134 C CA . LEU B 1 142 ? -29.17900 -22.20900 37.32700 1.000 55.65674 142 LEU B CA 1
ATOM 5135 C C . LEU B 1 142 ? -30.17400 -23.35300 37.17200 1.000 55.20512 142 LEU B C 1
ATOM 5136 O O . LEU B 1 142 ? -31.35700 -23.12200 36.90100 1.000 59.27620 142 LEU B O 1
ATOM 5141 N N . VAL B 1 143 ? -29.69200 -24.57900 37.35800 1.000 50.75251 143 VAL B N 1
ATOM 5142 C CA . VAL B 1 143 ? -30.52900 -25.76900 37.44300 1.000 51.59885 143 VAL B CA 1
ATOM 5143 C C . VAL B 1 143 ? -30.40900 -26.32200 38.85700 1.000 54.57477 143 VAL B C 1
ATOM 5144 O O . VAL B 1 143 ? -29.29600 -26.53500 39.35000 1.000 56.26327 143 VAL B O 1
ATOM 5148 N N . ILE B 1 144 ? -31.54400 -26.54600 39.51100 1.000 53.13107 144 ILE B N 1
ATOM 5149 C CA . ILE B 1 144 ? -31.56800 -27.07600 40.86900 1.000 49.69126 144 ILE B CA 1
ATOM 5150 C C . ILE B 1 144 ? -32.05300 -28.51700 40.81100 1.000 51.72984 144 ILE B C 1
ATOM 5151 O O . ILE B 1 144 ? -33.15700 -28.79000 40.32300 1.000 51.09570 144 ILE B O 1
ATOM 5156 N N . ASN B 1 145 ? -31.22600 -29.43800 41.30000 1.000 51.64960 145 ASN B N 1
ATOM 5157 C CA . ASN B 1 145 ? -31.59900 -30.83900 41.44100 1.000 51.25434 145 ASN B CA 1
ATOM 5158 C C . ASN B 1 145 ? -32.02600 -31.10000 42.87900 1.000 53.76899 145 ASN B C 1
ATOM 5159 O O . ASN B 1 145 ? -31.30300 -30.75700 43.81900 1.000 56.74334 145 ASN B O 1
ATOM 5164 N N . LEU B 1 146 ? -33.19300 -31.72200 43.04200 1.000 53.14405 146 LEU B N 1
ATOM 5165 C CA . LEU B 1 146 ? -33.78500 -31.87900 44.36600 1.000 53.06928 146 LEU B CA 1
ATOM 5166 C C . LEU B 1 146 ? -33.20200 -33.07500 45.11100 1.000 52.82665 146 LEU B C 1
ATOM 5167 O O . LEU B 1 146 ? -32.88400 -32.97900 46.30100 1.000 54.53797 146 LEU B O 1
ATOM 5172 N N . PHE B 1 147 ? -33.06500 -34.21100 44.43200 1.000 50.86757 147 PHE B N 1
ATOM 5173 C CA . PHE B 1 147 ? -32.63700 -35.45500 45.06100 1.000 50.43946 147 PHE B CA 1
ATOM 5174 C C . PHE B 1 147 ? -31.48400 -36.04000 44.26200 1.000 55.73076 147 PHE B C 1
ATOM 5175 O O . PHE B 1 147 ? -31.61300 -36.26600 43.05300 1.000 52.79304 147 PHE B O 1
ATOM 5183 N N . HIS B 1 148 ? -30.35600 -36.28600 44.93500 1.000 54.74021 148 HIS B N 1
ATOM 5184 C CA . HIS B 1 148 ? -29.17500 -36.87400 44.30700 1.000 52.10484 148 HIS B CA 1
ATOM 5185 C C . HIS B 1 148 ? -28.67000 -38.03000 45.17400 1.000 52.04526 148 HIS B C 1
ATOM 5186 O O . HIS B 1 148 ? -27.58800 -37.95700 45.76400 1.000 50.68725 148 HIS B O 1
ATOM 5193 N N . TRP B 1 149 ? -29.48500 -39.08500 45.25400 1.000 52.89782 149 TRP B N 1
ATOM 5194 C CA . TRP B 1 149 ? -29.11800 -40.37800 45.82600 1.000 52.80587 149 TRP B CA 1
ATOM 5195 C C . TRP B 1 149 ? -29.09500 -40.36200 47.35200 1.000 51.06461 149 TRP B C 1
ATOM 5196 O O . TRP B 1 149 ? -29.61400 -41.28700 47.98500 1.000 49.10777 149 TRP B O 1
ATOM 5207 N N . SER B 1 150 ? -28.51100 -39.32900 47.95700 1.000 52.13626 150 SER B N 1
ATOM 5208 C CA . SER B 1 150 ? -28.39300 -39.26900 49.41000 1.000 55.90298 150 SER B CA 1
ATOM 5209 C C . SER B 1 150 ? -29.73600 -38.88200 50.02000 1.000 55.60015 150 SER B C 1
ATOM 5210 O O . SER B 1 150 ? -30.24400 -37.78200 49.77500 1.000 57.34162 150 SER B O 1
ATOM 5213 N N . LEU B 1 151 ? -30.31800 -39.80000 50.82200 1.000 57.07788 151 LEU B N 1
ATOM 5214 C CA . LEU B 1 151 ? -31.58900 -39.60000 51.50000 1.000 53.74199 151 LEU B CA 1
ATOM 5215 C C . LEU B 1 151 ? -31.36800 -39.33200 52.98300 1.000 55.42369 151 LEU B C 1
ATOM 5216 O O . LEU B 1 151 ? -30.42000 -39.85200 53.57900 1.000 54.58306 151 LEU B O 1
ATOM 5221 N N . PRO B 1 152 ? -32.22100 -38.51700 53.60100 1.000 56.31266 152 PRO B N 1
ATOM 5222 C CA . PRO B 1 152 ? -32.11400 -38.30200 55.04900 1.000 53.26846 152 PRO B CA 1
ATOM 5223 C C . PRO B 1 152 ? -32.26700 -39.60700 55.81600 1.000 56.01567 152 PRO B C 1
ATOM 5224 O O . PRO B 1 152 ? -32.90000 -40.55800 55.35100 1.000 55.00968 152 PRO B O 1
ATOM 5228 N N . LEU B 1 153 ? -31.67200 -39.64200 57.01200 1.000 57.19906 153 LEU B N 1
ATOM 5229 C CA . LEU B 1 153 ? -31.68100 -40.87100 57.79600 1.000 56.59023 153 LEU B CA 1
ATOM 5230 C C . LEU B 1 153 ? -33.08300 -41.22700 58.27000 1.000 56.05989 153 LEU B C 1
ATOM 5231 O O . LEU B 1 153 ? -33.41000 -42.41300 58.39100 1.000 56.77456 153 LEU B O 1
ATOM 5236 N N . TRP B 1 154 ? -33.92200 -40.22500 58.54200 1.000 56.40198 154 TRP B N 1
ATOM 5237 C CA . TRP B 1 154 ? -35.30500 -40.50100 58.90500 1.000 58.61379 154 TRP B CA 1
ATOM 5238 C C . TRP B 1 154 ? -36.13300 -40.97000 57.71700 1.000 59.24027 154 TRP B C 1
ATOM 5239 O O . TRP B 1 154 ? -37.26600 -41.42300 57.91200 1.000 59.81836 154 TRP B O 1
ATOM 5250 N N . ILE B 1 155 ? -35.60300 -40.86400 56.50200 1.000 59.33237 155 ILE B N 1
ATOM 5251 C CA . ILE B 1 155 ? -36.22000 -41.49100 55.33800 1.000 56.58381 155 ILE B CA 1
ATOM 5252 C C . ILE B 1 155 ? -35.70600 -42.91000 55.14800 1.000 59.18742 155 ILE B C 1
ATOM 5253 O O . ILE B 1 155 ? -36.48700 -43.84700 54.95600 1.000 55.70818 155 ILE B O 1
ATOM 5258 N N . ASN B 1 156 ? -34.38700 -43.08700 55.21500 1.000 58.78436 156 ASN B N 1
ATOM 5259 C CA . ASN B 1 156 ? -33.77000 -44.39600 55.04800 1.000 58.54532 156 ASN B CA 1
ATOM 5260 C C . ASN B 1 156 ? -32.51300 -44.47000 55.90100 1.000 59.92727 156 ASN B C 1
ATOM 5261 O O . ASN B 1 156 ? -31.63700 -43.60600 55.79400 1.000 58.98182 156 ASN B O 1
ATOM 5266 N N . ASP B 1 157 ? -32.42900 -45.49800 56.73900 1.000 63.54664 157 ASP B N 1
ATOM 5267 C CA . ASP B 1 157 ? -31.24900 -45.75200 57.56500 1.000 67.80531 157 ASP B CA 1
ATOM 5268 C C . ASP B 1 157 ? -30.81300 -47.19400 57.35000 1.000 69.34848 157 ASP B C 1
ATOM 5269 O O . ASP B 1 157 ? -31.50100 -48.12200 57.82400 1.000 72.12477 157 ASP B O 1
ATOM 5274 N N . PRO B 1 158 ? -29.69600 -47.43700 56.66500 1.000 70.54708 158 PRO B N 1
ATOM 5275 C CA . PRO B 1 158 ? -29.24200 -48.82100 56.47400 1.000 74.11927 158 PRO B CA 1
ATOM 5276 C C . PRO B 1 158 ? -28.69300 -49.42700 57.75800 1.000 78.61684 158 PRO B C 1
ATOM 5277 O O . PRO B 1 158 ? -27.50700 -49.76400 57.83900 1.000 77.81549 158 PRO B O 1
ATOM 5281 N N . SER B 1 159 ? -29.55200 -49.57100 58.76400 1.000 86.48737 159 SER B N 1
ATOM 5282 C CA . SER B 1 159 ? -29.16000 -50.11700 60.06100 1.000 85.66324 159 SER B CA 1
ATOM 5283 C C . SER B 1 159 ? -28.74800 -51.58000 59.95000 1.000 93.09953 159 SER B C 1
ATOM 5284 O O . SER B 1 159 ? -29.59500 -52.46900 59.85300 1.000 100.34634 159 SER B O 1
ATOM 5287 N N . ASN B 1 167 ? -29.04400 -56.31400 51.65400 1.000 97.24245 167 ASN B N 1
ATOM 5288 C CA . ASN B 1 167 ? -27.67000 -55.88200 51.88200 1.000 101.25260 167 ASN B CA 1
ATOM 5289 C C . ASN B 1 167 ? -27.32100 -54.69400 50.98300 1.000 95.85215 167 ASN B C 1
ATOM 5290 O O . ASN B 1 167 ? -26.17900 -54.23500 50.94800 1.000 97.47120 167 ASN B O 1
ATOM 5295 N N . ALA B 1 168 ? -28.31300 -54.19300 50.25800 1.000 82.73132 168 ALA B N 1
ATOM 5296 C CA . ALA B 1 168 ? -28.11600 -53.02500 49.41700 1.000 73.68613 168 ALA B CA 1
ATOM 5297 C C . ALA B 1 168 ? -28.49400 -51.75500 50.17600 1.000 67.98582 168 ALA B C 1
ATOM 5298 O O . ALA B 1 168 ? -28.99900 -51.79800 51.29900 1.000 67.40540 168 ALA B O 1
ATOM 5300 N N . LEU B 1 169 ? -28.24000 -50.60700 49.54200 1.000 63.70692 169 LEU B N 1
ATOM 5301 C CA . LEU B 1 169 ? -28.45700 -49.32700 50.20900 1.000 58.81239 169 LEU B CA 1
ATOM 5302 C C . LEU B 1 169 ? -29.92100 -49.14100 50.58500 1.000 63.89309 169 LEU B C 1
ATOM 5303 O O . LEU B 1 169 ? -30.23800 -48.76400 51.71900 1.000 56.59444 169 LEU B O 1
ATOM 5308 N N . GLY B 1 170 ? -30.82500 -49.40700 49.64700 1.000 69.95977 170 GLY B N 1
ATOM 5309 C CA . GLY B 1 170 ? -32.24800 -49.28400 49.90600 1.000 66.69149 170 GLY B CA 1
ATOM 5310 C C . GLY B 1 170 ? -32.76600 -47.86400 49.89800 1.000 62.48665 170 GLY B C 1
ATOM 5311 O O . GLY B 1 170 ? -33.62500 -47.51700 50.71800 1.000 64.65030 170 GLY B O 1
ATOM 5312 N N . ASN B 1 171 ? -32.28200 -47.03400 48.98400 1.000 59.01867 171 ASN B N 1
ATOM 5313 C CA . ASN B 1 171 ? -32.62800 -45.61200 48.95800 1.000 57.54857 171 ASN B CA 1
ATOM 5314 C C . ASN B 1 171 ? -33.65000 -45.29200 47.87200 1.000 58.13211 171 ASN B C 1
ATOM 5315 O O . ASN B 1 171 ? -33.45400 -44.37800 47.07300 1.000 57.70495 171 ASN B O 1
ATOM 5320 N N . CYS B 1 172 ? -34.76000 -46.02400 47.83300 1.000 61.92043 172 CYS B N 1
ATOM 5321 C CA . CYS B 1 172 ? -35.83500 -45.76400 46.88300 1.000 63.98219 172 CYS B CA 1
ATOM 5322 C C . CYS B 1 172 ? -37.03500 -45.13400 47.56600 1.000 61.28335 172 CYS B C 1
ATOM 5323 O O . CYS B 1 172 ? -37.12700 -45.04800 48.79200 1.000 63.48196 172 CYS B O 1
ATOM 5326 N N . MET B 1 173 ? -37.97400 -44.71300 46.73100 1.000 61.16043 173 MET B N 1
ATOM 5327 C CA . MET B 1 173 ? -39.24500 -44.21400 47.21100 1.000 66.30191 173 MET B CA 1
ATOM 5328 C C . MET B 1 173 ? -40.17800 -45.37500 47.53500 1.000 65.41913 173 MET B C 1
ATOM 5329 O O . MET B 1 173 ? -40.23700 -46.36900 46.80600 1.000 63.33924 173 MET B O 1
ATOM 5334 N N . ASN B 1 174 ? -40.87900 -45.26100 48.66000 1.000 67.88155 174 ASN B N 1
ATOM 5335 C CA . ASN B 1 174 ? -42.02800 -46.11100 48.94400 1.000 69.35979 174 ASN B CA 1
ATOM 5336 C C . ASN B 1 174 ? -43.22400 -45.18500 49.08400 1.000 68.09397 174 ASN B C 1
ATOM 5337 O O . ASN B 1 174 ? -43.13400 -44.01100 48.70900 1.000 68.39421 174 ASN B O 1
ATOM 5342 N N . ARG B 1 175 ? -44.33800 -45.67300 49.62900 1.000 70.51871 175 ARG B N 1
ATOM 5343 C CA . ARG B 1 175 ? -45.48400 -44.78900 49.80800 1.000 69.73284 175 ARG B CA 1
ATOM 5344 C C . ARG B 1 175 ? -45.14000 -43.62800 50.73400 1.000 74.05391 175 ARG B C 1
ATOM 5345 O O . ARG B 1 175 ? -45.56200 -42.49000 50.49600 1.000 71.84121 175 ARG B O 1
ATOM 5353 N N . SER B 1 176 ? -44.34400 -43.88700 51.77700 1.000 75.60261 176 SER B N 1
ATOM 5354 C CA . SER B 1 176 ? -44.00100 -42.84200 52.73700 1.000 70.15922 176 SER B CA 1
ATOM 5355 C C . SER B 1 176 ? -42.93400 -41.89900 52.19300 1.000 67.14841 176 SER B C 1
ATOM 5356 O O . SER B 1 176 ? -42.96800 -40.69500 52.47100 1.000 65.62777 176 SER B O 1
ATOM 5359 N N . SER B 1 177 ? -41.98300 -42.42500 51.41800 1.000 70.47395 177 SER B N 1
ATOM 5360 C CA . SER B 1 177 ? -40.89700 -41.59000 50.91300 1.000 67.11325 177 SER B CA 1
ATOM 5361 C C . SER B 1 177 ? -41.39900 -40.56700 49.90000 1.000 66.48411 177 SER B C 1
ATOM 5362 O O . SER B 1 177 ? -40.91000 -39.43100 49.87100 1.000 61.88477 177 SER B O 1
ATOM 5365 N N . VAL B 1 178 ? -42.35800 -40.95200 49.04900 1.000 66.27474 178 VAL B N 1
ATOM 5366 C CA . VAL B 1 178 ? -42.89300 -40.00800 48.06800 1.000 65.37020 178 VAL B CA 1
ATOM 5367 C C . VAL B 1 178 ? -43.61600 -38.86600 48.76900 1.000 64.30040 178 VAL B C 1
ATOM 5368 O O . VAL B 1 178 ? -43.42600 -37.69100 48.42900 1.000 63.75768 178 VAL B O 1
ATOM 5372 N N . ILE B 1 179 ? -44.44200 -39.19100 49.76600 1.000 66.01401 179 ILE B N 1
ATOM 5373 C CA . ILE B 1 179 ? -45.24200 -38.17700 50.44900 1.000 67.41692 179 ILE B CA 1
ATOM 5374 C C . ILE B 1 179 ? -44.34800 -37.11100 51.06900 1.000 66.28666 179 ILE B C 1
ATOM 5375 O O . ILE B 1 179 ? -44.57700 -35.90700 50.89900 1.000 67.54768 179 ILE B O 1
ATOM 5380 N N . GLU B 1 180 ? -43.31100 -37.53300 51.79600 1.000 65.19647 180 GLU B N 1
ATOM 5381 C CA . GLU B 1 180 ? -42.39600 -36.56100 52.38200 1.000 66.37383 180 GLU B CA 1
ATOM 5382 C C . GLU B 1 180 ? -41.58300 -35.83500 51.31500 1.000 64.17119 180 GLU B C 1
ATOM 5383 O O . GLU B 1 180 ? -41.27300 -34.64900 51.47800 1.000 62.35369 180 GLU B O 1
ATOM 5389 N N . PHE B 1 181 ? -41.23600 -36.51900 50.22100 1.000 61.51481 181 PHE B N 1
ATOM 5390 C CA . PHE B 1 181 ? -40.43700 -35.88300 49.17800 1.000 59.98403 181 PHE B CA 1
ATOM 5391 C C . PHE B 1 181 ? -41.19200 -34.75000 48.49600 1.000 61.19608 181 PHE B C 1
ATOM 5392 O O . PHE B 1 181 ? -40.58100 -33.74700 48.11000 1.000 59.84774 181 PHE B O 1
ATOM 5400 N N . VAL B 1 182 ? -42.51000 -34.88800 48.34000 1.000 62.41778 182 VAL B N 1
ATOM 5401 C CA . VAL B 1 182 ? -43.28900 -33.85100 47.67200 1.000 63.37590 182 VAL B CA 1
ATOM 5402 C C . VAL B 1 182 ? -43.28500 -32.56500 48.49300 1.000 67.79585 182 VAL B C 1
ATOM 5403 O O . VAL B 1 182 ? -43.12300 -31.46800 47.94500 1.000 64.89542 182 VAL B O 1
ATOM 5407 N N . LYS B 1 183 ? -43.45600 -32.67700 49.81600 1.000 66.62250 183 LYS B N 1
ATOM 5408 C CA . LYS B 1 183 ? -43.40100 -31.49200 50.66900 1.000 65.40935 183 LYS B CA 1
ATOM 5409 C C . LYS B 1 183 ? -42.04500 -30.80500 50.56800 1.000 63.46953 183 LYS B C 1
ATOM 5410 O O . LYS B 1 183 ? -41.96800 -29.57300 50.48800 1.000 64.16571 183 LYS B O 1
ATOM 5416 N N . TYR B 1 184 ? -40.96300 -31.58500 50.57200 1.000 61.85553 184 TYR B N 1
ATOM 5417 C CA . TYR B 1 184 ? -39.64200 -31.00100 50.37100 1.000 62.17355 184 TYR B CA 1
ATOM 5418 C C . TYR B 1 184 ? -39.51800 -30.41200 48.97200 1.000 61.95993 184 TYR B C 1
ATOM 5419 O O . TYR B 1 184 ? -38.89500 -29.36000 48.78500 1.000 62.91349 184 TYR B O 1
ATOM 5428 N N . ALA B 1 185 ? -40.12800 -31.06300 47.97900 1.000 61.56812 185 ALA B N 1
ATOM 5429 C CA . ALA B 1 185 ? -40.06800 -30.56000 46.61100 1.000 63.56387 185 ALA B CA 1
ATOM 5430 C C . ALA B 1 185 ? -40.77000 -29.21300 46.48900 1.000 64.69848 185 ALA B C 1
ATOM 5431 O O . ALA B 1 185 ? -40.24200 -28.27700 45.87800 1.000 68.03792 185 ALA B O 1
ATOM 5433 N N . ALA B 1 186 ? -41.96800 -29.09800 47.06300 1.000 65.02774 186 ALA B N 1
ATOM 5434 C CA . ALA B 1 186 ? -42.68900 -27.83300 46.99900 1.000 68.17990 186 ALA B CA 1
ATOM 5435 C C . ALA B 1 186 ? -42.00200 -26.75800 47.82700 1.000 67.48418 186 ALA B C 1
ATOM 5436 O O . ALA B 1 186 ? -42.06700 -25.57300 47.47900 1.000 67.90290 186 ALA B O 1
ATOM 5438 N N . TYR B 1 187 ? -41.34000 -27.15100 48.91700 1.000 67.88586 187 TYR B N 1
ATOM 5439 C CA . TYR B 1 187 ? -40.64400 -26.18300 49.75600 1.000 65.82767 187 TYR B CA 1
ATOM 5440 C C . TYR B 1 187 ? -39.53600 -25.48200 48.98100 1.000 65.84466 187 TYR B C 1
ATOM 5441 O O . TYR B 1 187 ? -39.41000 -24.25300 49.02800 1.000 67.11327 187 TYR B O 1
ATOM 5450 N N . ILE B 1 188 ? -38.71800 -26.25300 48.26200 1.000 60.75110 188 ILE B N 1
ATOM 5451 C CA . ILE B 1 188 ? -37.68100 -25.65600 47.42600 1.000 63.70599 188 ILE B CA 1
ATOM 5452 C C . ILE B 1 188 ? -38.30600 -24.80500 46.33100 1.000 67.47998 188 ILE B C 1
ATOM 5453 O O . ILE B 1 188 ? -37.80700 -23.72100 46.00400 1.000 66.74391 188 ILE B O 1
ATOM 5458 N N . SER B 1 189 ? -39.41200 -25.27900 45.75200 1.000 72.79486 189 SER B N 1
ATOM 5459 C CA . SER B 1 189 ? -40.09700 -24.50800 44.72100 1.000 68.30066 189 SER B CA 1
ATOM 5460 C C . SER B 1 189 ? -40.70200 -23.23000 45.28500 1.000 73.63885 189 SER B C 1
ATOM 5461 O O . SER B 1 189 ? -40.87900 -22.25300 44.54900 1.000 75.80939 189 SER B O 1
ATOM 5464 N N . TYR B 1 190 ? -41.02400 -23.21200 46.57800 1.000 68.83115 190 TYR B N 1
ATOM 5465 C CA . TYR B 1 190 ? -41.57800 -22.00300 47.17700 1.000 71.99307 190 TYR B CA 1
ATOM 5466 C C . TYR B 1 190 ? -40.51700 -20.91800 47.30700 1.000 69.94062 190 TYR B C 1
ATOM 5467 O O . TYR B 1 190 ? -40.73000 -19.77300 46.89400 1.000 71.67438 190 TYR B O 1
ATOM 5476 N N . TYR B 1 191 ? -39.36300 -21.26000 47.88100 1.000 66.42476 191 TYR B N 1
ATOM 5477 C CA . TYR B 1 191 ? -38.33800 -20.26500 48.16400 1.000 64.09053 191 TYR B CA 1
ATOM 5478 C C . TYR B 1 191 ? -37.37300 -20.04400 47.00800 1.000 67.32900 191 TYR B C 1
ATOM 5479 O O . TYR B 1 191 ? -36.75200 -18.97800 46.93600 1.000 72.02666 191 TYR B O 1
ATOM 5488 N N . PHE B 1 192 ? -37.23300 -21.00900 46.09900 1.000 65.37056 192 PHE B N 1
ATOM 5489 C CA . PHE B 1 192 ? -36.30100 -20.88600 44.98400 1.000 64.61942 192 PHE B CA 1
ATOM 5490 C C . PHE B 1 192 ? -36.99200 -20.95700 43.62800 1.000 66.81814 192 PHE B C 1
ATOM 5491 O O . PHE B 1 192 ? -36.31100 -21.09100 42.60300 1.000 65.39026 192 PHE B O 1
ATOM 5499 N N . GLY B 1 193 ? -38.32300 -20.85800 43.58900 1.000 68.58477 193 GLY B N 1
ATOM 5500 C CA . GLY B 1 193 ? -39.04000 -20.96200 42.33000 1.000 71.44426 193 GLY B CA 1
ATOM 5501 C C . GLY B 1 193 ? -38.78400 -19.82500 41.36400 1.000 66.09180 193 GLY B C 1
ATOM 5502 O O . GLY B 1 193 ? -39.04600 -19.97500 40.16700 1.000 64.20369 193 GLY B O 1
ATOM 5503 N N . SER B 1 194 ? -38.28300 -18.69000 41.85400 1.000 65.99326 194 SER B N 1
ATOM 5504 C CA . SER B 1 194 ? -37.95700 -17.55200 41.00800 1.000 63.94354 194 SER B CA 1
ATOM 5505 C C . SER B 1 194 ? -36.46100 -17.33800 40.82800 1.000 66.53146 194 SER B C 1
ATOM 5506 O O . SER B 1 194 ? -36.06800 -16.53000 39.98000 1.000 70.16448 194 SER B O 1
ATOM 5509 N N . ILE B 1 195 ? -35.62200 -18.02800 41.59600 1.000 62.21143 195 ILE B N 1
ATOM 5510 C CA . ILE B 1 195 ? -34.17600 -17.89900 41.43700 1.000 63.44502 195 ILE B CA 1
ATOM 5511 C C . ILE B 1 195 ? -33.62700 -18.95900 40.49200 1.000 60.84908 195 ILE B C 1
ATOM 5512 O O . ILE B 1 195 ? -32.76900 -18.66800 39.65500 1.000 58.60074 195 ILE B O 1
ATOM 5517 N N . ALA B 1 196 ? -34.10500 -20.19300 40.60700 1.000 62.24197 196 ALA B N 1
ATOM 5518 C CA . ALA B 1 196 ? -33.69000 -21.23900 39.68500 1.000 57.12621 196 ALA B CA 1
ATOM 5519 C C . ALA B 1 196 ? -34.30100 -21.00800 38.31000 1.000 62.81105 196 ALA B C 1
ATOM 5520 O O . ALA B 1 196 ? -35.42800 -20.52200 38.18400 1.000 66.12473 196 ALA B O 1
ATOM 5522 N N . ASP B 1 197 ? -33.54500 -21.35500 37.27200 1.000 62.99522 197 ASP B N 1
ATOM 5523 C CA . ASP B 1 197 ? -34.04400 -21.26900 35.90800 1.000 62.64179 197 ASP B CA 1
ATOM 5524 C C . ASP B 1 197 ? -34.64700 -22.57800 35.42300 1.000 65.97256 197 ASP B C 1
ATOM 5525 O O . ASP B 1 197 ? -35.43000 -22.57000 34.46700 1.000 71.29824 197 ASP B O 1
ATOM 5530 N N . ARG B 1 198 ? -34.30600 -23.69400 36.06400 1.000 63.43850 198 ARG B N 1
ATOM 5531 C CA . ARG B 1 198 ? -34.84000 -24.99900 35.70800 1.000 63.06835 198 ARG B CA 1
ATOM 5532 C C . ARG B 1 198 ? -34.79200 -25.88700 36.94100 1.000 61.85161 198 ARG B C 1
ATOM 5533 O O . ARG B 1 198 ? -33.91300 -25.74100 37.79400 1.000 57.46185 198 ARG B O 1
ATOM 5541 N N . PHE B 1 199 ? -35.74200 -26.81300 37.02500 1.000 61.93726 199 PHE B N 1
ATOM 5542 C CA . PHE B 1 199 ? -35.85200 -27.72200 38.15600 1.000 56.95727 199 PHE B CA 1
ATOM 5543 C C . PHE B 1 199 ? -35.75400 -29.16000 37.67000 1.000 56.03267 199 PHE B C 1
ATOM 5544 O O . PHE B 1 199 ? -36.44700 -29.55000 36.72500 1.000 58.29438 199 PHE B O 1
ATOM 5552 N N . ALA B 1 200 ? -34.89200 -29.93900 38.31700 1.000 51.64796 200 ALA B N 1
ATOM 5553 C CA . ALA B 1 200 ? -34.79500 -31.37700 38.09800 1.000 51.04981 200 ALA B CA 1
ATOM 5554 C C . ALA B 1 200 ? -35.12200 -32.05400 39.42100 1.000 52.40726 200 ALA B C 1
ATOM 5555 O O . ALA B 1 200 ? -34.38400 -31.90200 40.40000 1.000 56.32263 200 ALA B O 1
ATOM 5557 N N . THR B 1 201 ? -36.22900 -32.79200 39.45600 1.000 52.39201 201 THR B N 1
ATOM 5558 C CA . THR B 1 201 ? -36.67400 -33.37600 40.71600 1.000 57.87411 201 THR B CA 1
ATOM 5559 C C . THR B 1 201 ? -35.78300 -34.51700 41.18500 1.000 52.62893 201 THR B C 1
ATOM 5560 O O . THR B 1 201 ? -35.82700 -34.86900 42.36900 1.000 52.22998 201 THR B O 1
ATOM 5564 N N . MET B 1 202 ? -34.97500 -35.09200 40.29700 1.000 50.85442 202 MET B N 1
ATOM 5565 C CA . MET B 1 202 ? -34.14900 -36.23700 40.65400 1.000 51.69161 202 MET B CA 1
ATOM 5566 C C . MET B 1 202 ? -33.03500 -36.39400 39.63000 1.000 55.45021 202 MET B C 1
ATOM 5567 O O . MET B 1 202 ? -33.20500 -36.07400 38.45000 1.000 53.66485 202 MET B O 1
ATOM 5572 N N . ASN B 1 203 ? -31.89600 -36.89800 40.09700 1.000 54.16448 203 ASN B N 1
ATOM 5573 C CA . ASN B 1 203 ? -30.76000 -37.21200 39.24200 1.000 48.30890 203 ASN B CA 1
ATOM 5574 C C . ASN B 1 203 ? -30.61400 -38.72200 39.13900 1.000 48.89019 203 ASN B C 1
ATOM 5575 O O . ASN B 1 203 ? -30.57600 -39.41200 40.16300 1.000 48.15637 203 ASN B O 1
ATOM 5580 N N . GLU B 1 204 ? -30.51000 -39.22100 37.90900 1.000 50.06376 204 GLU B N 1
ATOM 5581 C CA . GLU B 1 204 ? -30.31500 -40.63500 37.59500 1.000 49.82256 204 GLU B CA 1
ATOM 5582 C C . GLU B 1 204 ? -31.15000 -41.54800 38.50100 1.000 50.93399 204 GLU B C 1
ATOM 5583 O O . GLU B 1 204 ? -30.59300 -42.39100 39.21400 1.000 50.07282 204 GLU B O 1
ATOM 5589 N N . PRO B 1 205 ? -32.47900 -41.40600 38.50000 1.000 52.60606 205 PRO B N 1
ATOM 5590 C CA . PRO B 1 205 ? -33.29100 -42.30700 39.33000 1.000 49.76579 205 PRO B CA 1
ATOM 5591 C C . PRO B 1 205 ? -33.23500 -43.74900 38.86000 1.000 53.80261 205 PRO B C 1
ATOM 5592 O O . PRO B 1 205 ? -33.36800 -44.66100 39.68500 1.000 54.58295 205 PRO B O 1
ATOM 5596 N N . ASN B 1 206 ? -33.03200 -43.98300 37.55900 1.000 53.64843 206 ASN B N 1
ATOM 5597 C CA . ASN B 1 206 ? -32.91900 -45.35200 37.06800 1.000 53.57791 206 ASN B CA 1
ATOM 5598 C C . ASN B 1 206 ? -31.69900 -46.05200 37.64500 1.000 53.60972 206 ASN B C 1
ATOM 5599 O O . ASN B 1 206 ? -31.70900 -47.27600 37.81700 1.000 56.25176 206 ASN B O 1
ATOM 5604 N N . GLU B 1 207 ? -30.63800 -45.30000 37.94300 1.000 53.88774 207 GLU B N 1
ATOM 5605 C CA . GLU B 1 207 ? -29.49800 -45.88900 38.63400 1.000 54.73099 207 GLU B CA 1
ATOM 5606 C C . GLU B 1 207 ? -29.84000 -46.21700 40.07900 1.000 53.25853 207 GLU B C 1
ATOM 5607 O O . GLU B 1 207 ? -29.26700 -47.14800 40.65600 1.000 55.17593 207 GLU B O 1
ATOM 5613 N N . VAL B 1 208 ? -30.77800 -45.47900 40.67100 1.000 55.27686 208 VAL B N 1
ATOM 5614 C CA . VAL B 1 208 ? -31.14300 -45.71000 42.06400 1.000 52.45722 208 VAL B CA 1
ATOM 5615 C C . VAL B 1 208 ? -31.98200 -46.97500 42.20000 1.000 59.51635 208 VAL B C 1
ATOM 5616 O O . VAL B 1 208 ? -31.60800 -47.90200 42.92700 1.000 57.60001 208 VAL B O 1
ATOM 5620 N N . PHE B 1 209 ? -33.12200 -47.04500 41.49900 1.000 59.49755 209 PHE B N 1
ATOM 5621 C CA . PHE B 1 209 ? -33.97500 -48.22100 41.65600 1.000 60.83743 209 PHE B CA 1
ATOM 5622 C C . PHE B 1 209 ? -33.45300 -49.44000 40.90100 1.000 59.70039 209 PHE B C 1
ATOM 5623 O O . PHE B 1 209 ? -34.12800 -50.47500 40.88100 1.000 62.70258 209 PHE B O 1
ATOM 5631 N N . LYS B 1 210 ? -32.26500 -49.34600 40.30300 1.000 59.62978 210 LYS B N 1
ATOM 5632 C CA . LYS B 1 210 ? -31.52700 -50.52600 39.87300 1.000 61.42774 210 LYS B CA 1
ATOM 5633 C C . LYS B 1 210 ? -30.65300 -51.07400 40.99600 1.000 59.03857 210 LYS B C 1
ATOM 5634 O O . LYS B 1 210 ? -30.61800 -52.28800 41.22200 1.000 57.54268 210 LYS B O 1
ATOM 5640 N N . THR B 1 211 ? -29.95600 -50.19300 41.71500 1.000 59.00048 211 THR B N 1
ATOM 5641 C CA . THR B 1 211 ? -29.10400 -50.57300 42.83200 1.000 63.33703 211 THR B CA 1
ATOM 5642 C C . THR B 1 211 ? -29.83000 -50.47100 44.17100 1.000 67.10637 211 THR B C 1
ATOM 5643 O O . THR B 1 211 ? -29.18500 -50.38600 45.22100 1.000 66.85743 211 THR B O 1
ATOM 5647 N N . CYS B 1 212 ? -31.16400 -50.48700 44.14700 1.000 79.26964 212 CYS B N 1
ATOM 5648 C CA . CYS B 1 212 ? -31.95400 -50.30500 45.35900 1.000 76.01479 212 CYS B CA 1
ATOM 5649 C C . CYS B 1 212 ? -31.83600 -51.50300 46.28600 1.000 78.70581 212 CYS B C 1
ATOM 5650 O O . CYS B 1 212 ? -31.39600 -51.37800 47.43400 1.000 79.13560 212 CYS B O 1
ATOM 5653 N N . SER B 1 213 ? -32.27600 -52.66200 45.81800 1.000 71.88129 213 SER B N 1
ATOM 5654 C CA . SER B 1 213 ? -32.19200 -53.91500 46.54200 1.000 76.65423 213 SER B CA 1
ATOM 5655 C C . SER B 1 213 ? -31.33300 -54.88900 45.75000 1.000 77.59149 213 SER B C 1
ATOM 5656 O O . SER B 1 213 ? -30.96000 -54.63500 44.60200 1.000 75.02081 213 SER B O 1
ATOM 5659 N N . GLU B 1 214 ? -31.00700 -56.01600 46.38200 1.000 80.48273 214 GLU B N 1
ATOM 5660 C CA . GLU B 1 214 ? -30.32600 -57.08000 45.65800 1.000 81.69832 214 GLU B CA 1
ATOM 5661 C C . GLU B 1 214 ? -31.26300 -57.79600 44.69900 1.000 81.08271 214 GLU B C 1
ATOM 5662 O O . GLU B 1 214 ? -30.79100 -58.47200 43.77900 1.000 74.60143 214 GLU B O 1
ATOM 5668 N N . ASP B 1 215 ? -32.57300 -57.65500 44.89400 1.000 90.90836 215 ASP B N 1
ATOM 5669 C CA . ASP B 1 215 ? -33.55200 -58.22500 43.98000 1.000 87.39121 215 ASP B CA 1
ATOM 5670 C C . ASP B 1 215 ? -33.51000 -57.47800 42.65500 1.000 86.66624 215 ASP B C 1
ATOM 5671 O O . ASP B 1 215 ? -33.81500 -56.28200 42.59600 1.000 85.86703 215 ASP B O 1
ATOM 5676 N N . LYS B 1 216 ? -33.13700 -58.18500 41.59400 1.000 81.30823 216 LYS B N 1
ATOM 5677 C CA . LYS B 1 216 ? -32.98300 -57.58900 40.27900 1.000 77.99685 216 LYS B CA 1
ATOM 5678 C C . LYS B 1 216 ? -34.04900 -58.03900 39.29200 1.000 78.48140 216 LYS B C 1
ATOM 5679 O O . LYS B 1 216 ? -33.97000 -57.67200 38.11600 1.000 74.28328 216 LYS B O 1
ATOM 5685 N N . ARG B 1 217 ? -35.03000 -58.82800 39.72900 1.000 79.70005 217 ARG B N 1
ATOM 5686 C CA . ARG B 1 217 ? -36.10400 -59.24800 38.83700 1.000 76.45500 217 ARG B CA 1
ATOM 5687 C C . ARG B 1 217 ? -36.80000 -58.03400 38.23200 1.000 76.42797 217 ARG B C 1
ATOM 5688 O O . ARG B 1 217 ? -37.11700 -57.07100 38.93600 1.000 75.13293 217 ARG B O 1
ATOM 5696 N N . VAL B 1 218 ? -37.02800 -58.08400 36.91600 1.000 75.93751 218 VAL B N 1
ATOM 5697 C CA . VAL B 1 218 ? -37.59700 -56.94700 36.19300 1.000 74.64960 218 VAL B CA 1
ATOM 5698 C C . VAL B 1 218 ? -38.94300 -56.53200 36.76800 1.000 76.43361 218 VAL B C 1
ATOM 5699 O O . VAL B 1 218 ? -39.27400 -55.34100 36.78600 1.000 72.07007 218 VAL B O 1
ATOM 5703 N N . GLU B 1 219 ? -39.74000 -57.49200 37.23800 1.000 76.45632 219 GLU B N 1
ATOM 5704 C CA . GLU B 1 219 ? -41.05500 -57.20300 37.79400 1.000 76.00647 219 GLU B CA 1
ATOM 5705 C C . GLU B 1 219 ? -40.99500 -56.62600 39.20100 1.000 75.06232 219 GLU B C 1
ATOM 5706 O O . GLU B 1 219 ? -42.04500 -56.45500 39.82100 1.000 83.27621 219 GLU B O 1
ATOM 5712 N N . SER B 1 220 ? -39.80200 -56.35900 39.72600 1.000 74.18973 220 SER B N 1
ATOM 5713 C CA . SER B 1 220 ? -39.62700 -55.53600 40.91400 1.000 71.39852 220 SER B CA 1
ATOM 5714 C C . SER B 1 220 ? -38.91200 -54.23300 40.61500 1.000 71.49654 220 SER B C 1
ATOM 5715 O O . SER B 1 220 ? -39.20900 -53.21600 41.24700 1.000 71.57804 220 SER B O 1
ATOM 5718 N N . TYR B 1 221 ? -37.96600 -54.25400 39.67400 1.000 70.61672 221 TYR B N 1
ATOM 5719 C CA . TYR B 1 221 ? -37.35900 -53.03300 39.16200 1.000 66.48727 221 TYR B CA 1
ATOM 5720 C C . TYR B 1 221 ? -38.42200 -52.06800 38.65400 1.000 65.07575 221 TYR B C 1
ATOM 5721 O O . TYR B 1 221 ? -38.32000 -50.85300 38.85400 1.000 63.66786 221 TYR B O 1
ATOM 5730 N N . HIS B 1 222 ? -39.46800 -52.59800 38.01700 1.000 67.67659 222 HIS B N 1
ATOM 5731 C CA . HIS B 1 222 ? -40.52500 -51.74600 37.48500 1.000 66.22867 222 HIS B CA 1
ATOM 5732 C C . HIS B 1 222 ? -41.41500 -51.19000 38.59200 1.000 64.93889 222 HIS B C 1
ATOM 5733 O O . HIS B 1 222 ? -41.83300 -50.02900 38.52200 1.000 63.26037 222 HIS B O 1
ATOM 5740 N N . ILE B 1 223 ? -41.71400 -51.99000 39.62100 1.000 64.94791 223 ILE B N 1
ATOM 5741 C CA . ILE B 1 223 ? -42.50100 -51.48000 40.74400 1.000 67.80047 223 ILE B CA 1
ATOM 5742 C C . ILE B 1 223 ? -41.78000 -50.31600 41.41000 1.000 67.49226 223 ILE B C 1
ATOM 5743 O O . ILE B 1 223 ? -42.38600 -49.28400 41.72400 1.000 66.66918 223 ILE B O 1
ATOM 5748 N N . ARG B 1 224 ? -40.47500 -50.47100 41.64600 1.000 67.46482 224 ARG B N 1
ATOM 5749 C CA . ARG B 1 224 ? -39.70800 -49.39900 42.27000 1.000 65.41122 224 ARG B CA 1
ATOM 5750 C C . ARG B 1 224 ? -39.63000 -48.17100 41.37200 1.000 62.38256 224 ARG B C 1
ATOM 5751 O O . ARG B 1 224 ? -39.62800 -47.04000 41.87300 1.000 64.38827 224 ARG B O 1
ATOM 5759 N N . MET B 1 225 ? -39.56600 -48.37000 40.05100 1.000 60.78278 225 MET B N 1
ATOM 5760 C CA . MET B 1 225 ? -39.57100 -47.23000 39.14200 1.000 62.00059 225 MET B CA 1
ATOM 5761 C C . MET B 1 225 ? -40.83800 -46.40800 39.31500 1.000 60.62781 225 MET B C 1
ATOM 5762 O O . MET B 1 225 ? -40.78300 -45.17500 39.37900 1.000 61.18066 225 MET B O 1
ATOM 5767 N N . LYS B 1 226 ? -41.98300 -47.08000 39.43600 1.000 61.85837 226 LYS B N 1
ATOM 5768 C CA . LYS B 1 226 ? -43.25100 -46.37200 39.54300 1.000 63.38027 226 LYS B CA 1
ATOM 5769 C C . LYS B 1 226 ? -43.30100 -45.46300 40.76000 1.000 63.24032 226 LYS B C 1
ATOM 5770 O O . LYS B 1 226 ? -43.94100 -44.40700 40.71100 1.000 63.77091 226 LYS B O 1
ATOM 5776 N N . TRP B 1 227 ? -42.66500 -45.86300 41.86400 1.000 65.17028 227 TRP B N 1
ATOM 5777 C CA . TRP B 1 227 ? -42.56200 -44.96800 43.01200 1.000 62.45811 227 TRP B CA 1
ATOM 5778 C C . TRP B 1 227 ? -41.80300 -43.69800 42.64800 1.000 61.19380 227 TRP B C 1
ATOM 5779 O O . TRP B 1 227 ? -42.18900 -42.59600 43.05400 1.000 61.07212 227 TRP B O 1
ATOM 5790 N N . PHE B 1 228 ? -40.70900 -43.83300 41.89400 1.000 59.15891 228 PHE B N 1
ATOM 5791 C CA . PHE B 1 228 ? -39.99900 -42.64900 41.42300 1.000 60.47525 228 PHE B CA 1
ATOM 5792 C C . PHE B 1 228 ? -40.80500 -41.88900 40.37700 1.000 59.44833 228 PHE B C 1
ATOM 5793 O O . PHE B 1 228 ? -40.66700 -40.66500 40.26100 1.000 57.88346 228 PHE B O 1
ATOM 5801 N N . VAL B 1 229 ? -41.64300 -42.59000 39.60900 1.000 61.49339 229 VAL B N 1
ATOM 5802 C CA . VAL B 1 229 ? -42.51200 -41.91500 38.64700 1.000 60.55323 229 VAL B CA 1
ATOM 5803 C C . VAL B 1 229 ? -43.43400 -40.93300 39.36200 1.000 61.80163 229 VAL B C 1
ATOM 5804 O O . VAL B 1 229 ? -43.56000 -39.76900 38.96200 1.000 61.76726 229 VAL B O 1
ATOM 5808 N N . GLU B 1 230 ? -44.08300 -41.37800 40.44200 1.000 63.03492 230 GLU B N 1
ATOM 5809 C CA . GLU B 1 230 ? -44.95500 -40.46800 41.17800 1.000 64.34706 230 GLU B CA 1
ATOM 5810 C C . GLU B 1 230 ? -44.16900 -39.45400 41.98600 1.000 64.24730 230 GLU B C 1
ATOM 5811 O O . GLU B 1 230 ? -44.70300 -38.39100 42.31900 1.000 67.57141 230 GLU B O 1
ATOM 5817 N N . ALA B 1 231 ? -42.93200 -39.78000 42.36100 1.000 62.38313 231 ALA B N 1
ATOM 5818 C CA . ALA B 1 231 ? -42.11700 -38.80100 43.06900 1.000 61.33330 231 ALA B CA 1
ATOM 5819 C C . ALA B 1 231 ? -41.97100 -37.52300 42.24700 1.000 60.33323 231 ALA B C 1
ATOM 5820 O O . ALA B 1 231 ? -42.13000 -36.41400 42.77200 1.000 61.31215 231 ALA B O 1
ATOM 5822 N N . HIS B 1 232 ? -41.72200 -37.65700 40.94300 1.000 59.12084 232 HIS B N 1
ATOM 5823 C CA . HIS B 1 232 ? -41.67100 -36.47500 40.09000 1.000 60.66647 232 HIS B CA 1
ATOM 5824 C C . HIS B 1 232 ? -43.06900 -35.97500 39.73800 1.000 63.30381 232 HIS B C 1
ATOM 5825 O O . HIS B 1 232 ? -43.29600 -34.76200 39.66700 1.000 62.29863 232 HIS B O 1
ATOM 5832 N N . ALA B 1 233 ? -44.01300 -36.89000 39.50800 1.000 62.36208 233 ALA B N 1
ATOM 5833 C CA . ALA B 1 233 ? -45.35200 -36.48500 39.09400 1.000 65.36813 233 ALA B CA 1
ATOM 5834 C C . ALA B 1 233 ? -46.03200 -35.65400 40.17400 1.000 66.79259 233 ALA B C 1
ATOM 5835 O O . ALA B 1 233 ? -46.55500 -34.56700 39.89900 1.000 71.67768 233 ALA B O 1
ATOM 5837 N N . ARG B 1 234 ? -46.02700 -36.14300 41.41600 1.000 65.87972 234 ARG B N 1
ATOM 5838 C CA . ARG B 1 234 ? -46.69500 -35.41000 42.48500 1.000 67.99523 234 ARG B CA 1
ATOM 5839 C C . ARG B 1 234 ? -45.91000 -34.17200 42.89900 1.000 68.26270 234 ARG B C 1
ATOM 5840 O O . ARG B 1 234 ? -46.51100 -33.17400 43.31600 1.000 68.24254 234 ARG B O 1
ATOM 5848 N N . SER B 1 235 ? -44.57900 -34.21100 42.78900 1.000 63.92310 235 SER B N 1
ATOM 5849 C CA . SER B 1 235 ? -43.78600 -32.99800 42.97400 1.000 62.93158 235 SER B CA 1
ATOM 5850 C C . SER B 1 235 ? -44.14900 -31.95100 41.93200 1.000 67.60849 235 SER B C 1
ATOM 5851 O O . SER B 1 235 ? -44.39100 -30.78600 42.26600 1.000 71.94492 235 SER B O 1
ATOM 5854 N N . TYR B 1 236 ? -44.18400 -32.35700 40.65800 1.000 68.59302 236 TYR B N 1
ATOM 5855 C CA . TYR B 1 236 ? -44.50900 -31.44600 39.56300 1.000 69.15273 236 TYR B CA 1
ATOM 5856 C C . TYR B 1 236 ? -45.75900 -30.63200 39.87000 1.000 70.14782 236 TYR B C 1
ATOM 5857 O O . TYR B 1 236 ? -45.74900 -29.39800 39.78600 1.000 69.96015 236 TYR B O 1
ATOM 5866 N N . ASP B 1 237 ? -46.84700 -31.31100 40.24300 1.000 74.87883 237 ASP B N 1
ATOM 5867 C CA . ASP B 1 237 ? -48.08100 -30.60400 40.56500 1.000 72.29042 237 ASP B CA 1
ATOM 5868 C C . ASP B 1 237 ? -47.89900 -29.67800 41.76100 1.000 74.12790 237 ASP B C 1
ATOM 5869 O O . ASP B 1 237 ? -48.51200 -28.60500 41.81400 1.000 77.46229 237 ASP B O 1
ATOM 5874 N N . ALA B 1 238 ? -47.05500 -30.06300 42.72000 1.000 70.95121 238 ALA B N 1
ATOM 5875 C CA . ALA B 1 238 ? -46.85000 -29.23600 43.90300 1.000 72.49583 238 ALA B CA 1
ATOM 5876 C C . ALA B 1 238 ? -45.89100 -28.08400 43.63900 1.000 73.36038 238 ALA B C 1
ATOM 5877 O O . ALA B 1 238 ? -46.06800 -26.99500 44.19500 1.000 76.39610 238 ALA B O 1
ATOM 5879 N N . MET B 1 239 ? -44.87600 -28.30100 42.80200 1.000 76.05598 239 MET B N 1
ATOM 5880 C CA . MET B 1 239 ? -43.90200 -27.25000 42.53700 1.000 75.65370 239 MET B CA 1
ATOM 5881 C C . MET B 1 239 ? -44.44700 -26.18100 41.60000 1.000 72.08678 239 MET B C 1
ATOM 5882 O O . MET B 1 239 ? -44.04000 -25.01800 41.69500 1.000 72.21414 239 MET B O 1
ATOM 5887 N N . LYS B 1 240 ? -45.38000 -26.53800 40.71500 1.000 71.53368 240 LYS B N 1
ATOM 5888 C CA . LYS B 1 240 ? -45.90000 -25.56800 39.75800 1.000 73.84881 240 LYS B CA 1
ATOM 5889 C C . LYS B 1 240 ? -46.69300 -24.45100 40.42500 1.000 76.13765 240 LYS B C 1
ATOM 5890 O O . LYS B 1 240 ? -46.82100 -23.36800 39.84100 1.000 77.79023 240 LYS B O 1
ATOM 5896 N N . GLN B 1 241 ? -47.21800 -24.68000 41.63100 1.000 75.47651 241 GLN B N 1
ATOM 5897 C CA . GLN B 1 241 ? -47.96000 -23.63500 42.32800 1.000 78.20226 241 GLN B CA 1
ATOM 5898 C C . GLN B 1 241 ? -47.07400 -22.46200 42.73000 1.000 79.56161 241 GLN B C 1
ATOM 5899 O O . GLN B 1 241 ? -47.59300 -21.37100 42.98900 1.000 78.23653 241 GLN B O 1
ATOM 5905 N N . PHE B 1 242 ? -45.75700 -22.65700 42.78700 1.000 83.72977 242 PHE B N 1
ATOM 5906 C CA . PHE B 1 242 ? -44.84600 -21.61900 43.24100 1.000 81.73282 242 PHE B CA 1
ATOM 5907 C C . PHE B 1 242 ? -43.75900 -21.27300 42.23300 1.000 81.04070 242 PHE B C 1
ATOM 5908 O O . PHE B 1 242 ? -42.88600 -20.45600 42.54700 1.000 83.01865 242 PHE B O 1
ATOM 5916 N N . THR B 1 243 ? -43.78000 -21.86100 41.03800 1.000 76.02421 243 THR B N 1
ATOM 5917 C CA . THR B 1 243 ? -42.80000 -21.51800 40.01900 1.000 74.39677 243 THR B CA 1
ATOM 5918 C C . THR B 1 243 ? -43.40700 -21.72000 38.64000 1.000 75.06745 243 THR B C 1
ATOM 5919 O O . THR B 1 243 ? -44.25600 -22.59300 38.43700 1.000 76.06539 243 THR B O 1
ATOM 5923 N N . ASN B 1 244 ? -42.96900 -20.88900 37.69600 1.000 73.10913 244 ASN B N 1
ATOM 5924 C CA . ASN B 1 244 ? -43.32300 -21.03900 36.29200 1.000 76.21383 244 ASN B CA 1
ATOM 5925 C C . ASN B 1 244 ? -42.14900 -21.53100 35.45600 1.000 70.86680 244 ASN B C 1
ATOM 5926 O O . ASN B 1 244 ? -42.20600 -21.46900 34.22300 1.000 72.44474 244 ASN B O 1
ATOM 5931 N N . ARG B 1 245 ? -41.08600 -22.01200 36.09800 1.000 68.31108 245 ARG B N 1
ATOM 5932 C CA . ARG B 1 245 ? -39.93400 -22.56200 35.40400 1.000 69.86151 245 ARG B CA 1
ATOM 5933 C C . ARG B 1 245 ? -40.24600 -23.97100 34.90300 1.000 69.62979 245 ARG B C 1
ATOM 5934 O O . ARG B 1 245 ? -41.30800 -24.53700 35.17500 1.000 73.13535 245 ARG B O 1
ATOM 5942 N N . GLN B 1 246 ? -39.30200 -24.54800 34.16300 1.000 72.06301 246 GLN B N 1
ATOM 5943 C CA . GLN B 1 246 ? -39.47200 -25.87500 33.59000 1.000 69.53883 246 GLN B CA 1
ATOM 5944 C C . GLN B 1 246 ? -38.96200 -26.92600 34.56800 1.000 67.38084 246 GLN B C 1
ATOM 5945 O O . GLN B 1 246 ? -37.86400 -26.79200 35.11800 1.000 68.58397 246 GLN B O 1
ATOM 5951 N N . ILE B 1 247 ? -39.76600 -27.96200 34.78900 1.000 64.11506 247 ILE B N 1
ATOM 5952 C CA . ILE B 1 247 ? -39.44900 -29.02400 35.73500 1.000 65.09026 247 ILE B CA 1
ATOM 5953 C C . ILE B 1 247 ? -39.23600 -30.31300 34.95000 1.000 59.72378 247 ILE B C 1
ATOM 5954 O O . ILE B 1 247 ? -40.07700 -30.69300 34.12600 1.000 60.14530 247 ILE B O 1
ATOM 5959 N N . GLY B 1 248 ? -38.12500 -30.99600 35.21800 1.000 60.28637 248 GLY B N 1
ATOM 5960 C CA . GLY B 1 248 ? -37.81200 -32.20000 34.47800 1.000 60.22250 248 GLY B CA 1
ATOM 5961 C C . GLY B 1 248 ? -37.17400 -33.30400 35.29300 1.000 54.44959 248 GLY B C 1
ATOM 5962 O O . GLY B 1 248 ? -37.25100 -33.31100 36.52600 1.000 53.26571 248 GLY B O 1
ATOM 5963 N N . VAL B 1 249 ? -36.54400 -34.25100 34.60400 1.000 52.19570 249 VAL B N 1
ATOM 5964 C CA . VAL B 1 249 ? -35.91200 -35.40600 35.23100 1.000 51.31027 249 VAL B CA 1
ATOM 5965 C C . VAL B 1 249 ? -34.55000 -35.61100 34.58500 1.000 56.01565 249 VAL B C 1
ATOM 5966 O O . VAL B 1 249 ? -34.44900 -35.69900 33.35700 1.000 51.82784 249 VAL B O 1
ATOM 5970 N N . ILE B 1 250 ? -33.50600 -35.68400 35.40600 1.000 53.24245 250 ILE B N 1
ATOM 5971 C CA . ILE B 1 250 ? -32.16600 -36.00400 34.93000 1.000 48.54561 250 ILE B CA 1
ATOM 5972 C C . ILE B 1 250 ? -32.00100 -37.51700 34.98200 1.000 52.96651 250 ILE B C 1
ATOM 5973 O O . ILE B 1 250 ? -32.09900 -38.12500 36.05300 1.000 54.44551 250 ILE B O 1
ATOM 5978 N N . TYR B 1 251 ? -31.75400 -38.12600 33.82600 1.000 55.66284 251 TYR B N 1
ATOM 5979 C CA . TYR B 1 251 ? -31.77800 -39.57200 33.67800 1.000 55.52994 251 TYR B CA 1
ATOM 5980 C C . TYR B 1 251 ? -30.39800 -40.09300 33.29500 1.000 54.39555 251 TYR B C 1
ATOM 5981 O O . TYR B 1 251 ? -29.64600 -39.43300 32.57200 1.000 53.93976 251 TYR B O 1
ATOM 5990 N N . ALA B 1 252 ? -30.07300 -41.28500 33.79200 1.000 55.89204 252 ALA B N 1
ATOM 5991 C CA . ALA B 1 252 ? -28.85300 -41.97300 33.38900 1.000 51.80405 252 ALA B CA 1
ATOM 5992 C C . ALA B 1 252 ? -29.07300 -42.65800 32.04700 1.000 56.45731 252 ALA B C 1
ATOM 5993 O O . ALA B 1 252 ? -30.08900 -43.33000 31.84400 1.000 52.48110 252 ALA B O 1
ATOM 5995 N N . ASN B 1 253 ? -28.12200 -42.49200 31.13000 1.000 59.06390 253 ASN B N 1
ATOM 5996 C CA . ASN B 1 253 ? -28.27000 -43.01000 29.77900 1.000 51.69719 253 ASN B CA 1
ATOM 5997 C C . ASN B 1 253 ? -26.95600 -43.58300 29.27200 1.000 54.01400 253 ASN B C 1
ATOM 5998 O O . ASN B 1 253 ? -25.87700 -43.06100 29.56700 1.000 55.04321 253 ASN B O 1
ATOM 6003 N N . GLY B 1 254 ? -27.06600 -44.66500 28.51400 1.000 53.11504 254 GLY B N 1
ATOM 6004 C CA . GLY B 1 254 ? -25.97900 -45.12400 27.67600 1.000 48.18082 254 GLY B CA 1
ATOM 6005 C C . GLY B 1 254 ? -26.52500 -45.45200 26.30300 1.000 56.24959 254 GLY B C 1
ATOM 6006 O O . GLY B 1 254 ? -27.67400 -45.86700 26.15500 1.000 56.63933 254 GLY B O 1
ATOM 6007 N N . ASP B 1 255 ? -25.69100 -45.23300 25.28400 1.000 54.21297 255 ASP B N 1
ATOM 6008 C CA . ASP B 1 255 ? -26.10900 -45.55400 23.92300 1.000 50.58667 255 ASP B CA 1
ATOM 6009 C C . ASP B 1 255 ? -26.39100 -47.04500 23.81400 1.000 52.28322 255 ASP B C 1
ATOM 6010 O O . ASP B 1 255 ? -25.46400 -47.85300 23.70000 1.000 53.40337 255 ASP B O 1
ATOM 6015 N N . VAL B 1 256 ? -27.66600 -47.42000 23.86100 1.000 52.58183 256 VAL B N 1
ATOM 6016 C CA . VAL B 1 256 ? -28.02200 -48.83100 23.85400 1.000 54.08286 256 VAL B CA 1
ATOM 6017 C C . VAL B 1 256 ? -27.83200 -49.39200 22.45300 1.000 54.79235 256 VAL B C 1
ATOM 6018 O O . VAL B 1 256 ? -28.36600 -48.85700 21.47400 1.000 59.46801 256 VAL B O 1
ATOM 6022 N N . GLN B 1 257 ? -27.05500 -50.46600 22.35200 1.000 54.81875 257 GLN B N 1
ATOM 6023 C CA . GLN B 1 257 ? -26.81500 -51.13600 21.08500 1.000 56.40645 257 GLN B CA 1
ATOM 6024 C C . GLN B 1 257 ? -26.88400 -52.63800 21.29400 1.000 60.82481 257 GLN B C 1
ATOM 6025 O O . GLN B 1 257 ? -26.46200 -53.14600 22.33600 1.000 57.88622 257 GLN B O 1
ATOM 6031 N N . SER B 1 258 ? -27.42300 -53.34300 20.30600 1.000 65.32043 258 SER B N 1
ATOM 6032 C CA . SER B 1 258 ? -27.36600 -54.79400 20.31200 1.000 67.56588 258 SER B CA 1
ATOM 6033 C C . SER B 1 258 ? -25.99000 -55.25800 19.85600 1.000 69.80225 258 SER B C 1
ATOM 6034 O O . SER B 1 258 ? -25.33200 -54.60500 19.03900 1.000 69.80131 258 SER B O 1
ATOM 6037 N N . PHE B 1 259 ? -25.55400 -56.39300 20.39700 1.000 68.32450 259 PHE B N 1
ATOM 6038 C CA . PHE B 1 259 ? -24.23200 -56.91500 20.07500 1.000 70.32159 259 PHE B CA 1
ATOM 6039 C C . PHE B 1 259 ? -24.11700 -57.17500 18.58100 1.000 70.34370 259 PHE B C 1
ATOM 6040 O O . PHE B 1 259 ? -24.87800 -57.96900 18.01900 1.000 71.41130 259 PHE B O 1
ATOM 6048 N N . GLU B 1 260 ? -23.17000 -56.48700 17.94100 1.000 69.71721 260 GLU B N 1
ATOM 6049 C CA . GLU B 1 260 ? -22.95200 -56.54300 16.49600 1.000 74.79932 260 GLU B CA 1
ATOM 6050 C C . GLU B 1 260 ? -24.18700 -56.11200 15.70700 1.000 73.34000 260 GLU B C 1
ATOM 6051 O O . GLU B 1 260 ? -24.29500 -56.40600 14.51200 1.000 71.63714 260 GLU B O 1
ATOM 6057 N N . ASN B 1 261 ? -25.12000 -55.41900 16.36700 1.000 73.93101 261 ASN B N 1
ATOM 6058 C CA . ASN B 1 261 ? -26.34500 -54.91300 15.74500 1.000 72.27719 261 ASN B CA 1
ATOM 6059 C C . ASN B 1 261 ? -27.16000 -56.02500 15.08800 1.000 71.19757 261 ASN B C 1
ATOM 6060 O O . ASN B 1 261 ? -27.86300 -55.79300 14.10200 1.000 73.14341 261 ASN B O 1
ATOM 6065 N N . LYS B 1 262 ? -27.07900 -57.23700 15.63100 1.000 71.00808 262 LYS B N 1
ATOM 6066 C CA . LYS B 1 262 ? -27.83400 -58.37200 15.12000 1.000 75.14560 262 LYS B CA 1
ATOM 6067 C C . LYS B 1 262 ? -29.20500 -58.51400 15.76400 1.000 79.21134 262 LYS B C 1
ATOM 6068 O O . LYS B 1 262 ? -29.94100 -59.44300 15.41600 1.000 86.94000 262 LYS B O 1
ATOM 6074 N N . ASP B 1 263 ? -29.57000 -57.62400 16.68900 1.000 74.56717 263 ASP B N 1
ATOM 6075 C CA . ASP B 1 263 ? -30.81800 -57.75400 17.44200 1.000 73.95042 263 ASP B CA 1
ATOM 6076 C C . ASP B 1 263 ? -31.35500 -56.37300 17.79800 1.000 72.04297 263 ASP B C 1
ATOM 6077 O O . ASP B 1 263 ? -31.43900 -56.00300 18.97400 1.000 73.25662 263 ASP B O 1
ATOM 6082 N N . PRO B 1 264 ? -31.76000 -55.58800 16.79400 1.000 74.89067 264 PRO B N 1
ATOM 6083 C CA . PRO B 1 264 ? -32.31900 -54.25700 17.09000 1.000 75.24765 264 PRO B CA 1
ATOM 6084 C C . PRO B 1 264 ? -33.59500 -54.32000 17.90300 1.000 74.82406 264 PRO B C 1
ATOM 6085 O O . PRO B 1 264 ? -33.95700 -53.32600 18.54700 1.000 67.97012 264 PRO B O 1
ATOM 6089 N N . LYS B 1 265 ? -34.29100 -55.45900 17.88400 1.000 72.32454 265 LYS B N 1
ATOM 6090 C CA . LYS B 1 265 ? -35.44400 -55.65000 18.75400 1.000 72.91797 265 LYS B CA 1
ATOM 6091 C C . LYS B 1 265 ? -35.01800 -55.63200 20.21600 1.000 76.68230 265 LYS B C 1
ATOM 6092 O O . LYS B 1 265 ? -35.62300 -54.94100 21.04500 1.000 74.12973 265 LYS B O 1
ATOM 6098 N N . LEU B 1 266 ? -33.96600 -56.38400 20.54900 1.000 74.83465 266 LEU B N 1
ATOM 6099 C CA . LEU B 1 266 ? -33.40800 -56.33400 21.89700 1.000 71.11654 266 LEU B CA 1
ATOM 6100 C C . LEU B 1 266 ? -32.98100 -54.92000 22.27300 1.000 69.66236 266 LEU B C 1
ATOM 6101 O O . LEU B 1 266 ? -33.05700 -54.53700 23.44700 1.000 66.46969 266 LEU B O 1
ATOM 6106 N N . LYS B 1 267 ? -32.54500 -54.12900 21.29000 1.000 69.15001 267 LYS B N 1
ATOM 6107 C CA . LYS B 1 267 ? -32.15400 -52.74900 21.55800 1.000 67.64226 267 LYS B CA 1
ATOM 6108 C C . LYS B 1 267 ? -33.34500 -51.92600 22.03200 1.000 65.91343 267 LYS B C 1
ATOM 6109 O O . LYS B 1 267 ? -33.25600 -51.20200 23.03000 1.000 64.78280 267 LYS B O 1
ATOM 6115 N N . GLU B 1 268 ? -34.48000 -52.04000 21.33800 1.000 69.83737 268 GLU B N 1
ATOM 6116 C CA . GLU B 1 268 ? -35.62200 -51.17900 21.62900 1.000 68.42057 268 GLU B CA 1
ATOM 6117 C C . GLU B 1 268 ? -36.34800 -51.57900 22.91000 1.000 66.15675 268 GLU B C 1
ATOM 6118 O O . GLU B 1 268 ? -36.87100 -50.70400 23.61200 1.000 66.03951 268 GLU B O 1
ATOM 6124 N N . GLU B 1 269 ? -36.39200 -52.87300 23.24300 1.000 63.77939 269 GLU B N 1
ATOM 6125 C CA . GLU B 1 269 ? -37.02800 -53.27700 24.49200 1.000 65.92227 269 GLU B CA 1
ATOM 6126 C C . GLU B 1 269 ? -36.13000 -53.06400 25.70100 1.000 64.79057 269 GLU B C 1
ATOM 6127 O O . GLU B 1 269 ? -36.64300 -52.90900 26.81300 1.000 65.51787 269 GLU B O 1
ATOM 6133 N N . VAL B 1 270 ? -34.80800 -53.06200 25.51800 1.000 63.51853 270 VAL B N 1
ATOM 6134 C CA . VAL B 1 270 ? -33.93200 -52.65400 26.61000 1.000 63.67266 270 VAL B CA 1
ATOM 6135 C C . VAL B 1 270 ? -34.10300 -51.16700 26.88500 1.000 63.01775 270 VAL B C 1
ATOM 6136 O O . VAL B 1 270 ? -34.15500 -50.73500 28.04300 1.000 62.76337 270 VAL B O 1
ATOM 6140 N N . GLU B 1 271 ? -34.22000 -50.36300 25.82500 1.000 65.10155 271 GLU B N 1
ATOM 6141 C CA . GLU B 1 271 ? -34.46800 -48.93600 26.00100 1.000 64.87332 271 GLU B CA 1
ATOM 6142 C C . GLU B 1 271 ? -35.80400 -48.69100 26.68700 1.000 64.16124 271 GLU B C 1
ATOM 6143 O O . GLU B 1 271 ? -35.90200 -47.85500 27.59200 1.000 61.84471 271 GLU B O 1
ATOM 6149 N N . TYR B 1 272 ? -36.84700 -49.41400 26.27600 1.000 62.42790 272 TYR B N 1
ATOM 6150 C CA . TYR B 1 272 ? -38.14900 -49.21800 26.90400 1.000 62.88442 272 TYR B CA 1
ATOM 6151 C C . TYR B 1 272 ? -38.13600 -49.68700 28.35200 1.000 62.43827 272 TYR B C 1
ATOM 6152 O O . TYR B 1 272 ? -38.71800 -49.03300 29.22300 1.000 63.98499 272 TYR B O 1
ATOM 6161 N N . GLU B 1 273 ? -37.46700 -50.80600 28.63200 1.000 62.72986 273 GLU B N 1
ATOM 6162 C CA . GLU B 1 273 ? -37.48600 -51.35300 29.98500 1.000 64.74492 273 GLU B CA 1
ATOM 6163 C C . GLU B 1 273 ? -36.80100 -50.42100 30.97800 1.000 64.18154 273 GLU B C 1
ATOM 6164 O O . GLU B 1 273 ? -37.32300 -50.18500 32.07400 1.000 66.66262 273 GLU B O 1
ATOM 6170 N N . GLN B 1 274 ? -35.64200 -49.87300 30.61400 1.000 60.01274 274 GLN B N 1
ATOM 6171 C CA . GLN B 1 274 ? -34.86100 -49.06300 31.54100 1.000 59.48134 274 GLN B CA 1
ATOM 6172 C C . GLN B 1 274 ? -35.15700 -47.57300 31.45100 1.000 58.35118 274 GLN B C 1
ATOM 6173 O O . GLN B 1 274 ? -34.85500 -46.84100 32.40000 1.000 56.05486 274 GLN B O 1
ATOM 6179 N N . ARG B 1 275 ? -35.74000 -47.10700 30.34900 1.000 55.60874 275 ARG B N 1
ATOM 6180 C CA . ARG B 1 275 ? -35.76300 -45.67700 30.06900 1.000 56.21008 275 ARG B CA 1
ATOM 6181 C C . ARG B 1 275 ? -37.13700 -45.18700 29.63000 1.000 59.19669 275 ARG B C 1
ATOM 6182 O O . ARG B 1 275 ? -37.69500 -44.26600 30.23400 1.000 58.49295 275 ARG B O 1
ATOM 6190 N N . TYR B 1 276 ? -37.69100 -45.78800 28.57800 1.000 61.11737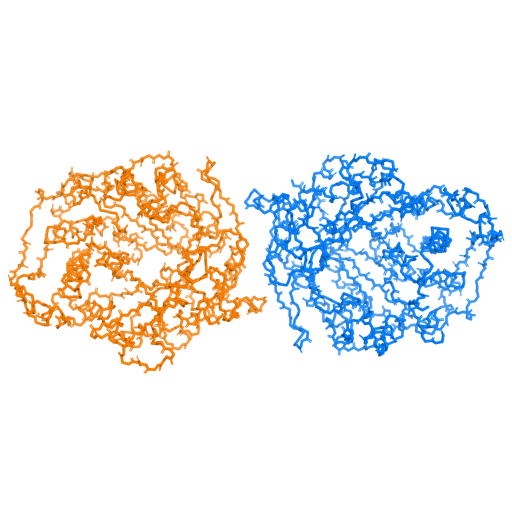 276 TYR B N 1
ATOM 6191 C CA . TYR B 1 276 ? -38.89700 -45.24600 27.96900 1.000 60.69952 276 TYR B CA 1
ATOM 6192 C C . TYR B 1 276 ? -40.18200 -45.71600 28.63400 1.000 62.30938 276 TYR B C 1
ATOM 6193 O O . TYR B 1 276 ? -41.21700 -45.06900 28.45300 1.000 61.04677 276 TYR B O 1
ATOM 6202 N N . SER B 1 277 ? -40.15300 -46.81300 29.39500 1.000 62.02442 277 SER B N 1
ATOM 6203 C CA . SER B 1 277 ? -41.28500 -47.11600 30.26400 1.000 62.29788 277 SER B CA 1
ATOM 6204 C C . SER B 1 277 ? -41.50200 -45.98300 31.25600 1.000 63.76452 277 SER B C 1
ATOM 6205 O O . SER B 1 277 ? -42.62900 -45.51200 31.44700 1.000 59.38232 277 SER B O 1
ATOM 6208 N N . PHE B 1 278 ? -40.41500 -45.53100 31.88900 1.000 65.76594 278 PHE B N 1
ATOM 6209 C CA . PHE B 1 278 ? -40.44900 -44.37000 32.77100 1.000 63.07391 278 PHE B CA 1
ATOM 6210 C C . PHE B 1 278 ? -41.06700 -43.16500 32.07000 1.000 60.29849 278 PHE B C 1
ATOM 6211 O O . PHE B 1 278 ? -42.13800 -42.68700 32.45400 1.000 61.79523 278 PHE B O 1
ATOM 6219 N N . PHE B 1 279 ? -40.42100 -42.69100 31.00300 1.000 59.57219 279 PHE B N 1
ATOM 6220 C CA . PHE B 1 279 ? -40.82100 -41.42400 30.39700 1.000 63.75614 279 PHE B CA 1
ATOM 6221 C C . PHE B 1 279 ? -42.17300 -41.50800 29.69200 1.000 63.96000 279 PHE B C 1
ATOM 6222 O O . PHE B 1 279 ? -42.88000 -40.49800 29.60800 1.000 59.48232 279 PHE B O 1
ATOM 6230 N N . ASP B 1 280 ? -42.55500 -42.68000 29.17700 1.000 63.60209 280 ASP B N 1
ATOM 6231 C CA . ASP B 1 280 ? -43.88600 -42.80100 28.58600 1.000 65.07576 280 ASP B CA 1
ATOM 6232 C C . ASP B 1 280 ? -44.97200 -42.59800 29.63000 1.000 69.00316 280 ASP B C 1
ATOM 6233 O O . ASP B 1 280 ? -46.09500 -42.20300 29.29400 1.000 67.18962 280 ASP B O 1
ATOM 6238 N N . ALA B 1 281 ? -44.65800 -42.86700 30.89700 1.000 66.61053 281 ALA B N 1
ATOM 6239 C CA . ALA B 1 281 ? -45.61400 -42.63400 31.96900 1.000 65.75079 281 ALA B CA 1
ATOM 6240 C C . ALA B 1 281 ? -45.72200 -41.15400 32.30200 1.000 65.26040 281 ALA B C 1
ATOM 6241 O O . ALA B 1 281 ? -46.82800 -40.63100 32.47300 1.000 69.58841 281 ALA B O 1
ATOM 6243 N N . LEU B 1 282 ? -44.58800 -40.46400 32.39200 1.000 65.84555 282 LEU B N 1
ATOM 6244 C CA . LEU B 1 282 ? -44.57000 -39.06600 32.79600 1.000 67.94008 282 LEU B CA 1
ATOM 6245 C C . LEU B 1 282 ? -44.82500 -38.10400 31.64500 1.000 67.03579 282 LEU B C 1
ATOM 6246 O O . LEU B 1 282 ? -44.95500 -36.89900 31.88600 1.000 64.73462 282 LEU B O 1
ATOM 6251 N N . ILE B 1 283 ? -44.90800 -38.60100 30.41400 1.000 66.82753 283 ILE B N 1
ATOM 6252 C CA . ILE B 1 283 ? -45.21900 -37.78100 29.25500 1.000 68.29024 283 ILE B CA 1
ATOM 6253 C C . ILE B 1 283 ? -46.58700 -38.12400 28.67500 1.000 69.46563 283 ILE B C 1
ATOM 6254 O O . ILE B 1 283 ? -47.34500 -37.22600 28.30100 1.000 73.85483 283 ILE B O 1
ATOM 6259 N N . HIS B 1 284 ? -46.93000 -39.41300 28.61100 1.000 68.37714 284 HIS B N 1
ATOM 6260 C CA . HIS B 1 284 ? -48.19700 -39.85000 28.03900 1.000 73.03759 284 HIS B CA 1
ATOM 6261 C C . HIS B 1 284 ? -49.11600 -40.56600 29.02000 1.000 68.88871 284 HIS B C 1
ATOM 6262 O O . HIS B 1 284 ? -50.27000 -40.83400 28.66800 1.000 79.15463 284 HIS B O 1
ATOM 6269 N N . GLY B 1 285 ? -48.65400 -40.88600 30.22500 1.000 73.35675 285 GLY B N 1
ATOM 6270 C CA . GLY B 1 285 ? -49.45900 -41.62800 31.17300 1.000 72.94708 285 GLY B CA 1
ATOM 6271 C C . GLY B 1 285 ? -49.40600 -43.13200 31.01800 1.000 72.21299 285 GLY B C 1
ATOM 6272 O O . GLY B 1 285 ? -50.07000 -43.84100 31.78500 1.000 71.19174 285 GLY B O 1
ATOM 6273 N N . ASP B 1 286 ? -48.63400 -43.63900 30.06100 1.000 72.44885 286 ASP B N 1
ATOM 6274 C CA . ASP B 1 286 ? -48.56400 -45.07200 29.79300 1.000 71.58326 286 ASP B CA 1
ATOM 6275 C C . ASP B 1 286 ? -47.83500 -45.77800 30.93100 1.000 73.08594 286 ASP B C 1
ATOM 6276 O O . ASP B 1 286 ? -46.63200 -45.57600 31.13000 1.000 70.68493 286 ASP B O 1
ATOM 6281 N N . VAL B 1 287 ? -48.56100 -46.60800 31.68300 1.000 71.37882 287 VAL B N 1
ATOM 6282 C CA . VAL B 1 287 ? -47.95500 -47.43200 32.72500 1.000 70.92829 287 VAL B CA 1
ATOM 6283 C C . VAL B 1 287 ? -48.35400 -48.88500 32.50600 1.000 73.40750 287 VAL B C 1
ATOM 6284 O O . VAL B 1 287 ? -48.56300 -49.63500 33.46600 1.000 75.33123 287 VAL B O 1
ATOM 6288 N N . HIS B 1 288 ? -48.46500 -49.29200 31.23900 1.000 72.66479 288 HIS B N 1
ATOM 6289 C CA . HIS B 1 288 ? -48.78800 -50.68400 30.94500 1.000 76.43187 288 HIS B CA 1
ATOM 6290 C C . HIS B 1 288 ? -47.67900 -51.61800 31.40800 1.000 74.80194 288 HIS B C 1
ATOM 6291 O O . HIS B 1 288 ? -47.94300 -52.77900 31.74500 1.000 77.07837 288 HIS B O 1
ATOM 6298 N N . TRP B 1 289 ? -46.43700 -51.13100 31.42800 1.000 72.45112 289 TRP B N 1
ATOM 6299 C CA . TRP B 1 289 ? -45.33400 -51.91900 31.96500 1.000 71.02820 289 TRP B CA 1
ATOM 6300 C C . TRP B 1 289 ? -45.52900 -52.19200 33.45000 1.000 70.94072 289 TRP B C 1
ATOM 6301 O O . TRP B 1 289 ? -45.20200 -53.27900 33.94100 1.000 72.25612 289 TRP B O 1
ATOM 6312 N N . TYR B 1 290 ? -46.06700 -51.21400 34.18100 1.000 69.79846 290 TYR B N 1
ATOM 6313 C CA . TYR B 1 290 ? -46.30600 -51.39000 35.60900 1.000 72.90415 290 TYR B CA 1
ATOM 6314 C C . TYR B 1 290 ? -47.46000 -52.35400 35.85700 1.000 77.85587 290 TYR B C 1
ATOM 6315 O O . TYR B 1 290 ? -47.35800 -53.25700 36.69600 1.000 77.07092 290 TYR B O 1
ATOM 6324 N N . VAL B 1 291 ? -48.57000 -52.17500 35.13600 1.000 82.89374 291 VAL B N 1
ATOM 6325 C CA . VAL B 1 291 ? -49.71500 -53.06700 35.30000 1.000 84.24949 291 VAL B CA 1
ATOM 6326 C C . VAL B 1 291 ? -49.34600 -54.48500 34.88400 1.000 87.06810 291 VAL B C 1
ATOM 6327 O O . VAL B 1 291 ? -49.74300 -55.46200 35.53200 1.000 91.04319 291 VAL B O 1
ATOM 6331 N N . GLY B 1 292 ? -48.56700 -54.62100 33.80900 1.000 81.67400 292 GLY B N 1
ATOM 6332 C CA . GLY B 1 292 ? -48.07300 -55.93000 33.41900 1.000 84.07124 292 GLY B CA 1
ATOM 6333 C C . GLY B 1 292 ? -47.15600 -56.55700 34.45000 1.000 88.86132 292 GLY B C 1
ATOM 6334 O O . GLY B 1 292 ? -47.18500 -57.77400 34.64700 1.000 90.61501 292 GLY B O 1
ATOM 6335 N N . ALA B 1 293 ? -46.33900 -55.74300 35.12600 1.000 86.39008 293 ALA B N 1
ATOM 6336 C CA . ALA B 1 293 ? -45.44100 -56.28100 36.14400 1.000 88.65958 293 ALA B CA 1
ATOM 6337 C C . ALA B 1 293 ? -46.20700 -56.71800 37.38500 1.000 93.60944 293 ALA B C 1
ATOM 6338 O O . ALA B 1 293 ? -45.88500 -57.74800 37.98900 1.000 94.21003 293 ALA B O 1
ATOM 6340 N N . CYS B 1 294 ? -47.22300 -55.94600 37.78300 1.000 94.13016 294 CYS B N 1
ATOM 6341 C CA . CYS B 1 294 ? -47.96400 -56.25400 39.00200 1.000 96.78882 294 CYS B CA 1
ATOM 6342 C C . CYS B 1 294 ? -48.78600 -57.52700 38.86800 1.000 100.04640 294 CYS B C 1
ATOM 6343 O O . CYS B 1 294 ? -49.00300 -58.22900 39.86300 1.000 104.09594 294 CYS B O 1
ATOM 6346 N N . ARG B 1 295 ? -49.26300 -57.83400 37.66000 1.000 96.69392 295 ARG B N 1
ATOM 6347 C CA . ARG B 1 295 ? -50.08900 -59.02200 37.47800 1.000 99.78591 295 ARG B CA 1
ATOM 6348 C C . ARG B 1 295 ? -49.27900 -60.29500 37.68600 1.000 100.84448 295 ARG B C 1
ATOM 6349 O O . ARG B 1 295 ? -49.78700 -61.27900 38.23600 1.000 108.98493 295 ARG B O 1
ATOM 6357 N N . LYS B 1 296 ? -48.01300 -60.29400 37.26400 1.000 98.33650 296 LYS B N 1
ATOM 6358 C CA . LYS B 1 296 ? -47.17100 -61.47000 37.44300 1.000 102.10936 296 LYS B CA 1
ATOM 6359 C C . LYS B 1 296 ? -46.71600 -61.64700 38.88700 1.000 108.16645 296 LYS B C 1
ATOM 6360 O O . LYS B 1 296 ? -46.27000 -62.74100 39.25000 1.000 107.18113 296 LYS B O 1
ATOM 6366 N N . THR B 1 297 ? -46.81900 -60.60600 39.71400 1.000 109.77845 297 THR B N 1
ATOM 6367 C CA . THR B 1 297 ? -46.41600 -60.67100 41.11300 1.000 110.89303 297 THR B CA 1
ATOM 6368 C C . THR B 1 297 ? -47.59300 -60.61500 42.07600 1.000 112.12052 297 THR B C 1
ATOM 6369 O O . THR B 1 297 ? -47.38300 -60.71100 43.29100 1.000 110.71146 297 THR B O 1
ATOM 6373 N N . ASN B 1 298 ? -48.81900 -60.46700 41.57100 1.000 117.39585 298 ASN B N 1
ATOM 6374 C CA . ASN B 1 298 ? -50.01300 -60.29500 42.39900 1.000 119.17752 298 ASN B CA 1
ATOM 6375 C C . ASN B 1 298 ? -49.85700 -59.08800 43.32800 1.000 118.44376 298 ASN B C 1
ATOM 6376 O O . ASN B 1 298 ? -49.88300 -59.19300 44.55600 1.000 122.24237 298 ASN B O 1
ATOM 6381 N N . HIS B 1 299 ? -49.68700 -57.92800 42.69900 1.000 111.76707 299 HIS B N 1
ATOM 6382 C CA . HIS B 1 299 ? -49.56700 -56.64400 43.37400 1.000 107.79225 299 HIS B CA 1
ATOM 6383 C C . HIS B 1 299 ? -50.68500 -55.74800 42.86200 1.000 103.74458 299 HIS B C 1
ATOM 6384 O O . HIS B 1 299 ? -50.90600 -55.66700 41.65000 1.000 103.02138 299 HIS B O 1
ATOM 6391 N N . VAL B 1 300 ? -51.39900 -55.09400 43.78000 1.000 102.57907 300 VAL B N 1
ATOM 6392 C CA . VAL B 1 300 ? -52.57000 -54.31200 43.38900 1.000 101.77014 300 VAL B CA 1
ATOM 6393 C C . VAL B 1 300 ? -52.14200 -53.20200 42.43900 1.000 98.52573 300 VAL B C 1
ATOM 6394 O O . VAL B 1 300 ? -51.27900 -52.37800 42.76700 1.000 95.50439 300 VAL B O 1
ATOM 6398 N N . HIS B 1 301 ? -52.73700 -53.18400 41.24800 1.000 92.67616 301 HIS B N 1
ATOM 6399 C CA . HIS B 1 301 ? -52.43300 -52.20100 40.22000 1.000 90.11904 301 HIS B CA 1
ATOM 6400 C C . HIS B 1 301 ? -53.64500 -51.31400 39.96300 1.000 89.63491 301 HIS B C 1
ATOM 6401 O O . HIS B 1 301 ? -54.78700 -51.67800 40.25900 1.000 88.59879 301 HIS B O 1
ATOM 6408 N N . GLY B 1 302 ? -53.37900 -50.13900 39.40900 1.000 89.44285 302 GLY B N 1
ATOM 6409 C CA . GLY B 1 302 ? -54.39600 -49.16200 39.08100 1.000 81.27841 302 GLY B CA 1
ATOM 6410 C C . GLY B 1 302 ? -54.69600 -49.11800 37.59800 1.000 81.50886 302 GLY B C 1
ATOM 6411 O O . GLY B 1 302 ? -54.52700 -50.10600 36.87500 1.000 82.60499 302 GLY B O 1
ATOM 6412 N N . LYS B 1 303 ? -55.14300 -47.95300 37.13500 1.000 80.87113 303 LYS B N 1
ATOM 6413 C CA . LYS B 1 303 ? -55.50600 -47.79900 35.73300 1.000 83.07614 303 LYS B CA 1
ATOM 6414 C C . LYS B 1 303 ? -54.25800 -47.77400 34.85600 1.000 81.66372 303 LYS B C 1
ATOM 6415 O O . LYS B 1 303 ? -53.24100 -47.17200 35.20900 1.000 77.00506 303 LYS B O 1
ATOM 6421 N N . SER B 1 304 ? -54.34300 -48.44000 33.70000 1.000 82.57082 304 SER B N 1
ATOM 6422 C CA . SER B 1 304 ? -53.18300 -48.58000 32.82500 1.000 84.22548 304 SER B CA 1
ATOM 6423 C C . SER B 1 304 ? -52.78500 -47.26900 32.15800 1.000 80.23276 304 SER B C 1
ATOM 6424 O O . SER B 1 304 ? -51.64900 -47.15300 31.68300 1.000 76.94162 304 SER B O 1
ATOM 6427 N N . ILE B 1 305 ? -53.68600 -46.29400 32.09700 1.000 80.95689 305 ILE B N 1
ATOM 6428 C CA . ILE B 1 305 ? -53.38400 -44.96100 31.59200 1.000 79.79606 305 ILE B CA 1
ATOM 6429 C C . ILE B 1 305 ? -53.72900 -43.97200 32.69400 1.000 79.47367 305 ILE B C 1
ATOM 6430 O O . ILE B 1 305 ? -54.86300 -43.96000 33.19100 1.000 79.02630 305 ILE B O 1
ATOM 6435 N N . ARG B 1 306 ? -52.75900 -43.14800 33.07900 1.000 74.88140 306 ARG B N 1
ATOM 6436 C CA . ARG B 1 306 ? -52.88900 -42.29800 34.26300 1.000 74.72370 306 ARG B CA 1
ATOM 6437 C C . ARG B 1 306 ? -52.69100 -40.83600 33.89700 1.000 74.84581 306 ARG B C 1
ATOM 6438 O O . ARG B 1 306 ? -51.54900 -40.39900 33.66500 1.000 79.93872 306 ARG B O 1
ATOM 6446 N N . PRO B 1 307 ? -53.76300 -40.04200 33.82000 1.000 77.71237 307 PRO B N 1
ATOM 6447 C CA . PRO B 1 307 ? -53.59100 -38.59600 33.62600 1.000 74.50863 307 PRO B CA 1
ATOM 6448 C C . PRO B 1 307 ? -52.95100 -37.89900 34.80900 1.000 76.69828 307 PRO B C 1
ATOM 6449 O O . PRO B 1 307 ? -52.49300 -36.76000 34.65400 1.000 78.42708 307 PRO B O 1
ATOM 6453 N N . ASP B 1 308 ? -52.91400 -38.53100 35.98700 1.000 84.19113 308 ASP B N 1
ATOM 6454 C CA . ASP B 1 308 ? -52.18600 -37.96900 37.11900 1.000 82.34065 308 ASP B CA 1
ATOM 6455 C C . ASP B 1 308 ? -50.67600 -38.10000 36.96400 1.000 84.28011 308 ASP B C 1
ATOM 6456 O O . ASP B 1 308 ? -49.93900 -37.63100 37.83900 1.000 82.49462 308 ASP B O 1
ATOM 6461 N N . LEU B 1 309 ? -50.20300 -38.73200 35.88400 1.000 76.88379 309 LEU B N 1
ATOM 6462 C CA . LEU B 1 309 ? -48.79100 -38.74900 35.52900 1.000 76.85186 309 LEU B CA 1
ATOM 6463 C C . LEU B 1 309 ? -48.48900 -38.14900 34.17200 1.000 71.77900 309 LEU B C 1
ATOM 6464 O O . LEU B 1 309 ? -47.31600 -37.89600 33.88000 1.000 73.02555 309 LEU B O 1
ATOM 6469 N N . SER B 1 310 ? -49.49500 -37.93400 33.33800 1.000 70.01803 310 SER B N 1
ATOM 6470 C CA . SER B 1 310 ? -49.27800 -37.52900 31.96200 1.000 70.33396 310 SER B CA 1
ATOM 6471 C C . SER B 1 310 ? -48.84600 -36.07000 31.87100 1.000 68.08930 310 SER B C 1
ATOM 6472 O O . SER B 1 310 ? -49.23700 -35.22900 32.68500 1.000 68.36869 310 SER B O 1
ATOM 6475 N N . ASN B 1 311 ? -48.02500 -35.78200 30.85600 1.000 69.54990 311 ASN B N 1
ATOM 6476 C CA . ASN B 1 311 ? -47.58300 -34.42200 30.53500 1.000 68.31727 311 ASN B CA 1
ATOM 6477 C C . ASN B 1 311 ? -46.91600 -33.75300 31.73600 1.000 69.00344 311 ASN B C 1
ATOM 6478 O O . ASN B 1 311 ? -47.27100 -32.64400 32.13900 1.000 70.29974 311 ASN B O 1
ATOM 6483 N N . ARG B 1 312 ? -45.92700 -34.43800 32.30800 1.000 62.81514 312 ARG B N 1
ATOM 6484 C CA . ARG B 1 312 ? -45.24600 -33.95100 33.50100 1.000 69.06429 312 ARG B CA 1
ATOM 6485 C C . ARG B 1 312 ? -43.74000 -33.87100 33.29100 1.000 65.76694 312 ARG B C 1
ATOM 6486 O O . ARG B 1 312 ? -42.97000 -33.97900 34.24600 1.000 64.68125 312 ARG B O 1
ATOM 6494 N N . ILE B 1 313 ? -43.30200 -33.68600 32.04900 1.000 67.51850 313 ILE B N 1
ATOM 6495 C CA . ILE B 1 313 ? -41.88600 -33.56000 31.71600 1.000 61.83983 313 ILE B CA 1
ATOM 6496 C C . ILE B 1 313 ? -41.74400 -32.33400 30.82300 1.000 61.29339 313 ILE B C 1
ATOM 6497 O O . ILE B 1 313 ? -42.08100 -32.38000 29.63400 1.000 67.08205 313 ILE B O 1
ATOM 6502 N N . ASP B 1 314 ? -41.25100 -31.23300 31.39100 1.000 60.71967 314 ASP B N 1
ATOM 6503 C CA . ASP B 1 314 ? -41.00000 -30.02700 30.61300 1.000 60.24020 314 ASP B CA 1
ATOM 6504 C C . ASP B 1 314 ? -39.65200 -30.05500 29.90700 1.000 61.79568 314 ASP B C 1
ATOM 6505 O O . ASP B 1 314 ? -39.48100 -29.35400 28.90400 1.000 65.65656 314 ASP B O 1
ATOM 6510 N N . TRP B 1 315 ? -38.70100 -30.84200 30.40400 1.000 62.77150 315 TRP B N 1
ATOM 6511 C CA . TRP B 1 315 ? -37.38100 -30.95500 29.80000 1.000 60.04140 315 TRP B CA 1
ATOM 6512 C C . TRP B 1 315 ? -36.70000 -32.19000 30.36500 1.000 58.77037 315 TRP B C 1
ATOM 6513 O O . TRP B 1 315 ? -36.92200 -32.56000 31.52100 1.000 59.44411 315 TRP B O 1
ATOM 6524 N N . ILE B 1 316 ? -35.86800 -32.82300 29.54300 1.000 56.35284 316 ILE B N 1
ATOM 6525 C CA . ILE B 1 316 ? -35.15400 -34.03700 29.92100 1.000 53.73814 316 ILE B CA 1
ATOM 6526 C C . ILE B 1 316 ? -33.67400 -33.71300 30.05000 1.000 54.91319 316 ILE B C 1
ATOM 6527 O O . ILE B 1 316 ? -33.07500 -33.14000 29.13100 1.000 52.46844 316 ILE B O 1
ATOM 6532 N N . GLY B 1 317 ? -33.08700 -34.08000 31.18600 1.000 54.23577 317 GLY B N 1
ATOM 6533 C CA . GLY B 1 317 ? -31.65100 -33.99400 31.35400 1.000 50.46004 317 GLY B CA 1
ATOM 6534 C C . GLY B 1 317 ? -30.97600 -35.28300 30.93400 1.000 51.26982 317 GLY B C 1
ATOM 6535 O O . GLY B 1 317 ? -31.20000 -36.33200 31.54500 1.000 52.53206 317 GLY B O 1
ATOM 6536 N N . VAL B 1 318 ? -30.15600 -35.22400 29.89000 1.000 48.49056 318 VAL B N 1
ATOM 6537 C CA . VAL B 1 318 ? -29.51200 -36.40600 29.32800 1.000 49.59972 318 VAL B CA 1
ATOM 6538 C C . VAL B 1 318 ? -28.12000 -36.53400 29.93300 1.000 50.08408 318 VAL B C 1
ATOM 6539 O O . VAL B 1 318 ? -27.29100 -35.62700 29.80300 1.000 49.49086 318 VAL B O 1
ATOM 6543 N N . ASN B 1 319 ? -27.86500 -37.65700 30.60000 1.000 49.56724 319 ASN B N 1
ATOM 6544 C CA . ASN B 1 319 ? -26.54400 -37.99600 31.11300 1.000 50.13239 319 ASN B CA 1
ATOM 6545 C C . ASN B 1 319 ? -25.97200 -39.08900 30.22200 1.000 51.75264 319 ASN B C 1
ATOM 6546 O O . ASN B 1 319 ? -26.52600 -40.19100 30.15400 1.000 53.21390 319 ASN B O 1
ATOM 6551 N N . TYR B 1 320 ? -24.87100 -38.79000 29.53900 1.000 49.32282 320 TYR B N 1
ATOM 6552 C CA . TYR B 1 320 ? -24.21700 -39.76400 28.68000 1.000 46.99024 320 TYR B CA 1
ATOM 6553 C C . TYR B 1 320 ? -22.74100 -39.86100 29.03500 1.000 44.19313 320 TYR B C 1
ATOM 6554 O O . TYR B 1 320 ? -22.07500 -38.84500 29.25300 1.000 46.01090 320 TYR B O 1
ATOM 6563 N N . TYR B 1 321 ? -22.23600 -41.08600 29.08300 1.000 40.15488 321 TYR B N 1
ATOM 6564 C CA . TYR B 1 321 ? -20.82500 -41.32800 29.36100 1.000 46.22167 321 TYR B CA 1
ATOM 6565 C C . TYR B 1 321 ? -20.19300 -42.31100 28.39100 1.000 47.45681 321 TYR B C 1
ATOM 6566 O O . TYR B 1 321 ? -19.03000 -42.13500 28.02100 1.000 46.49663 321 TYR B O 1
ATOM 6575 N N . SER B 1 322 ? -20.92500 -43.33800 27.96800 1.000 47.34228 322 SER B N 1
ATOM 6576 C CA . SER B 1 322 ? -20.33300 -44.38200 27.14300 1.000 49.13225 322 SER B CA 1
ATOM 6577 C C . SER B 1 322 ? -21.43500 -45.18000 26.45700 1.000 51.47230 322 SER B C 1
ATOM 6578 O O . SER B 1 322 ? -22.63000 -44.92800 26.63600 1.000 50.01191 322 SER B O 1
ATOM 6581 N N . ARG B 1 323 ? -21.00600 -46.16300 25.67100 1.000 53.41800 323 ARG B N 1
ATOM 6582 C CA . ARG B 1 323 ? -21.89000 -47.10800 25.01100 1.000 51.79253 323 ARG B CA 1
ATOM 6583 C C . ARG B 1 323 ? -22.48400 -48.08200 26.03300 1.000 52.44307 323 ARG B C 1
ATOM 6584 O O . ARG B 1 323 ? -22.07800 -48.13300 27.19600 1.000 50.83354 323 ARG B O 1
ATOM 6592 N N . ASN B 1 324 ? -23.46800 -48.86400 25.58300 1.000 53.13095 324 ASN B N 1
ATOM 6593 C CA . ASN B 1 324 ? -24.03000 -49.95200 26.38900 1.000 49.30106 324 ASN B CA 1
ATOM 6594 C C . ASN B 1 324 ? -24.49600 -51.03700 25.41500 1.000 54.83071 324 ASN B C 1
ATOM 6595 O O . ASN B 1 324 ? -25.62000 -50.99400 24.91000 1.000 58.86701 324 ASN B O 1
ATOM 6600 N N . VAL B 1 325 ? -23.61900 -52.00400 25.16000 1.000 54.86063 325 VAL B N 1
ATOM 6601 C CA . VAL B 1 325 ? -23.89600 -53.07300 24.20800 1.000 58.06845 325 VAL B CA 1
ATOM 6602 C C . VAL B 1 325 ? -24.49600 -54.25700 24.95500 1.000 58.21348 325 VAL B C 1
ATOM 6603 O O . VAL B 1 325 ? -23.94600 -54.70900 25.96600 1.000 57.50103 325 VAL B O 1
ATOM 6607 N N . VAL B 1 326 ? -25.62700 -54.75800 24.45900 1.000 62.59459 326 VAL B N 1
ATOM 6608 C CA . VAL B 1 326 ? -26.37000 -55.82200 25.12200 1.000 63.23562 326 VAL B CA 1
ATOM 6609 C C . VAL B 1 326 ? -26.47900 -57.02300 24.19200 1.000 66.20427 326 VAL B C 1
ATOM 6610 O O . VAL B 1 326 ? -26.46900 -56.89000 22.96400 1.000 66.01503 326 VAL B O 1
ATOM 6614 N N . LYS B 1 327 ? -26.58600 -58.20700 24.79500 1.000 69.47111 327 LYS B N 1
ATOM 6615 C CA . LYS B 1 327 ? -26.72700 -59.46600 24.07800 1.000 68.27941 327 LYS B CA 1
ATOM 6616 C C . LYS B 1 327 ? -27.85300 -60.27300 24.70700 1.000 69.64250 327 LYS B C 1
ATOM 6617 O O . LYS B 1 327 ? -28.01500 -60.27700 25.93100 1.000 72.55967 327 LYS B O 1
ATOM 6623 N N . ARG B 1 328 ? -28.63300 -60.95200 23.87000 1.000 74.98472 328 ARG B N 1
ATOM 6624 C CA . ARG B 1 328 ? -29.79300 -61.69100 24.34700 1.000 78.26500 328 ARG B CA 1
ATOM 6625 C C . ARG B 1 328 ? -29.37200 -63.05400 24.89200 1.000 82.22207 328 ARG B C 1
ATOM 6626 O O . ARG B 1 328 ? -28.58300 -63.77000 24.26800 1.000 79.84285 328 ARG B O 1
ATOM 6634 N N . LYS B 1 329 ? -29.91100 -63.40900 26.06000 1.000 85.06684 329 LYS B N 1
ATOM 6635 C CA . LYS B 1 329 ? -29.55900 -64.63900 26.76000 1.000 91.98357 329 LYS B CA 1
ATOM 6636 C C . LYS B 1 329 ? -30.65800 -65.67900 26.52600 1.000 98.39001 329 LYS B C 1
ATOM 6637 O O . LYS B 1 329 ? -30.80800 -66.18700 25.40900 1.000 102.39367 329 LYS B O 1
ATOM 6643 N N . GLU B 1 330 ? -31.42900 -66.00900 27.56300 1.000 111.47205 330 GLU B N 1
ATOM 6644 C CA . GLU B 1 330 ? -32.71700 -66.69100 27.40400 1.000 113.60648 330 GLU B CA 1
ATOM 6645 C C . GLU B 1 330 ? -33.72500 -65.99400 28.30400 1.000 118.47419 330 GLU B C 1
ATOM 6646 O O . GLU B 1 330 ? -33.62200 -66.08000 29.53400 1.000 120.89948 330 GLU B O 1
ATOM 6652 N N . ASP B 1 331 ? -34.70400 -65.33100 27.69200 1.000 120.02624 331 ASP B N 1
ATOM 6653 C CA . ASP B 1 331 ? -35.68200 -64.52800 28.41900 1.000 121.44255 331 ASP B CA 1
ATOM 6654 C C . ASP B 1 331 ? -34.98200 -63.51500 29.32000 1.000 118.74818 331 ASP B C 1
ATOM 6655 O O . ASP B 1 331 ? -35.39300 -63.26400 30.45500 1.000 118.53860 331 ASP B O 1
ATOM 6660 N N . GLY B 1 332 ? -33.90800 -62.93500 28.80400 1.000 109.15579 332 GLY B N 1
ATOM 6661 C CA . GLY B 1 332 ? -33.13900 -61.96400 29.55200 1.000 94.75721 332 GLY B CA 1
ATOM 6662 C C . GLY B 1 332 ? -31.97900 -61.48300 28.70900 1.000 89.07739 332 GLY B C 1
ATOM 6663 O O . GLY B 1 332 ? -31.62200 -62.09300 27.69600 1.000 91.07476 332 GLY B O 1
ATOM 6664 N N . TYR B 1 333 ? -31.39800 -60.37000 29.14600 1.000 79.32755 333 TYR B N 1
ATOM 6665 C CA . TYR B 1 333 ? -30.27700 -59.76200 28.44900 1.000 71.85753 333 TYR B CA 1
ATOM 6666 C C . TYR B 1 333 ? -29.14100 -59.49800 29.42800 1.000 71.47063 333 TYR B C 1
ATOM 6667 O O . TYR B 1 333 ? -29.34200 -59.40200 30.64100 1.000 71.40072 333 TYR B O 1
ATOM 6676 N N . GLU B 1 334 ? -27.93500 -59.39000 28.87800 1.000 67.40488 334 GLU B N 1
ATOM 6677 C CA . GLU B 1 334 ? -26.74000 -59.11400 29.65700 1.000 65.15864 334 GLU B CA 1
ATOM 6678 C C . GLU B 1 334 ? -25.92300 -58.03300 28.96600 1.000 63.70145 334 GLU B C 1
ATOM 6679 O O . GLU B 1 334 ? -25.97300 -57.87800 27.74200 1.000 62.18608 334 GLU B O 1
ATOM 6685 N N . ASN B 1 335 ? -25.18100 -57.27500 29.76800 1.000 61.78322 335 ASN B N 1
ATOM 6686 C CA . ASN B 1 335 ? -24.27500 -56.26600 29.23800 1.000 60.10835 335 ASN B CA 1
ATOM 6687 C C . ASN B 1 335 ? -23.00200 -56.94200 28.74500 1.000 61.70043 335 ASN B C 1
ATOM 6688 O O . ASN B 1 335 ? -22.38400 -57.72600 29.47200 1.000 65.65698 335 ASN B O 1
ATOM 6693 N N . VAL B 1 336 ? -22.61700 -56.64100 27.50700 1.000 61.79283 336 VAL B N 1
ATOM 6694 C CA . VAL B 1 336 ? -21.48800 -57.31200 26.86800 1.000 62.57915 336 VAL B CA 1
ATOM 6695 C C . VAL B 1 336 ? -20.19600 -56.78000 27.48100 1.000 64.58330 336 VAL B C 1
ATOM 6696 O O . VAL B 1 336 ? -19.81800 -55.62700 27.25200 1.000 63.72774 336 VAL B O 1
ATOM 6700 N N . ARG B 1 337 ? -19.51800 -57.61700 28.26300 1.000 66.00023 337 ARG B N 1
ATOM 6701 C CA . ARG B 1 337 ? -18.22400 -57.24800 28.82000 1.000 63.99885 337 ARG B CA 1
ATOM 6702 C C . ARG B 1 337 ? -17.21000 -57.08700 27.69500 1.000 67.28015 337 ARG B C 1
ATOM 6703 O O . ARG B 1 337 ? -16.99300 -58.01200 26.90400 1.000 67.95111 337 ARG B O 1
ATOM 6711 N N . GLY B 1 338 ? -16.59600 -55.91100 27.61900 1.000 65.09978 338 GLY B N 1
ATOM 6712 C CA . GLY B 1 338 ? -15.65700 -55.62700 26.55500 1.000 65.55886 338 GLY B CA 1
ATOM 6713 C C . GLY B 1 338 ? -15.92300 -54.30900 25.86200 1.000 65.29906 338 GLY B C 1
ATOM 6714 O O . GLY B 1 338 ? -15.01400 -53.70900 25.28000 1.000 61.99428 338 GLY B O 1
ATOM 6715 N N . LEU B 1 339 ? -17.17100 -53.85200 25.91700 1.000 63.59937 339 LEU B N 1
ATOM 6716 C CA . LEU B 1 339 ? -17.58100 -52.61600 25.27400 1.000 60.84330 339 LEU B CA 1
ATOM 6717 C C . LEU B 1 339 ? -18.40600 -51.78800 26.24700 1.000 61.56764 339 LEU B C 1
ATOM 6718 O O . LEU B 1 339 ? -18.87400 -52.28300 27.27600 1.000 59.58790 339 LEU B O 1
ATOM 6723 N N . GLY B 1 340 ? -18.56800 -50.51200 25.90700 1.000 63.01910 340 GLY B N 1
ATOM 6724 C CA . GLY B 1 340 ? -19.46100 -49.64800 26.66000 1.000 59.37368 340 GLY B CA 1
ATOM 6725 C C . GLY B 1 340 ? -19.02500 -49.46500 28.10000 1.000 58.74008 340 GLY B C 1
ATOM 6726 O O . GLY B 1 340 ? -17.83400 -49.36100 28.41000 1.000 59.59600 340 GLY B O 1
ATOM 6727 N N . TYR B 1 341 ? -20.01200 -49.41500 29.00000 1.000 52.28390 341 TYR B N 1
ATOM 6728 C CA . TYR B 1 341 ? -19.72500 -49.24300 30.42000 1.000 56.02393 341 TYR B CA 1
ATOM 6729 C C . TYR B 1 341 ? -19.03900 -50.45700 31.02600 1.000 56.74845 341 TYR B C 1
ATOM 6730 O O . TYR B 1 341 ? -18.46100 -50.34300 32.11200 1.000 53.58760 341 TYR B O 1
ATOM 6739 N N . ASP B 1 342 ? -19.08500 -51.61000 30.35800 1.000 58.35204 342 ASP B N 1
ATOM 6740 C CA . ASP B 1 342 ? -18.59600 -52.85800 30.92900 1.000 60.70590 342 ASP B CA 1
ATOM 6741 C C . ASP B 1 342 ? -17.27800 -53.31400 30.31500 1.000 60.73145 342 ASP B C 1
ATOM 6742 O O . ASP B 1 342 ? -16.90100 -54.48000 30.47000 1.000 61.14905 342 ASP B O 1
ATOM 6747 N N . THR B 1 343 ? -16.56200 -52.42400 29.62500 1.000 64.46057 343 THR B N 1
ATOM 6748 C CA . THR B 1 343 ? -15.27700 -52.81600 29.05900 1.000 66.18178 343 THR B CA 1
ATOM 6749 C C . THR B 1 343 ? -14.19900 -52.95100 30.12500 1.000 63.24515 343 THR B C 1
ATOM 6750 O O . THR B 1 343 ? -13.16100 -53.56700 29.86400 1.000 66.76998 343 THR B O 1
ATOM 6754 N N . GLY B 1 344 ? -14.42500 -52.40300 31.32000 1.000 62.25254 344 GLY B N 1
ATOM 6755 C CA . GLY B 1 344 ? -13.46200 -52.54100 32.39700 1.000 61.99377 344 GLY B CA 1
ATOM 6756 C C . GLY B 1 344 ? -13.25400 -53.96900 32.85500 1.000 65.35457 344 GLY B C 1
ATOM 6757 O O . GLY B 1 344 ? -12.26000 -54.25400 33.53200 1.000 65.81069 344 GLY B O 1
ATOM 6758 N N . TRP B 1 345 ? -14.16600 -54.87700 32.49900 1.000 65.50665 345 TRP B N 1
ATOM 6759 C CA . TRP B 1 345 ? -14.01200 -56.27400 32.89200 1.000 68.45000 345 TRP B CA 1
ATOM 6760 C C . TRP B 1 345 ? -12.88000 -56.95500 32.13400 1.000 71.29700 345 TRP B C 1
ATOM 6761 O O . TRP B 1 345 ? -12.27200 -57.89800 32.65300 1.000 72.97432 345 TRP B O 1
ATOM 6772 N N . VAL B 1 346 ? -12.58100 -56.50500 30.91900 1.000 72.37526 346 VAL B N 1
ATOM 6773 C CA . VAL B 1 346 ? -11.53800 -57.11800 30.10800 1.000 73.55162 346 VAL B CA 1
ATOM 6774 C C . VAL B 1 346 ? -10.27900 -56.26100 30.06500 1.000 71.04269 346 VAL B C 1
ATOM 6775 O O . VAL B 1 346 ? -9.16900 -56.79300 30.08100 1.000 73.98977 346 VAL B O 1
ATOM 6779 N N . SER B 1 347 ? -10.42700 -54.94100 30.01700 1.000 62.31495 347 SER B N 1
ATOM 6780 C CA . SER B 1 347 ? -9.26200 -54.09200 29.82500 1.000 64.08004 347 SER B CA 1
ATOM 6781 C C . SER B 1 347 ? -9.61700 -52.65400 30.16000 1.000 62.93566 347 SER B C 1
ATOM 6782 O O . SER B 1 347 ? -10.74900 -52.21400 29.94300 1.000 61.75747 347 SER B O 1
ATOM 6785 N N . TYR B 1 348 ? -8.63100 -51.93100 30.68400 1.000 58.77965 348 TYR B N 1
ATOM 6786 C CA . TYR B 1 348 ? -8.74600 -50.49900 30.91000 1.000 55.67625 348 TYR B CA 1
ATOM 6787 C C . TYR B 1 348 ? -7.97700 -49.68300 29.87900 1.000 55.25737 348 TYR B C 1
ATOM 6788 O O . TYR B 1 348 ? -7.99900 -48.45000 29.94400 1.000 53.20004 348 TYR B O 1
ATOM 6797 N N . GLU B 1 349 ? -7.30000 -50.33300 28.93200 1.000 59.51388 349 GLU B N 1
ATOM 6798 C CA . GLU B 1 349 ? -6.53600 -49.62200 27.91100 1.000 66.40320 349 GLU B CA 1
ATOM 6799 C C . GLU B 1 349 ? -7.33300 -49.45500 26.61800 1.000 66.79297 349 GLU B C 1
ATOM 6800 O O . GLU B 1 349 ? -7.62500 -48.32700 26.20900 1.000 66.29033 349 GLU B O 1
ATOM 6806 N N . LYS B 1 350 ? -7.71000 -50.56000 25.97300 1.000 59.87237 350 LYS B N 1
ATOM 6807 C CA . LYS B 1 350 ? -8.46500 -50.53800 24.73000 1.000 62.09698 350 LYS B CA 1
ATOM 6808 C C . LYS B 1 350 ? -9.63900 -51.50100 24.83600 1.000 58.80268 350 LYS B C 1
ATOM 6809 O O . LYS B 1 350 ? -9.50500 -52.59800 25.38600 1.000 60.58219 350 LYS B O 1
ATOM 6815 N N . SER B 1 351 ? -10.78500 -51.09200 24.29900 1.000 57.24190 351 SER B N 1
ATOM 6816 C CA . SER B 1 351 ? -11.97100 -51.93200 24.31500 1.000 60.10301 351 SER B CA 1
ATOM 6817 C C . SER B 1 351 ? -11.88100 -52.99700 23.22300 1.000 61.46311 351 SER B C 1
ATOM 6818 O O . SER B 1 351 ? -10.89400 -53.09700 22.49000 1.000 64.91320 351 SER B O 1
ATOM 6821 N N . LEU B 1 352 ? -12.93500 -53.80700 23.10800 1.000 58.82341 352 LEU B N 1
ATOM 6822 C CA . LEU B 1 352 ? -12.96500 -54.85000 22.08900 1.000 63.65969 352 LEU B CA 1
ATOM 6823 C C . LEU B 1 352 ? -13.09600 -54.29200 20.67900 1.000 65.17173 352 LEU B C 1
ATOM 6824 O O . LEU B 1 352 ? -12.94900 -55.05400 19.71700 1.000 66.25627 352 LEU B O 1
ATOM 6829 N N . ASP B 1 353 ? -13.37100 -52.99600 20.53400 1.000 64.23176 353 ASP B N 1
ATOM 6830 C CA . ASP B 1 353 ? -13.39900 -52.33400 19.23700 1.000 62.92281 353 ASP B CA 1
ATOM 6831 C C . ASP B 1 353 ? -12.23600 -51.36200 19.06700 1.000 62.69152 353 ASP B C 1
ATOM 6832 O O . ASP B 1 353 ? -12.30400 -50.45700 18.22900 1.000 67.27277 353 ASP B O 1
ATOM 6837 N N . GLY B 1 354 ? -11.17400 -51.52900 19.85300 1.000 61.45072 354 GLY B N 1
ATOM 6838 C CA . GLY B 1 354 ? -9.99800 -50.69000 19.74100 1.000 58.05568 354 GLY B CA 1
ATOM 6839 C C . GLY B 1 354 ? -10.15700 -49.27200 20.23500 1.000 57.24515 354 GLY B C 1
ATOM 6840 O O . GLY B 1 354 ? -9.30500 -48.43000 19.93500 1.000 59.67219 354 GLY B O 1
ATOM 6841 N N . ARG B 1 355 ? -11.21400 -48.97300 20.98100 1.000 58.60426 355 ARG B N 1
ATOM 6842 C CA . ARG B 1 355 ? -11.42200 -47.63000 21.49900 1.000 58.02662 355 ARG B CA 1
ATOM 6843 C C . ARG B 1 355 ? -10.80700 -47.49100 22.88700 1.000 56.49647 355 ARG B C 1
ATOM 6844 O O . ARG B 1 355 ? -10.72100 -48.45600 23.65200 1.000 55.41440 355 ARG B O 1
ATOM 6852 N N . SER B 1 356 ? -10.37100 -46.27500 23.20100 1.000 54.29969 356 SER B N 1
ATOM 6853 C CA . SER B 1 356 ? -9.73500 -46.01800 24.48500 1.000 53.94470 356 SER B CA 1
ATOM 6854 C C . SER B 1 356 ? -10.74900 -46.12200 25.61800 1.000 53.92936 356 SER B C 1
ATOM 6855 O O . SER B 1 356 ? -11.95400 -45.93300 25.42900 1.000 52.48445 356 SER B O 1
ATOM 6858 N N . VAL B 1 357 ? -10.24400 -46.42800 26.80900 1.000 53.42361 357 VAL B N 1
ATOM 6859 C CA . VAL B 1 357 ? -11.07600 -46.67600 27.97700 1.000 50.58141 357 VAL B CA 1
ATOM 6860 C C . VAL B 1 357 ? -10.77400 -45.62800 29.03800 1.000 50.21193 357 VAL B C 1
ATOM 6861 O O . VAL B 1 357 ? -9.64600 -45.13800 29.15500 1.000 54.43217 357 VAL B O 1
ATOM 6865 N N . SER B 1 358 ? -11.80000 -45.28000 29.81200 1.000 48.74270 358 SER B N 1
ATOM 6866 C CA . SER B 1 358 ? -11.65900 -44.34200 30.91300 1.000 47.42162 358 SER B CA 1
ATOM 6867 C C . SER B 1 358 ? -11.03900 -45.03100 32.12700 1.000 47.67794 358 SER B C 1
ATOM 6868 O O . SER B 1 358 ? -10.82500 -46.24600 32.14800 1.000 49.63147 358 SER B O 1
ATOM 6871 N N . GLU B 1 359 ? -10.75200 -44.23500 33.15800 1.000 46.75659 359 GLU B N 1
ATOM 6872 C CA . GLU B 1 359 ? -10.19900 -44.79100 34.38600 1.000 49.71288 359 GLU B CA 1
ATOM 6873 C C . GLU B 1 359 ? -11.25600 -45.44800 35.26100 1.000 49.84964 359 GLU B C 1
ATOM 6874 O O . GLU B 1 359 ? -10.90200 -46.07800 36.26400 1.000 50.31844 359 GLU B O 1
ATOM 6880 N N . THR B 1 360 ? -12.53400 -45.32000 34.90800 1.000 45.77872 360 THR B N 1
ATOM 6881 C CA . THR B 1 360 ? -13.59100 -46.11400 35.51400 1.000 48.32517 360 THR B CA 1
ATOM 6882 C C . THR B 1 360 ? -13.95100 -47.32600 34.66500 1.000 45.67351 360 THR B C 1
ATOM 6883 O O . THR B 1 360 ? -14.91200 -48.03200 34.98300 1.000 47.76449 360 THR B O 1
ATOM 6887 N N . GLY B 1 361 ? -13.20300 -47.57900 33.59400 1.000 43.44258 361 GLY B N 1
ATOM 6888 C CA . GLY B 1 361 ? -13.46200 -48.73400 32.76100 1.000 51.03190 361 GLY B CA 1
ATOM 6889 C C . GLY B 1 361 ? -14.61000 -48.57800 31.79000 1.000 51.65696 361 GLY B C 1
ATOM 6890 O O . GLY B 1 361 ? -15.30000 -49.56100 31.49900 1.000 53.94826 361 GLY B O 1
ATOM 6891 N N . TRP B 1 362 ? -14.83700 -47.37100 31.27800 1.000 45.74280 362 TRP B N 1
ATOM 6892 C CA . TRP B 1 362 ? -15.90900 -47.10300 30.32900 1.000 48.89434 362 TRP B CA 1
ATOM 6893 C C . TRP B 1 362 ? -15.31200 -46.76800 28.97000 1.000 51.45767 362 TRP B C 1
ATOM 6894 O O . TRP B 1 362 ? -14.38900 -45.95200 28.87400 1.000 48.38243 362 TRP B O 1
ATOM 6905 N N . GLU B 1 363 ? -15.84500 -47.39500 27.92800 1.000 52.56334 363 GLU B N 1
ATOM 6906 C CA . GLU B 1 363 ? -15.35700 -47.15700 26.57900 1.000 49.60537 363 GLU B CA 1
ATOM 6907 C C . GLU B 1 363 ? -15.70400 -45.74100 26.14000 1.000 45.97410 363 GLU B C 1
ATOM 6908 O O . GLU B 1 363 ? -16.78100 -45.22400 26.44600 1.000 48.08916 363 GLU B O 1
ATOM 6914 N N . ILE B 1 364 ? -14.77500 -45.10400 25.43400 1.000 45.30571 364 ILE B N 1
ATOM 6915 C CA . ILE B 1 364 ? -14.98000 -43.76000 24.91100 1.000 44.67023 364 ILE B CA 1
ATOM 6916 C C . ILE B 1 364 ? -15.68200 -43.91800 23.56600 1.000 49.06320 364 ILE B C 1
ATOM 6917 O O . ILE B 1 364 ? -15.06800 -44.31100 22.57100 1.000 51.12821 364 ILE B O 1
ATOM 6922 N N . TYR B 1 365 ? -16.98000 -43.61900 23.54200 1.000 47.28194 365 TYR B N 1
ATOM 6923 C CA . TYR B 1 365 ? -17.82300 -43.78700 22.35900 1.000 47.26398 365 TYR B CA 1
ATOM 6924 C C . TYR B 1 365 ? -18.55100 -42.47600 22.10100 1.000 48.55875 365 TYR B C 1
ATOM 6925 O O . TYR B 1 365 ? -19.71900 -42.31400 22.48000 1.000 45.26212 365 TYR B O 1
ATOM 6934 N N . PRO B 1 366 ? -17.88800 -41.51000 21.45800 1.000 48.28815 366 PRO B N 1
ATOM 6935 C CA . PRO B 1 366 ? -18.52600 -40.19800 21.25900 1.000 44.94216 366 PRO B CA 1
ATOM 6936 C C . PRO B 1 366 ? -19.70300 -40.22400 20.29800 1.000 48.27079 366 PRO B C 1
ATOM 6937 O O . PRO B 1 366 ? -20.54200 -39.31700 20.35800 1.000 48.02823 366 PRO B O 1
ATOM 6941 N N . GLU B 1 367 ? -19.81100 -41.22600 19.42300 1.000 51.13702 367 GLU B N 1
ATOM 6942 C CA . GLU B 1 367 ? -20.98800 -41.30500 18.56400 1.000 50.85236 367 GLU B CA 1
ATOM 6943 C C . GLU B 1 367 ? -22.25200 -41.59500 19.36000 1.000 51.06150 367 GLU B C 1
ATOM 6944 O O . GLU B 1 367 ? -23.35700 -41.39900 18.84200 1.000 52.90012 367 GLU B O 1
ATOM 6950 N N . GLY B 1 368 ? -22.11500 -42.04700 20.60800 1.000 49.15416 368 GLY B N 1
ATOM 6951 C CA . GLY B 1 368 ? -23.28400 -42.34800 21.41200 1.000 48.21757 368 GLY B CA 1
ATOM 6952 C C . GLY B 1 368 ? -24.02800 -41.11600 21.88000 1.000 48.31367 368 GLY B C 1
ATOM 6953 O O . GLY B 1 368 ? -25.25500 -41.14800 22.02200 1.000 49.93272 368 GLY B O 1
ATOM 6954 N N . ILE B 1 369 ? -23.30900 -40.01700 22.13000 1.000 45.45876 369 ILE B N 1
ATOM 6955 C CA . ILE B 1 369 ? -23.97600 -38.80500 22.59100 1.000 49.52312 369 ILE B CA 1
ATOM 6956 C C . ILE B 1 369 ? -24.85800 -38.22300 21.49400 1.000 48.82127 369 ILE B C 1
ATOM 6957 O O . ILE B 1 369 ? -25.79800 -37.47700 21.78900 1.000 50.15830 369 ILE B O 1
ATOM 6962 N N . TYR B 1 370 ? -24.59400 -38.56400 20.23000 1.000 51.10432 370 TYR B N 1
ATOM 6963 C CA . TYR B 1 370 ? -25.53100 -38.22100 19.16700 1.000 49.42874 370 TYR B CA 1
ATOM 6964 C C . TYR B 1 370 ? -26.73000 -39.16000 19.17000 1.000 50.97465 370 TYR B C 1
ATOM 6965 O O . TYR B 1 370 ? -27.87100 -38.71800 18.99800 1.000 51.53203 370 TYR B O 1
ATOM 6974 N N . ASN B 1 371 ? -26.48400 -40.45800 19.36700 1.000 48.14785 371 ASN B N 1
ATOM 6975 C CA . ASN B 1 371 ? -27.55600 -41.44300 19.28400 1.000 47.45632 371 ASN B CA 1
ATOM 6976 C C . ASN B 1 371 ? -28.54800 -41.28900 20.42900 1.000 52.17772 371 ASN B C 1
ATOM 6977 O O . ASN B 1 371 ? -29.76600 -41.32100 20.21100 1.000 56.10450 371 ASN B O 1
ATOM 6982 N N . ILE B 1 372 ? -28.04800 -41.12600 21.65600 1.000 50.68398 372 ILE B N 1
ATOM 6983 C CA . ILE B 1 372 ? -28.94100 -40.99500 22.80100 1.000 50.33539 372 ILE B CA 1
ATOM 6984 C C . ILE B 1 372 ? -29.77000 -39.71900 22.69900 1.000 52.64666 372 ILE B C 1
ATOM 6985 O O . ILE B 1 372 ? -30.94800 -39.70400 23.07700 1.000 52.60484 372 ILE B O 1
ATOM 6990 N N . VAL B 1 373 ? -29.19000 -38.64400 22.16400 1.000 51.96721 373 VAL B N 1
ATOM 6991 C CA . VAL B 1 373 ? -29.92100 -37.38700 22.05300 1.000 51.28763 373 VAL B CA 1
ATOM 6992 C C . VAL B 1 373 ? -30.97500 -37.47900 20.95800 1.000 54.78922 373 VAL B C 1
ATOM 6993 O O . VAL B 1 373 ? -32.12500 -37.06000 21.14400 1.000 55.72947 373 VAL B O 1
ATOM 6997 N N . MET B 1 374 ? -30.60400 -38.04000 19.80400 1.000 52.78081 374 MET B N 1
ATOM 6998 C CA . MET B 1 374 ? -31.54800 -38.17700 18.70100 1.000 52.54419 374 MET B CA 1
ATOM 6999 C C . MET B 1 374 ? -32.68400 -39.12900 19.05900 1.000 58.02529 374 MET B C 1
ATOM 7000 O O . MET B 1 374 ? -33.84700 -38.87500 18.71700 1.000 57.62071 374 MET B O 1
ATOM 7005 N N . SER B 1 375 ? -32.36800 -40.23200 19.74300 1.000 54.45596 375 SER B N 1
ATOM 7006 C CA . SER B 1 375 ? -33.40800 -41.17300 20.14600 1.000 55.29419 375 SER B CA 1
ATOM 7007 C C . SER B 1 375 ? -34.36900 -40.53100 21.13900 1.000 55.72066 375 SER B C 1
ATOM 7008 O O . SER B 1 375 ? -35.58600 -40.74000 21.06400 1.000 55.13861 375 SER B O 1
ATOM 7011 N N . TYR B 1 376 ? -33.83900 -39.73900 22.07400 1.000 57.98164 376 TYR B N 1
ATOM 7012 C CA . TYR B 1 376 ? -34.69400 -38.99500 22.99300 1.000 57.37115 376 TYR B CA 1
ATOM 7013 C C . TYR B 1 376 ? -35.55900 -37.98600 22.24800 1.000 56.54660 376 TYR B C 1
ATOM 7014 O O . TYR B 1 376 ? -36.74200 -37.81200 22.56500 1.000 55.92359 376 TYR B O 1
ATOM 7023 N N . HIS B 1 377 ? -34.97900 -37.30100 21.26000 1.000 53.50613 377 HIS B N 1
ATOM 7024 C CA . HIS B 1 377 ? -35.71200 -36.25500 20.55500 1.000 55.95476 377 HIS B CA 1
ATOM 7025 C C . HIS B 1 377 ? -36.77600 -36.84900 19.64100 1.000 58.65144 377 HIS B C 1
ATOM 7026 O O . HIS B 1 377 ? -37.92600 -36.39400 19.63400 1.000 59.17715 377 HIS B O 1
ATOM 7033 N N . LYS B 1 378 ? -36.41400 -37.87400 18.86500 1.000 59.67427 378 LYS B N 1
ATOM 7034 C CA . LYS B 1 378 ? -37.34800 -38.46900 17.91600 1.000 55.64676 378 LYS B CA 1
ATOM 7035 C C . LYS B 1 378 ? -38.53800 -39.13100 18.59500 1.000 58.29788 378 LYS B C 1
ATOM 7036 O O . LYS B 1 378 ? -39.52000 -39.44800 17.91300 1.000 65.42702 378 LYS B O 1
ATOM 7042 N N . ARG B 1 379 ? -38.48800 -39.33600 19.91000 1.000 57.84397 379 ARG B N 1
ATOM 7043 C CA . ARG B 1 379 ? -39.60600 -39.92600 20.63200 1.000 58.06090 379 ARG B CA 1
ATOM 7044 C C . ARG B 1 379 ? -40.47400 -38.90200 21.34800 1.000 57.04875 379 ARG B C 1
ATOM 7045 O O . ARG B 1 379 ? -41.67900 -39.12600 21.49500 1.000 60.48239 379 ARG B O 1
ATOM 7053 N N . TYR B 1 380 ? -39.90700 -37.77900 21.78700 1.000 57.14174 380 TYR B N 1
ATOM 7054 C CA . TYR B 1 380 ? -40.67300 -36.84200 22.60200 1.000 59.40971 380 TYR B CA 1
ATOM 7055 C C . TYR B 1 380 ? -40.60200 -35.41500 22.07100 1.000 56.79245 380 TYR B C 1
ATOM 7056 O O . TYR B 1 380 ? -41.55400 -34.64400 22.23900 1.000 58.95482 380 TYR B O 1
ATOM 7065 N N . GLU B 1 381 ? -39.48700 -35.05400 21.43000 1.000 53.91617 381 GLU B N 1
ATOM 7066 C CA . GLU B 1 381 ? -39.29800 -33.71400 20.86800 1.000 56.97520 381 GLU B CA 1
ATOM 7067 C C . GLU B 1 381 ? -39.43500 -32.63700 21.94300 1.000 55.99969 381 GLU B C 1
ATOM 7068 O O . GLU B 1 381 ? -40.08000 -31.60700 21.73900 1.000 56.35822 381 GLU B O 1
ATOM 7074 N N . LEU B 1 382 ? -38.82700 -32.87700 23.09500 1.000 59.44203 382 LEU B N 1
ATOM 7075 C CA . LEU B 1 382 ? -38.88400 -31.96800 24.22700 1.000 59.28487 382 LEU B CA 1
ATOM 7076 C C . LEU B 1 382 ? -37.57600 -31.20300 24.36700 1.000 56.72899 382 LEU B C 1
ATOM 7077 O O . LEU B 1 382 ? -36.54200 -31.62000 23.83700 1.000 55.95073 382 LEU B O 1
ATOM 7082 N N . PRO B 1 383 ? -37.58900 -30.06000 25.05700 1.000 57.53114 383 PRO B N 1
ATOM 7083 C CA . PRO B 1 383 ? -36.32600 -29.37400 25.35700 1.000 56.65238 383 PRO B CA 1
ATOM 7084 C C . PRO B 1 383 ? -35.41800 -30.27600 26.17400 1.000 56.73418 383 PRO B C 1
ATOM 7085 O O . PRO B 1 383 ? -35.86700 -30.99900 27.06500 1.000 58.79959 383 PRO B O 1
ATOM 7089 N N . MET B 1 384 ? -34.12900 -30.24400 25.86000 1.000 55.82783 384 MET B N 1
ATOM 7090 C CA . MET B 1 384 ? -33.21100 -31.18700 26.47200 1.000 53.95645 384 MET B CA 1
ATOM 7091 C C . MET B 1 384 ? -31.90900 -30.48700 26.82300 1.000 51.67678 384 MET B C 1
ATOM 7092 O O . MET B 1 384 ? -31.61200 -29.39200 26.34000 1.000 51.85872 384 MET B O 1
ATOM 7097 N N . MET B 1 385 ? -31.14200 -31.13900 27.69200 1.000 55.33597 385 MET B N 1
ATOM 7098 C CA . MET B 1 385 ? -29.82300 -30.68600 28.10200 1.000 50.19771 385 MET B CA 1
ATOM 7099 C C . MET B 1 385 ? -28.94200 -31.90800 28.28800 1.000 49.33696 385 MET B C 1
ATOM 7100 O O . MET B 1 385 ? -29.40100 -32.93500 28.79800 1.000 49.73727 385 MET B O 1
ATOM 7105 N N . ILE B 1 386 ? -27.68600 -31.80400 27.86300 1.000 48.66354 386 ILE B N 1
ATOM 7106 C CA . ILE B 1 386 ? -26.68700 -32.77300 28.28800 1.000 50.20494 386 ILE B CA 1
ATOM 7107 C C . ILE B 1 386 ? -26.29400 -32.39100 29.70700 1.000 48.42635 386 ILE B C 1
ATOM 7108 O O . ILE B 1 386 ? -25.41100 -31.55200 29.91500 1.000 50.44093 386 ILE B O 1
ATOM 7113 N N . THR B 1 387 ? -26.97200 -32.97800 30.69300 1.000 46.45961 387 THR B N 1
ATOM 7114 C CA . THR B 1 387 ? -26.73800 -32.59600 32.07900 1.000 50.42489 387 THR B CA 1
ATOM 7115 C C . THR B 1 387 ? -25.45400 -33.18500 32.64800 1.000 47.01088 387 THR B C 1
ATOM 7116 O O . THR B 1 387 ? -24.91900 -32.63500 33.61500 1.000 47.84540 387 THR B O 1
ATOM 7120 N N . GLU B 1 388 ? -24.94500 -34.27900 32.08100 1.000 46.46119 388 GLU B N 1
ATOM 7121 C CA . GLU B 1 388 ? -23.69200 -34.86000 32.54700 1.000 47.72261 388 GLU B CA 1
ATOM 7122 C C . GLU B 1 388 ? -22.96300 -35.51100 31.38300 1.000 47.00960 388 GLU B C 1
ATOM 7123 O O . GLU B 1 388 ? -23.53700 -36.34200 30.67300 1.000 49.00069 388 GLU B O 1
ATOM 7129 N N . ASN B 1 389 ? -21.69900 -35.13600 31.20400 1.000 44.54958 389 ASN B N 1
ATOM 7130 C CA . ASN B 1 389 ? -20.82800 -35.76300 30.21800 1.000 44.38432 389 ASN B CA 1
ATOM 7131 C C . ASN B 1 389 ? -19.39000 -35.53900 30.65600 1.000 43.21258 389 ASN B C 1
ATOM 7132 O O . ASN B 1 389 ? -19.02200 -34.41500 31.01200 1.000 44.27029 389 ASN B O 1
ATOM 7137 N N . GLY B 1 390 ? -18.59100 -36.59900 30.64600 1.000 41.37509 390 GLY B N 1
ATOM 7138 C CA . GLY B 1 390 ? -17.21700 -36.49400 31.09100 1.000 42.78913 390 GLY B CA 1
ATOM 7139 C C . GLY B 1 390 ? -16.57600 -37.86300 31.19500 1.000 44.16936 390 GLY B C 1
ATOM 7140 O O . GLY B 1 390 ? -17.11600 -38.86100 30.71200 1.000 39.08378 390 GLY B O 1
ATOM 7141 N N . MET B 1 391 ? -15.41600 -37.89100 31.85000 1.000 43.19124 391 MET B N 1
ATOM 7142 C CA . MET B 1 391 ? -14.62200 -39.10900 31.90600 1.000 43.05780 391 MET B CA 1
ATOM 7143 C C . MET B 1 391 ? -13.62100 -39.01000 33.05100 1.000 46.95025 391 MET B C 1
ATOM 7144 O O . MET B 1 391 ? -13.13100 -37.92100 33.36300 1.000 47.08911 391 MET B O 1
ATOM 7149 N N . ALA B 1 392 ? -13.34500 -40.15000 33.68500 1.000 45.12801 392 ALA B N 1
ATOM 7150 C CA . ALA B 1 392 ? -12.32600 -40.23400 34.72700 1.000 46.94924 392 ALA B CA 1
ATOM 7151 C C . ALA B 1 392 ? -10.95300 -40.28200 34.06400 1.000 48.45707 392 ALA B C 1
ATOM 7152 O O . ALA B 1 392 ? -10.59300 -41.28400 33.43800 1.000 46.36318 392 ALA B O 1
ATOM 7154 N N . ASP B 1 393 ? -10.18400 -39.20200 34.20600 1.000 46.86359 393 ASP B N 1
ATOM 7155 C CA . ASP B 1 393 ? -8.90800 -39.06400 33.50400 1.000 47.70152 393 ASP B CA 1
ATOM 7156 C C . ASP B 1 393 ? -8.02200 -38.15100 34.35000 1.000 47.90059 393 ASP B C 1
ATOM 7157 O O . ASP B 1 393 ? -8.13000 -36.92400 34.26200 1.000 48.54872 393 ASP B O 1
ATOM 7162 N N . ASP B 1 394 ? -7.14700 -38.75700 35.15500 1.000 48.45347 394 ASP B N 1
ATOM 7163 C CA . ASP B 1 394 ? -6.37500 -37.98700 36.12700 1.000 50.09495 394 ASP B CA 1
ATOM 7164 C C . ASP B 1 394 ? -5.35800 -37.08000 35.44200 1.000 48.75535 394 ASP B C 1
ATOM 7165 O O . ASP B 1 394 ? -5.25000 -35.89300 35.77200 1.000 46.45050 394 ASP B O 1
ATOM 7170 N N . ASN B 1 395 ? -4.60400 -37.61600 34.48500 1.000 47.39624 395 ASN B N 1
ATOM 7171 C CA . ASN B 1 395 ? -3.52300 -36.87400 33.85300 1.000 47.75066 395 ASN B CA 1
ATOM 7172 C C . ASN B 1 395 ? -3.94200 -36.18300 32.56100 1.000 49.98542 395 ASN B C 1
ATOM 7173 O O . ASN B 1 395 ? -3.07100 -35.72800 31.81100 1.000 49.85400 395 ASN B O 1
ATOM 7178 N N . ASP B 1 396 ? -5.24800 -36.10200 32.28700 1.000 47.88410 396 ASP B N 1
ATOM 7179 C CA . ASP B 1 396 ? -5.77700 -35.37300 31.13100 1.000 44.94432 396 ASP B CA 1
ATOM 7180 C C . ASP B 1 396 ? -5.24900 -35.93800 29.81500 1.000 46.98311 396 ASP B C 1
ATOM 7181 O O . ASP B 1 396 ? -4.94100 -35.19700 28.87700 1.000 43.74134 396 ASP B O 1
ATOM 7186 N N . ARG B 1 397 ? -5.15200 -37.26600 29.73900 1.000 44.27248 397 ARG B N 1
ATOM 7187 C CA . ARG B 1 397 ? -4.65300 -37.90500 28.52600 1.000 46.52825 397 ARG B CA 1
ATOM 7188 C C . ARG B 1 397 ? -5.72200 -37.97100 27.43700 1.000 49.05645 397 ARG B C 1
ATOM 7189 O O . ARG B 1 397 ? -5.41400 -37.79100 26.25200 1.000 45.22114 397 ARG B O 1
ATOM 7197 N N . PHE B 1 398 ? -6.97900 -38.22300 27.81400 1.000 44.56103 398 PHE B N 1
ATOM 7198 C CA . PHE B 1 398 ? -8.06100 -38.36600 26.84800 1.000 47.28466 398 PHE B CA 1
ATOM 7199 C C . PHE B 1 398 ? -9.11000 -37.26500 26.92400 1.000 46.52343 398 PHE B C 1
ATOM 7200 O O . PHE B 1 398 ? -9.94200 -37.17100 26.01500 1.000 47.01544 398 PHE B O 1
ATOM 7208 N N . ARG B 1 399 ? -9.09600 -36.43000 27.96600 1.000 47.39881 399 ARG B N 1
ATOM 7209 C CA . ARG B 1 399 ? -10.17200 -35.46800 28.19400 1.000 45.91715 399 ARG B CA 1
ATOM 7210 C C . ARG B 1 399 ? -10.26800 -34.39100 27.11600 1.000 44.92429 399 ARG B C 1
ATOM 7211 O O . ARG B 1 399 ? -11.38700 -34.02900 26.73100 1.000 45.31374 399 ARG B O 1
ATOM 7219 N N . PRO B 1 400 ? -9.15500 -33.83200 26.61800 1.000 48.18387 400 PRO B N 1
ATOM 7220 C CA . PRO B 1 400 ? -9.27400 -32.93700 25.45200 1.000 45.97837 400 PRO B CA 1
ATOM 7221 C C . PRO B 1 400 ? -10.02000 -33.57100 24.28900 1.000 49.03977 400 PRO B C 1
ATOM 7222 O O . PRO B 1 400 ? -10.98700 -32.98700 23.78100 1.000 48.59110 400 PRO B O 1
ATOM 7226 N N . ARG B 1 401 ? -9.61100 -34.77000 23.86800 1.000 50.23346 401 ARG B N 1
ATOM 7227 C CA . ARG B 1 401 ? -10.28500 -35.42700 22.75300 1.000 47.12940 401 ARG B CA 1
ATOM 7228 C C . ARG B 1 401 ? -11.68500 -35.89200 23.13500 1.000 48.10863 401 ARG B C 1
ATOM 7229 O O . ARG B 1 401 ? -12.58300 -35.90600 22.28500 1.000 45.33984 401 ARG B O 1
ATOM 7237 N N . TYR B 1 402 ? -11.89300 -36.27300 24.39800 1.000 44.10115 402 TYR B N 1
ATOM 7238 C CA . TYR B 1 402 ? -13.23000 -36.64100 24.85400 1.000 46.10035 402 TYR B CA 1
ATOM 7239 C C . TYR B 1 402 ? -14.18000 -35.45300 24.76200 1.000 46.04927 402 TYR B C 1
ATOM 7240 O O . TYR B 1 402 ? -15.29800 -35.57200 24.24400 1.000 43.97680 402 TYR B O 1
ATOM 7249 N N . LEU B 1 403 ? -13.74100 -34.29200 25.25100 1.000 43.96391 403 LEU B N 1
ATOM 7250 C CA . LEU B 1 403 ? -14.60900 -33.12000 25.27800 1.000 45.69055 403 LEU B CA 1
ATOM 7251 C C . LEU B 1 403 ? -14.96500 -32.65500 23.87100 1.000 44.15188 403 LEU B C 1
ATOM 7252 O O . LEU B 1 403 ? -16.13100 -32.35000 23.59300 1.000 44.66216 403 LEU B O 1
ATOM 7257 N N . VAL B 1 404 ? -13.98300 -32.59900 22.96900 1.000 44.91725 404 VAL B N 1
ATOM 7258 C CA . VAL B 1 404 ? -14.24300 -32.06800 21.63300 1.000 48.06160 404 VAL B CA 1
ATOM 7259 C C . VAL B 1 404 ? -15.07500 -33.04700 20.81300 1.000 45.76125 404 VAL B C 1
ATOM 7260 O O . VAL B 1 404 ? -16.00700 -32.64700 20.10800 1.000 46.10411 404 VAL B O 1
ATOM 7264 N N . SER B 1 405 ? -14.75800 -34.34300 20.89300 1.000 44.58412 405 SER B N 1
ATOM 7265 C CA . SER B 1 405 ? -15.48500 -35.33200 20.10100 1.000 43.93889 405 SER B CA 1
ATOM 7266 C C . SER B 1 405 ? -16.95100 -35.40800 20.51200 1.000 47.41493 405 SER B C 1
ATOM 7267 O O . SER B 1 405 ? -17.83600 -35.51400 19.65400 1.000 48.10561 405 SER B O 1
ATOM 7270 N N . HIS B 1 406 ? -17.23000 -35.35900 21.81700 1.000 47.09479 406 HIS B N 1
ATOM 7271 C CA . HIS B 1 406 ? -18.61300 -35.44700 22.27600 1.000 44.46920 406 HIS B CA 1
ATOM 7272 C C . HIS B 1 406 ? -19.38800 -34.17100 21.98100 1.000 46.43527 406 HIS B C 1
ATOM 7273 O O . HIS B 1 406 ? -20.58900 -34.23200 21.69200 1.000 49.46163 406 HIS B O 1
ATOM 7280 N N . LEU B 1 407 ? -18.72900 -33.01300 22.05100 1.000 45.52858 407 LEU B N 1
ATOM 7281 C CA . LEU B 1 407 ? -19.39900 -31.77100 21.68300 1.000 47.61186 407 LEU B CA 1
ATOM 7282 C C . LEU B 1 407 ? -19.63900 -31.69400 20.17900 1.000 50.83407 407 LEU B C 1
ATOM 7283 O O . LEU B 1 407 ? -20.62400 -31.09000 19.74100 1.000 51.84550 407 LEU B O 1
ATOM 7288 N N . LYS B 1 408 ? -18.76000 -32.30300 19.37900 1.000 48.97254 408 LYS B N 1
ATOM 7289 C CA . LYS B 1 408 ? -18.97700 -32.34200 17.93600 1.000 51.56173 408 LYS B CA 1
ATOM 7290 C C . LYS B 1 408 ? -20.17700 -33.21500 17.59300 1.000 54.39380 408 LYS B C 1
ATOM 7291 O O . LYS B 1 408 ? -21.01800 -32.83700 16.76900 1.000 51.67939 408 LYS B O 1
ATOM 7297 N N . ASN B 1 409 ? -20.27100 -34.39000 18.21800 1.000 49.83446 409 ASN B N 1
ATOM 7298 C CA . ASN B 1 409 ? -21.41100 -35.26100 17.96500 1.000 50.04231 409 ASN B CA 1
ATOM 7299 C C . ASN B 1 409 ? -22.69700 -34.67400 18.53300 1.000 55.04733 409 ASN B C 1
ATOM 7300 O O . ASN B 1 409 ? -23.77800 -34.89200 17.97100 1.000 55.85284 409 ASN B O 1
ATOM 7305 N N . LEU B 1 410 ? -22.60200 -33.92200 19.63300 1.000 51.20151 410 LEU B N 1
ATOM 7306 C CA . LEU B 1 410 ? -23.78300 -33.24800 20.16200 1.000 55.13096 410 LEU B CA 1
ATOM 7307 C C . LEU B 1 410 ? -24.25500 -32.14800 19.21700 1.000 55.43680 410 LEU B C 1
ATOM 7308 O O . LEU B 1 410 ? -25.46100 -31.99900 18.98100 1.000 51.91530 410 LEU B O 1
ATOM 7313 N N . GLU B 1 411 ? -23.31800 -31.37600 18.65800 1.000 55.30003 411 GLU B N 1
ATOM 7314 C CA . GLU B 1 411 ? -23.68900 -30.34200 17.69600 1.000 55.26489 411 GLU B CA 1
ATOM 7315 C C . GLU B 1 411 ? -24.30300 -30.94400 16.44000 1.000 58.29125 411 GLU B C 1
ATOM 7316 O O . GLU B 1 411 ? -25.18700 -30.33300 15.82700 1.000 60.92221 411 GLU B O 1
ATOM 7322 N N . ARG B 1 412 ? -23.84600 -32.13300 16.03700 1.000 57.42474 412 ARG B N 1
ATOM 7323 C CA . ARG B 1 412 ? -24.46500 -32.81800 14.90900 1.000 52.41314 412 ARG B CA 1
ATOM 7324 C C . ARG B 1 412 ? -25.90700 -33.20300 15.21900 1.000 56.60791 412 ARG B C 1
ATOM 7325 O O . ARG B 1 412 ? -26.74900 -33.23600 14.31600 1.000 58.54139 412 ARG B O 1
ATOM 7333 N N . ALA B 1 413 ? -26.21100 -33.49000 16.48800 1.000 58.26427 413 ALA B N 1
ATOM 7334 C CA . ALA B 1 413 ? -27.58800 -33.79400 16.86400 1.000 54.98082 413 ALA B CA 1
ATOM 7335 C C . ALA B 1 413 ? -28.45000 -32.53800 16.86200 1.000 57.11155 413 ALA B C 1
ATOM 7336 O O . ALA B 1 413 ? -29.58700 -32.56100 16.37400 1.000 56.40445 413 ALA B O 1
ATOM 7338 N N . ILE B 1 414 ? -27.92600 -31.43400 17.40300 1.000 56.20856 414 ILE B N 1
ATOM 7339 C CA . ILE B 1 414 ? -28.65700 -30.17000 17.38100 1.000 54.96250 414 ILE B CA 1
ATOM 7340 C C . ILE B 1 414 ? -29.00800 -29.78300 15.95200 1.000 55.26635 414 ILE B C 1
ATOM 7341 O O . ILE B 1 414 ? -30.12200 -29.32200 15.67300 1.000 56.80508 414 ILE B O 1
ATOM 7346 N N . ASN B 1 415 ? -28.06700 -29.97300 15.02400 1.000 54.52176 415 ASN B N 1
ATOM 7347 C CA . ASN B 1 415 ? -28.32000 -29.62500 13.63100 1.000 57.02343 415 ASN B CA 1
ATOM 7348 C C . ASN B 1 415 ? -29.43100 -30.47600 13.02900 1.000 54.53222 415 ASN B C 1
ATOM 7349 O O . ASN B 1 415 ? -30.14300 -30.01800 12.12900 1.000 57.44447 415 ASN B O 1
ATOM 7354 N N . ASP B 1 416 ? -29.60200 -31.70600 13.51300 1.000 56.50953 416 ASP B N 1
ATOM 7355 C CA . ASP B 1 416 ? -30.61200 -32.61900 12.99700 1.000 55.43588 416 ASP B CA 1
ATOM 7356 C C . ASP B 1 416 ? -31.96300 -32.46700 13.69500 1.000 53.30308 416 ASP B C 1
ATOM 7357 O O . ASP B 1 416 ? -32.81000 -33.36100 13.58200 1.000 52.46277 416 ASP B O 1
ATOM 7362 N N . GLY B 1 417 ? -32.18000 -31.36800 14.41400 1.000 53.92145 417 GLY B N 1
ATOM 7363 C CA . GLY B 1 417 ? -33.47200 -31.05900 14.99500 1.000 53.83320 417 GLY B CA 1
ATOM 7364 C C . GLY B 1 417 ? -33.57200 -31.23100 16.49600 1.000 54.38561 417 GLY B C 1
ATOM 7365 O O . GLY B 1 417 ? -34.61100 -30.87900 17.06900 1.000 58.22822 417 GLY B O 1
ATOM 7366 N N . ALA B 1 418 ? -32.54000 -31.75200 17.15400 1.000 54.39091 418 ALA B N 1
ATOM 7367 C CA . ALA B 1 418 ? -32.60500 -31.97400 18.59300 1.000 57.07832 418 ALA B CA 1
ATOM 7368 C C . ALA B 1 418 ? -32.58500 -30.64800 19.34300 1.000 55.93511 418 ALA B C 1
ATOM 7369 O O . ALA B 1 418 ? -31.75700 -29.77500 19.06400 1.000 58.65987 418 ALA B O 1
ATOM 7371 N N . LYS B 1 419 ? -33.49100 -30.50200 20.30500 1.000 56.17635 419 LYS B N 1
ATOM 7372 C CA . LYS B 1 419 ? -33.65500 -29.24400 21.03300 1.000 53.65754 419 LYS B CA 1
ATOM 7373 C C . LYS B 1 419 ? -32.80700 -29.20600 22.30200 1.000 57.12391 419 LYS B C 1
ATOM 7374 O O . LYS B 1 419 ? -33.28500 -28.89600 23.39300 1.000 55.63413 419 LYS B O 1
ATOM 7380 N N . VAL B 1 420 ? -31.52600 -29.52700 22.15900 1.000 55.59033 420 VAL B N 1
ATOM 7381 C CA . VAL B 1 420 ? -30.57500 -29.43200 23.25900 1.000 52.23144 420 VAL B CA 1
ATOM 7382 C C . VAL B 1 420 ? -30.06900 -27.99700 23.32500 1.000 53.76582 420 VAL B C 1
ATOM 7383 O O . VAL B 1 420 ? -29.41700 -27.51800 22.39100 1.000 52.91103 420 VAL B O 1
ATOM 7387 N N . ASP B 1 421 ? -30.37000 -27.30900 24.42500 1.000 53.73618 421 ASP B N 1
ATOM 7388 C CA . ASP B 1 421 ? -29.95800 -25.92400 24.61500 1.000 52.06108 421 ASP B CA 1
ATOM 7389 C C . ASP B 1 421 ? -28.88100 -25.76800 25.68100 1.000 52.33134 421 ASP B C 1
ATOM 7390 O O . ASP B 1 421 ? -28.58800 -24.63900 26.08600 1.000 52.31977 421 ASP B O 1
ATOM 7395 N N . GLY B 1 422 ? -28.27900 -26.86200 26.14200 1.000 50.47677 422 GLY B N 1
ATOM 7396 C CA . GLY B 1 422 ? -27.29200 -26.77200 27.20000 1.000 52.48877 422 GLY B CA 1
ATOM 7397 C C . GLY B 1 422 ? -26.40900 -27.99400 27.25600 1.000 52.67061 422 GLY B C 1
ATOM 7398 O O . GLY B 1 422 ? -26.83200 -29.10600 26.92400 1.000 49.84272 422 GLY B O 1
ATOM 7399 N N . TYR B 1 423 ? -25.16600 -27.78200 27.68700 1.000 50.02628 423 TYR B N 1
ATOM 7400 C CA . TYR B 1 423 ? -24.20600 -28.85800 27.89600 1.000 49.78812 423 TYR B CA 1
ATOM 7401 C C . TYR B 1 423 ? -23.55600 -28.66500 29.25700 1.000 49.17075 423 TYR B C 1
ATOM 7402 O O . TYR B 1 423 ? -22.85300 -27.67200 29.47500 1.000 48.70232 423 TYR B O 1
ATOM 7411 N N . LEU B 1 424 ? -23.78400 -29.61000 30.16300 1.000 49.91433 424 LEU B N 1
ATOM 7412 C CA . LEU B 1 424 ? -23.23200 -29.56700 31.51200 1.000 48.09156 424 LEU B CA 1
ATOM 7413 C C . LEU B 1 424 ? -22.22400 -30.70000 31.65200 1.000 47.04178 424 LEU B C 1
ATOM 7414 O O . LEU B 1 424 ? -22.60100 -31.87600 31.69700 1.000 43.30495 424 LEU B O 1
ATOM 7419 N N . HIS B 1 425 ? -20.94600 -30.33900 31.71300 1.000 45.69694 425 HIS B N 1
ATOM 7420 C CA . HIS B 1 425 ? -19.86800 -31.31300 31.80500 1.000 46.23006 425 HIS B CA 1
ATOM 7421 C C . HIS B 1 425 ? -19.76700 -31.80900 33.24100 1.000 52.19998 425 HIS B C 1
ATOM 7422 O O . HIS B 1 425 ? -19.62000 -31.00600 34.17000 1.000 53.96926 425 HIS B O 1
ATOM 7429 N N . TRP B 1 426 ? -19.61100 -33.12400 33.40300 1.000 47.54030 426 TRP B N 1
ATOM 7430 C CA . TRP B 1 426 ? -19.33200 -33.68800 34.74800 1.000 46.14331 426 TRP B CA 1
ATOM 7431 C C . TRP B 1 426 ? -17.85500 -34.07800 34.81300 1.000 46.33821 426 TRP B C 1
ATOM 7432 O O . TRP B 1 426 ? -17.52900 -35.19300 34.39500 1.000 45.37904 426 TRP B O 1
ATOM 7443 N N . ALA B 1 427 ? -16.99900 -33.17900 35.29300 1.000 47.55510 427 ALA B N 1
ATOM 7444 C CA . ALA B 1 427 ? -17.38700 -32.05500 36.17300 1.000 43.81072 427 ALA B CA 1
ATOM 7445 C C . ALA B 1 427 ? -16.29900 -30.97800 36.14100 1.000 48.53844 427 ALA B C 1
ATOM 7446 O O . ALA B 1 427 ? -15.29700 -31.18700 35.45100 1.000 50.66657 427 ALA B O 1
ATOM 7448 N N . LEU B 1 428 ? -16.49700 -29.87100 36.85600 1.000 44.03251 428 LEU B N 1
ATOM 7449 C CA . LEU B 1 428 ? -15.51200 -28.76200 36.87200 1.000 50.40036 428 LEU B CA 1
ATOM 7450 C C . LEU B 1 428 ? -14.35200 -29.16200 37.77100 1.000 52.25282 428 LEU B C 1
ATOM 7451 O O . LEU B 1 428 ? -13.20900 -28.81900 37.44800 1.000 54.00887 428 LEU B O 1
ATOM 7456 N N . THR B 1 429 ? -14.64500 -29.88300 38.83700 1.000 49.49664 429 THR B N 1
ATOM 7457 C CA . THR B 1 429 ? -13.65800 -30.30100 39.85500 1.000 52.50252 429 THR B CA 1
ATOM 7458 C C . THR B 1 429 ? -13.81200 -31.78400 40.14000 1.000 52.51027 429 THR B C 1
ATOM 7459 O O . THR B 1 429 ? -14.91500 -32.30600 39.97300 1.000 47.97690 429 THR B O 1
ATOM 7463 N N . ASP B 1 430 ? -12.71600 -32.43400 40.51100 1.000 56.27289 430 ASP B N 1
ATOM 7464 C CA . ASP B 1 430 ? -12.85300 -33.81800 40.93700 1.000 54.11907 430 ASP B CA 1
ATOM 7465 C C . ASP B 1 430 ? -13.73700 -33.87700 42.18200 1.000 53.75698 430 ASP B C 1
ATOM 7466 O O . ASP B 1 430 ? -13.95400 -32.87100 42.86200 1.000 56.27816 430 ASP B O 1
ATOM 7471 N N . ASN B 1 431 ? -14.25400 -35.06800 42.48100 1.000 48.21675 431 ASN B N 1
ATOM 7472 C CA . ASN B 1 431 ? -15.24600 -35.19800 43.54100 1.000 45.28374 431 ASN B CA 1
ATOM 7473 C C . ASN B 1 431 ? -15.30200 -36.64700 44.00900 1.000 45.80864 431 ASN B C 1
ATOM 7474 O O . ASN B 1 431 ? -14.65800 -37.53400 43.44400 1.000 43.43804 431 ASN B O 1
ATOM 7479 N N . PHE B 1 432 ? -16.10100 -36.87400 45.04800 1.000 48.62628 432 PHE B N 1
ATOM 7480 C CA . PHE B 1 432 ? -16.29900 -38.19600 45.63300 1.000 48.25118 432 PHE B CA 1
ATOM 7481 C C . PHE B 1 432 ? -17.09900 -39.07000 44.66900 1.000 46.51528 432 PHE B C 1
ATOM 7482 O O . PHE B 1 432 ? -18.30300 -38.86300 44.48700 1.000 49.99799 432 PHE B O 1
ATOM 7490 N N . GLU B 1 433 ? -16.43800 -40.05700 44.05900 1.000 46.29972 433 GLU B N 1
ATOM 7491 C CA . GLU B 1 433 ? -17.07500 -40.94300 43.08600 1.000 47.65361 433 GLU B CA 1
ATOM 7492 C C . GLU B 1 433 ? -17.75300 -42.11800 43.79200 1.000 50.40567 433 GLU B C 1
ATOM 7493 O O . GLU B 1 433 ? -17.49600 -43.29200 43.52100 1.000 52.71388 433 GLU B O 1
ATOM 7499 N N . TRP B 1 434 ? -18.62500 -41.76100 44.73100 1.000 50.46540 434 TRP B N 1
ATOM 7500 C CA . TRP B 1 434 ? -19.46000 -42.70500 45.47500 1.000 49.29735 434 TRP B CA 1
ATOM 7501 C C . TRP B 1 434 ? -18.63200 -43.83600 46.07300 1.000 50.30055 434 TRP B C 1
ATOM 7502 O O . TRP B 1 434 ? -17.68100 -43.58700 46.81800 1.000 53.25110 434 TRP B O 1
ATOM 7513 N N . GLY B 1 435 ? -18.98000 -45.07800 45.73500 1.000 50.75038 435 GLY B N 1
ATOM 7514 C CA . GLY B 1 435 ? -18.26900 -46.24100 46.22700 1.000 49.64322 435 GLY B CA 1
ATOM 7515 C C . GLY B 1 435 ? -16.79700 -46.27600 45.88600 1.000 57.43987 435 GLY B C 1
ATOM 7516 O O . GLY B 1 435 ? -16.02500 -46.88900 46.62800 1.000 57.48141 435 GLY B O 1
ATOM 7517 N N . SER B 1 436 ? -16.38500 -45.62700 44.78700 1.000 57.41694 436 SER B N 1
ATOM 7518 C CA . SER B 1 436 ? -14.98500 -45.63500 44.37700 1.000 57.35545 436 SER B CA 1
ATOM 7519 C C . SER B 1 436 ? -14.15100 -44.58000 45.09000 1.000 56.44767 436 SER B C 1
ATOM 7520 O O . SER B 1 436 ? -12.92100 -44.69700 45.11800 1.000 61.28130 436 SER B O 1
ATOM 7523 N N . GLY B 1 437 ? -14.78200 -43.55700 45.65400 1.000 50.80710 437 GLY B N 1
ATOM 7524 C CA . GLY B 1 437 ? -14.06500 -42.57200 46.43500 1.000 53.05390 437 GLY B CA 1
ATOM 7525 C C . GLY B 1 437 ? -13.45200 -41.48100 45.57700 1.000 51.38222 437 GLY B C 1
ATOM 7526 O O . GLY B 1 437 ? -13.88400 -41.20300 44.45400 1.000 51.36832 437 GLY B O 1
ATOM 7527 N N . PHE B 1 438 ? -12.41300 -40.85700 46.12700 1.000 49.85037 438 PHE B N 1
ATOM 7528 C CA . PHE B 1 438 ? -11.75900 -39.73800 45.46400 1.000 48.86038 438 PHE B CA 1
ATOM 7529 C C . PHE B 1 438 ? -10.77800 -40.16900 44.38000 1.000 49.57487 438 PHE B C 1
ATOM 7530 O O . PHE B 1 438 ? -10.18200 -39.30200 43.73200 1.000 49.22532 438 PHE B O 1
ATOM 7538 N N . SER B 1 439 ? -10.59900 -41.47300 44.15900 1.000 48.60059 439 SER B N 1
ATOM 7539 C CA . SER B 1 439 ? -9.59600 -41.92900 43.20300 1.000 49.35276 439 SER B CA 1
ATOM 7540 C C . SER B 1 439 ? -10.02600 -41.72300 41.75500 1.000 51.06177 439 SER B C 1
ATOM 7541 O O . SER B 1 439 ? -9.16400 -41.68400 40.87000 1.000 51.60708 439 SER B O 1
ATOM 7544 N N . LYS B 1 440 ? -11.32400 -41.57900 41.49300 1.000 52.99552 440 LYS B N 1
ATOM 7545 C CA . LYS B 1 440 ? -11.83400 -41.41400 40.13200 1.000 50.06157 440 LYS B CA 1
ATOM 7546 C C . LYS B 1 440 ? -11.95200 -39.92500 39.83000 1.000 52.54514 440 LYS B C 1
ATOM 7547 O O . LYS B 1 440 ? -12.88700 -39.25600 40.28200 1.000 49.92478 440 LYS B O 1
ATOM 7553 N N . LYS B 1 441 ? -11.00800 -39.41000 39.04500 1.000 54.28608 441 LYS B N 1
ATOM 7554 C CA . LYS B 1 441 ? -10.88800 -37.97500 38.78100 1.000 52.64997 441 LYS B CA 1
ATOM 7555 C C . LYS B 1 441 ? -11.64500 -37.63800 37.49900 1.000 51.07803 441 LYS B C 1
ATOM 7556 O O . LYS B 1 441 ? -11.13300 -37.82800 36.39300 1.000 55.30464 441 LYS B O 1
ATOM 7562 N N . PHE B 1 442 ? -12.86100 -37.11600 37.65500 1.000 48.77758 442 PHE B N 1
ATOM 7563 C CA . PHE B 1 442 ? -13.72100 -36.72500 36.54600 1.000 45.02423 442 PHE B CA 1
ATOM 7564 C C . PHE B 1 442 ? -13.58900 -35.25200 36.17400 1.000 46.25394 442 PHE B C 1
ATOM 7565 O O . PHE B 1 442 ? -14.23100 -34.81600 35.21400 1.000 49.37695 442 PHE B O 1
ATOM 7573 N N . GLY B 1 443 ? -12.78800 -34.47900 36.90400 1.000 46.11251 443 GLY B N 1
ATOM 7574 C CA . GLY B 1 443 ? -12.80900 -33.03500 36.76500 1.000 48.92700 443 GLY B CA 1
ATOM 7575 C C . GLY B 1 443 ? -11.94400 -32.48100 35.64800 1.000 48.78491 443 GLY B C 1
ATOM 7576 O O . GLY B 1 443 ? -10.94100 -33.06900 35.25700 1.000 47.88037 443 GLY B O 1
ATOM 7577 N N . LEU B 1 444 ? -12.36100 -31.32100 35.12500 1.000 46.64156 444 LEU B N 1
ATOM 7578 C CA . LEU B 1 444 ? -11.46900 -30.49200 34.32600 1.000 47.44720 444 LEU B CA 1
ATOM 7579 C C . LEU B 1 444 ? -10.46400 -29.74700 35.18800 1.000 51.74440 444 LEU B C 1
ATOM 7580 O O . LEU B 1 444 ? -9.48100 -29.22100 34.65600 1.000 49.57832 444 LEU B O 1
ATOM 7585 N N . ILE B 1 445 ? -10.70000 -29.68100 36.49500 1.000 57.22002 445 ILE B N 1
ATOM 7586 C CA . ILE B 1 445 ? -9.80100 -29.05100 37.45200 1.000 55.89656 445 ILE B CA 1
ATOM 7587 C C . ILE B 1 445 ? -9.43500 -30.09800 38.49300 1.000 50.93434 445 ILE B C 1
ATOM 7588 O O . ILE B 1 445 ? -10.32100 -30.69800 39.11400 1.000 50.99375 445 ILE B O 1
ATOM 7593 N N . LYS B 1 446 ? -8.13700 -30.33500 38.66100 1.000 53.57273 446 LYS B N 1
ATOM 7594 C CA . LYS B 1 446 ? -7.66500 -31.29900 39.64100 1.000 51.47951 446 LYS B CA 1
ATOM 7595 C C . LYS B 1 446 ? -7.77400 -30.71500 41.04100 1.000 47.86598 446 LYS B C 1
ATOM 7596 O O . LYS B 1 446 ? -7.44800 -29.54700 41.27100 1.000 47.17727 446 LYS B O 1
ATOM 7602 N N . VAL B 1 447 ? -8.24100 -31.53200 41.97700 1.000 49.14902 447 VAL B N 1
ATOM 7603 C CA . VAL B 1 447 ? -8.37500 -31.13100 43.37200 1.000 51.48775 447 VAL B CA 1
ATOM 7604 C C . VAL B 1 447 ? -7.34100 -31.89500 44.18700 1.000 49.95921 447 VAL B C 1
ATOM 7605 O O . VAL B 1 447 ? -7.27300 -33.12900 44.11900 1.000 51.51593 447 VAL B O 1
ATOM 7609 N N . ASP B 1 448 ? -6.52500 -31.16100 44.93900 1.000 47.48028 448 ASP B N 1
ATOM 7610 C CA . ASP B 1 448 ? -5.68300 -31.74600 45.97700 1.000 49.89213 448 ASP B CA 1
ATOM 7611 C C . ASP B 1 448 ? -6.52300 -31.81500 47.24700 1.000 48.88110 448 ASP B C 1
ATOM 7612 O O . ASP B 1 448 ? -6.90600 -30.78200 47.80400 1.000 48.23000 448 ASP B O 1
ATOM 7617 N N . TYR B 1 449 ? -6.82400 -33.03000 47.69600 1.000 46.15428 449 TYR B N 1
ATOM 7618 C CA . TYR B 1 449 ? -7.77400 -33.20800 48.78700 1.000 50.48139 449 TYR B CA 1
ATOM 7619 C C . TYR B 1 449 ? -7.17800 -32.95100 50.16700 1.000 53.13287 449 TYR B C 1
ATOM 7620 O O . TYR B 1 449 ? -7.90600 -33.05300 51.16100 1.000 54.49468 449 TYR B O 1
ATOM 7629 N N . LYS B 1 450 ? -5.89200 -32.61900 50.26200 1.000 50.85069 450 LYS B N 1
ATOM 7630 C CA . LYS B 1 450 ? -5.29000 -32.28200 51.54700 1.000 55.35138 450 LYS B CA 1
ATOM 7631 C C . LYS B 1 450 ? -5.20100 -30.78000 51.77900 1.000 55.61114 450 LYS B C 1
ATOM 7632 O O . LYS B 1 450 ? -5.44600 -30.31500 52.89700 1.000 54.00190 450 LYS B O 1
ATOM 7638 N N . THR B 1 451 ? -4.86600 -30.00800 50.74600 1.000 57.02954 451 THR B N 1
ATOM 7639 C CA . THR B 1 451 ? -4.84200 -28.55500 50.83700 1.000 57.10803 451 THR B CA 1
ATOM 7640 C C . THR B 1 451 ? -6.10000 -27.90700 50.27800 1.000 57.35433 451 THR B C 1
ATOM 7641 O O . THR B 1 451 ? -6.25600 -26.68700 50.40900 1.000 59.96628 451 THR B O 1
ATOM 7645 N N . LYS B 1 452 ? -6.98600 -28.68900 49.65300 1.000 56.47683 452 LYS B N 1
ATOM 7646 C CA . LYS B 1 452 ? -8.22700 -28.19000 49.05800 1.000 50.34423 452 LYS B CA 1
ATOM 7647 C C . LYS B 1 452 ? -7.95500 -27.18500 47.94000 1.000 53.65140 452 LYS B C 1
ATOM 7648 O O . LYS B 1 452 ? -8.77100 -26.30100 47.66900 1.000 56.45763 452 LYS B O 1
ATOM 7654 N N . LYS B 1 453 ? -6.81000 -27.32200 47.27800 1.000 53.70549 453 LYS B N 1
ATOM 7655 C CA . LYS B 1 453 ? -6.43300 -26.43800 46.18600 1.000 55.88546 453 LYS B CA 1
ATOM 7656 C C . LYS B 1 453 ? -6.87400 -27.01900 44.84700 1.000 54.43631 453 LYS B C 1
ATOM 7657 O O . LYS B 1 453 ? -6.98700 -28.23700 44.68100 1.000 50.04489 453 LYS B O 1
ATOM 7663 N N . ARG B 1 454 ? -7.11500 -26.12800 43.88900 1.000 48.95892 454 ARG B N 1
ATOM 7664 C CA . ARG B 1 454 ? -7.61600 -26.49300 42.57200 1.000 51.53032 454 ARG B CA 1
ATOM 7665 C C . ARG B 1 454 ? -6.57500 -26.14700 41.51700 1.000 53.26074 454 ARG B C 1
ATOM 7666 O O . ARG B 1 454 ? -6.06300 -25.02300 41.49100 1.000 55.97306 454 ARG B O 1
ATOM 7674 N N . TYR B 1 455 ? -6.26800 -27.11100 40.65100 1.000 51.95639 455 TYR B N 1
ATOM 7675 C CA . TYR B 1 455 ? -5.28800 -26.94300 39.58600 1.000 55.04028 455 TYR B CA 1
ATOM 7676 C C . TYR B 1 455 ? -5.93400 -27.22300 38.23500 1.000 55.42107 455 TYR B C 1
ATOM 7677 O O . TYR B 1 455 ? -6.67800 -28.19700 38.08000 1.000 53.14551 455 TYR B O 1
ATOM 7686 N N . LEU B 1 456 ? -5.63200 -26.37100 37.25700 1.000 54.95438 456 LEU B N 1
ATOM 7687 C CA . LEU B 1 456 ? -6.25300 -26.45800 35.94200 1.000 52.51216 456 LEU B CA 1
ATOM 7688 C C . LEU B 1 456 ? -5.63200 -27.57800 35.11400 1.000 52.94258 456 LEU B C 1
ATOM 7689 O O . LEU B 1 456 ? -4.40800 -27.64700 34.96200 1.000 51.00288 456 LEU B O 1
ATOM 7694 N N . ARG B 1 457 ? -6.48900 -28.46200 34.57200 1.000 51.68462 457 ARG B N 1
ATOM 7695 C CA . ARG B 1 457 ? -6.04200 -29.41500 33.57100 1.000 48.87639 457 ARG B CA 1
ATOM 7696 C C . ARG B 1 457 ? -6.14800 -28.79400 32.18200 1.000 48.12157 457 ARG B C 1
ATOM 7697 O O . ARG B 1 457 ? -6.96400 -27.89300 31.96500 1.000 48.83696 457 ARG B O 1
ATOM 7705 N N . PRO B 1 458 ? -5.32300 -29.24200 31.23000 1.000 49.86141 458 PRO B N 1
ATOM 7706 C CA . PRO B 1 458 ? -5.34800 -28.62200 29.89300 1.000 46.10473 458 PRO B CA 1
ATOM 7707 C C . PRO B 1 458 ? -6.71400 -28.64700 29.22900 1.000 48.36866 458 PRO B C 1
ATOM 7708 O O . PRO B 1 458 ? -7.05000 -27.70800 28.49700 1.000 47.94171 458 PRO B O 1
ATOM 7712 N N . SER B 1 459 ? -7.52000 -29.68200 29.47500 1.000 48.51455 459 SER B N 1
ATOM 7713 C CA . SER B 1 459 ? -8.85000 -29.74800 28.88200 1.000 45.36885 459 SER B CA 1
ATOM 7714 C C . SER B 1 459 ? -9.72800 -28.57400 29.29300 1.000 47.42323 459 SER B C 1
ATOM 7715 O O . SER B 1 459 ? -10.66500 -28.23300 28.56200 1.000 47.88064 459 SER B O 1
ATOM 7718 N N . ALA B 1 460 ? -9.45100 -27.95000 30.44100 1.000 48.81891 460 ALA B N 1
ATOM 7719 C CA . ALA B 1 460 ? -10.24000 -26.79400 30.85600 1.000 51.42514 460 ALA B CA 1
ATOM 7720 C C . ALA B 1 460 ? -10.02900 -25.61400 29.91500 1.000 51.60092 460 ALA B C 1
ATOM 7721 O O . ALA B 1 460 ? -10.95800 -24.83700 29.66600 1.000 51.03209 460 ALA B O 1
ATOM 7723 N N . LEU B 1 461 ? -8.81200 -25.46100 29.38500 1.000 51.20676 461 LEU B N 1
ATOM 7724 C CA . LEU B 1 461 ? -8.56000 -24.39700 28.42000 1.000 51.08727 461 LEU B CA 1
ATOM 7725 C C . LEU B 1 461 ? -9.17100 -24.71800 27.06200 1.000 51.13355 461 LEU B C 1
ATOM 7726 O O . LEU B 1 461 ? -9.48400 -23.80100 26.29300 1.000 48.98810 461 LEU B O 1
ATOM 7731 N N . ILE B 1 462 ? -9.33700 -26.00500 26.74700 1.000 49.26912 462 ILE B N 1
ATOM 7732 C CA . ILE B 1 462 ? -10.11500 -26.37700 25.57000 1.000 51.16740 462 ILE B CA 1
ATOM 7733 C C . ILE B 1 462 ? -11.55600 -25.91700 25.73400 1.000 52.41271 462 ILE B C 1
ATOM 7734 O O . ILE B 1 462 ? -12.16200 -25.37000 24.80300 1.000 51.11422 462 ILE B O 1
ATOM 7739 N N . MET B 1 463 ? -12.12400 -26.12800 26.92500 1.000 49.02826 463 MET B N 1
ATOM 7740 C CA . MET B 1 463 ? -13.46200 -25.62400 27.21000 1.000 47.83310 463 MET B CA 1
ATOM 7741 C C . MET B 1 463 ? -13.50000 -24.10400 27.12400 1.000 50.38956 463 MET B C 1
ATOM 7742 O O . MET B 1 463 ? -14.47200 -23.52700 26.62300 1.000 54.34667 463 MET B O 1
ATOM 7747 N N . LYS B 1 464 ? -12.44200 -23.44000 27.59600 1.000 49.18182 464 LYS B N 1
ATOM 7748 C CA . LYS B 1 464 ? -12.37900 -21.98500 27.50500 1.000 51.84812 464 LYS B CA 1
ATOM 7749 C C . LYS B 1 464 ? -12.43500 -21.52000 26.05500 1.000 51.98586 464 LYS B C 1
ATOM 7750 O O . LYS B 1 464 ? -13.08400 -20.51600 25.74400 1.000 52.47695 464 LYS B O 1
ATOM 7756 N N . GLU B 1 465 ? -11.76200 -22.24100 25.15300 1.000 49.92716 465 GLU B N 1
ATOM 7757 C CA . GLU B 1 465 ? -11.77400 -21.86300 23.74300 1.000 53.67831 465 GLU B CA 1
ATOM 7758 C C . GLU B 1 465 ? -13.11200 -22.17700 23.08500 1.000 54.19628 465 GLU B C 1
ATOM 7759 O O . GLU B 1 465 ? -13.52300 -21.47900 22.15100 1.000 53.20548 465 GLU B O 1
ATOM 7765 N N . ILE B 1 466 ? -13.80100 -23.21700 23.55400 1.000 52.54777 466 ILE B N 1
ATOM 7766 C CA . ILE B 1 466 ? -15.07600 -23.59600 22.95600 1.000 54.51685 466 ILE B CA 1
ATOM 7767 C C . ILE B 1 466 ? -16.18500 -22.64900 23.39600 1.000 52.34530 466 ILE B C 1
ATOM 7768 O O . ILE B 1 466 ? -16.99800 -22.20700 22.57600 1.000 56.94258 466 ILE B O 1
ATOM 7773 N N . THR B 1 467 ? -16.23800 -22.31700 24.68900 1.000 53.53461 467 THR B N 1
ATOM 7774 C CA . THR B 1 467 ? -17.23600 -21.36100 25.15900 1.000 55.26410 467 THR B CA 1
ATOM 7775 C C . THR B 1 467 ? -17.00400 -19.98500 24.54800 1.000 53.36277 467 THR B C 1
ATOM 7776 O O . THR B 1 467 ? -17.96000 -19.29100 24.18000 1.000 53.01931 467 THR B O 1
ATOM 7780 N N . LYS B 1 468 ? -15.73800 -19.57700 24.42800 1.000 51.88807 468 LYS B N 1
ATOM 7781 C CA . LYS B 1 468 ? -15.42200 -18.29300 23.81300 1.000 50.12154 468 LYS B CA 1
ATOM 7782 C C . LYS B 1 468 ? -15.88800 -18.24300 22.36500 1.000 56.87174 468 LYS B C 1
ATOM 7783 O O . LYS B 1 468 ? -16.32300 -17.18900 21.88600 1.000 56.37940 468 LYS B O 1
ATOM 7789 N N . HIS B 1 469 ? -15.82200 -19.37300 21.66400 1.000 55.80302 469 HIS B N 1
ATOM 7790 C CA . HIS B 1 469 ? -16.21800 -19.46500 20.26700 1.000 55.29988 469 HIS B CA 1
ATOM 7791 C C . HIS B 1 469 ? -17.67900 -19.85500 20.08400 1.000 58.62664 469 HIS B C 1
ATOM 7792 O O . HIS B 1 469 ? -18.20400 -19.70800 18.97400 1.000 59.99325 469 HIS B O 1
ATOM 7799 N N . ASN B 1 470 ? -18.34300 -20.33000 21.14000 1.000 56.79760 470 ASN B N 1
ATOM 7800 C CA . ASN B 1 470 ? -19.70200 -20.86600 21.05100 1.000 58.04053 470 ASN B CA 1
ATOM 7801 C C . ASN B 1 470 ? -19.76700 -21.96500 19.99300 1.000 58.73844 470 ASN B C 1
ATOM 7802 O O . ASN B 1 470 ? -20.59200 -21.94500 19.07700 1.000 58.54414 470 ASN B O 1
ATOM 7807 N N . GLY B 1 471 ? -18.86900 -22.93500 20.13000 1.000 55.07929 471 GLY B N 1
ATOM 7808 C CA . GLY B 1 471 ? -18.69200 -23.96400 19.12700 1.000 59.43216 471 GLY B CA 1
ATOM 7809 C C . GLY B 1 471 ? -17.23200 -24.34600 19.00700 1.000 56.98542 471 GLY B C 1
ATOM 7810 O O . GLY B 1 471 ? -16.37200 -23.68900 19.59900 1.000 59.42336 471 GLY B O 1
ATOM 7811 N N . ILE B 1 472 ? -16.93400 -25.39600 18.24800 1.000 55.40760 472 ILE B N 1
ATOM 7812 C CA . ILE B 1 472 ? -15.58100 -25.93700 18.15300 1.000 54.87012 472 ILE B CA 1
ATOM 7813 C C . ILE B 1 472 ? -14.83700 -25.15500 17.07200 1.000 57.12031 472 ILE B C 1
ATOM 7814 O O . ILE B 1 472 ? -15.21700 -25.24400 15.89200 1.000 57.75358 472 ILE B O 1
ATOM 7819 N N . PRO B 1 473 ? -13.79700 -24.39700 17.41500 1.000 58.82284 473 PRO B N 1
ATOM 7820 C CA . PRO B 1 473 ? -12.98300 -23.76000 16.37600 1.000 57.90034 473 PRO B CA 1
ATOM 7821 C C . PRO B 1 473 ? -12.23800 -24.81000 15.56900 1.000 55.60609 473 PRO B C 1
ATOM 7822 O O . PRO B 1 473 ? -11.90500 -25.88800 16.06700 1.000 56.59097 473 PRO B O 1
ATOM 7826 N N . GLU B 1 474 ? -11.98600 -24.49200 14.29700 1.000 52.18663 474 GLU B N 1
ATOM 7827 C CA . GLU B 1 474 ? -11.41300 -25.50100 13.41300 1.000 57.46516 474 GLU B CA 1
ATOM 7828 C C . GLU B 1 474 ? -9.97900 -25.85000 13.78300 1.000 52.34846 474 GLU B C 1
ATOM 7829 O O . GLU B 1 474 ? -9.48200 -26.89800 13.35900 1.000 53.00689 474 GLU B O 1
ATOM 7835 N N . GLU B 1 475 ? -9.31200 -25.01800 14.57900 1.000 51.47895 475 GLU B N 1
ATOM 7836 C CA . GLU B 1 475 ? -8.00400 -25.39300 15.09700 1.000 52.83127 475 GLU B CA 1
ATOM 7837 C C . GLU B 1 475 ? -8.07000 -26.56500 16.06800 1.000 51.36606 475 GLU B C 1
ATOM 7838 O O . GLU B 1 475 ? -7.02400 -27.14200 16.38300 1.000 50.47732 475 GLU B O 1
ATOM 7844 N N . LEU B 1 476 ? -9.26200 -26.93700 16.53500 1.000 53.38844 476 LEU B N 1
ATOM 7845 C CA . LEU B 1 476 ? -9.41500 -27.97700 17.54400 1.000 51.86959 476 LEU B CA 1
ATOM 7846 C C . LEU B 1 476 ? -10.19400 -29.18500 17.03900 1.000 53.33259 476 LEU B C 1
ATOM 7847 O O . LEU B 1 476 ? -10.53300 -30.06600 17.84000 1.000 51.35287 476 LEU B O 1
ATOM 7852 N N . GLU B 1 477 ? -10.48700 -29.25700 15.73700 1.000 55.65146 477 GLU B N 1
ATOM 7853 C CA . GLU B 1 477 ? -11.27000 -30.37500 15.22100 1.000 54.30361 477 GLU B CA 1
ATOM 7854 C C . GLU B 1 477 ? -10.48600 -31.67600 15.18600 1.000 55.29056 477 GLU B C 1
ATOM 7855 O O . GLU B 1 477 ? -11.09900 -32.74200 15.07400 1.000 55.22589 477 GLU B O 1
ATOM 7861 N N . TRP B 1 478 ? -9.15400 -31.62200 15.26800 1.000 52.33382 478 TRP B N 1
ATOM 7862 C CA . TRP B 1 478 ? -8.39300 -32.86200 15.37400 1.000 49.60484 478 TRP B CA 1
ATOM 7863 C C . TRP B 1 478 ? -8.72000 -33.59100 16.67200 1.000 48.64799 478 TRP B C 1
ATOM 7864 O O . TRP B 1 478 ? -8.73500 -34.82800 16.70800 1.000 45.38055 478 TRP B O 1
ATOM 7875 N N . LEU B 1 479 ? -9.01800 -32.84600 17.73700 1.000 48.12921 479 LEU B N 1
ATOM 7876 C CA . LEU B 1 479 ? -9.47400 -33.45900 18.97600 1.000 48.43207 479 LEU B CA 1
ATOM 7877 C C . LEU B 1 479 ? -10.90100 -33.97900 18.88200 1.000 49.97114 479 LEU B C 1
ATOM 7878 O O . LEU B 1 479 ? -11.35900 -34.64800 19.81500 1.000 44.31291 479 LEU B O 1
ATOM 7883 N N . GLY B 1 480 ? -11.60800 -33.69400 17.78900 1.000 51.84147 480 GLY B N 1
ATOM 7884 C CA . GLY B 1 480 ? -12.97800 -34.12000 17.61200 1.000 44.10645 480 GLY B CA 1
ATOM 7885 C C . GLY B 1 480 ? -13.17300 -35.46700 16.96000 1.000 44.90582 480 GLY B C 1
ATOM 7886 O O . GLY B 1 480 ? -14.31900 -35.87800 16.75900 1.000 47.70098 480 GLY B O 1
ATOM 7887 N N . GLU B 1 481 ? -12.09900 -36.17600 16.62200 1.000 44.12614 481 GLU B N 1
ATOM 7888 C CA . GLU B 1 481 ? -12.23800 -37.46700 15.96100 1.000 49.67848 481 GLU B CA 1
ATOM 7889 C C . GLU B 1 481 ? -12.90600 -38.47700 16.88600 1.000 51.67367 481 GLU B C 1
ATOM 7890 O O . GLU B 1 481 ? -12.66700 -38.49200 18.09600 1.000 53.99686 481 GLU B O 1
ATOM 7896 N N . ASP B 1 482 ? -13.75200 -39.32900 16.30300 1.000 54.49200 482 ASP B N 1
ATOM 7897 C CA . ASP B 1 482 ? -14.52700 -40.27100 17.10500 1.000 52.46666 482 ASP B CA 1
ATOM 7898 C C . ASP B 1 482 ? -13.65800 -41.41600 17.61200 1.000 55.04616 482 ASP B C 1
ATOM 7899 O O . ASP B 1 482 ? -13.69400 -41.75600 18.80000 1.000 54.61131 482 ASP B O 1
ATOM 7904 N N . LYS B 1 483 ? -12.87200 -42.02400 16.72500 1.000 58.88594 483 LYS B N 1
ATOM 7905 C CA . LYS B 1 483 ? -12.10400 -43.22300 17.04700 1.000 60.47186 483 LYS B CA 1
ATOM 7906 C C . LYS B 1 483 ? -10.73700 -42.82400 17.59300 1.000 58.44619 483 LYS B C 1
ATOM 7907 O O . LYS B 1 483 ? -9.89500 -42.29700 16.85800 1.000 57.44641 483 LYS B O 1
ATOM 7913 N N . PHE B 1 484 ? -10.51500 -43.08000 18.88000 1.000 54.37774 484 PHE B N 1
ATOM 7914 C CA . PHE B 1 484 ? -9.20500 -42.87800 19.49300 1.000 53.23651 484 PHE B CA 1
ATOM 7915 C C . PHE B 1 484 ? -9.10100 -43.65600 20.80100 1.000 53.90234 484 PHE B C 1
ATOM 7916 O O . PHE B 1 484 ? -8.01000 -43.89200 21.32100 1.000 50.76884 484 PHE B O 1
#

Organism: NCBI:txid1673428

Radius of gyration: 34.58 Å; Cα contacts (8 Å, |Δi|>4): 2150; chains: 2; bounding box: 108×63×70 Å

B-factor: mean 64.25, std 15.55, range [34.67, 147.26]